Protein AF-A0A2H0S8Z4-F1 (afdb_monomer_lite)

Structure (mmCIF, N/CA/C/O backbone):
data_AF-A0A2H0S8Z4-F1
#
_entry.id   AF-A0A2H0S8Z4-F1
#
loop_
_atom_site.group_PDB
_atom_site.id
_atom_site.type_symbol
_atom_site.label_atom_id
_atom_site.label_alt_id
_atom_site.label_comp_id
_atom_site.label_asym_id
_atom_site.label_entity_id
_atom_site.label_seq_id
_atom_site.pdbx_PDB_ins_code
_atom_site.Cartn_x
_atom_site.Cartn_y
_atom_site.Cartn_z
_atom_site.occupancy
_atom_site.B_iso_or_equiv
_atom_site.auth_seq_id
_atom_site.auth_comp_id
_atom_site.auth_asym_id
_atom_site.auth_atom_id
_atom_site.pdbx_PDB_model_num
ATOM 1 N N . MET A 1 1 ? 14.851 10.455 28.715 1.00 47.91 1 MET A N 1
ATOM 2 C CA . MET A 1 1 ? 13.512 11.086 28.772 1.00 47.91 1 MET A CA 1
ATOM 3 C C . MET A 1 1 ? 13.535 12.312 27.885 1.00 47.91 1 MET A C 1
ATOM 5 O O . MET A 1 1 ? 14.417 13.136 28.075 1.00 47.91 1 MET A O 1
ATOM 9 N N . ILE A 1 2 ? 12.631 12.404 26.908 1.00 61.62 2 ILE A N 1
ATOM 10 C CA . ILE A 1 2 ? 12.642 13.514 25.944 1.00 61.62 2 ILE A CA 1
ATOM 11 C C . ILE A 1 2 ? 12.024 14.777 26.592 1.00 61.62 2 ILE A C 1
ATOM 13 O O . ILE A 1 2 ? 12.579 15.856 26.445 1.00 61.62 2 ILE A O 1
ATOM 17 N N . TYR A 1 3 ? 10.944 14.645 27.383 1.00 72.94 3 TYR A N 1
ATOM 18 C CA . TYR A 1 3 ? 10.266 15.734 28.128 1.00 72.94 3 TYR A CA 1
ATOM 19 C C . TYR A 1 3 ? 9.132 15.182 29.029 1.00 72.94 3 TYR A C 1
ATOM 21 O O . TYR A 1 3 ? 8.618 14.089 28.762 1.00 72.94 3 TYR A O 1
ATOM 29 N N . SER A 1 4 ? 8.729 15.913 30.081 1.00 75.31 4 SER A N 1
ATOM 30 C CA . SER A 1 4 ? 7.627 15.564 31.006 1.00 75.31 4 SER A CA 1
ATOM 31 C C . SER A 1 4 ? 6.258 16.095 30.547 1.00 75.31 4 SER A C 1
ATOM 33 O O . SER A 1 4 ? 6.186 17.029 29.751 1.00 75.31 4 SER A O 1
ATOM 35 N N . ASN A 1 5 ? 5.159 15.532 31.071 1.00 75.06 5 ASN A N 1
ATOM 36 C CA . ASN A 1 5 ? 3.788 15.925 30.701 1.00 75.06 5 ASN A CA 1
ATOM 37 C C . ASN A 1 5 ? 3.558 17.430 30.879 1.00 75.06 5 ASN A C 1
ATOM 39 O O . ASN A 1 5 ? 3.099 18.103 29.959 1.00 75.06 5 ASN A O 1
ATOM 43 N N . LYS A 1 6 ? 3.953 17.951 32.047 1.00 81.38 6 LYS A N 1
ATOM 44 C CA . LYS A 1 6 ? 3.792 19.360 32.417 1.00 81.38 6 LYS A CA 1
ATOM 45 C C . LYS A 1 6 ? 4.586 20.285 31.492 1.00 81.38 6 LYS A C 1
ATOM 47 O O . LYS A 1 6 ? 4.108 21.352 31.135 1.00 81.38 6 LYS A O 1
ATOM 52 N N . GLN A 1 7 ? 5.763 19.851 31.033 1.00 85.50 7 GLN A N 1
ATOM 53 C CA . GLN A 1 7 ? 6.570 20.628 30.091 1.00 85.50 7 GLN A CA 1
ATOM 54 C C . GLN A 1 7 ? 5.891 20.781 28.722 1.00 85.50 7 GLN A C 1
ATOM 56 O O . GLN A 1 7 ? 5.945 21.868 28.148 1.00 85.50 7 GLN A O 1
ATOM 61 N N . ILE A 1 8 ? 5.258 19.723 28.193 1.00 86.50 8 ILE A N 1
ATOM 62 C CA . ILE A 1 8 ? 4.520 19.823 26.921 1.00 86.50 8 ILE A CA 1
ATOM 63 C C . ILE A 1 8 ? 3.279 20.691 27.096 1.00 86.50 8 ILE A C 1
ATOM 65 O O . ILE A 1 8 ? 3.022 21.549 26.257 1.00 86.50 8 ILE A O 1
ATOM 69 N N . GLU A 1 9 ? 2.525 20.478 28.173 1.00 87.75 9 GLU A N 1
ATOM 70 C CA . GLU A 1 9 ? 1.331 21.260 28.491 1.00 87.75 9 GLU A CA 1
ATOM 71 C C . GLU A 1 9 ? 1.649 22.760 28.545 1.00 87.75 9 GLU A C 1
ATOM 73 O O . GLU A 1 9 ? 1.087 23.549 27.785 1.00 87.75 9 GLU A O 1
ATOM 78 N N . GLU A 1 10 ? 2.625 23.151 29.368 1.00 89.19 10 GLU A N 1
ATOM 79 C CA . GLU A 1 10 ? 3.073 24.538 29.487 1.00 89.19 10 GLU A CA 1
ATOM 80 C C . GLU A 1 10 ? 3.553 25.093 28.143 1.00 89.19 10 GLU A C 1
ATOM 82 O O . GLU A 1 10 ? 3.266 26.241 27.806 1.00 89.19 10 GLU A O 1
ATOM 87 N N . TRP A 1 11 ? 4.262 24.291 27.344 1.00 92.25 11 TRP A N 1
ATOM 88 C CA . TRP A 1 11 ? 4.738 24.713 26.030 1.00 92.25 11 TRP A CA 1
ATOM 89 C C . TRP A 1 11 ? 3.610 24.902 25.010 1.00 92.25 11 TRP A C 1
ATOM 91 O O . TRP A 1 11 ? 3.670 25.854 24.232 1.00 92.25 11 TRP A O 1
ATOM 101 N N . LEU A 1 12 ? 2.592 24.038 25.018 1.00 89.88 12 LEU A N 1
ATOM 102 C CA . LEU A 1 12 ? 1.407 24.149 24.163 1.00 89.88 12 LEU A CA 1
ATOM 103 C C . LEU A 1 12 ? 0.607 25.410 24.496 1.00 89.88 12 LEU A C 1
ATOM 105 O O . LEU A 1 12 ? 0.151 26.115 23.592 1.00 89.88 12 LEU A O 1
ATOM 109 N N . LEU A 1 13 ? 0.464 25.708 25.789 1.00 89.19 13 LEU A N 1
ATOM 110 C CA . LEU A 1 13 ? -0.239 26.891 26.281 1.00 89.19 13 LEU A CA 1
ATOM 111 C C . LEU A 1 13 ? 0.562 28.180 26.047 1.00 89.19 13 LEU A C 1
ATOM 113 O O . LEU A 1 13 ? -0.012 29.220 25.715 1.00 89.19 13 LEU A O 1
ATOM 117 N N . LYS A 1 14 ? 1.891 28.120 26.162 1.00 85.50 14 LYS A N 1
ATOM 118 C CA . LYS A 1 14 ? 2.781 29.258 25.924 1.00 85.50 14 LYS A CA 1
ATOM 119 C C . LYS A 1 14 ? 2.819 29.629 24.438 1.00 85.50 14 LYS A C 1
ATOM 121 O O . LYS A 1 14 ? 2.846 28.775 23.556 1.00 85.50 14 LYS A O 1
ATOM 126 N N . ASN A 1 15 ? 2.845 30.932 24.150 1.00 79.12 15 ASN A N 1
ATOM 127 C CA . ASN A 1 15 ? 2.951 31.495 22.794 1.00 79.12 15 ASN A CA 1
ATOM 128 C C . ASN A 1 15 ? 1.878 31.005 21.799 1.00 79.12 15 ASN A C 1
ATOM 130 O O . ASN A 1 15 ? 2.086 31.068 20.589 1.00 79.12 15 ASN A O 1
ATOM 134 N N . SER A 1 16 ? 0.729 30.525 22.288 1.00 86.81 16 SER A N 1
ATOM 135 C CA . SER A 1 16 ? -0.335 29.952 21.452 1.00 86.81 16 SER A CA 1
ATOM 136 C C . SER A 1 16 ? 0.120 28.795 20.547 1.00 86.81 16 SER A C 1
ATOM 138 O O . SER A 1 16 ? -0.404 28.632 19.444 1.00 86.81 16 SER A O 1
ATOM 140 N N . ASN A 1 17 ? 1.087 27.978 20.986 1.00 90.62 17 ASN A N 1
ATOM 141 C CA . ASN A 1 17 ? 1.559 26.828 20.205 1.00 90.62 17 ASN A CA 1
ATOM 142 C C . ASN A 1 17 ? 0.458 25.787 19.952 1.00 90.62 17 ASN A C 1
ATOM 144 O O . ASN A 1 17 ? 0.519 25.083 18.945 1.00 90.62 17 ASN A O 1
ATOM 148 N N . PHE A 1 18 ? -0.587 25.740 20.787 1.00 91.69 18 PHE A N 1
ATOM 149 C CA . PHE A 1 18 ? -1.783 24.927 20.550 1.00 91.69 18 PHE A CA 1
ATOM 150 C C . PHE A 1 18 ? -2.395 25.146 19.153 1.00 91.69 18 PHE A C 1
ATOM 152 O O . PHE A 1 18 ? -2.929 24.195 18.590 1.00 91.69 18 PHE A O 1
ATOM 159 N N . LYS A 1 19 ? -2.231 26.328 18.530 1.00 94.19 19 LYS A N 1
ATOM 160 C CA . LYS A 1 19 ? -2.684 26.620 17.151 1.00 94.19 19 LYS A CA 1
ATOM 161 C C . LYS A 1 19 ? -2.107 25.691 16.091 1.00 94.19 19 LYS A C 1
ATOM 163 O O . LYS A 1 19 ? -2.711 25.508 15.040 1.00 94.19 19 LYS A O 1
ATOM 168 N N . LEU A 1 20 ? -0.950 25.093 16.358 1.00 93.81 20 LEU A N 1
ATOM 169 C CA . LEU A 1 20 ? -0.341 24.116 15.462 1.00 93.81 20 LEU A CA 1
ATOM 170 C C . LEU A 1 20 ? -1.227 22.865 15.358 1.00 93.81 20 LEU A C 1
ATOM 172 O O . LEU A 1 20 ? -1.399 22.329 14.272 1.00 93.81 20 LEU A O 1
ATOM 176 N N . LEU A 1 21 ? -1.876 22.448 16.445 1.00 93.94 21 LEU A N 1
ATOM 177 C CA . LEU A 1 21 ? -2.694 21.231 16.470 1.00 93.94 21 LEU A CA 1
ATOM 178 C C . LEU A 1 21 ? -3.899 21.287 15.511 1.00 93.94 21 LEU A C 1
ATOM 180 O O . LEU A 1 21 ? -4.383 20.246 15.088 1.00 93.94 21 LEU A O 1
ATOM 184 N N . ALA A 1 22 ? -4.343 22.482 15.101 1.00 92.06 22 ALA A N 1
ATOM 185 C CA . ALA A 1 22 ? -5.416 22.653 14.116 1.00 92.06 22 ALA A CA 1
ATOM 186 C C . ALA A 1 22 ? -5.046 22.172 12.699 1.00 92.06 22 ALA A C 1
ATOM 188 O O . ALA A 1 22 ? -5.921 22.029 11.853 1.00 92.06 22 ALA A O 1
ATOM 189 N N . LYS A 1 23 ? -3.752 21.956 12.424 1.00 94.25 23 LYS A N 1
ATOM 190 C CA . LYS A 1 23 ? -3.259 21.416 11.148 1.00 94.25 23 LYS A CA 1
ATOM 191 C C . LYS A 1 23 ? -2.893 19.931 11.231 1.00 94.25 23 LYS A C 1
ATOM 193 O O . LYS A 1 23 ? -2.203 19.445 10.339 1.00 94.25 23 LYS A O 1
ATOM 198 N N . ASN A 1 24 ? -3.241 19.242 12.319 1.00 96.00 24 ASN A N 1
ATOM 199 C CA . ASN A 1 24 ? -3.008 17.803 12.409 1.00 96.00 24 ASN A CA 1
ATOM 200 C C . ASN A 1 24 ? -3.736 17.087 11.272 1.00 96.00 24 ASN A C 1
ATOM 202 O O . ASN A 1 24 ? -4.758 17.553 10.782 1.00 96.00 24 ASN A O 1
ATOM 206 N N . GLU A 1 25 ? -3.157 15.989 10.822 1.00 97.56 25 GLU A N 1
ATOM 207 C CA . GLU A 1 25 ? -3.559 15.282 9.618 1.00 97.56 25 GLU A CA 1
ATOM 208 C C . GLU A 1 25 ? -4.276 13.985 9.990 1.00 97.56 25 GLU A C 1
ATOM 210 O O . GLU A 1 25 ? -3.826 13.231 10.857 1.00 97.56 25 GLU A O 1
ATOM 215 N N . HIS A 1 26 ? -5.387 13.735 9.305 1.00 97.50 26 HIS A N 1
ATOM 216 C CA . HIS A 1 26 ? -6.312 12.638 9.538 1.00 97.50 26 HIS A CA 1
ATOM 217 C C . HIS A 1 26 ? -6.595 11.926 8.215 1.00 97.50 26 HIS A C 1
ATOM 219 O O . HIS A 1 26 ? -6.838 12.572 7.192 1.00 97.50 26 HIS A O 1
ATOM 225 N N . ALA A 1 27 ? -6.595 10.599 8.235 1.00 98.00 27 ALA A N 1
ATOM 226 C CA . ALA A 1 27 ? -7.081 9.769 7.142 1.00 98.00 27 ALA A CA 1
ATOM 227 C C . ALA A 1 27 ? -7.705 8.479 7.690 1.00 98.00 27 ALA A C 1
ATOM 229 O O . ALA A 1 27 ? -7.413 8.057 8.811 1.00 98.00 27 ALA A O 1
ATOM 230 N N . LEU A 1 28 ? -8.578 7.863 6.900 1.00 98.31 28 LEU A N 1
ATOM 231 C CA . LEU A 1 28 ? -9.293 6.647 7.259 1.00 98.31 28 LEU A CA 1
ATOM 232 C C . LEU A 1 28 ? -9.142 5.588 6.178 1.00 98.31 28 LEU A C 1
ATOM 234 O O . LEU A 1 28 ? -9.226 5.886 4.987 1.00 98.31 28 LEU A O 1
ATOM 238 N N . GLU A 1 29 ? -9.000 4.349 6.626 1.00 98.31 29 GLU A N 1
ATOM 239 C CA . GLU A 1 29 ? -9.241 3.153 5.824 1.00 98.31 29 GLU A CA 1
ATOM 240 C C . GLU A 1 29 ? -10.455 2.452 6.434 1.00 98.31 29 GLU A C 1
ATOM 242 O O . GLU A 1 29 ? -10.500 2.254 7.647 1.00 98.31 29 GLU A O 1
ATOM 247 N N . ARG A 1 30 ? -11.471 2.118 5.640 1.00 97.88 30 ARG A N 1
ATOM 248 C CA . ARG A 1 30 ? -12.676 1.436 6.125 1.00 97.88 30 ARG A CA 1
ATOM 249 C C . ARG A 1 30 ? -12.958 0.210 5.282 1.00 97.88 30 ARG A C 1
ATOM 251 O O . ARG A 1 30 ? -13.308 0.326 4.111 1.00 97.88 30 ARG A O 1
ATOM 258 N N . GLU A 1 31 ? -12.875 -0.952 5.908 1.00 97.81 31 GLU A N 1
ATOM 259 C CA . GLU A 1 31 ? -13.156 -2.241 5.286 1.00 97.81 31 GLU A CA 1
ATOM 260 C C . GLU A 1 31 ? -14.631 -2.622 5.469 1.00 97.81 31 GLU A C 1
ATOM 262 O O . GLU A 1 31 ? -15.253 -2.274 6.475 1.00 97.81 31 GLU A O 1
ATOM 267 N N . CYS A 1 32 ? -15.209 -3.362 4.522 1.00 96.25 32 CYS A N 1
ATOM 268 C CA . CYS A 1 32 ? -16.533 -3.966 4.667 1.00 96.25 32 CYS A CA 1
ATOM 269 C C . CYS A 1 32 ? -16.834 -5.029 3.619 1.00 96.25 32 CYS A C 1
ATOM 271 O O . CYS A 1 32 ? -16.306 -4.997 2.513 1.00 96.25 32 CYS A O 1
ATOM 273 N N . PHE A 1 33 ? -17.769 -5.925 3.926 1.00 96.69 33 PHE A N 1
ATOM 274 C CA . PHE A 1 33 ? -18.257 -6.890 2.946 1.00 96.69 33 PHE A CA 1
ATOM 275 C C . PHE A 1 33 ? -19.401 -6.335 2.100 1.00 96.69 33 PHE A C 1
ATOM 277 O O . PHE A 1 33 ? -20.354 -5.762 2.626 1.00 96.69 33 PHE A O 1
ATOM 284 N N . ARG A 1 34 ? -19.343 -6.597 0.795 1.00 97.31 34 ARG A N 1
ATOM 285 C CA . ARG A 1 34 ? -20.516 -6.626 -0.078 1.00 97.31 34 ARG A CA 1
ATOM 286 C C . ARG A 1 34 ? -21.345 -7.857 0.261 1.00 97.31 34 ARG A C 1
ATOM 288 O O . ARG A 1 34 ? -20.797 -8.951 0.431 1.00 97.31 34 ARG A O 1
ATOM 295 N N . ILE A 1 35 ? -22.653 -7.678 0.357 1.00 96.62 35 ILE A N 1
ATOM 296 C CA . ILE A 1 35 ? -23.617 -8.725 0.686 1.00 96.62 35 ILE A CA 1
ATOM 297 C C . ILE A 1 35 ? -24.707 -8.816 -0.374 1.00 96.62 35 ILE A C 1
ATOM 299 O O . ILE A 1 35 ? -25.111 -7.810 -0.957 1.00 96.62 35 ILE A O 1
ATOM 303 N N . ASP A 1 36 ? -25.199 -10.032 -0.589 1.00 94.12 36 ASP A N 1
ATOM 304 C CA . ASP A 1 36 ? -26.379 -10.282 -1.406 1.00 94.12 36 ASP A CA 1
ATOM 305 C C . ASP A 1 36 ? -27.681 -9.978 -0.637 1.00 94.12 36 ASP A C 1
ATOM 307 O O . ASP A 1 36 ? -27.697 -9.735 0.575 1.00 94.12 36 ASP A O 1
ATOM 311 N N . LYS A 1 37 ? -28.815 -10.043 -1.342 1.00 88.31 37 LYS A N 1
ATOM 312 C CA . LYS A 1 37 ? -30.157 -9.829 -0.772 1.00 88.31 37 LYS A CA 1
ATOM 313 C C . LYS A 1 37 ? -30.537 -10.770 0.383 1.00 88.31 37 LYS A C 1
ATOM 315 O O . LYS A 1 37 ? -31.478 -10.470 1.116 1.00 88.31 37 LYS A O 1
ATOM 320 N N . ASN A 1 38 ? -29.842 -11.900 0.532 1.00 88.25 38 ASN A N 1
ATOM 321 C CA . ASN A 1 38 ? -30.071 -12.903 1.572 1.00 88.25 38 ASN A CA 1
ATOM 322 C C . ASN A 1 38 ? -29.082 -12.768 2.748 1.00 88.25 38 ASN A C 1
ATOM 324 O O . ASN A 1 38 ? -29.152 -13.555 3.693 1.00 88.25 38 ASN A O 1
ATOM 328 N N . GLY A 1 39 ? -28.157 -11.802 2.698 1.00 86.31 39 GLY A N 1
ATOM 329 C CA . GLY A 1 39 ? -27.135 -11.572 3.722 1.00 86.31 39 GLY A CA 1
ATOM 330 C C . GLY A 1 39 ? -25.939 -12.518 3.639 1.00 86.31 39 GLY A C 1
ATOM 331 O O . GLY A 1 39 ? -25.126 -12.563 4.561 1.00 86.31 39 GLY A O 1
ATOM 332 N N . GLY A 1 40 ? -25.810 -13.279 2.552 1.00 93.81 40 GLY A N 1
ATOM 333 C CA . GLY A 1 40 ? -24.549 -13.939 2.236 1.00 93.81 40 GLY A CA 1
ATOM 334 C C . GLY A 1 40 ? -23.531 -12.911 1.755 1.00 93.81 40 GLY A C 1
ATOM 335 O O . GLY A 1 40 ? -23.909 -11.909 1.147 1.00 93.81 40 GLY A O 1
ATOM 336 N N . ILE A 1 41 ? -22.240 -13.151 1.989 1.00 94.94 41 ILE A N 1
ATOM 337 C CA . ILE A 1 41 ? -21.208 -12.367 1.295 1.00 94.94 41 ILE A CA 1
ATOM 338 C C . ILE A 1 41 ? -21.388 -12.516 -0.223 1.00 94.94 41 ILE A C 1
ATOM 340 O O . ILE A 1 41 ? -21.723 -13.601 -0.714 1.00 94.94 41 ILE A O 1
ATOM 344 N N . ALA A 1 42 ? -21.170 -11.430 -0.961 1.00 95.19 42 ALA A N 1
ATOM 345 C CA . ALA A 1 42 ? -21.234 -11.448 -2.412 1.00 95.19 42 ALA A CA 1
ATOM 346 C C . ALA A 1 42 ? -20.248 -12.482 -2.994 1.00 95.19 42 ALA A C 1
ATOM 348 O O . ALA A 1 42 ? -19.266 -12.886 -2.372 1.00 95.19 42 ALA A O 1
ATOM 349 N N . LYS A 1 43 ? -20.535 -12.963 -4.203 1.00 92.44 43 LYS A N 1
ATOM 350 C CA . LYS A 1 43 ? -19.615 -13.825 -4.974 1.00 92.44 43 LYS A CA 1
ATOM 351 C C . LYS A 1 43 ? -19.264 -13.235 -6.334 1.00 92.44 43 LYS A C 1
ATOM 353 O O . LYS A 1 43 ? -18.502 -13.828 -7.094 1.00 92.44 43 LYS A O 1
ATOM 358 N N . THR A 1 44 ? -19.855 -12.091 -6.652 1.00 93.94 44 THR A N 1
ATOM 359 C CA . THR A 1 44 ? -19.584 -11.333 -7.865 1.00 93.94 44 THR A CA 1
ATOM 360 C C . THR A 1 44 ? -18.201 -10.688 -7.775 1.00 93.94 44 THR A C 1
ATOM 362 O O . THR A 1 44 ? -17.655 -10.469 -6.685 1.00 93.94 44 THR A O 1
ATOM 365 N N . ARG A 1 45 ? -17.626 -10.377 -8.937 1.00 94.56 45 ARG A N 1
ATOM 366 C CA . ARG A 1 45 ? -16.362 -9.640 -9.014 1.00 94.56 45 ARG A CA 1
ATOM 367 C C . ARG A 1 45 ? -16.534 -8.196 -8.557 1.00 94.56 45 ARG A C 1
ATOM 369 O O . ARG A 1 45 ? -17.647 -7.674 -8.539 1.00 94.56 45 ARG A O 1
ATOM 376 N N . HIS A 1 46 ? -15.420 -7.560 -8.219 1.00 95.81 46 HIS A N 1
ATOM 377 C CA . HIS A 1 46 ? -15.348 -6.125 -8.018 1.00 95.81 46 HIS A CA 1
ATOM 378 C C . HIS A 1 46 ? -15.952 -5.397 -9.238 1.00 95.81 46 HIS A C 1
ATOM 380 O O . HIS A 1 46 ? -15.522 -5.663 -10.366 1.00 95.81 46 HIS A O 1
ATOM 386 N N . PRO A 1 47 ? -16.954 -4.517 -9.054 1.00 95.31 47 PRO A N 1
ATOM 387 C CA . PRO A 1 47 ? -17.588 -3.825 -10.172 1.00 95.31 47 PRO A CA 1
ATOM 388 C C . PRO A 1 47 ? -16.598 -2.940 -10.938 1.00 95.31 47 PRO A C 1
ATOM 390 O O . PRO A 1 47 ? -16.030 -2.013 -10.370 1.00 95.31 47 PRO A O 1
ATOM 393 N N . GLU A 1 48 ? -16.445 -3.160 -12.247 1.00 92.88 48 GLU A N 1
ATOM 394 C CA . GLU A 1 48 ? -15.501 -2.395 -13.085 1.00 92.88 48 GLU A CA 1
ATOM 395 C C . GLU A 1 48 ? -15.790 -0.886 -13.102 1.00 92.88 48 GLU A C 1
ATOM 397 O O . GLU A 1 48 ? -14.882 -0.075 -13.256 1.00 92.88 48 GLU A O 1
ATOM 402 N N . VAL A 1 49 ? -17.045 -0.487 -12.869 1.00 95.31 49 VAL A N 1
ATOM 403 C CA . VAL A 1 49 ? -17.461 0.922 -12.734 1.00 95.31 49 VAL A CA 1
ATOM 404 C C . VAL A 1 49 ? -16.836 1.637 -11.526 1.00 95.31 49 VAL A C 1
ATOM 406 O O . VAL A 1 49 ? -16.832 2.866 -11.478 1.00 95.31 49 VAL A O 1
ATOM 409 N N . LEU A 1 50 ? -16.306 0.890 -10.552 1.00 95.94 50 LEU A N 1
ATOM 410 C CA . LEU A 1 50 ? -15.528 1.418 -9.427 1.00 95.94 50 LEU A CA 1
ATOM 411 C C . LEU A 1 50 ? -14.027 1.492 -9.748 1.00 95.94 50 LEU A C 1
ATOM 413 O O . LEU A 1 50 ? -13.256 2.055 -8.974 1.00 95.94 50 LEU A O 1
ATOM 417 N N . GLY A 1 51 ? -13.609 0.987 -10.908 1.00 95.38 51 GLY A N 1
ATOM 418 C CA . GLY A 1 51 ? -12.230 0.980 -11.365 1.00 95.38 51 GLY A CA 1
ATOM 419 C C . GLY A 1 51 ? -11.503 -0.331 -11.072 1.00 95.38 51 GLY A C 1
ATOM 420 O O . GLY A 1 51 ? -12.095 -1.403 -10.978 1.00 95.38 51 GLY A O 1
ATOM 421 N N . SER A 1 52 ? -10.179 -0.243 -10.973 1.00 95.31 52 SER A N 1
ATOM 422 C CA . SER A 1 52 ? -9.300 -1.362 -10.649 1.00 95.31 52 SER A CA 1
ATOM 423 C C . SER A 1 52 ? -8.923 -1.323 -9.164 1.00 95.31 52 SER A C 1
ATOM 425 O O . SER A 1 52 ? -8.258 -0.368 -8.753 1.00 95.31 52 SER A O 1
ATOM 427 N N . PRO A 1 53 ? -9.211 -2.374 -8.372 1.00 95.62 53 PRO A N 1
ATOM 428 C CA . PRO A 1 53 ? -8.847 -2.409 -6.953 1.00 95.62 53 PRO A CA 1
ATOM 429 C C . PRO A 1 53 ? -7.326 -2.435 -6.724 1.00 95.62 53 PRO A C 1
ATOM 431 O O . PRO A 1 53 ? -6.862 -2.234 -5.609 1.00 95.62 53 PRO A O 1
ATOM 434 N N . LEU A 1 54 ? -6.520 -2.683 -7.764 1.00 91.44 54 LEU A N 1
ATOM 435 C CA . LEU A 1 54 ? -5.058 -2.639 -7.668 1.00 91.44 54 LEU A CA 1
ATOM 436 C C . LEU A 1 54 ? -4.505 -1.207 -7.642 1.00 91.44 54 LEU A C 1
ATOM 438 O O . LEU A 1 54 ? -3.441 -0.974 -7.073 1.00 91.44 54 LEU A O 1
ATOM 442 N N . THR A 1 55 ? -5.177 -0.282 -8.327 1.00 88.69 55 THR A N 1
ATOM 443 C CA . THR A 1 55 ? -4.613 1.014 -8.750 1.00 88.69 55 THR A CA 1
ATOM 444 C C . THR A 1 55 ? -5.524 2.197 -8.442 1.00 88.69 55 THR A C 1
ATOM 446 O O . THR A 1 55 ? -5.096 3.341 -8.591 1.00 88.69 55 THR A O 1
ATOM 449 N N . ASN A 1 56 ? -6.770 1.955 -8.035 1.00 92.56 56 ASN A N 1
ATOM 450 C CA . ASN A 1 56 ? -7.666 3.002 -7.572 1.00 92.56 56 ASN A CA 1
ATOM 451 C C . ASN A 1 56 ? -7.187 3.500 -6.191 1.00 92.56 56 ASN A C 1
ATOM 453 O O . ASN A 1 56 ? -6.959 2.684 -5.298 1.00 92.56 56 ASN A O 1
ATOM 457 N N . PRO A 1 57 ? -7.018 4.821 -5.998 1.00 88.81 57 PRO A N 1
ATOM 458 C CA . PRO A 1 57 ? -6.490 5.376 -4.751 1.00 88.81 57 PRO A CA 1
ATOM 459 C C . PRO A 1 57 ? -7.471 5.329 -3.573 1.00 88.81 57 PRO A C 1
ATOM 461 O O . PRO A 1 57 ? -7.051 5.540 -2.437 1.00 88.81 57 PRO A O 1
ATOM 464 N N . HIS A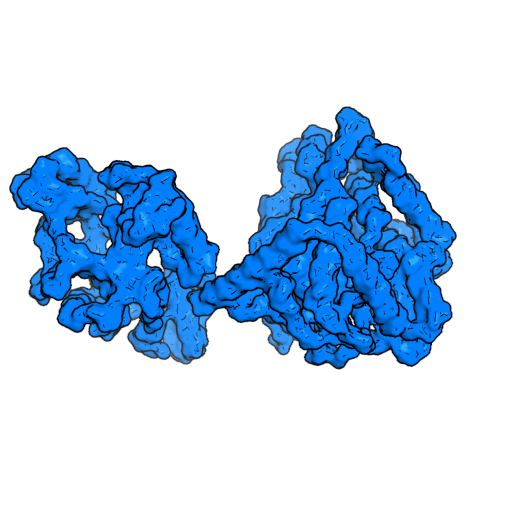 1 58 ? -8.763 5.111 -3.830 1.00 95.88 58 HIS A N 1
ATOM 465 C CA . HIS A 1 58 ? -9.820 5.299 -2.840 1.00 95.88 58 HIS A CA 1
ATOM 466 C C . HIS A 1 58 ? -10.734 4.087 -2.645 1.00 95.88 58 HIS A C 1
ATOM 468 O O . HIS A 1 58 ? -11.304 3.948 -1.566 1.00 95.88 58 HIS A O 1
ATOM 474 N N . ILE A 1 59 ? -10.887 3.221 -3.650 1.00 97.56 59 ILE A N 1
ATOM 475 C CA . ILE A 1 59 ? -11.700 2.000 -3.560 1.00 97.56 59 ILE A CA 1
ATOM 476 C C . ILE A 1 59 ? -10.839 0.804 -3.953 1.00 97.56 59 ILE A C 1
ATOM 478 O O . ILE A 1 59 ? -10.478 0.638 -5.114 1.00 97.56 59 ILE A O 1
ATOM 482 N N . SER A 1 60 ? -10.542 -0.045 -2.980 1.00 96.25 60 SER A N 1
ATOM 483 C CA . SER A 1 60 ? -9.747 -1.260 -3.137 1.00 96.25 60 SER A CA 1
ATOM 484 C C . SER A 1 60 ? -10.531 -2.468 -2.611 1.00 96.25 60 SER A C 1
ATOM 486 O O . SER A 1 60 ? -11.699 -2.374 -2.219 1.00 96.25 60 SER A O 1
ATOM 488 N N . THR A 1 61 ? -9.888 -3.627 -2.624 1.00 96.50 61 THR A N 1
ATOM 489 C CA . THR A 1 61 ? -10.320 -4.822 -1.902 1.00 96.50 61 THR A CA 1
ATOM 490 C C . THR A 1 61 ? -9.209 -5.277 -0.967 1.00 96.50 61 THR A C 1
ATOM 492 O O . THR A 1 61 ? -8.039 -5.262 -1.365 1.00 96.50 61 THR A O 1
ATOM 495 N N . ASP A 1 62 ? -9.567 -5.736 0.231 1.00 94.31 62 ASP A N 1
ATOM 496 C CA . ASP A 1 62 ? -8.610 -6.295 1.190 1.00 94.31 62 ASP A CA 1
ATOM 497 C C . ASP A 1 62 ? -8.356 -7.792 0.900 1.00 94.31 62 ASP A C 1
ATOM 499 O O . ASP A 1 62 ? -7.847 -8.124 -0.174 1.00 94.31 62 ASP A O 1
ATOM 503 N N . PHE A 1 63 ? -8.670 -8.730 1.799 1.00 95.06 63 PHE A N 1
ATOM 504 C CA . PHE A 1 63 ? -8.387 -10.152 1.593 1.00 95.06 63 PHE A CA 1
ATOM 505 C C . PHE A 1 63 ? -9.314 -10.805 0.557 1.00 95.06 63 PHE A C 1
ATOM 507 O O . PHE A 1 63 ? -8.861 -11.562 -0.313 1.00 95.06 63 PHE A O 1
ATOM 514 N N . SER A 1 64 ? -10.615 -10.531 0.659 1.00 96.44 64 SER A N 1
ATOM 515 C CA . SER A 1 64 ? -11.647 -11.141 -0.179 1.00 96.44 64 SER A CA 1
ATOM 516 C C . SER A 1 64 ? -12.079 -10.221 -1.320 1.00 96.44 64 SER A C 1
ATOM 518 O O . SER A 1 64 ? -12.166 -9.012 -1.147 1.00 96.44 64 SER A O 1
ATOM 520 N N . GLU A 1 65 ? -12.463 -10.793 -2.467 1.00 96.38 65 GLU A N 1
ATOM 521 C CA . GLU A 1 65 ? -13.038 -10.041 -3.603 1.00 96.38 65 GLU A CA 1
ATOM 522 C C . GLU A 1 65 ? -14.300 -9.258 -3.209 1.00 96.38 65 GLU A C 1
ATOM 524 O O . GLU A 1 65 ? -14.684 -8.265 -3.827 1.00 96.38 65 GLU A O 1
ATOM 529 N N . SER A 1 66 ? -14.981 -9.730 -2.166 1.00 95.56 66 SER A N 1
ATOM 530 C CA . SER A 1 66 ? -16.192 -9.108 -1.633 1.00 95.56 66 SER A CA 1
ATOM 531 C C . SER A 1 66 ? -15.924 -8.159 -0.475 1.00 95.56 66 SER A C 1
ATOM 533 O O . SER A 1 66 ? -16.857 -7.504 -0.032 1.00 95.56 66 SER A O 1
ATOM 535 N N . GLN A 1 67 ? -14.683 -8.053 -0.001 1.00 97.31 67 GLN A N 1
ATOM 536 C CA . GLN A 1 67 ? -14.296 -7.169 1.090 1.00 97.31 67 GLN A CA 1
ATOM 537 C C . GLN A 1 67 ? -13.733 -5.870 0.515 1.00 97.31 67 GLN A C 1
ATOM 539 O O . GLN A 1 67 ? -12.550 -5.786 0.190 1.00 97.31 67 GLN A O 1
ATOM 544 N N . LEU A 1 68 ? -14.605 -4.880 0.346 1.00 97.69 68 LEU A N 1
ATOM 545 C CA . LEU A 1 68 ? -14.237 -3.534 -0.080 1.00 97.69 68 LEU A CA 1
ATOM 546 C C . LEU A 1 68 ? -13.410 -2.837 0.996 1.00 97.69 68 LEU A C 1
ATOM 548 O O . LEU A 1 68 ? -13.663 -3.008 2.187 1.00 97.69 68 LEU A O 1
ATOM 552 N N . GLU A 1 69 ? -12.486 -1.996 0.556 1.00 98.19 69 GLU A N 1
ATOM 553 C CA . GLU A 1 69 ? -11.676 -1.120 1.395 1.00 98.19 69 GLU A CA 1
ATOM 554 C C . GLU A 1 69 ? -11.757 0.308 0.842 1.00 98.19 69 GLU A C 1
ATOM 556 O O . GLU A 1 69 ? -11.411 0.560 -0.314 1.00 98.19 69 GLU A O 1
ATOM 561 N N . PHE A 1 70 ? -12.247 1.239 1.660 1.00 98.38 70 PHE A N 1
ATOM 562 C CA . PHE A 1 70 ? -12.349 2.657 1.326 1.00 98.38 70 PHE A CA 1
ATOM 563 C C . PHE A 1 70 ? -11.210 3.435 1.961 1.00 98.38 70 PHE A C 1
ATOM 565 O O . PHE A 1 70 ? -11.057 3.387 3.177 1.00 98.38 70 PHE A O 1
ATOM 572 N N . ILE A 1 71 ? -10.462 4.192 1.165 1.00 97.81 71 ILE A N 1
ATOM 573 C CA . ILE A 1 71 ? -9.266 4.914 1.606 1.00 97.81 71 ILE A CA 1
ATOM 574 C C . ILE A 1 71 ? -9.476 6.409 1.366 1.00 97.81 71 ILE A C 1
ATOM 576 O O . ILE A 1 71 ? -9.624 6.863 0.227 1.00 97.81 71 ILE A O 1
ATOM 580 N N . THR A 1 72 ? -9.498 7.204 2.433 1.00 97.75 72 THR A N 1
ATOM 581 C CA . THR A 1 72 ? -9.634 8.661 2.314 1.00 97.75 72 THR A CA 1
ATOM 582 C C . THR A 1 72 ? -8.279 9.311 2.030 1.00 97.75 72 THR A C 1
ATOM 584 O O . THR A 1 72 ? -7.253 8.839 2.524 1.00 97.75 72 THR A O 1
ATOM 587 N N . PRO A 1 73 ? -8.236 10.447 1.310 1.00 95.00 73 PRO A N 1
ATOM 588 C CA . PRO A 1 73 ? -7.047 11.282 1.309 1.00 95.00 73 PRO A CA 1
ATOM 589 C C . PRO A 1 73 ? -6.834 11.897 2.700 1.00 95.00 73 PRO A C 1
ATOM 591 O O . PRO A 1 73 ? -7.683 11.799 3.592 1.00 95.00 73 PRO A O 1
ATOM 594 N N . VAL A 1 74 ? -5.682 12.539 2.870 1.00 95.94 74 VAL A N 1
ATOM 595 C CA . VAL A 1 74 ? -5.324 13.227 4.110 1.00 95.94 74 VAL A CA 1
ATOM 596 C C . VAL A 1 74 ? -6.075 14.554 4.209 1.00 95.94 74 VAL A C 1
ATOM 598 O O . VAL A 1 74 ? -6.036 15.368 3.285 1.00 95.94 74 VAL A O 1
ATOM 601 N N . TYR A 1 75 ? -6.720 14.789 5.348 1.00 96.62 75 TYR A N 1
ATOM 602 C CA . TYR A 1 75 ? -7.404 16.035 5.684 1.00 96.62 75 TYR A CA 1
ATOM 603 C C . TYR A 1 75 ? -6.889 16.611 6.997 1.00 96.62 75 TYR A C 1
ATOM 605 O O . TYR A 1 75 ? -6.462 15.881 7.883 1.00 96.62 75 TYR A O 1
ATOM 613 N N . THR A 1 76 ? -7.020 17.926 7.166 1.00 95.56 76 THR A N 1
ATOM 614 C CA . THR A 1 76 ? -6.729 18.606 8.438 1.00 95.56 76 THR A CA 1
ATOM 615 C C . THR A 1 76 ? -7.954 18.763 9.343 1.00 95.56 76 THR A C 1
ATOM 617 O O . THR A 1 76 ? -7.934 19.543 10.288 1.00 95.56 76 THR A O 1
ATOM 620 N N . SER A 1 77 ? -9.064 18.104 9.004 1.00 94.44 77 SER A N 1
ATOM 621 C CA . SER A 1 77 ? -10.302 18.133 9.789 1.00 94.44 77 SER A CA 1
ATOM 622 C C . SER A 1 77 ? -10.965 16.764 9.788 1.00 94.44 77 SER A C 1
ATOM 624 O O . SER A 1 77 ? -11.061 16.098 8.749 1.00 94.44 77 SER A O 1
ATOM 626 N N . GLU A 1 78 ? -11.465 16.355 10.947 1.00 94.94 78 GLU A N 1
ATOM 627 C CA . GLU A 1 78 ? -12.200 15.105 11.106 1.00 94.94 78 GLU A CA 1
ATOM 628 C C . GLU A 1 78 ? -13.507 15.132 10.302 1.00 94.94 78 GLU A C 1
ATOM 630 O O . GLU A 1 78 ? -13.871 14.138 9.674 1.00 94.94 78 GLU A O 1
ATOM 635 N N . GLU A 1 79 ? -14.183 16.285 10.238 1.00 95.31 79 GLU A N 1
ATOM 636 C CA . GLU A 1 79 ? -15.388 16.466 9.426 1.00 95.31 79 GLU A CA 1
ATOM 637 C C . GLU A 1 79 ? -15.108 16.335 7.930 1.00 95.31 79 GLU A C 1
ATOM 639 O O . GLU A 1 79 ? -15.886 15.696 7.226 1.00 95.31 79 GLU A O 1
ATOM 644 N N . GLY A 1 80 ? -14.005 16.910 7.437 1.00 95.31 80 GLY A N 1
ATOM 645 C CA . GLY A 1 80 ? -13.604 16.777 6.035 1.00 95.31 80 GLY A CA 1
ATOM 646 C C . GLY A 1 80 ? -13.320 15.322 5.663 1.00 95.31 80 GLY A C 1
ATOM 647 O O . GLY A 1 80 ? -13.787 14.848 4.627 1.00 95.31 80 GLY A O 1
ATOM 648 N N . THR A 1 81 ? -12.646 14.599 6.562 1.00 96.50 81 THR A N 1
ATOM 649 C CA . THR A 1 81 ? -12.356 13.166 6.407 1.00 96.50 81 THR A CA 1
ATOM 650 C C . THR A 1 81 ? -13.643 12.343 6.329 1.00 96.50 81 THR A C 1
ATOM 652 O O . THR A 1 81 ? -13.826 11.562 5.395 1.00 96.50 81 THR A O 1
ATOM 655 N N . LEU A 1 82 ? -14.581 12.553 7.263 1.00 96.38 82 LEU A N 1
ATOM 656 C CA . LEU A 1 82 ? -15.869 11.850 7.259 1.00 96.38 82 LEU A CA 1
ATOM 657 C C . LEU A 1 82 ? -16.753 12.242 6.082 1.00 96.38 82 LEU A C 1
ATOM 659 O O . LEU A 1 82 ? -17.449 11.387 5.543 1.00 96.38 82 LEU A O 1
ATOM 663 N N . LYS A 1 83 ? -16.727 13.509 5.661 1.00 96.06 83 LYS A N 1
ATOM 664 C CA . LYS A 1 83 ? -17.464 13.951 4.479 1.00 96.06 83 LYS A CA 1
ATOM 665 C C . LYS A 1 83 ? -16.991 13.192 3.243 1.00 96.06 83 LYS A C 1
ATOM 667 O O . LYS A 1 83 ? -17.826 12.668 2.516 1.00 96.06 83 LYS A O 1
ATOM 672 N N . PHE A 1 84 ? -15.678 13.087 3.030 1.00 96.56 84 PHE A N 1
ATOM 673 C CA . PHE A 1 84 ? -15.145 12.305 1.915 1.00 96.56 84 PHE A CA 1
ATOM 674 C C . PHE A 1 84 ? -15.527 10.825 2.029 1.00 96.56 84 PHE A C 1
ATOM 676 O O . PHE A 1 84 ? -15.939 10.222 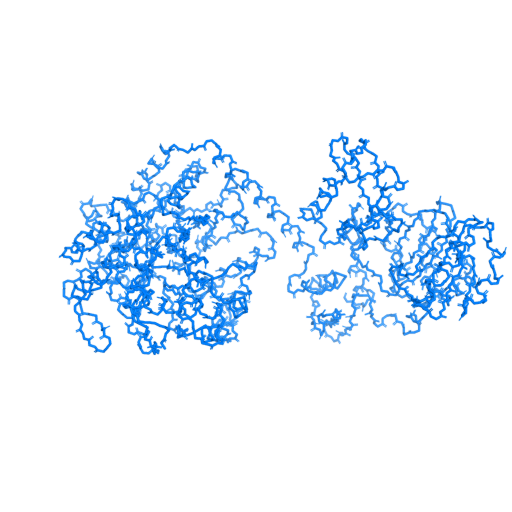1.041 1.00 96.56 84 PHE A O 1
ATOM 683 N N . LEU A 1 85 ? -15.455 10.250 3.238 1.00 97.31 85 LEU A N 1
ATOM 684 C CA . LEU A 1 85 ? -15.871 8.868 3.478 1.00 97.31 85 LEU A CA 1
ATOM 685 C C . LEU A 1 85 ? -17.362 8.650 3.158 1.00 97.31 85 LEU A C 1
ATOM 687 O O . LEU A 1 85 ? -17.724 7.627 2.585 1.00 97.31 85 LEU A O 1
ATOM 691 N N . ASN A 1 86 ? -18.229 9.609 3.475 1.00 96.75 86 ASN A N 1
ATOM 692 C CA . ASN A 1 86 ? -19.641 9.569 3.100 1.00 96.75 86 ASN A CA 1
ATOM 693 C C . ASN A 1 86 ? -19.834 9.679 1.581 1.00 96.75 86 ASN A C 1
ATOM 695 O O . ASN A 1 86 ? -20.599 8.903 1.011 1.00 96.75 86 ASN A O 1
ATOM 699 N N . ASP A 1 87 ? -19.117 10.599 0.927 1.00 96.69 87 ASP A N 1
ATOM 700 C CA . ASP A 1 87 ? -19.191 10.822 -0.521 1.00 96.69 87 ASP A CA 1
ATOM 701 C C . ASP A 1 87 ? -18.786 9.548 -1.298 1.00 96.69 87 ASP A C 1
ATOM 703 O O . ASP A 1 87 ? -19.482 9.137 -2.230 1.00 96.69 87 ASP A O 1
ATOM 707 N N . ILE A 1 88 ? -17.710 8.865 -0.886 1.00 96.50 88 ILE A N 1
ATOM 708 C CA . ILE A 1 88 ? -17.261 7.620 -1.533 1.00 96.50 88 ILE A CA 1
ATOM 709 C C . ILE A 1 88 ? -18.190 6.432 -1.251 1.00 96.50 88 ILE A C 1
ATOM 711 O O . ILE A 1 88 ? -18.418 5.605 -2.138 1.00 96.50 88 ILE A O 1
ATOM 715 N N . HIS A 1 89 ? -18.780 6.355 -0.051 1.00 96.69 89 HIS A N 1
ATOM 716 C CA . HIS A 1 89 ? -19.793 5.343 0.260 1.00 96.69 89 HIS A CA 1
ATOM 717 C C . HIS A 1 89 ? -21.037 5.546 -0.600 1.00 96.69 89 HIS A C 1
ATOM 719 O O . HIS A 1 89 ? -21.483 4.588 -1.227 1.00 96.69 89 HIS A O 1
ATOM 725 N N . HIS A 1 90 ? -21.547 6.782 -0.680 1.00 95.75 90 HIS A N 1
ATOM 726 C CA . HIS A 1 90 ? -22.654 7.152 -1.561 1.00 95.75 90 HIS A CA 1
ATOM 727 C C . HIS A 1 90 ? -22.359 6.734 -3.005 1.00 95.75 90 HIS A C 1
ATOM 729 O O . HIS A 1 90 ? -23.143 6.000 -3.605 1.00 95.75 90 HIS A O 1
ATOM 735 N N . TYR A 1 91 ? -21.205 7.145 -3.547 1.00 96.19 91 TYR A N 1
ATOM 736 C CA . TYR A 1 91 ? -20.803 6.777 -4.904 1.00 96.19 91 TYR A CA 1
ATOM 737 C C . TYR A 1 91 ? -20.823 5.258 -5.089 1.00 96.19 91 TYR A C 1
ATOM 739 O O . TYR A 1 91 ? -21.461 4.757 -6.011 1.00 96.19 91 TYR A O 1
ATOM 747 N N . THR A 1 92 ? -20.222 4.514 -4.162 1.00 96.25 92 THR A N 1
ATOM 748 C CA . THR A 1 92 ? -20.098 3.059 -4.266 1.00 96.25 92 THR A CA 1
ATOM 749 C C . THR A 1 92 ? -21.449 2.356 -4.239 1.00 96.25 92 THR A C 1
ATOM 751 O O . THR A 1 92 ? -21.743 1.588 -5.153 1.00 96.25 92 THR A O 1
ATOM 754 N N . ILE A 1 93 ? -22.314 2.639 -3.256 1.00 94.44 93 ILE A N 1
ATOM 755 C CA . ILE A 1 93 ? -23.601 1.935 -3.121 1.00 94.44 93 ILE A CA 1
ATOM 756 C C . ILE A 1 93 ? -24.525 2.145 -4.325 1.00 94.44 93 ILE A C 1
ATOM 758 O O . ILE A 1 93 ? -25.317 1.264 -4.650 1.00 94.44 93 ILE A O 1
ATOM 762 N N . THR A 1 94 ? -24.411 3.277 -5.031 1.00 92.81 94 THR A N 1
ATOM 763 C CA . THR A 1 94 ? -25.201 3.530 -6.250 1.00 92.81 94 THR A CA 1
ATOM 764 C C . THR A 1 94 ? -24.754 2.678 -7.440 1.00 92.81 94 THR A C 1
ATOM 766 O O . THR A 1 94 ? -25.483 2.573 -8.425 1.00 92.81 94 THR A O 1
ATOM 769 N N . LYS A 1 95 ? -23.578 2.046 -7.350 1.00 94.38 95 LYS A N 1
ATOM 770 C CA . LYS A 1 95 ? -22.971 1.214 -8.395 1.00 94.38 95 LYS A CA 1
ATOM 771 C C . LYS A 1 95 ? -22.967 -0.286 -8.054 1.00 94.38 95 LYS A C 1
ATOM 773 O O . LYS A 1 95 ? -22.572 -1.085 -8.897 1.00 94.38 95 LYS A O 1
ATOM 778 N N . LEU A 1 96 ? -23.427 -0.678 -6.859 1.00 91.75 96 LEU A N 1
ATOM 779 C CA . LEU A 1 96 ? -23.457 -2.075 -6.390 1.00 91.75 96 LEU A CA 1
ATOM 780 C C . LEU A 1 96 ? -24.662 -2.903 -6.888 1.00 91.75 96 LEU A C 1
ATOM 782 O O . LEU A 1 96 ? -24.813 -4.054 -6.491 1.00 91.75 96 LEU A O 1
ATOM 786 N N . GLN A 1 97 ? -25.490 -2.368 -7.793 1.00 86.75 97 GLN A N 1
ATOM 787 C CA . GLN A 1 97 ? -26.676 -3.054 -8.335 1.00 86.75 97 GLN A CA 1
ATOM 788 C C . GLN A 1 97 ? -27.594 -3.600 -7.217 1.00 86.75 97 GLN A C 1
ATOM 790 O O . GLN A 1 97 ? -28.144 -2.805 -6.457 1.00 86.75 97 GLN A O 1
ATOM 795 N N . ASP A 1 98 ? -27.753 -4.927 -7.121 1.00 88.06 98 ASP A N 1
ATOM 796 C CA . ASP A 1 98 ? -28.601 -5.627 -6.141 1.00 88.06 98 ASP A CA 1
ATOM 797 C C . ASP A 1 98 ? -27.875 -5.969 -4.823 1.00 88.06 98 ASP A C 1
ATOM 799 O O . ASP A 1 98 ? -28.448 -6.615 -3.939 1.00 88.06 98 ASP A O 1
ATOM 803 N N . GLU A 1 99 ? -26.607 -5.584 -4.690 1.00 95.19 99 GLU A N 1
ATOM 804 C CA . GLU A 1 99 ? -25.807 -5.808 -3.489 1.00 95.19 99 GLU A CA 1
ATOM 805 C C . GLU A 1 99 ? -25.848 -4.612 -2.543 1.00 95.19 99 GLU A C 1
ATOM 807 O O . GLU A 1 99 ? -26.173 -3.483 -2.914 1.00 95.19 99 GLU A O 1
ATOM 812 N N . ASN A 1 100 ? -25.470 -4.859 -1.293 1.00 94.81 100 ASN A N 1
ATOM 813 C CA . ASN A 1 100 ? -25.359 -3.818 -0.283 1.00 94.81 100 ASN A CA 1
ATOM 814 C C . ASN A 1 100 ? -24.089 -3.995 0.560 1.00 94.81 100 ASN A C 1
ATOM 816 O O . ASN A 1 100 ? -23.338 -4.951 0.383 1.00 94.81 100 ASN A O 1
ATOM 820 N N . ILE A 1 101 ? -23.836 -3.065 1.474 1.00 96.06 101 ILE A N 1
ATOM 821 C CA . ILE A 1 101 ? -22.667 -3.052 2.350 1.00 96.06 101 ILE A CA 1
ATOM 822 C C . ILE A 1 101 ? -23.043 -3.575 3.737 1.00 96.06 101 ILE A C 1
ATOM 824 O O . ILE A 1 101 ? -24.020 -3.133 4.346 1.00 96.06 101 ILE A O 1
ATOM 828 N N . TRP A 1 102 ? -22.234 -4.488 4.266 1.00 97.62 102 TRP A N 1
ATOM 829 C CA . TRP A 1 102 ? -22.384 -5.011 5.618 1.00 97.62 102 TRP A CA 1
ATOM 830 C C . TRP A 1 102 ? -21.984 -3.963 6.678 1.00 97.62 102 TRP A C 1
ATOM 832 O O . TRP A 1 102 ? -20.926 -3.336 6.540 1.00 97.62 102 TRP A O 1
ATOM 842 N N . PRO A 1 103 ? -22.794 -3.757 7.740 1.00 96.81 103 PRO A N 1
ATOM 843 C CA . PRO A 1 103 ? -22.567 -2.688 8.712 1.00 96.81 103 PRO A CA 1
ATOM 844 C C . PRO A 1 103 ? -21.777 -3.118 9.961 1.00 96.81 103 PRO A C 1
ATOM 846 O O . PRO A 1 103 ? -21.650 -2.321 10.883 1.00 96.81 103 PRO A O 1
ATOM 849 N N . PHE A 1 104 ? -21.250 -4.346 10.029 1.00 97.25 104 PHE A N 1
ATOM 850 C CA . PHE A 1 104 ? -20.516 -4.843 11.201 1.00 97.25 104 PHE A CA 1
ATOM 851 C C . PHE A 1 104 ? -19.094 -5.293 10.874 1.00 97.25 104 PHE A C 1
ATOM 853 O O . PHE A 1 104 ? -18.803 -5.702 9.752 1.00 97.25 104 PHE A O 1
ATOM 860 N N . SER A 1 105 ? -18.234 -5.279 11.897 1.00 96.75 105 SER A N 1
ATOM 861 C CA . SER A 1 105 ? -16.870 -5.815 11.827 1.00 96.75 105 SER A CA 1
ATOM 862 C C . SER A 1 105 ? -16.810 -7.336 11.614 1.00 96.75 105 SER A C 1
ATOM 864 O O . SER A 1 105 ? -16.112 -7.770 10.698 1.00 96.75 105 SER A O 1
ATOM 866 N N . PRO A 1 106 ? -17.500 -8.177 12.415 1.00 95.38 106 PRO A N 1
ATOM 867 C CA . PRO A 1 106 ? -17.672 -9.583 12.075 1.00 95.38 106 PRO A CA 1
ATOM 868 C C . PRO A 1 106 ? -18.469 -9.717 10.771 1.00 95.38 106 PRO A C 1
ATOM 870 O O . PRO A 1 106 ? -19.364 -8.904 10.516 1.00 95.38 106 PRO A O 1
ATOM 873 N N . PRO A 1 107 ? -18.159 -10.725 9.948 1.00 94.56 107 PRO A N 1
ATOM 874 C CA . PRO A 1 107 ? -18.775 -10.882 8.640 1.00 94.56 107 PRO A CA 1
ATOM 875 C C . PRO A 1 107 ? -20.266 -11.217 8.744 1.00 94.56 107 PRO A C 1
ATOM 877 O O . PRO A 1 107 ? -20.763 -11.676 9.777 1.00 94.56 107 PRO A O 1
ATOM 880 N N . ALA A 1 108 ? -20.961 -11.033 7.622 1.00 93.62 108 ALA A N 1
ATOM 881 C CA . ALA A 1 108 ? -22.288 -11.591 7.399 1.00 93.62 108 ALA A CA 1
ATOM 882 C C . ALA A 1 108 ? -22.221 -13.130 7.299 1.00 93.62 108 ALA A C 1
ATOM 884 O O . ALA A 1 108 ? -21.233 -13.760 7.684 1.00 93.62 108 ALA A O 1
ATOM 885 N N . LYS A 1 109 ? -23.258 -13.769 6.751 1.00 94.25 109 LYS A N 1
ATOM 886 C CA . LYS A 1 109 ? -23.260 -15.226 6.602 1.00 94.25 109 LYS A CA 1
ATOM 887 C C . LYS A 1 109 ? -22.145 -15.677 5.653 1.00 94.25 109 LYS A C 1
ATOM 889 O O . LYS A 1 109 ? -22.147 -15.335 4.466 1.00 94.25 109 LYS A O 1
ATOM 894 N N . LEU A 1 110 ? -21.214 -16.477 6.168 1.00 94.50 110 LEU A N 1
ATOM 895 C CA . LEU A 1 110 ? -20.097 -17.011 5.399 1.00 94.50 110 LEU A CA 1
ATOM 896 C C . LEU A 1 110 ? -20.481 -18.312 4.674 1.00 94.50 110 LEU A C 1
ATOM 898 O O . LEU A 1 110 ? -21.235 -19.132 5.208 1.00 94.50 110 LEU A O 1
ATOM 902 N N . PRO A 1 111 ? -19.953 -18.544 3.459 1.00 92.69 111 PRO A N 1
ATOM 903 C CA . PRO A 1 111 ? -19.959 -19.862 2.851 1.00 92.69 111 PRO A CA 1
ATOM 904 C C . PRO A 1 111 ? -18.906 -20.751 3.532 1.00 92.69 111 PRO A C 1
ATOM 906 O O . PRO A 1 111 ? -18.189 -20.326 4.438 1.00 92.69 111 PRO A O 1
ATOM 909 N N . LYS A 1 112 ? -18.759 -21.993 3.055 1.00 91.00 112 LYS A N 1
ATOM 910 C CA . LYS A 1 112 ? -17.629 -22.831 3.474 1.00 91.00 112 LYS A CA 1
ATOM 911 C C . LYS A 1 112 ? -16.321 -22.110 3.173 1.00 91.00 112 LYS A C 1
ATOM 913 O O . LYS A 1 112 ? -16.201 -21.442 2.150 1.00 91.00 112 LYS A O 1
ATOM 918 N N . GLU A 1 113 ? -15.318 -22.318 4.019 1.00 89.81 113 GLU A N 1
ATOM 919 C CA . GLU A 1 113 ? -14.051 -21.587 3.955 1.00 89.81 113 GLU A CA 1
ATOM 920 C C . GLU A 1 113 ? -13.412 -21.587 2.558 1.00 89.81 113 GLU A C 1
ATOM 922 O O . GLU A 1 113 ? -12.932 -20.552 2.099 1.00 89.81 113 GLU A O 1
ATOM 927 N N . LYS A 1 114 ? -13.450 -22.728 1.855 1.00 89.44 114 LYS A N 1
ATOM 928 C CA . LYS A 1 114 ? -12.918 -22.901 0.490 1.00 89.44 114 LYS A CA 1
ATOM 929 C C . LYS A 1 114 ? -13.628 -22.050 -0.580 1.00 89.44 114 LYS A C 1
ATOM 931 O O . LYS A 1 114 ? -13.027 -21.741 -1.606 1.00 89.44 114 LYS A O 1
ATOM 936 N N . ASP A 1 115 ? -14.858 -21.628 -0.311 1.00 91.94 115 ASP A N 1
ATOM 937 C CA . ASP A 1 115 ? -15.720 -20.891 -1.235 1.00 91.94 115 ASP A CA 1
ATOM 938 C C . ASP A 1 115 ? -15.703 -19.371 -0.970 1.00 91.94 115 ASP A C 1
ATOM 940 O O . ASP A 1 115 ? -16.382 -18.626 -1.675 1.00 91.94 115 ASP A O 1
ATOM 944 N N . ILE A 1 116 ? -14.939 -18.898 0.027 1.00 94.12 116 ILE A N 1
ATOM 945 C CA . ILE A 1 116 ? -14.673 -17.465 0.229 1.00 94.12 116 ILE A CA 1
ATOM 946 C C . ILE A 1 116 ? -13.779 -16.981 -0.928 1.00 94.12 116 ILE A C 1
ATOM 948 O O . ILE A 1 116 ? -12.671 -17.512 -1.091 1.00 94.12 116 ILE A O 1
ATOM 952 N N . PRO A 1 117 ? -14.228 -16.014 -1.750 1.00 94.69 117 PRO A N 1
ATOM 953 C CA . PRO A 1 117 ? -13.471 -15.570 -2.913 1.00 94.69 117 PRO A CA 1
ATOM 954 C C . PRO A 1 117 ? -12.275 -14.719 -2.477 1.00 94.69 117 PRO A C 1
ATOM 956 O O . PRO A 1 117 ? -12.441 -13.761 -1.724 1.00 94.69 117 PRO A O 1
ATOM 959 N N . LEU A 1 118 ? -11.077 -15.047 -2.963 1.00 95.75 118 LEU A N 1
ATOM 960 C CA . LEU A 1 118 ? -9.881 -14.215 -2.785 1.00 95.75 118 LEU A CA 1
ATOM 961 C C . LEU A 1 118 ? -9.939 -13.008 -3.720 1.00 95.75 118 LEU A C 1
ATOM 963 O O . LEU A 1 118 ? -10.400 -13.151 -4.853 1.00 95.75 118 LEU A O 1
ATOM 967 N N . ALA A 1 119 ? -9.442 -11.862 -3.253 1.00 96.06 119 ALA A N 1
ATOM 968 C CA . ALA A 1 119 ? -9.365 -10.648 -4.057 1.00 96.06 119 ALA A CA 1
ATOM 969 C C . ALA A 1 119 ? -8.560 -10.856 -5.348 1.00 96.06 119 ALA A C 1
ATOM 971 O O . ALA A 1 119 ? -7.526 -11.534 -5.344 1.00 96.06 119 ALA A O 1
ATOM 972 N N . LYS A 1 120 ? -9.045 -10.268 -6.443 1.00 95.06 120 LYS A N 1
ATOM 973 C CA . LYS A 1 120 ? -8.473 -10.359 -7.785 1.00 95.06 120 LYS A CA 1
ATOM 974 C C . LYS A 1 120 ? -7.982 -9.003 -8.265 1.00 95.06 120 LYS A C 1
ATOM 976 O O . LYS A 1 120 ? -8.721 -8.025 -8.280 1.00 95.06 120 LYS A O 1
ATOM 981 N N . TYR A 1 121 ? -6.730 -8.965 -8.717 1.00 92.31 121 TYR A N 1
ATOM 982 C CA . TYR A 1 121 ? -6.052 -7.712 -9.077 1.00 92.31 121 TYR A CA 1
ATOM 983 C C . TYR A 1 121 ? -5.658 -7.621 -10.554 1.00 92.31 121 TYR A C 1
ATOM 985 O O . TYR A 1 121 ? -5.227 -6.560 -11.004 1.00 92.31 121 TYR A O 1
ATOM 993 N N . GLY A 1 122 ? -5.826 -8.701 -11.321 1.00 90.12 122 GLY A N 1
ATOM 994 C CA . GLY A 1 122 ? -5.458 -8.761 -12.736 1.00 90.12 122 GLY A CA 1
ATOM 995 C C . GLY A 1 122 ? -4.234 -9.633 -13.002 1.00 90.12 122 GLY A C 1
ATOM 996 O O . GLY A 1 122 ? -3.874 -10.471 -12.183 1.00 90.12 122 GLY A O 1
ATOM 997 N N . SER A 1 123 ? -3.598 -9.444 -14.156 1.00 86.00 123 SER A N 1
ATOM 998 C CA . SER A 1 123 ? -2.493 -10.283 -14.644 1.00 86.00 123 SER A CA 1
ATOM 999 C C . SER A 1 123 ? -1.099 -9.657 -14.499 1.00 86.00 123 SER A C 1
ATOM 1001 O O . SER A 1 123 ? -0.113 -10.227 -14.964 1.00 86.00 123 SER A O 1
ATOM 1003 N N . SER A 1 124 ? -0.968 -8.502 -13.842 1.00 81.56 124 SER A N 1
ATOM 1004 C CA . SER A 1 124 ? 0.341 -7.869 -13.632 1.00 81.56 124 SER A CA 1
ATOM 1005 C C . SER A 1 124 ? 1.191 -8.638 -12.609 1.00 81.56 124 SER A C 1
ATOM 1007 O O . SER A 1 124 ? 0.648 -9.360 -11.776 1.00 81.56 124 SER A O 1
ATOM 1009 N N . ASN A 1 125 ? 2.517 -8.475 -12.608 1.00 78.81 125 ASN A N 1
ATOM 1010 C CA . ASN A 1 125 ? 3.395 -9.107 -11.610 1.00 78.81 125 ASN A CA 1
ATOM 1011 C C . ASN A 1 125 ? 3.004 -8.665 -10.190 1.00 78.81 125 ASN A C 1
ATOM 1013 O O . ASN A 1 125 ? 2.895 -9.479 -9.277 1.00 78.81 125 ASN A O 1
ATOM 1017 N N . LEU A 1 126 ? 2.689 -7.374 -10.007 1.00 83.44 126 LEU A N 1
ATOM 1018 C CA . LEU A 1 126 ? 2.204 -6.867 -8.721 1.00 83.44 126 LEU A CA 1
ATOM 1019 C C . LEU A 1 126 ? 0.857 -7.495 -8.329 1.00 83.44 126 LEU A C 1
ATOM 1021 O O . LEU A 1 126 ? 0.669 -7.834 -7.160 1.00 83.44 126 LEU A O 1
ATOM 1025 N N . ALA A 1 127 ? -0.058 -7.671 -9.290 1.00 88.62 127 ALA A N 1
ATOM 1026 C CA . ALA A 1 127 ? -1.327 -8.357 -9.058 1.00 88.62 127 ALA A CA 1
ATOM 1027 C C . ALA A 1 127 ? -1.094 -9.797 -8.590 1.00 88.62 127 ALA A C 1
ATOM 1029 O O . ALA A 1 127 ? -1.581 -10.175 -7.526 1.00 88.62 127 ALA A O 1
ATOM 1030 N N . HIS A 1 128 ? -0.272 -10.562 -9.313 1.00 87.88 128 HIS A N 1
ATOM 1031 C CA . HIS A 1 128 ? 0.087 -11.929 -8.943 1.00 87.88 128 HIS A CA 1
ATOM 1032 C C . HIS A 1 128 ? 0.719 -11.991 -7.553 1.00 87.88 128 HIS A C 1
ATOM 1034 O O . HIS A 1 128 ? 0.296 -12.804 -6.737 1.00 87.88 128 HIS A O 1
ATOM 1040 N N . LYS A 1 129 ? 1.652 -11.092 -7.225 1.00 87.00 129 LYS A N 1
ATOM 1041 C CA . LYS A 1 129 ? 2.260 -11.016 -5.890 1.00 87.00 129 LYS A CA 1
ATOM 1042 C C . LYS A 1 129 ? 1.222 -10.754 -4.790 1.00 87.00 129 LYS A C 1
ATOM 1044 O O . LYS A 1 129 ? 1.255 -11.416 -3.750 1.00 87.00 129 LYS A O 1
ATOM 1049 N N . LYS A 1 130 ? 0.271 -9.835 -5.010 1.00 90.50 130 LYS A N 1
ATOM 1050 C CA . LYS A 1 130 ? -0.832 -9.564 -4.066 1.00 90.50 130 LYS A CA 1
ATOM 1051 C C . LYS A 1 130 ? -1.788 -10.752 -3.918 1.00 90.50 130 LYS A C 1
ATOM 1053 O O . LYS A 1 130 ? -2.267 -10.994 -2.807 1.00 90.50 130 LYS A O 1
ATOM 1058 N N . GLU A 1 131 ? -2.057 -11.486 -4.996 1.00 92.94 131 GLU A N 1
ATOM 1059 C CA . GLU A 1 131 ? -2.880 -12.701 -4.968 1.00 92.94 131 GLU A CA 1
ATOM 1060 C C . GLU A 1 131 ? -2.159 -13.853 -4.251 1.00 92.94 131 GLU A C 1
ATOM 1062 O O . GLU A 1 131 ? -2.733 -14.470 -3.354 1.00 92.94 131 GLU A O 1
ATOM 1067 N N . GLN A 1 132 ? -0.879 -14.090 -4.555 1.00 91.50 132 GLN A N 1
ATOM 1068 C CA . GLN A 1 132 ? -0.043 -15.104 -3.901 1.00 91.50 132 GLN A CA 1
ATOM 1069 C C . GLN A 1 132 ? 0.103 -14.853 -2.400 1.00 91.50 132 GLN A C 1
ATOM 1071 O O . GLN A 1 132 ? 0.005 -15.783 -1.599 1.00 91.50 132 GLN A O 1
ATOM 1076 N N . TYR A 1 133 ? 0.245 -13.590 -1.992 1.00 93.12 133 TYR A N 1
ATOM 1077 C CA . TYR A 1 133 ? 0.232 -13.216 -0.579 1.00 93.12 133 TYR A CA 1
ATOM 1078 C C . TYR A 1 133 ? -1.050 -13.677 0.136 1.00 93.12 133 TYR A C 1
ATOM 1080 O O . TYR A 1 133 ? -0.978 -14.264 1.220 1.00 93.12 133 TYR A O 1
ATOM 1088 N N . ARG A 1 134 ? -2.219 -13.470 -0.484 1.00 95.00 134 ARG A N 1
ATOM 1089 C CA . ARG A 1 134 ? -3.535 -13.855 0.061 1.00 95.00 134 ARG A CA 1
ATOM 1090 C C . ARG A 1 134 ? -3.751 -15.364 0.063 1.00 95.00 134 ARG A C 1
ATOM 1092 O O . ARG A 1 134 ? -4.298 -15.892 1.031 1.00 95.00 134 ARG A O 1
ATOM 1099 N N . ILE A 1 135 ? -3.270 -16.067 -0.964 1.00 94.69 135 ILE A N 1
ATOM 1100 C CA . ILE A 1 135 ? -3.206 -17.536 -0.974 1.00 94.69 135 ILE A CA 1
ATOM 1101 C C . ILE A 1 135 ? -2.402 -18.023 0.241 1.00 94.69 135 ILE A C 1
ATOM 1103 O O . ILE A 1 135 ? -2.876 -18.880 0.989 1.00 94.69 135 ILE A O 1
ATOM 1107 N N . GLY A 1 136 ? -1.252 -17.399 0.511 1.00 93.62 136 GLY A N 1
ATOM 1108 C CA . GLY A 1 136 ? -0.443 -17.696 1.691 1.00 93.62 136 GLY A CA 1
ATOM 1109 C C . GLY A 1 136 ? -1.150 -17.408 3.014 1.00 93.62 136 GLY A C 1
ATOM 1110 O O . GLY A 1 136 ? -1.118 -18.245 3.918 1.00 93.62 136 GLY A O 1
ATOM 1111 N N . LEU A 1 137 ? -1.853 -16.275 3.140 1.00 93.12 137 LEU A N 1
ATOM 1112 C CA . LEU A 1 137 ? -2.646 -15.965 4.338 1.00 93.12 137 LEU A CA 1
ATOM 1113 C C . LEU A 1 137 ? -3.725 -17.023 4.591 1.00 93.12 137 LEU A C 1
ATOM 1115 O O . LEU A 1 137 ? -3.856 -17.510 5.717 1.00 93.12 137 LEU A O 1
ATOM 1119 N N . ARG A 1 138 ? -4.444 -17.430 3.538 1.00 93.50 138 ARG A N 1
ATOM 1120 C CA . ARG A 1 138 ? -5.446 -18.497 3.605 1.00 93.50 138 ARG A CA 1
ATOM 1121 C C . ARG A 1 138 ? -4.829 -19.814 4.061 1.00 93.50 138 ARG A C 1
ATOM 1123 O O . ARG A 1 138 ? -5.353 -20.438 4.975 1.00 93.50 138 ARG A O 1
ATOM 1130 N N . ALA A 1 139 ? -3.714 -20.228 3.466 1.00 92.19 139 ALA A N 1
ATOM 1131 C CA . ALA A 1 139 ? -3.060 -21.486 3.817 1.00 92.19 139 ALA A CA 1
ATOM 1132 C C . ALA A 1 139 ? -2.529 -21.491 5.265 1.00 92.19 139 ALA A C 1
ATOM 1134 O O . ALA A 1 139 ? -2.537 -22.527 5.933 1.00 92.19 139 ALA A O 1
ATOM 1135 N N . ARG A 1 140 ? -2.069 -20.338 5.770 1.00 90.69 140 ARG A N 1
ATOM 1136 C CA . ARG A 1 140 ? -1.458 -20.200 7.105 1.00 90.69 140 ARG A CA 1
ATOM 1137 C C . ARG A 1 140 ? -2.478 -20.067 8.237 1.00 90.69 140 ARG A C 1
ATOM 1139 O O . ARG A 1 140 ? -2.261 -20.649 9.306 1.00 90.69 140 ARG A O 1
ATOM 1146 N N . TYR A 1 141 ? -3.540 -19.290 8.020 1.00 88.19 141 TYR A N 1
ATOM 1147 C CA . TYR A 1 141 ? -4.478 -18.856 9.066 1.00 88.19 141 TYR A CA 1
ATOM 1148 C C . TYR A 1 141 ? -5.936 -19.246 8.809 1.00 88.19 141 TYR A C 1
ATOM 1150 O O . TYR A 1 141 ? -6.754 -19.150 9.721 1.00 88.19 141 TYR A O 1
ATOM 1158 N N . GLY A 1 142 ? -6.249 -19.693 7.596 1.00 90.94 142 GLY A N 1
ATOM 1159 C CA . GLY A 1 142 ? -7.608 -19.907 7.122 1.00 90.94 142 GLY A CA 1
ATOM 1160 C C . GLY A 1 142 ? -8.272 -18.625 6.616 1.00 90.94 142 GLY A C 1
ATOM 1161 O O . GLY A 1 142 ? -7.902 -17.513 6.996 1.00 90.94 142 GLY A O 1
ATOM 1162 N N . ALA A 1 143 ? -9.262 -18.771 5.732 1.00 91.75 143 ALA A N 1
ATOM 1163 C CA . ALA A 1 143 ? -9.970 -17.626 5.147 1.00 91.75 143 ALA A CA 1
ATOM 1164 C C . ALA A 1 143 ? -10.964 -16.974 6.119 1.00 91.75 143 ALA A C 1
ATOM 1166 O O . ALA A 1 143 ? -11.182 -15.773 6.023 1.00 91.75 143 ALA A O 1
ATOM 1167 N N . ILE A 1 144 ? -11.538 -17.724 7.071 1.00 91.56 144 ILE A N 1
ATOM 1168 C CA . ILE A 1 144 ? -12.572 -17.210 7.992 1.00 91.56 144 ILE A CA 1
ATOM 1169 C C . ILE A 1 144 ? -12.045 -16.031 8.819 1.00 91.56 144 ILE A C 1
ATOM 1171 O O . ILE A 1 144 ? -12.682 -14.982 8.855 1.00 91.56 144 ILE A O 1
ATOM 1175 N N . MET A 1 145 ? -10.858 -16.154 9.421 1.00 88.94 145 MET A N 1
ATOM 1176 C CA . MET A 1 145 ? -10.265 -15.080 10.232 1.00 88.94 145 MET A CA 1
ATOM 1177 C C . MET A 1 145 ? -10.071 -13.787 9.425 1.00 88.94 145 MET A C 1
ATOM 1179 O O . MET A 1 145 ? -10.244 -12.696 9.954 1.00 88.94 145 MET A O 1
ATOM 1183 N N . GLN A 1 146 ? -9.750 -13.915 8.136 1.00 92.12 146 GLN A N 1
ATOM 1184 C CA . GLN A 1 146 ? -9.487 -12.797 7.229 1.00 92.12 146 GLN A CA 1
ATOM 1185 C C . GLN A 1 146 ? -10.757 -12.046 6.805 1.00 92.12 146 GLN A C 1
ATOM 1187 O O . GLN A 1 146 ? -10.668 -10.975 6.225 1.00 92.12 146 GLN A O 1
ATOM 1192 N N . THR A 1 147 ? -11.945 -12.583 7.104 1.00 93.44 147 THR A N 1
ATOM 1193 C CA . THR A 1 147 ? -13.229 -11.932 6.786 1.00 93.44 147 THR A CA 1
ATOM 1194 C C . THR A 1 147 ? -13.695 -10.923 7.834 1.00 93.44 147 THR A C 1
ATOM 1196 O O . THR A 1 147 ? -14.817 -10.428 7.773 1.00 93.44 147 THR A O 1
ATOM 1199 N N . ILE A 1 148 ? -12.860 -10.612 8.821 1.00 94.12 148 ILE A N 1
ATOM 1200 C CA . ILE A 1 148 ? -13.158 -9.546 9.771 1.00 94.12 148 ILE A CA 1
ATOM 1201 C C . ILE A 1 148 ? -12.754 -8.220 9.152 1.00 94.12 148 ILE A C 1
ATOM 1203 O O . ILE A 1 148 ? -11.627 -8.070 8.698 1.00 94.12 148 ILE A O 1
ATOM 1207 N N . SER A 1 149 ? -13.665 -7.256 9.195 1.00 96.19 149 SER A N 1
ATOM 1208 C CA . SER A 1 149 ? -13.430 -5.899 8.713 1.00 96.19 149 SER A CA 1
ATOM 1209 C C . SER A 1 149 ? -13.282 -4.912 9.870 1.00 96.19 149 SER A C 1
ATOM 1211 O O . SER A 1 149 ? -13.869 -5.090 10.943 1.00 96.19 149 SER A O 1
ATOM 1213 N N . GLY A 1 150 ? -12.505 -3.854 9.676 1.00 96.50 150 GLY A N 1
ATOM 1214 C CA . GLY A 1 150 ? -12.359 -2.769 10.642 1.00 96.50 150 GLY A CA 1
ATOM 1215 C C . GLY A 1 150 ? -12.247 -1.393 10.002 1.00 96.50 150 GLY A C 1
ATOM 1216 O O . GLY A 1 150 ? -12.411 -1.220 8.795 1.00 96.50 150 GLY A O 1
ATOM 1217 N N . VAL A 1 151 ? -11.960 -0.410 10.850 1.00 98.06 151 VAL A N 1
ATOM 1218 C CA . VAL A 1 151 ? -11.527 0.919 10.424 1.00 98.06 151 VAL A CA 1
ATOM 1219 C C . VAL A 1 151 ? -10.091 1.120 10.904 1.00 98.06 151 VAL A C 1
ATOM 1221 O O . VAL A 1 151 ? -9.747 0.766 12.036 1.00 98.06 151 VAL A O 1
ATOM 1224 N N . HIS A 1 152 ? -9.239 1.686 10.058 1.00 98.19 152 HIS A N 1
ATOM 1225 C CA . HIS A 1 152 ? -7.922 2.167 10.453 1.00 98.19 152 HIS A CA 1
ATOM 1226 C C . HIS A 1 152 ? -7.937 3.690 10.479 1.00 98.19 152 HIS A C 1
ATOM 1228 O O . HIS A 1 152 ? -8.367 4.342 9.529 1.00 98.19 152 HIS A O 1
ATOM 1234 N N . TYR A 1 153 ? -7.470 4.255 11.587 1.00 98.50 153 TYR A N 1
ATOM 1235 C CA . TYR A 1 153 ? -7.331 5.691 11.767 1.00 98.50 153 TYR A CA 1
ATOM 1236 C C . TYR A 1 153 ? -5.864 6.084 11.637 1.00 98.50 153 TYR A C 1
ATOM 1238 O O . TYR A 1 153 ? -5.035 5.774 12.495 1.00 98.50 153 TYR A O 1
ATOM 1246 N N . ASN A 1 154 ? -5.553 6.761 10.539 1.00 98.38 154 ASN A N 1
ATOM 1247 C CA . ASN A 1 154 ? -4.227 7.256 10.215 1.00 98.38 154 ASN A CA 1
ATOM 1248 C C . ASN A 1 154 ? -4.087 8.694 10.724 1.00 98.38 154 ASN A C 1
ATOM 1250 O O . ASN A 1 154 ? -4.884 9.563 10.364 1.00 98.38 154 ASN A O 1
ATOM 1254 N N . PHE A 1 155 ? -3.076 8.943 11.557 1.00 98.44 155 PHE A N 1
ATOM 1255 C CA . PHE A 1 155 ? -2.877 10.232 12.217 1.00 98.44 155 PHE A CA 1
ATOM 1256 C C . PHE A 1 155 ? -1.418 10.695 12.181 1.00 98.44 155 PHE A C 1
ATOM 1258 O O . PHE A 1 155 ? -0.499 9.944 12.533 1.00 98.44 155 PHE A O 1
ATOM 1265 N N . SER A 1 156 ? -1.210 11.968 11.842 1.00 98.00 156 SER A N 1
ATOM 1266 C CA . SER A 1 156 ? 0.070 12.665 11.997 1.00 98.00 156 SER A CA 1
ATOM 1267 C C . SER A 1 156 ? -0.109 14.032 12.644 1.00 98.00 156 SER A C 1
ATOM 1269 O O . SER A 1 156 ? -0.999 14.809 12.306 1.00 98.00 156 SER A O 1
ATOM 1271 N N . PHE A 1 157 ? 0.821 14.377 13.534 1.00 96.69 157 PHE A N 1
ATOM 1272 C CA . PHE A 1 157 ? 1.021 15.781 13.875 1.00 96.69 157 PHE A CA 1
ATOM 1273 C C . PHE A 1 157 ? 1.700 16.487 12.702 1.00 96.69 157 PHE A C 1
ATOM 1275 O O . PHE A 1 157 ? 2.587 15.915 12.056 1.00 96.69 157 PHE A O 1
ATOM 1282 N N . ASN A 1 158 ? 1.311 17.737 12.462 1.00 93.31 158 ASN A N 1
ATOM 1283 C CA . ASN A 1 158 ? 1.844 18.518 11.350 1.00 93.31 158 ASN A CA 1
ATOM 1284 C C . ASN A 1 158 ? 3.373 18.748 11.475 1.00 93.31 158 ASN A C 1
ATOM 1286 O O . ASN A 1 158 ? 3.954 18.656 12.559 1.00 93.31 158 ASN A O 1
ATOM 1290 N N . ASN A 1 159 ? 4.050 19.085 10.374 1.00 92.88 159 ASN A N 1
ATOM 1291 C CA . ASN A 1 159 ? 5.507 19.275 10.399 1.00 92.88 159 ASN A CA 1
ATOM 1292 C C . ASN A 1 159 ? 5.959 20.533 11.172 1.00 92.88 159 ASN A C 1
ATOM 1294 O O . ASN A 1 159 ? 6.914 20.433 11.942 1.00 92.88 159 ASN A O 1
ATOM 1298 N N . ASP A 1 160 ? 5.245 21.663 11.077 1.00 94.12 160 ASP A N 1
ATOM 1299 C CA . ASP A 1 160 ? 5.516 22.885 11.865 1.00 94.12 160 ASP A CA 1
ATOM 1300 C C . ASP A 1 160 ? 5.497 22.608 13.386 1.00 94.12 160 ASP A C 1
ATOM 1302 O O . ASP A 1 160 ? 6.251 23.203 14.163 1.00 94.12 160 ASP A O 1
ATOM 1306 N N . PHE A 1 161 ? 4.619 21.702 13.830 1.00 95.06 161 PHE A N 1
ATOM 1307 C CA . PHE A 1 161 ? 4.507 21.242 15.209 1.00 95.06 161 PHE A CA 1
ATOM 1308 C C . PHE A 1 161 ? 5.782 20.522 15.632 1.00 95.06 161 PHE A C 1
ATOM 1310 O O . PHE A 1 161 ? 6.364 20.864 16.664 1.00 95.06 161 PHE A O 1
ATOM 1317 N N . TRP A 1 162 ? 6.256 19.582 14.811 1.00 94.88 162 TRP A N 1
ATOM 1318 C CA . TRP A 1 162 ? 7.490 18.854 15.086 1.00 94.88 162 TRP A CA 1
ATOM 1319 C C . TRP A 1 162 ? 8.715 19.758 15.091 1.00 94.88 162 TRP A C 1
ATOM 1321 O O . TRP A 1 162 ? 9.533 19.643 15.998 1.00 94.88 162 TRP A O 1
ATOM 1331 N N . GLU A 1 163 ? 8.826 20.690 14.147 1.00 94.44 163 GLU A N 1
ATOM 1332 C CA . GLU A 1 163 ? 9.943 21.637 14.095 1.00 94.44 163 GLU A CA 1
ATOM 1333 C C . GLU A 1 163 ? 10.019 22.514 15.349 1.00 94.44 163 GLU A C 1
ATOM 1335 O O . GLU A 1 163 ? 11.099 22.729 15.908 1.00 94.44 163 GLU A O 1
ATOM 1340 N N . LYS A 1 164 ? 8.875 23.017 15.830 1.00 93.69 164 LYS A N 1
ATOM 1341 C CA . LYS A 1 164 ? 8.838 23.844 17.043 1.00 93.69 164 LYS A CA 1
ATOM 1342 C C . LYS A 1 164 ? 9.044 23.030 18.321 1.00 93.69 164 LYS A C 1
ATOM 1344 O O . LYS A 1 164 ? 9.712 23.523 19.231 1.00 93.69 164 LYS A O 1
ATOM 1349 N N . MET A 1 165 ? 8.516 21.807 18.389 1.00 92.62 165 MET A N 1
ATOM 1350 C CA . MET A 1 165 ? 8.800 20.871 19.484 1.00 92.62 165 MET A CA 1
ATOM 1351 C C . MET A 1 165 ? 10.295 20.548 19.544 1.00 92.62 165 MET A C 1
ATOM 1353 O O . MET A 1 165 ? 10.907 20.659 20.604 1.00 92.62 165 MET A O 1
ATOM 1357 N N . TYR A 1 166 ? 10.898 20.224 18.399 1.00 93.94 166 TYR A N 1
ATOM 1358 C CA . TYR A 1 166 ? 12.319 19.914 18.268 1.00 93.94 166 TYR A CA 1
ATOM 1359 C C . TYR A 1 166 ? 13.194 21.060 18.781 1.00 93.94 166 TYR A C 1
ATOM 1361 O O . TYR A 1 166 ? 14.019 20.850 19.664 1.00 93.94 166 TYR A O 1
ATOM 1369 N N . LYS A 1 167 ? 12.941 22.301 18.341 1.00 92.19 167 LYS A N 1
ATOM 1370 C CA . LYS A 1 167 ? 13.688 23.487 18.808 1.00 92.19 167 LYS A CA 1
ATOM 1371 C C . LYS A 1 167 ? 13.654 23.681 20.325 1.00 92.19 167 LYS A C 1
ATOM 1373 O O . LYS A 1 167 ? 14.544 24.323 20.873 1.00 92.19 167 LYS A O 1
ATOM 1378 N N . LYS A 1 168 ? 12.609 23.195 21.000 1.00 90.94 168 LYS A N 1
ATOM 1379 C CA . LYS A 1 168 ? 12.448 23.357 22.446 1.00 90.94 168 LYS A CA 1
ATOM 1380 C C . LYS A 1 168 ? 13.009 22.187 23.249 1.00 90.94 168 LYS A C 1
ATOM 1382 O O . LYS A 1 168 ? 13.481 22.407 24.363 1.00 90.94 168 LYS A O 1
ATOM 1387 N N . PHE A 1 169 ? 12.876 20.975 22.726 1.00 91.00 169 PHE A N 1
ATOM 1388 C CA . PHE A 1 169 ? 12.997 19.755 23.514 1.00 91.00 169 PHE A CA 1
ATOM 1389 C C . PHE A 1 169 ? 14.017 18.744 22.989 1.00 91.00 169 PHE A C 1
ATOM 1391 O O . PHE A 1 169 ? 14.276 17.750 23.668 1.00 91.00 169 PHE A O 1
ATOM 1398 N N . ALA A 1 170 ? 14.556 18.942 21.787 1.00 89.62 170 ALA A N 1
ATOM 1399 C CA . ALA A 1 170 ? 15.569 18.044 21.261 1.00 89.62 170 ALA A CA 1
ATOM 1400 C C . ALA A 1 170 ? 16.855 18.128 22.082 1.00 89.62 170 ALA A C 1
ATOM 1402 O O . ALA A 1 170 ? 17.224 19.186 22.596 1.00 89.62 170 ALA A O 1
ATOM 1403 N N . GLN A 1 171 ? 17.524 16.987 22.204 1.00 87.50 171 GLN A N 1
ATOM 1404 C CA . GLN A 1 171 ? 18.834 16.908 22.838 1.00 87.50 171 GLN A CA 1
ATOM 1405 C C . GLN A 1 171 ? 19.917 17.383 21.863 1.00 87.50 171 GLN A C 1
ATOM 1407 O O . GLN A 1 171 ? 19.739 17.324 20.645 1.00 87.50 171 GLN A O 1
ATOM 1412 N N . GLU A 1 172 ? 21.046 17.848 22.395 1.00 85.12 172 GLU A N 1
ATOM 1413 C CA . GLU A 1 172 ? 22.183 18.265 21.574 1.00 85.12 172 GLU A CA 1
ATOM 1414 C C . GLU A 1 172 ? 22.664 17.104 20.685 1.00 85.12 172 GLU A C 1
ATOM 1416 O O . GLU A 1 172 ? 22.810 15.973 21.147 1.00 85.12 172 GLU A O 1
ATOM 1421 N N . GLY A 1 173 ? 22.843 17.368 19.387 1.00 84.75 173 GLY A N 1
ATOM 1422 C CA . GLY A 1 173 ? 23.234 16.364 18.390 1.00 84.75 173 GLY A CA 1
ATOM 1423 C C . GLY A 1 173 ? 22.108 15.459 17.865 1.00 84.75 173 GLY A C 1
ATOM 1424 O O . GLY A 1 173 ? 22.344 14.698 16.928 1.00 84.75 173 GLY A O 1
ATOM 1425 N N . GLN A 1 174 ? 20.883 15.536 18.401 1.00 91.69 174 GLN A N 1
ATOM 1426 C CA . GLN A 1 174 ? 19.746 14.761 17.892 1.00 91.69 174 GLN A CA 1
ATOM 1427 C C . GLN A 1 174 ? 19.197 15.376 16.599 1.00 91.69 174 GLN A C 1
ATOM 1429 O O . GLN A 1 174 ? 18.969 16.578 16.548 1.00 91.69 174 GLN A O 1
ATOM 1434 N N . SER A 1 175 ? 18.912 14.571 15.571 1.00 94.50 175 SER A N 1
ATOM 1435 C CA . SER A 1 175 ? 18.257 15.068 14.353 1.00 94.50 175 SER A CA 1
ATOM 1436 C C . SER A 1 175 ? 16.741 15.260 14.544 1.00 94.50 175 SER A C 1
ATOM 1438 O O . SER A 1 175 ? 16.108 14.598 15.373 1.00 94.50 175 SER A O 1
ATOM 1440 N N . LEU A 1 176 ? 16.114 16.127 13.735 1.00 94.00 176 LEU A N 1
ATOM 1441 C CA . LEU A 1 176 ? 14.649 16.295 13.726 1.00 94.00 176 LEU A CA 1
ATOM 1442 C C . LEU A 1 176 ? 13.923 14.971 13.435 1.00 94.00 176 LEU A C 1
ATOM 1444 O O . LEU A 1 176 ? 12.880 14.681 14.025 1.00 94.00 176 LEU A O 1
ATOM 1448 N N . GLN A 1 177 ? 14.491 14.159 12.545 1.00 93.88 177 GLN A N 1
ATOM 1449 C CA . GLN A 1 177 ? 13.967 12.846 12.185 1.00 93.88 177 GLN A CA 1
ATOM 1450 C C . GLN A 1 177 ? 13.960 11.885 13.379 1.00 93.88 177 GLN A C 1
ATOM 1452 O O . GLN A 1 177 ? 12.939 11.236 13.636 1.00 93.88 177 GLN A O 1
ATOM 1457 N N . ASP A 1 178 ? 15.064 11.814 14.124 1.00 93.25 178 ASP A N 1
ATOM 1458 C CA . ASP A 1 178 ? 15.184 10.930 15.286 1.00 93.25 178 ASP A CA 1
ATOM 1459 C C . ASP A 1 178 ? 14.269 11.388 16.416 1.00 93.25 178 ASP A C 1
ATOM 1461 O O . ASP A 1 178 ? 13.595 10.572 17.045 1.00 93.25 178 ASP A O 1
ATOM 1465 N N . PHE A 1 179 ? 14.173 12.702 16.630 1.00 94.50 179 PHE A N 1
ATOM 1466 C CA . PHE A 1 179 ? 13.256 13.290 17.602 1.00 94.50 179 PHE A CA 1
ATOM 1467 C C . PHE A 1 179 ? 11.790 12.959 17.284 1.00 94.50 179 PHE A C 1
ATOM 1469 O O . PHE A 1 179 ? 11.048 12.503 18.162 1.00 94.50 179 PHE A O 1
ATOM 1476 N N . LYS A 1 180 ? 11.369 13.148 16.026 1.00 95.25 180 LYS A N 1
ATOM 1477 C CA . LYS A 1 180 ? 10.009 12.832 15.558 1.00 95.25 180 LYS A CA 1
ATOM 1478 C C . LYS A 1 180 ? 9.716 11.339 15.699 1.00 95.25 180 LYS A C 1
ATOM 1480 O O . LYS A 1 180 ? 8.688 10.958 16.253 1.00 95.25 180 LYS A O 1
ATOM 1485 N N . THR A 1 181 ? 10.650 10.491 15.275 1.00 95.69 181 THR A N 1
ATOM 1486 C CA . THR A 1 181 ? 10.533 9.032 15.380 1.00 95.69 181 THR A CA 1
ATOM 1487 C C . THR A 1 181 ? 10.414 8.578 16.832 1.00 95.69 181 THR A C 1
ATOM 1489 O O . THR A 1 181 ? 9.487 7.842 17.172 1.00 95.69 181 THR A O 1
ATOM 1492 N N . ALA A 1 182 ? 11.287 9.057 17.718 1.00 94.12 182 ALA A N 1
ATOM 1493 C CA . ALA A 1 182 ? 11.243 8.715 19.135 1.00 94.12 182 ALA A CA 1
ATOM 1494 C C . ALA A 1 182 ? 9.941 9.194 19.806 1.00 94.12 182 ALA A C 1
ATOM 1496 O O . ALA A 1 182 ? 9.375 8.479 20.635 1.00 94.12 182 ALA A O 1
ATOM 1497 N N . SER A 1 183 ? 9.422 10.358 19.396 1.00 94.88 183 SER A N 1
ATOM 1498 C CA . SER A 1 183 ? 8.138 10.893 19.868 1.00 94.88 183 SER A CA 1
ATOM 1499 C C . SER A 1 183 ? 6.946 10.041 19.410 1.00 94.88 183 SER A C 1
ATOM 1501 O O . SER A 1 183 ? 6.049 9.769 20.208 1.00 94.88 183 SER A O 1
ATOM 1503 N N . TYR A 1 184 ? 6.942 9.534 18.172 1.00 96.88 184 TYR A N 1
ATOM 1504 C CA . TYR A 1 184 ? 5.916 8.582 17.727 1.00 96.88 184 TYR A CA 1
ATOM 1505 C C . TYR A 1 184 ? 5.999 7.238 18.445 1.00 96.88 184 TYR A C 1
ATOM 1507 O O . TYR A 1 184 ? 4.970 6.681 18.815 1.00 96.88 184 TYR A O 1
ATOM 1515 N N . PHE A 1 185 ? 7.201 6.731 18.714 1.00 95.62 185 PHE A N 1
ATOM 1516 C CA . PHE A 1 185 ? 7.364 5.513 19.507 1.00 95.62 185 PHE A CA 1
ATOM 1517 C C . PHE A 1 185 ? 6.889 5.694 20.958 1.00 95.62 185 PHE A C 1
ATOM 1519 O O . PHE A 1 185 ? 6.280 4.780 21.512 1.00 95.62 185 PHE A O 1
ATOM 1526 N N . LYS A 1 186 ? 7.062 6.886 21.546 1.00 94.50 186 LYS A N 1
ATOM 1527 C CA . LYS A 1 186 ? 6.434 7.250 22.828 1.00 94.50 186 LYS A CA 1
ATOM 1528 C C . LYS A 1 186 ? 4.905 7.165 22.747 1.00 94.50 186 LYS A C 1
ATOM 1530 O O . LYS A 1 186 ? 4.292 6.531 23.604 1.00 94.50 186 LYS A O 1
ATOM 1535 N N . ILE A 1 187 ? 4.296 7.747 21.709 1.00 96.06 187 ILE A N 1
ATOM 1536 C CA . ILE A 1 187 ? 2.841 7.666 21.489 1.00 96.06 187 ILE A CA 1
ATOM 1537 C C . ILE A 1 187 ? 2.399 6.206 21.368 1.00 96.06 187 ILE A C 1
ATOM 1539 O O . ILE A 1 187 ? 1.455 5.808 22.040 1.00 96.06 187 ILE A O 1
ATOM 1543 N N . ILE A 1 188 ? 3.110 5.396 20.578 1.00 96.12 188 ILE A N 1
ATOM 1544 C CA . ILE A 1 188 ? 2.817 3.971 20.383 1.00 96.12 188 ILE A CA 1
ATOM 1545 C C . ILE A 1 188 ? 2.870 3.204 21.706 1.00 96.12 188 ILE A C 1
ATOM 1547 O O . ILE A 1 188 ? 1.926 2.484 22.019 1.00 96.12 188 ILE A O 1
ATOM 1551 N N . ARG A 1 189 ? 3.927 3.363 22.512 1.00 94.94 189 ARG A N 1
ATOM 1552 C CA . ARG A 1 189 ? 4.042 2.685 23.816 1.00 94.94 189 ARG A CA 1
ATOM 1553 C C . ARG A 1 189 ? 2.904 3.053 24.757 1.00 94.94 189 ARG A C 1
ATOM 1555 O O . ARG A 1 189 ? 2.276 2.164 25.329 1.00 94.94 189 ARG A O 1
ATOM 1562 N N . ASN A 1 190 ? 2.624 4.349 24.870 1.00 95.19 190 ASN A N 1
ATOM 1563 C CA . ASN A 1 190 ? 1.530 4.844 25.692 1.00 95.19 190 ASN A CA 1
ATOM 1564 C C . ASN A 1 190 ? 0.185 4.336 25.167 1.00 95.19 190 ASN A C 1
ATOM 1566 O O . ASN A 1 190 ? -0.645 3.917 25.957 1.00 95.19 190 ASN A O 1
ATOM 1570 N N . PHE A 1 191 ? -0.028 4.289 23.853 1.00 96.31 191 PHE A N 1
ATOM 1571 C CA . PHE A 1 191 ? -1.244 3.726 23.277 1.00 96.31 191 PHE A CA 1
ATOM 1572 C C . PHE A 1 191 ? -1.377 2.228 23.573 1.00 96.31 191 PHE A C 1
ATOM 1574 O O . PHE A 1 191 ? -2.448 1.778 23.962 1.00 96.31 191 PHE A O 1
ATOM 1581 N N . LEU A 1 192 ? -0.304 1.440 23.462 1.00 94.06 192 LEU A N 1
ATOM 1582 C CA . LEU A 1 192 ? -0.341 0.005 23.766 1.00 94.06 192 LEU A CA 1
ATOM 1583 C C . LEU A 1 192 ? -0.811 -0.267 25.204 1.00 94.06 192 LEU A C 1
ATOM 1585 O O . LEU A 1 192 ? -1.656 -1.144 25.390 1.00 94.06 192 LEU A O 1
ATOM 1589 N N . GLU A 1 193 ? -0.335 0.514 26.182 1.00 93.88 193 GLU A N 1
ATOM 1590 C CA . GLU A 1 193 ? -0.705 0.400 27.605 1.00 93.88 193 GLU A CA 1
ATOM 1591 C C . GLU A 1 193 ? -2.221 0.524 27.842 1.00 93.88 193 GLU A C 1
ATOM 1593 O O . GLU A 1 193 ? -2.791 -0.214 28.652 1.00 93.88 193 GLU A O 1
ATOM 1598 N N . ILE A 1 194 ? -2.875 1.451 27.136 1.00 95.88 194 ILE A N 1
ATOM 1599 C CA . ILE A 1 194 ? -4.255 1.883 27.423 1.00 95.88 194 ILE A CA 1
ATOM 1600 C C . ILE A 1 194 ? -5.223 1.765 26.242 1.00 95.88 194 ILE A C 1
ATOM 1602 O O . ILE A 1 194 ? -6.373 2.175 26.345 1.00 95.88 194 ILE A O 1
ATOM 1606 N N . SER A 1 195 ? -4.811 1.139 25.143 1.00 95.94 195 SER A N 1
ATOM 1607 C CA . SER A 1 195 ? -5.645 0.855 23.959 1.00 95.94 195 SER A CA 1
ATOM 1608 C C . SER A 1 195 ? -6.925 0.081 24.282 1.00 95.94 195 SER A C 1
ATOM 1610 O O . SER A 1 195 ? -7.921 0.205 23.574 1.00 95.94 195 SER A O 1
ATOM 1612 N N . TRP A 1 196 ? -6.943 -0.672 25.386 1.00 97.50 196 TRP A N 1
ATOM 1613 C CA . TRP A 1 196 ? -8.150 -1.324 25.890 1.00 97.50 196 TRP A CA 1
ATOM 1614 C C . TRP A 1 196 ? -9.286 -0.329 26.193 1.00 97.50 196 TRP A C 1
ATOM 1616 O O . TRP A 1 196 ? -10.448 -0.721 26.141 1.00 97.50 196 TRP A O 1
ATOM 1626 N N . LEU A 1 197 ? -8.986 0.946 26.472 1.00 98.44 197 LEU A N 1
ATOM 1627 C CA . LEU A 1 197 ? -9.996 1.979 26.707 1.00 98.44 197 LEU A CA 1
ATOM 1628 C C . LEU A 1 197 ? -10.811 2.267 25.440 1.00 98.44 197 LEU A C 1
ATOM 1630 O O . LEU A 1 197 ? -12.033 2.364 25.513 1.00 98.44 197 LEU A O 1
ATOM 1634 N N . ASP A 1 198 ? -10.156 2.330 24.279 1.00 98.19 198 ASP A N 1
ATOM 1635 C CA . ASP A 1 198 ? -10.830 2.488 22.984 1.00 98.19 198 ASP A CA 1
ATOM 1636 C C . ASP A 1 198 ? -11.747 1.289 22.690 1.00 98.19 198 ASP A C 1
ATOM 1638 O O . ASP A 1 198 ? -12.933 1.447 22.399 1.00 98.19 198 ASP A O 1
ATOM 1642 N N . ILE A 1 199 ? -11.227 0.075 22.911 1.00 97.88 199 ILE A N 1
ATOM 1643 C CA . ILE A 1 199 ? -11.965 -1.192 22.760 1.00 97.88 199 ILE A CA 1
ATOM 1644 C C . ILE A 1 199 ? -13.188 -1.255 23.694 1.00 97.88 199 ILE A C 1
ATOM 1646 O O . ILE A 1 199 ? -14.209 -1.853 23.347 1.00 97.88 199 ILE A O 1
ATOM 1650 N N . TYR A 1 200 ? -13.104 -0.666 24.890 1.00 98.62 200 TYR A N 1
ATOM 1651 C CA . TYR A 1 200 ? -14.225 -0.586 25.828 1.00 98.62 200 TYR A CA 1
ATOM 1652 C C . TYR A 1 200 ? -15.289 0.423 25.377 1.00 98.62 200 TYR A C 1
ATOM 1654 O O . TYR A 1 200 ? -16.473 0.089 25.325 1.00 98.62 200 TYR A O 1
ATOM 1662 N N . LEU A 1 201 ? -14.867 1.651 25.064 1.00 98.44 201 LEU A N 1
ATOM 1663 C CA . LEU A 1 201 ? -15.762 2.782 24.804 1.00 98.44 201 LEU A CA 1
ATOM 1664 C C . LEU A 1 201 ? -16.473 2.693 23.452 1.00 98.44 201 LEU A C 1
ATOM 1666 O O . LEU A 1 201 ? -17.618 3.140 23.343 1.00 98.44 201 LEU A O 1
ATOM 1670 N N . PHE A 1 202 ? -15.801 2.130 22.445 1.00 98.38 202 PHE A N 1
ATOM 1671 C CA . PHE A 1 202 ? -16.263 2.118 21.055 1.00 98.38 202 PHE A CA 1
ATOM 1672 C C . PHE A 1 202 ? -16.383 0.717 20.450 1.00 98.38 202 PHE A C 1
ATOM 1674 O O . PHE A 1 202 ? -16.851 0.590 19.323 1.00 98.38 202 PHE A O 1
ATOM 1681 N N . GLY A 1 203 ? -16.023 -0.345 21.183 1.00 97.75 203 GLY A N 1
ATOM 1682 C CA . GLY A 1 203 ? -16.212 -1.720 20.715 1.00 97.75 203 GLY A CA 1
ATOM 1683 C C . GLY A 1 203 ? -17.664 -1.974 20.301 1.00 97.75 203 GLY A C 1
ATOM 1684 O O . GLY A 1 203 ? -18.593 -1.652 21.050 1.00 97.75 203 GLY A O 1
ATOM 1685 N N . ALA A 1 204 ? -17.850 -2.540 19.107 1.00 97.56 204 ALA A N 1
ATOM 1686 C CA . ALA A 1 204 ? -19.153 -2.643 18.450 1.00 97.56 204 ALA A CA 1
ATOM 1687 C C . ALA A 1 204 ? -19.415 -4.032 17.840 1.00 97.56 204 ALA A C 1
ATOM 1689 O O . ALA A 1 204 ? -20.318 -4.216 17.024 1.00 97.56 204 ALA A O 1
ATOM 1690 N N . SER A 1 205 ? -18.654 -5.042 18.267 1.00 96.56 205 SER A N 1
ATOM 1691 C CA . SER A 1 205 ? -18.756 -6.411 17.755 1.00 96.56 205 SER A CA 1
ATOM 1692 C C . SER A 1 205 ? -19.057 -7.451 18.847 1.00 96.56 205 SER A C 1
ATOM 1694 O O . SER A 1 205 ? -18.273 -8.376 19.037 1.00 96.56 205 SER A O 1
ATOM 1696 N N . PRO A 1 206 ? -20.183 -7.358 19.587 1.00 96.50 206 PRO A N 1
ATOM 1697 C CA . PRO A 1 206 ? -20.506 -8.283 20.684 1.00 96.50 206 PRO A CA 1
ATOM 1698 C C . PRO A 1 206 ? -21.056 -9.650 20.229 1.00 96.50 206 PRO A C 1
ATOM 1700 O O . PRO A 1 206 ? -21.166 -10.570 21.047 1.00 96.50 206 PRO A O 1
ATOM 1703 N N . ALA A 1 207 ? -21.452 -9.774 18.959 1.00 95.69 207 ALA A N 1
ATOM 1704 C CA . ALA A 1 207 ? -22.146 -10.929 18.396 1.00 95.69 207 ALA A CA 1
ATOM 1705 C C . ALA A 1 207 ? -21.634 -11.263 16.987 1.00 95.69 207 ALA A C 1
ATOM 1707 O O . ALA A 1 207 ? -21.050 -10.411 16.318 1.00 95.69 207 ALA A O 1
ATOM 1708 N N . VAL A 1 208 ? -21.860 -12.503 16.557 1.00 95.19 208 VAL A N 1
ATOM 1709 C CA . VAL A 1 208 ? -21.470 -13.021 15.241 1.00 95.19 208 VAL A CA 1
ATOM 1710 C C . VAL A 1 208 ? -22.431 -14.125 14.788 1.00 95.19 208 VAL A C 1
ATOM 1712 O O . VAL A 1 208 ? -23.076 -14.787 15.609 1.00 95.19 208 VAL A O 1
ATOM 1715 N N . ASP A 1 209 ? -22.533 -14.325 13.476 1.00 94.62 209 ASP A N 1
ATOM 1716 C CA . ASP A 1 209 ? -23.283 -15.429 12.880 1.00 94.62 209 ASP A CA 1
ATOM 1717 C C . ASP A 1 209 ? -22.626 -16.790 13.172 1.00 94.62 209 ASP A C 1
ATOM 1719 O O . ASP A 1 209 ? -21.404 -16.913 13.259 1.00 94.62 209 ASP A O 1
ATOM 1723 N N . THR A 1 210 ? -23.432 -17.844 13.294 1.00 92.19 210 THR A N 1
ATOM 1724 C CA . THR A 1 210 ? -22.924 -19.209 13.541 1.00 92.19 210 THR A CA 1
ATOM 1725 C C . THR A 1 210 ? -22.089 -19.800 12.400 1.00 92.19 210 THR A C 1
ATOM 1727 O O . THR A 1 210 ? -21.329 -20.733 12.649 1.00 92.19 210 THR A O 1
ATOM 1730 N N . SER A 1 211 ? -22.187 -19.260 11.179 1.00 91.31 211 SER A N 1
ATOM 1731 C CA . SER A 1 211 ? -21.314 -19.617 10.046 1.00 91.31 211 SER A CA 1
ATOM 1732 C C . SER A 1 211 ? -19.859 -19.182 10.236 1.00 91.31 211 SER A C 1
ATOM 1734 O O . SER A 1 211 ? -18.976 -19.669 9.532 1.00 91.31 211 SER A O 1
ATOM 1736 N N . TYR A 1 212 ? -19.577 -18.306 11.204 1.00 90.81 212 TYR A N 1
ATOM 1737 C CA . TYR A 1 212 ? -18.215 -18.025 11.638 1.00 90.81 212 TYR A CA 1
ATOM 1738 C C . TYR A 1 212 ? -17.703 -19.202 12.489 1.00 90.81 212 TYR A C 1
ATOM 1740 O O . TYR A 1 212 ? -17.762 -19.194 13.721 1.00 90.81 212 TYR A O 1
ATOM 1748 N N . GLU A 1 213 ? -17.251 -20.260 11.809 1.00 78.38 213 GLU A N 1
ATOM 1749 C CA . GLU A 1 213 ? -16.868 -21.553 12.391 1.00 78.38 213 GLU A CA 1
ATOM 1750 C C . GLU A 1 213 ? -15.573 -21.476 13.225 1.00 78.38 213 GLU A C 1
ATOM 1752 O O . GLU A 1 213 ? -14.515 -21.981 12.852 1.00 78.38 213 GLU A O 1
ATOM 1757 N N . HIS A 1 214 ? -15.654 -20.876 14.414 1.00 79.50 214 HIS A N 1
ATOM 1758 C CA . HIS A 1 214 ? -14.562 -20.853 15.381 1.00 79.50 214 HIS A CA 1
ATOM 1759 C C . HIS A 1 214 ? -14.896 -21.721 16.603 1.00 79.50 214 HIS A C 1
ATOM 1761 O O . HIS A 1 214 ? -15.807 -21.413 17.370 1.00 79.50 214 HIS A O 1
ATOM 1767 N N . ARG A 1 215 ? -14.101 -22.776 16.854 1.00 72.06 215 ARG A N 1
ATOM 1768 C CA . ARG A 1 215 ? -14.364 -23.793 17.904 1.00 72.06 215 ARG A CA 1
ATOM 1769 C C . ARG A 1 215 ? -14.699 -23.210 19.283 1.00 72.06 215 ARG A C 1
ATOM 1771 O O . ARG A 1 215 ? -15.552 -23.740 19.984 1.00 72.06 215 ARG A O 1
ATOM 1778 N N . GLY A 1 216 ? -14.036 -22.124 19.680 1.00 75.50 216 GLY A N 1
ATOM 1779 C CA . GLY A 1 216 ? -14.268 -21.483 20.981 1.00 75.50 216 GLY A CA 1
ATOM 1780 C C . GLY A 1 216 ? -15.616 -20.764 21.140 1.00 75.50 216 GLY A C 1
ATOM 1781 O O . GLY A 1 216 ? -16.040 -20.550 22.272 1.00 75.50 216 GLY A O 1
ATOM 1782 N N . LEU A 1 217 ? -16.314 -20.438 20.047 1.00 82.88 217 LEU A N 1
ATOM 1783 C CA . LEU A 1 217 ? -17.621 -19.771 20.098 1.00 82.88 217 LEU A CA 1
ATOM 1784 C C . LEU A 1 217 ? -18.759 -20.719 20.493 1.00 82.88 217 LEU A C 1
ATOM 1786 O O . LEU A 1 217 ? -19.816 -20.258 20.906 1.00 82.88 217 LEU A O 1
ATOM 1790 N N . LEU A 1 218 ? -18.540 -22.039 20.460 1.00 74.75 218 LEU A N 1
ATOM 1791 C CA . LEU A 1 218 ? -19.522 -23.031 20.918 1.00 74.75 218 LEU A CA 1
ATOM 1792 C C . LEU A 1 218 ? -19.915 -22.852 22.394 1.00 74.75 218 LEU A C 1
ATOM 1794 O O . LEU A 1 218 ? -20.995 -23.276 22.795 1.00 74.75 218 LEU A O 1
ATOM 1798 N N . TYR A 1 219 ? -19.056 -22.209 23.188 1.00 80.44 219 TYR A N 1
ATOM 1799 C CA . TYR A 1 219 ? -19.282 -21.928 24.607 1.00 80.44 219 TYR A CA 1
ATOM 1800 C C . TYR A 1 219 ? -19.916 -20.553 24.863 1.00 80.44 219 TYR A C 1
ATOM 1802 O O . TYR A 1 219 ? -20.095 -20.162 26.016 1.00 80.44 219 TYR A O 1
ATOM 1810 N N . PHE A 1 220 ? -20.220 -19.789 23.811 1.00 91.12 220 PHE A N 1
ATOM 1811 C CA . PHE A 1 220 ? -20.899 -18.503 23.939 1.00 91.12 220 PHE A CA 1
ATOM 1812 C C . PHE A 1 220 ? -22.404 -18.669 24.104 1.00 91.12 220 PHE A C 1
ATOM 1814 O O . PHE A 1 220 ? -22.991 -19.712 23.810 1.00 91.12 220 PHE A O 1
ATOM 1821 N N . ASN A 1 221 ? -23.048 -17.598 24.567 1.00 93.00 221 ASN A N 1
ATOM 1822 C CA . ASN A 1 221 ? -24.497 -17.546 24.589 1.00 93.00 221 ASN A CA 1
ATOM 1823 C C . ASN A 1 221 ? -25.035 -17.587 23.154 1.00 93.00 221 ASN A C 1
ATOM 1825 O O . ASN A 1 221 ? -24.425 -17.046 22.228 1.00 93.00 221 ASN A O 1
ATOM 1829 N N . ARG A 1 222 ? -26.195 -18.224 22.978 1.00 93.56 222 ARG A N 1
ATOM 1830 C CA . ARG A 1 222 ? -26.889 -18.290 21.691 1.00 93.56 222 ARG A CA 1
ATOM 1831 C C . ARG A 1 222 ? -28.152 -17.454 21.718 1.00 93.56 222 ARG A C 1
ATOM 1833 O O . ARG A 1 222 ? -28.893 -17.477 22.699 1.00 93.56 222 ARG A O 1
ATOM 1840 N N . HIS A 1 223 ? -28.401 -16.754 20.621 1.00 93.00 223 HIS A N 1
ATOM 1841 C CA . HIS A 1 223 ? -29.685 -16.130 20.336 1.00 93.00 223 HIS A CA 1
ATOM 1842 C C . HIS A 1 223 ? -30.291 -16.820 19.112 1.00 93.00 223 HIS A C 1
ATOM 1844 O O . HIS A 1 223 ? -29.765 -16.725 18.004 1.00 93.00 223 HIS A O 1
ATOM 1850 N N . GLY A 1 224 ? -31.364 -17.583 19.320 1.00 89.62 224 GLY A N 1
ATOM 1851 C CA . GLY A 1 224 ? -31.921 -18.440 18.274 1.00 89.62 224 GLY A CA 1
ATOM 1852 C C . GLY A 1 224 ? -30.937 -19.519 17.798 1.00 89.62 224 GLY A C 1
ATOM 1853 O O . GLY A 1 224 ? -30.093 -19.999 18.559 1.00 89.62 224 GLY A O 1
ATOM 1854 N N . LYS A 1 225 ? -31.071 -19.930 16.531 1.00 87.06 225 LYS A N 1
ATOM 1855 C CA . LYS A 1 225 ? -30.226 -20.969 15.919 1.00 87.06 225 LYS A CA 1
ATOM 1856 C C . LYS A 1 225 ? -28.945 -20.418 15.294 1.00 87.06 225 LYS A C 1
ATOM 1858 O O . LYS A 1 225 ? -27.978 -21.164 15.215 1.00 87.06 225 LYS A O 1
ATOM 1863 N N . ASP A 1 226 ? -28.905 -19.136 14.941 1.00 90.50 226 ASP A N 1
ATOM 1864 C CA . ASP A 1 226 ? -27.899 -18.632 13.995 1.00 90.50 226 ASP A CA 1
ATOM 1865 C C . ASP A 1 226 ? -27.001 -17.522 14.570 1.00 90.50 226 ASP A C 1
ATOM 1867 O O . ASP A 1 226 ? -26.248 -16.888 13.840 1.00 90.50 226 ASP A O 1
ATOM 1871 N N . THR A 1 227 ? -27.043 -17.246 15.880 1.00 94.62 227 THR A N 1
ATOM 1872 C CA . THR A 1 227 ? -26.252 -16.158 16.489 1.00 94.62 227 THR A CA 1
ATOM 1873 C C . THR A 1 227 ? -25.535 -16.587 17.762 1.00 94.62 227 THR A C 1
ATOM 1875 O O . THR A 1 227 ? -26.172 -17.055 18.709 1.00 94.62 227 THR A O 1
ATOM 1878 N N . TYR A 1 228 ? -24.222 -16.353 17.800 1.00 95.94 228 TYR A N 1
ATOM 1879 C CA . TYR A 1 228 ? -23.401 -16.398 19.009 1.00 95.94 228 TYR A CA 1
ATOM 1880 C C . TYR A 1 228 ? -23.158 -14.986 19.535 1.00 95.94 228 TYR A C 1
ATOM 1882 O O . TYR A 1 228 ? -22.932 -14.060 18.757 1.00 95.94 228 TYR A O 1
ATOM 1890 N N . TYR A 1 229 ? -23.161 -14.811 20.855 1.00 95.94 229 TYR A N 1
ATOM 1891 C CA . TYR A 1 229 ? -22.828 -13.529 21.470 1.00 95.94 229 TYR A CA 1
ATOM 1892 C C . TYR A 1 229 ? -22.136 -13.679 22.824 1.00 95.94 229 TYR A C 1
ATOM 1894 O O . TYR A 1 229 ? -22.375 -14.624 23.582 1.00 95.94 229 TYR A O 1
ATOM 1902 N N . GLY A 1 230 ? -21.288 -12.705 23.151 1.00 95.19 230 GLY A N 1
ATOM 1903 C CA . GLY A 1 230 ? -20.679 -12.583 24.470 1.00 95.19 230 GLY A CA 1
ATOM 1904 C C . GLY A 1 230 ? -21.498 -11.655 25.364 1.00 95.19 230 GLY A C 1
ATOM 1905 O O . GLY A 1 230 ? -21.587 -10.458 25.095 1.00 95.19 230 GLY A O 1
ATOM 1906 N N . LYS A 1 231 ? -22.053 -12.170 26.472 1.00 94.50 231 LYS A N 1
ATOM 1907 C CA . LYS A 1 231 ? -22.895 -11.388 27.406 1.00 94.50 231 LYS A CA 1
ATOM 1908 C C . LYS A 1 231 ? -22.274 -10.046 27.820 1.00 94.50 231 LYS A C 1
ATOM 1910 O O . LYS A 1 231 ? -22.989 -9.049 27.903 1.00 94.50 231 LYS A O 1
ATOM 1915 N N . TYR A 1 232 ? -20.961 -10.026 28.049 1.00 96.81 232 TYR A N 1
ATOM 1916 C CA . TYR A 1 232 ? -20.196 -8.847 28.474 1.00 96.81 232 TYR A CA 1
ATOM 1917 C C . TYR A 1 232 ? -19.129 -8.402 27.462 1.00 96.81 232 TYR A C 1
ATOM 1919 O O . TYR A 1 232 ? -18.324 -7.527 27.785 1.00 96.81 232 TYR A O 1
ATOM 1927 N N . ALA A 1 233 ? -19.108 -9.000 26.267 1.00 97.00 233 ALA A N 1
ATOM 1928 C CA . ALA A 1 233 ? -18.120 -8.682 25.242 1.00 97.00 233 ALA A CA 1
ATOM 1929 C C . ALA A 1 233 ? -18.335 -7.270 24.694 1.00 97.00 233 ALA A C 1
ATOM 1931 O O . ALA A 1 233 ? -19.483 -6.818 24.580 1.00 97.00 233 ALA A O 1
ATOM 1932 N N . THR A 1 234 ? -17.232 -6.600 24.364 1.00 97.62 234 THR A N 1
ATOM 1933 C CA . THR A 1 234 ? -17.240 -5.311 23.666 1.00 97.62 234 THR A CA 1
ATOM 1934 C C . THR A 1 234 ? -16.872 -5.482 22.198 1.00 97.62 234 THR A C 1
ATOM 1936 O O . THR A 1 234 ? -17.637 -5.076 21.326 1.00 97.62 234 THR A O 1
ATOM 1939 N N . SER A 1 235 ? -15.749 -6.151 21.922 1.00 97.12 235 SER A N 1
ATOM 1940 C CA . SER A 1 235 ? -15.245 -6.369 20.567 1.00 97.12 235 SER A CA 1
ATOM 1941 C C . SER A 1 235 ? -14.724 -7.792 20.386 1.00 97.12 235 SER A C 1
ATOM 1943 O O . SER A 1 235 ? -13.630 -8.132 20.833 1.00 97.12 235 SER A O 1
ATOM 1945 N N . LEU A 1 236 ? -15.483 -8.648 19.701 1.00 94.69 236 LEU A N 1
ATOM 1946 C CA . LEU A 1 236 ? -14.991 -9.969 19.310 1.00 94.69 236 LEU A CA 1
ATOM 1947 C C . LEU A 1 236 ? -13.868 -9.866 18.274 1.00 94.69 236 LEU A C 1
ATOM 1949 O O . LEU A 1 236 ? -12.958 -10.698 18.306 1.00 94.69 236 LEU A O 1
ATOM 1953 N N . ARG A 1 237 ? -13.879 -8.822 17.433 1.00 94.44 237 ARG A N 1
ATOM 1954 C CA . ARG A 1 237 ? -12.814 -8.516 16.464 1.00 94.44 237 ARG A CA 1
ATOM 1955 C C . ARG A 1 237 ? -11.443 -8.371 17.129 1.00 94.44 237 ARG A C 1
ATOM 1957 O O . ARG A 1 237 ? -10.469 -8.913 16.615 1.00 94.44 237 ARG A O 1
ATOM 1964 N N . MET A 1 238 ? -11.381 -7.703 18.280 1.00 94.25 238 MET A N 1
ATOM 1965 C CA . MET A 1 238 ? -10.138 -7.471 19.028 1.00 94.25 238 MET A CA 1
ATOM 1966 C C . MET A 1 238 ? -9.791 -8.592 20.022 1.00 94.25 238 MET A C 1
ATOM 1968 O O . MET A 1 238 ? -8.868 -8.455 20.823 1.00 94.25 238 MET A O 1
ATOM 1972 N N . SER A 1 239 ? -10.528 -9.705 19.996 1.00 92.31 239 SER A N 1
ATOM 1973 C CA . SER A 1 239 ? -10.274 -10.874 20.841 1.00 92.31 239 SER A CA 1
ATOM 1974 C C . SER A 1 239 ? -9.496 -11.963 20.095 1.00 92.31 239 SER A C 1
ATOM 1976 O O . SER A 1 239 ? -9.318 -11.903 18.880 1.00 92.31 239 SER A O 1
ATOM 1978 N N . LYS A 1 240 ? -9.118 -13.039 20.794 1.00 88.62 240 LYS A N 1
ATOM 1979 C CA . LYS A 1 240 ? -8.546 -14.245 20.168 1.00 88.62 240 LYS A CA 1
ATOM 1980 C C . LYS A 1 240 ? -9.457 -14.941 19.143 1.00 88.62 240 LYS A C 1
ATOM 1982 O O . LYS A 1 240 ? -8.977 -15.792 18.406 1.00 88.62 240 LYS A O 1
ATOM 1987 N N . TYR A 1 241 ? -10.759 -14.639 19.141 1.00 89.00 241 TYR A N 1
ATOM 1988 C CA . TYR A 1 241 ? -11.719 -15.148 18.151 1.00 89.00 241 TYR A CA 1
ATOM 1989 C C . TYR A 1 241 ? -11.766 -14.294 16.887 1.00 89.00 241 TYR A C 1
ATOM 1991 O O . TYR A 1 241 ? -12.346 -14.709 15.881 1.00 89.00 241 TYR A O 1
ATOM 1999 N N . GLY A 1 242 ? -11.194 -13.096 16.977 1.00 86.19 242 GLY A N 1
ATOM 2000 C CA . GLY A 1 242 ? -11.122 -12.141 15.903 1.00 86.19 242 GLY A CA 1
ATOM 2001 C C . GLY A 1 242 ? -9.815 -12.241 15.124 1.00 86.19 242 GLY A C 1
ATOM 2002 O O . GLY A 1 242 ? -9.262 -13.325 14.931 1.00 86.19 242 GLY A O 1
ATOM 2003 N N . TYR A 1 243 ? -9.304 -11.087 14.703 1.00 75.25 243 TYR A N 1
ATOM 2004 C CA . TYR A 1 243 ? -8.035 -10.994 13.996 1.00 75.25 243 TYR A CA 1
ATOM 2005 C C . TYR A 1 243 ? -6.929 -10.739 15.025 1.00 75.25 243 TYR A C 1
ATOM 2007 O O . TYR A 1 243 ? -6.723 -9.609 15.458 1.00 75.25 243 TYR A O 1
ATOM 2015 N N . CYS A 1 244 ? -6.246 -11.791 15.482 1.00 65.62 244 CYS A N 1
ATOM 2016 C CA . CYS A 1 244 ? -5.196 -11.684 16.498 1.00 65.62 244 CYS A CA 1
ATOM 2017 C C . CYS A 1 244 ? -3.877 -12.283 15.996 1.00 65.62 244 CYS A C 1
ATOM 2019 O O . CYS A 1 244 ? -3.849 -13.346 15.371 1.00 65.62 244 CYS A O 1
ATOM 2021 N N . CYS A 1 245 ? -2.763 -11.605 16.286 1.00 57.88 245 CYS A N 1
ATOM 2022 C CA . CYS A 1 245 ? -1.437 -12.131 15.991 1.00 57.88 245 CYS A CA 1
ATOM 2023 C C . CYS A 1 245 ? -1.142 -13.303 16.934 1.00 57.88 245 CYS A C 1
ATOM 2025 O O . CYS A 1 245 ? -1.184 -13.154 18.153 1.00 57.88 245 CYS A O 1
ATOM 2027 N N . GLN A 1 246 ? -0.806 -14.468 16.377 1.00 56.00 246 GLN A N 1
ATOM 2028 C CA . GLN A 1 246 ? -0.190 -15.537 17.166 1.00 56.00 246 GLN A CA 1
ATOM 2029 C C . GLN A 1 246 ? 1.109 -15.006 17.777 1.00 56.00 246 GLN A C 1
ATOM 2031 O O . GLN A 1 246 ? 1.889 -14.411 17.042 1.00 56.00 246 GLN A O 1
ATOM 2036 N N . ASP A 1 247 ? 1.316 -15.253 19.072 1.00 56.75 247 ASP A N 1
ATOM 2037 C CA . ASP A 1 247 ? 2.418 -14.800 19.939 1.00 56.75 247 ASP A CA 1
ATOM 2038 C C . ASP A 1 247 ? 3.769 -14.621 19.199 1.00 56.75 247 ASP A C 1
ATOM 2040 O O . ASP A 1 247 ? 4.573 -15.546 19.055 1.00 56.75 247 ASP A O 1
ATOM 2044 N N . ARG A 1 248 ? 3.982 -13.420 18.644 1.00 73.38 248 ARG A N 1
ATOM 2045 C CA . ARG A 1 248 ? 5.170 -13.013 17.876 1.00 73.38 248 ARG A CA 1
ATOM 2046 C C . ARG A 1 248 ? 5.700 -11.728 18.501 1.00 73.38 248 ARG A C 1
ATOM 2048 O O . ARG A 1 248 ? 5.146 -10.662 18.233 1.00 73.38 248 ARG A O 1
ATOM 2055 N N . PRO A 1 249 ? 6.731 -11.803 19.351 1.00 73.69 249 PRO A N 1
ATOM 2056 C CA . PRO A 1 249 ? 7.192 -10.633 20.078 1.00 73.69 249 PRO A CA 1
ATOM 2057 C C . PRO A 1 249 ? 7.977 -9.706 19.142 1.00 73.69 249 PRO A C 1
ATOM 2059 O O . PRO A 1 249 ? 9.131 -9.984 18.829 1.00 73.69 249 PRO A O 1
ATOM 2062 N N . VAL A 1 250 ? 7.351 -8.607 18.717 1.00 90.50 250 VAL A N 1
ATOM 2063 C CA . VAL A 1 250 ? 8.024 -7.450 18.102 1.00 90.50 250 VAL A CA 1
ATOM 2064 C C . VAL A 1 250 ? 8.101 -6.341 19.144 1.00 90.50 250 VAL A C 1
ATOM 2066 O O . VAL A 1 250 ? 7.078 -5.964 19.726 1.00 90.50 250 VAL A O 1
ATOM 2069 N N . SER A 1 251 ? 9.306 -5.830 19.387 1.00 91.81 251 SER A N 1
ATOM 2070 C CA . SER A 1 251 ? 9.540 -4.732 20.324 1.00 91.81 251 SER A CA 1
ATOM 2071 C C . SER A 1 251 ? 9.022 -3.397 19.782 1.00 91.81 251 SER A C 1
ATOM 2073 O O . SER A 1 251 ? 9.291 -3.023 18.642 1.00 91.81 251 SER A O 1
ATOM 2075 N N . PHE A 1 252 ? 8.323 -2.641 20.632 1.00 92.25 252 PHE A N 1
ATOM 2076 C CA . PHE A 1 252 ? 7.965 -1.235 20.393 1.00 92.25 252 PHE A CA 1
ATOM 2077 C C . PHE A 1 252 ? 8.790 -0.267 21.264 1.00 92.25 252 PHE A C 1
ATOM 2079 O O . PHE A 1 252 ? 8.391 0.877 21.502 1.00 92.25 252 PHE A O 1
ATOM 2086 N N . SER A 1 253 ? 9.949 -0.707 21.764 1.00 91.31 253 SER A N 1
ATOM 2087 C CA . SER A 1 253 ? 10.844 0.140 22.562 1.00 91.31 253 SER A CA 1
ATOM 2088 C C . SER A 1 253 ? 11.452 1.272 21.734 1.00 91.31 253 SER A C 1
ATOM 2090 O O . SER A 1 253 ? 11.463 2.425 22.163 1.00 91.31 253 SER A O 1
ATOM 2092 N N . ASN A 1 254 ? 11.925 0.972 20.527 1.00 91.56 254 ASN A N 1
ATOM 2093 C CA . ASN A 1 254 ? 12.490 1.942 19.593 1.00 91.56 254 ASN A CA 1
ATOM 2094 C C . ASN A 1 254 ? 12.417 1.408 18.154 1.00 91.56 254 ASN A C 1
ATOM 2096 O O . ASN A 1 254 ? 12.107 0.236 17.927 1.00 91.56 254 ASN A O 1
ATOM 2100 N N . ILE A 1 255 ? 12.712 2.280 17.186 1.00 94.25 255 ILE A N 1
ATOM 2101 C CA . ILE A 1 255 ? 12.643 1.945 15.761 1.00 94.25 255 ILE A CA 1
ATOM 2102 C C . ILE A 1 255 ? 13.625 0.841 15.359 1.00 94.25 255 ILE A C 1
ATOM 2104 O O . ILE A 1 255 ? 13.254 -0.045 14.594 1.00 94.25 255 ILE A O 1
ATOM 2108 N N . SER A 1 256 ? 14.841 0.848 15.907 1.00 94.25 256 SER A N 1
ATOM 2109 C CA . SER A 1 256 ? 15.882 -0.121 15.560 1.00 94.25 256 SER A CA 1
ATOM 2110 C C . SER A 1 256 ? 15.491 -1.538 15.978 1.00 94.25 256 SER A C 1
ATOM 2112 O O . SER A 1 256 ? 15.605 -2.468 15.183 1.00 94.25 256 SER A O 1
ATOM 2114 N N . GLU A 1 257 ? 14.973 -1.716 17.196 1.00 94.38 257 GLU A N 1
ATOM 2115 C CA . GLU A 1 257 ? 14.465 -3.010 17.662 1.00 94.38 257 GLU A CA 1
ATOM 2116 C C . GLU A 1 257 ? 13.231 -3.460 16.878 1.00 94.38 257 GLU A C 1
ATOM 2118 O O . GLU A 1 257 ? 13.161 -4.624 16.488 1.00 94.38 257 GLU A O 1
ATOM 2123 N N . TYR A 1 258 ? 12.298 -2.546 16.592 1.00 94.25 258 TYR A N 1
ATOM 2124 C CA . TYR A 1 258 ? 11.106 -2.839 15.793 1.00 94.25 258 TYR A CA 1
ATOM 2125 C C . TYR A 1 258 ? 11.474 -3.376 14.400 1.00 94.25 258 TYR A C 1
ATOM 2127 O O . TYR A 1 258 ? 10.979 -4.422 13.973 1.00 94.25 258 TYR A O 1
ATOM 2135 N N . ILE A 1 259 ? 12.390 -2.692 13.706 1.00 94.69 259 ILE A N 1
ATOM 2136 C CA . ILE A 1 259 ? 12.864 -3.086 12.374 1.00 94.69 259 ILE A CA 1
ATOM 2137 C C . ILE A 1 259 ? 13.655 -4.392 12.442 1.00 94.69 259 ILE A C 1
ATOM 2139 O O . ILE A 1 259 ? 13.427 -5.279 11.619 1.00 94.69 259 ILE A O 1
ATOM 2143 N N . ARG A 1 260 ? 14.552 -4.543 13.425 1.00 95.06 260 ARG A N 1
ATOM 2144 C CA . ARG A 1 260 ? 15.327 -5.775 13.632 1.00 95.06 260 ARG A CA 1
ATOM 2145 C C . ARG A 1 260 ? 14.408 -6.982 13.805 1.00 95.06 260 ARG A C 1
ATOM 2147 O O . ARG A 1 260 ? 14.604 -7.993 13.134 1.00 95.06 260 ARG A O 1
ATOM 2154 N N . ASP A 1 261 ? 13.416 -6.876 14.684 1.00 94.25 261 ASP A N 1
ATOM 2155 C CA . ASP A 1 261 ? 12.511 -7.979 14.995 1.00 94.25 261 ASP A CA 1
ATOM 2156 C C . ASP A 1 261 ? 11.646 -8.335 13.771 1.00 94.25 261 ASP A C 1
ATOM 2158 O O . ASP A 1 261 ? 11.516 -9.512 13.434 1.00 94.25 261 ASP A O 1
ATOM 2162 N N . LEU A 1 262 ? 11.130 -7.346 13.027 1.00 93.81 262 LEU A N 1
ATOM 2163 C CA . LEU A 1 262 ? 10.388 -7.612 11.789 1.00 93.81 262 LEU A CA 1
ATOM 2164 C C . LEU A 1 262 ? 11.262 -8.228 10.693 1.00 93.81 262 LEU A C 1
ATOM 2166 O O . LEU A 1 262 ? 10.835 -9.208 10.084 1.00 93.81 262 LEU A O 1
ATOM 2170 N N . ARG A 1 263 ? 12.488 -7.726 10.482 1.00 93.69 263 ARG A N 1
ATOM 2171 C CA . ARG A 1 263 ? 13.449 -8.313 9.530 1.00 93.69 263 ARG A CA 1
ATOM 2172 C C . ARG A 1 263 ? 13.752 -9.762 9.878 1.00 93.69 263 ARG A C 1
ATOM 2174 O O . ARG A 1 263 ? 13.803 -10.606 8.984 1.00 93.69 263 ARG A O 1
ATOM 2181 N N . HIS A 1 264 ? 13.916 -10.069 11.164 1.00 94.31 264 HIS A N 1
ATOM 2182 C CA . HIS A 1 264 ? 14.108 -11.439 11.624 1.00 94.31 264 HIS A CA 1
ATOM 2183 C C . HIS A 1 264 ? 12.893 -12.317 11.280 1.00 94.31 264 HIS A C 1
ATOM 2185 O O . HIS A 1 264 ? 13.048 -13.386 10.691 1.00 94.31 264 HIS A O 1
ATOM 2191 N N . LEU A 1 265 ? 11.671 -11.852 11.554 1.00 93.19 265 LEU A N 1
ATOM 2192 C CA . LEU A 1 265 ? 10.451 -12.609 11.255 1.00 93.19 265 LEU A CA 1
ATOM 2193 C C . LEU A 1 265 ? 10.211 -12.807 9.746 1.00 93.19 265 LEU A C 1
ATOM 2195 O O . LEU A 1 265 ? 9.680 -13.844 9.347 1.00 93.19 265 LEU A O 1
ATOM 2199 N N . THR A 1 266 ? 10.621 -11.856 8.903 1.00 91.81 266 THR A N 1
ATOM 2200 C CA . THR A 1 266 ? 10.508 -11.951 7.436 1.00 91.81 266 THR A CA 1
ATOM 2201 C C . THR A 1 266 ? 11.679 -12.668 6.769 1.00 91.81 266 THR A C 1
ATOM 2203 O O . THR A 1 266 ? 11.669 -12.794 5.550 1.00 91.81 266 THR A O 1
ATOM 2206 N N . SER A 1 267 ? 12.691 -13.114 7.520 1.00 91.25 267 SER A N 1
ATOM 2207 C CA . SER A 1 267 ? 13.857 -13.856 6.999 1.00 91.25 267 SER A CA 1
ATOM 2208 C C . SER A 1 267 ? 14.053 -15.231 7.640 1.00 91.25 267 SER A C 1
ATOM 2210 O O . SER A 1 267 ? 14.947 -15.967 7.236 1.00 91.25 267 SER A O 1
ATOM 2212 N N . THR A 1 268 ? 13.230 -15.596 8.628 1.00 92.62 268 THR A N 1
ATOM 2213 C CA . THR A 1 268 ? 13.345 -16.869 9.353 1.00 92.62 268 THR A CA 1
ATOM 2214 C C . THR A 1 268 ? 12.347 -17.893 8.807 1.00 92.62 268 THR A C 1
ATOM 2216 O O . THR A 1 268 ? 11.144 -17.713 9.024 1.00 92.62 268 THR A O 1
ATOM 2219 N N . PRO A 1 269 ? 12.794 -18.983 8.152 1.00 92.56 269 PRO A N 1
ATOM 2220 C CA . PRO A 1 269 ? 11.924 -20.070 7.700 1.00 92.56 269 PRO A CA 1
ATOM 2221 C C . PRO A 1 269 ? 11.206 -20.755 8.869 1.00 92.56 269 PRO A C 1
ATOM 2223 O O . PRO A 1 269 ? 11.796 -21.015 9.920 1.00 92.56 269 PRO A O 1
ATOM 2226 N N . LYS A 1 270 ? 9.927 -21.100 8.694 1.00 90.88 270 LYS A N 1
ATOM 2227 C CA . LYS A 1 270 ? 9.139 -21.850 9.681 1.00 90.88 270 LYS A CA 1
ATOM 2228 C C . LYS A 1 270 ? 8.716 -23.184 9.086 1.00 90.88 270 LYS A C 1
ATOM 2230 O O . LYS A 1 270 ? 7.887 -23.231 8.187 1.00 90.88 270 LYS A O 1
ATOM 2235 N N . ARG A 1 271 ? 9.188 -24.291 9.675 1.00 91.62 271 ARG A N 1
ATOM 2236 C CA . ARG A 1 271 ? 8.937 -25.672 9.202 1.00 91.62 271 ARG A CA 1
ATOM 2237 C C . ARG A 1 271 ? 7.466 -25.981 8.880 1.00 91.62 271 ARG A C 1
ATOM 2239 O O . ARG A 1 271 ? 7.194 -26.732 7.950 1.00 91.62 271 ARG A O 1
ATOM 2246 N N . LYS A 1 272 ? 6.514 -25.398 9.625 1.00 90.00 272 LYS A N 1
ATOM 2247 C CA . LYS A 1 272 ? 5.064 -25.548 9.379 1.00 90.00 272 LYS A CA 1
ATOM 2248 C C . LYS A 1 272 ? 4.642 -25.064 7.977 1.00 90.00 272 LYS A C 1
ATOM 2250 O O . LYS A 1 272 ? 3.628 -25.530 7.474 1.00 90.00 272 LYS A O 1
ATOM 2255 N N . TYR A 1 273 ? 5.385 -24.143 7.366 1.00 90.56 273 TYR A N 1
ATOM 2256 C CA . TYR A 1 273 ? 5.014 -23.458 6.126 1.00 90.56 273 TYR A CA 1
ATOM 2257 C C . TYR A 1 273 ? 5.735 -23.984 4.877 1.00 90.56 273 TYR A C 1
ATOM 2259 O O . TYR A 1 273 ? 5.368 -23.590 3.783 1.00 90.56 273 TYR A O 1
ATOM 2267 N N . PHE A 1 274 ? 6.677 -24.928 5.002 1.00 87.69 274 PHE A N 1
ATOM 2268 C CA . PHE A 1 274 ? 7.475 -25.444 3.870 1.00 87.69 274 PHE A CA 1
ATOM 2269 C C . PHE A 1 274 ? 6.640 -26.085 2.751 1.00 87.69 274 PHE A C 1
ATOM 2271 O O . PHE A 1 274 ? 7.091 -26.188 1.617 1.00 87.69 274 PHE A O 1
ATOM 2278 N N . LYS A 1 275 ? 5.444 -26.580 3.087 1.00 89.38 275 LYS A N 1
ATOM 2279 C CA . LYS A 1 275 ? 4.520 -27.233 2.148 1.00 89.38 275 LYS A CA 1
ATOM 2280 C C . LYS A 1 275 ? 3.295 -26.378 1.821 1.00 89.38 275 LYS A C 1
ATOM 2282 O O . LYS A 1 275 ? 2.379 -26.877 1.176 1.00 89.38 275 LYS A O 1
ATOM 2287 N N . LEU A 1 276 ? 3.227 -25.156 2.343 1.00 88.38 276 LEU A N 1
ATOM 2288 C CA . LEU A 1 276 ? 2.104 -24.258 2.107 1.00 88.38 276 LEU A CA 1
ATOM 2289 C C . LEU A 1 276 ? 2.435 -23.334 0.939 1.00 88.38 276 LEU A C 1
ATOM 2291 O O . LEU A 1 276 ? 3.573 -22.898 0.793 1.00 88.38 276 LEU A O 1
ATOM 2295 N N . GLU A 1 277 ? 1.425 -23.023 0.137 1.00 88.56 277 GLU A N 1
ATOM 2296 C CA . GLU A 1 277 ? 1.526 -21.982 -0.883 1.00 88.56 277 GLU A CA 1
ATOM 2297 C C . GLU A 1 277 ? 1.650 -20.592 -0.232 1.00 88.56 277 GLU A C 1
ATOM 2299 O O . GLU A 1 277 ? 1.257 -20.394 0.922 1.00 88.56 277 GLU A O 1
ATOM 2304 N N . GLY A 1 278 ? 2.212 -19.631 -0.966 1.00 89.06 278 GLY A N 1
ATOM 2305 C CA . GLY A 1 278 ? 2.449 -18.260 -0.514 1.00 89.06 278 GLY A CA 1
ATOM 2306 C C . GLY A 1 278 ? 3.715 -17.663 -1.130 1.00 89.06 278 GLY A C 1
ATOM 2307 O O . GLY A 1 278 ? 4.357 -18.277 -1.977 1.00 89.06 278 GLY A O 1
ATOM 2308 N N . LEU A 1 279 ? 4.098 -16.466 -0.681 1.00 87.19 279 LEU A N 1
ATOM 2309 C CA . LEU A 1 279 ? 5.296 -15.777 -1.185 1.00 87.19 279 LEU A CA 1
ATOM 2310 C C . LEU A 1 279 ? 6.616 -16.430 -0.745 1.00 87.19 279 LEU A C 1
ATOM 2312 O O . LEU A 1 279 ? 7.616 -16.340 -1.450 1.00 87.19 279 LEU A O 1
ATOM 2316 N N . ASN A 1 280 ? 6.643 -17.020 0.450 1.00 90.38 280 ASN A N 1
ATOM 2317 C CA . ASN A 1 280 ? 7.793 -17.716 1.029 1.00 90.38 280 ASN A CA 1
ATOM 2318 C C . ASN A 1 280 ? 7.333 -18.606 2.196 1.00 90.38 280 ASN A C 1
ATOM 2320 O O . ASN A 1 280 ? 6.153 -18.626 2.561 1.00 90.38 280 ASN A O 1
ATOM 2324 N N . ASP A 1 281 ? 8.277 -19.306 2.818 1.00 90.75 281 ASP A N 1
ATOM 2325 C CA . ASP A 1 281 ? 8.062 -20.185 3.966 1.00 90.75 281 ASP A CA 1
ATOM 2326 C C . ASP A 1 281 ? 8.518 -19.568 5.307 1.00 90.75 281 ASP A C 1
ATOM 2328 O O . ASP A 1 281 ? 8.601 -20.259 6.329 1.00 90.75 281 ASP A O 1
ATOM 2332 N N . HIS A 1 282 ? 8.773 -18.256 5.334 1.00 92.69 282 HIS A N 1
ATOM 2333 C CA . HIS A 1 282 ? 9.202 -17.531 6.529 1.00 92.69 282 HIS A CA 1
ATOM 2334 C C . HIS A 1 282 ? 8.056 -17.297 7.522 1.00 92.69 282 HIS A C 1
ATOM 2336 O O . HIS A 1 282 ? 6.874 -17.394 7.168 1.00 92.69 282 HIS A O 1
ATOM 2342 N N . ILE A 1 283 ? 8.385 -16.964 8.780 1.00 91.06 283 ILE A N 1
ATOM 2343 C CA . ILE A 1 283 ? 7.390 -16.697 9.837 1.00 91.06 283 ILE A CA 1
ATOM 2344 C C . ILE A 1 283 ? 6.357 -15.661 9.362 1.00 91.06 283 ILE A C 1
ATOM 2346 O O . ILE A 1 283 ? 5.158 -15.879 9.556 1.00 91.06 283 ILE A O 1
ATOM 2350 N N . LEU A 1 284 ? 6.807 -14.588 8.709 1.00 91.56 284 LEU A N 1
ATOM 2351 C CA . LEU A 1 284 ? 5.983 -13.617 7.982 1.00 91.56 284 LEU A CA 1
ATOM 2352 C C . LEU A 1 284 ? 6.364 -13.624 6.497 1.00 91.56 284 LEU A C 1
ATOM 2354 O O . LEU A 1 284 ? 7.550 -13.593 6.185 1.00 91.56 284 LEU A O 1
ATOM 2358 N N . GLN A 1 285 ? 5.381 -13.606 5.591 1.00 91.62 285 GLN A N 1
ATOM 2359 C CA . GLN A 1 285 ? 5.638 -13.443 4.154 1.00 91.62 285 GLN A CA 1
ATOM 2360 C C . GLN A 1 285 ? 6.246 -12.074 3.861 1.00 91.62 285 GLN A C 1
ATOM 2362 O O . GLN A 1 285 ? 7.238 -11.967 3.145 1.00 91.62 285 GLN A O 1
ATOM 2367 N N . ILE A 1 286 ? 5.635 -11.042 4.438 1.00 91.00 286 ILE A N 1
ATOM 2368 C CA . ILE A 1 286 ? 5.994 -9.630 4.314 1.00 91.00 286 ILE A CA 1
ATOM 2369 C C . ILE A 1 286 ? 5.698 -8.918 5.643 1.00 91.00 286 ILE A C 1
ATOM 2371 O O . ILE A 1 286 ? 4.899 -9.430 6.436 1.00 91.00 286 ILE A O 1
ATOM 2375 N N . PRO A 1 287 ? 6.281 -7.732 5.901 1.00 90.50 287 PRO A N 1
ATOM 2376 C CA . PRO A 1 287 ? 6.037 -6.987 7.139 1.00 90.50 287 PRO A CA 1
ATOM 2377 C C . PRO A 1 287 ? 4.548 -6.718 7.422 1.00 90.50 287 PRO A C 1
ATOM 2379 O O . PRO A 1 287 ? 4.131 -6.753 8.578 1.00 90.50 287 PRO A O 1
ATOM 2382 N N . ASN A 1 288 ? 3.729 -6.529 6.378 1.00 88.62 288 ASN A N 1
ATOM 2383 C CA . ASN A 1 288 ? 2.292 -6.242 6.491 1.00 88.62 288 ASN A CA 1
ATOM 2384 C C . ASN A 1 288 ? 1.490 -7.372 7.169 1.00 88.62 288 ASN A C 1
ATOM 2386 O O . ASN A 1 288 ? 0.433 -7.108 7.748 1.00 88.62 288 ASN A O 1
ATOM 2390 N N . GLU A 1 289 ? 2.008 -8.608 7.157 1.00 91.12 289 GLU A N 1
ATOM 2391 C CA . GLU A 1 289 ? 1.397 -9.766 7.824 1.00 91.12 289 GLU A CA 1
ATOM 2392 C C . GLU A 1 289 ? 1.460 -9.651 9.361 1.00 91.12 289 GLU A C 1
ATOM 2394 O O . GLU A 1 289 ? 0.681 -10.296 10.063 1.00 91.12 289 GLU A O 1
ATOM 2399 N N . TYR A 1 290 ? 2.355 -8.819 9.917 1.00 91.12 290 TYR A N 1
ATOM 2400 C CA . TYR A 1 290 ? 2.440 -8.615 11.364 1.00 91.12 290 TYR A CA 1
ATOM 2401 C C . TYR A 1 290 ? 1.276 -7.763 11.869 1.00 91.12 290 TYR A C 1
ATOM 2403 O O . TYR A 1 290 ? 1.275 -6.536 11.748 1.00 91.12 290 TYR A O 1
ATOM 2411 N N . TYR A 1 291 ? 0.275 -8.404 12.461 1.00 88.69 291 TYR A N 1
ATOM 2412 C CA . TYR A 1 291 ? -0.863 -7.703 13.041 1.00 88.69 291 TYR A CA 1
ATOM 2413 C C . TYR A 1 291 ? -0.504 -7.018 14.365 1.00 88.69 291 TYR A C 1
ATOM 2415 O O . TYR A 1 291 ? -0.022 -7.659 15.297 1.00 88.69 291 TYR A O 1
ATOM 2423 N N . ALA A 1 292 ? -0.787 -5.719 14.449 1.00 91.12 292 ALA A N 1
ATOM 2424 C CA . ALA A 1 292 ? -0.627 -4.907 15.648 1.00 91.12 292 ALA A CA 1
ATOM 2425 C C . ALA A 1 292 ? -1.788 -3.918 15.760 1.00 91.12 292 ALA A C 1
ATOM 2427 O O . ALA A 1 292 ? -2.334 -3.484 14.747 1.00 91.12 292 ALA A O 1
ATOM 2428 N N . VAL A 1 293 ? -2.132 -3.536 16.990 1.00 93.00 293 VAL A N 1
ATOM 2429 C CA . VAL A 1 293 ? -3.218 -2.579 17.265 1.00 93.00 293 VAL A CA 1
ATOM 2430 C C . VAL A 1 293 ? -2.871 -1.141 16.863 1.00 93.00 293 VAL A C 1
ATOM 2432 O O . VAL A 1 293 ? -3.763 -0.318 16.682 1.00 93.00 293 VAL A O 1
ATOM 2435 N N . ILE A 1 294 ? -1.578 -0.845 16.713 1.00 95.38 294 ILE A N 1
ATOM 2436 C CA . ILE A 1 294 ? -1.051 0.418 16.199 1.00 95.38 294 ILE A CA 1
ATOM 2437 C C . ILE A 1 294 ? 0.253 0.153 15.434 1.00 95.38 294 ILE A C 1
ATOM 2439 O O . ILE A 1 294 ? 1.043 -0.705 15.844 1.00 95.38 294 ILE A O 1
ATOM 2443 N N . ARG A 1 295 ? 0.488 0.860 14.323 1.00 95.38 295 ARG A N 1
ATOM 2444 C CA . ARG A 1 295 ? 1.690 0.689 13.490 1.00 95.38 295 ARG A CA 1
ATOM 2445 C C . ARG A 1 295 ? 2.373 2.025 13.165 1.00 95.38 295 ARG A C 1
ATOM 2447 O O . ARG A 1 295 ? 1.681 2.986 12.833 1.00 95.38 295 ARG A O 1
ATOM 2454 N N . PRO A 1 296 ? 3.717 2.097 13.214 1.00 96.50 296 PRO A N 1
ATOM 2455 C CA . PRO A 1 296 ? 4.461 3.206 12.626 1.00 96.50 296 PRO A CA 1
ATOM 2456 C C . PRO A 1 296 ? 4.452 3.092 11.097 1.00 96.50 296 PRO A C 1
ATOM 2458 O O . PRO A 1 296 ? 4.690 2.013 10.549 1.00 96.50 296 PRO A O 1
ATOM 2461 N N . LYS A 1 297 ? 4.191 4.199 10.399 1.00 95.12 297 LYS A N 1
ATOM 2462 C CA . LYS A 1 297 ? 4.022 4.200 8.943 1.00 95.12 297 LYS A CA 1
ATOM 2463 C C . LYS A 1 297 ? 4.730 5.370 8.267 1.00 95.12 297 LYS A C 1
ATOM 2465 O O . LYS A 1 297 ? 5.034 6.408 8.868 1.00 95.12 297 LYS A O 1
ATOM 2470 N N . ARG A 1 298 ? 4.992 5.166 6.977 1.00 92.38 298 ARG A N 1
ATOM 2471 C CA . ARG A 1 298 ? 5.538 6.152 6.046 1.00 92.38 298 ARG A CA 1
ATOM 2472 C C . ARG A 1 298 ? 5.135 5.817 4.617 1.00 92.38 298 ARG A C 1
ATOM 2474 O O . ARG A 1 298 ? 5.025 4.638 4.282 1.00 92.38 298 ARG A O 1
ATOM 2481 N N . ASN A 1 299 ? 4.951 6.845 3.793 1.00 84.81 299 ASN A N 1
ATOM 2482 C CA . ASN A 1 299 ? 4.684 6.676 2.367 1.00 84.81 299 ASN A CA 1
ATOM 2483 C C . ASN A 1 299 ? 5.884 6.026 1.663 1.00 84.81 299 ASN A C 1
ATOM 2485 O O . ASN A 1 299 ? 7.033 6.388 1.926 1.00 84.81 299 ASN A O 1
ATOM 2489 N N . HIS A 1 300 ? 5.601 5.067 0.789 1.00 74.62 300 HIS A N 1
ATOM 2490 C CA . HIS A 1 300 ? 6.580 4.271 0.057 1.00 74.62 300 HIS A CA 1
ATOM 2491 C C . HIS A 1 300 ? 5.971 3.784 -1.261 1.00 74.62 300 HIS A C 1
ATOM 2493 O O . HIS A 1 300 ? 4.754 3.628 -1.346 1.00 74.62 300 HIS A O 1
ATOM 2499 N N . ASP A 1 301 ? 6.818 3.513 -2.254 1.00 57.84 301 ASP A N 1
ATOM 2500 C CA . ASP A 1 301 ? 6.368 3.065 -3.576 1.00 57.84 301 ASP A CA 1
ATOM 2501 C C . ASP A 1 301 ? 6.129 1.543 -3.624 1.00 57.84 301 ASP A C 1
ATOM 2503 O O . ASP A 1 301 ? 5.269 1.071 -4.368 1.00 57.84 301 ASP A O 1
ATOM 2507 N N . ALA A 1 302 ? 6.848 0.762 -2.805 1.00 62.28 302 ALA A N 1
ATOM 2508 C CA . ALA A 1 302 ? 6.714 -0.695 -2.733 1.00 62.28 302 ALA A CA 1
ATOM 2509 C C . ALA A 1 302 ? 6.727 -1.226 -1.288 1.00 62.28 302 ALA A C 1
ATOM 2511 O O . ALA A 1 302 ? 7.576 -0.846 -0.483 1.00 62.28 302 ALA A O 1
ATOM 2512 N N . GLU A 1 303 ? 5.821 -2.156 -0.955 1.00 64.88 303 GLU A N 1
ATOM 2513 C CA . GLU A 1 303 ? 5.681 -2.710 0.410 1.00 64.88 303 GLU A CA 1
ATOM 2514 C C . GLU A 1 303 ? 6.971 -3.366 0.938 1.00 64.88 303 GLU A C 1
ATOM 2516 O O . GLU A 1 303 ? 7.239 -3.354 2.139 1.00 64.88 303 GLU A O 1
ATOM 2521 N N . SER A 1 304 ? 7.805 -3.914 0.046 1.00 63.28 304 SER A N 1
ATOM 2522 C CA . SER A 1 304 ? 9.107 -4.496 0.398 1.00 63.28 304 SER A CA 1
ATOM 2523 C C . SER A 1 304 ? 10.116 -3.474 0.925 1.00 63.28 304 SER A C 1
ATOM 2525 O O . SER A 1 304 ? 11.064 -3.857 1.604 1.00 63.28 304 SER A O 1
ATOM 2527 N N . GLU A 1 305 ? 9.920 -2.187 0.644 1.00 74.94 305 GLU A N 1
ATOM 2528 C CA . GLU A 1 305 ? 10.826 -1.112 1.052 1.00 74.94 305 GLU A CA 1
ATOM 2529 C C . GLU A 1 305 ? 10.430 -0.472 2.383 1.00 74.94 305 GLU A C 1
ATOM 2531 O O . GLU A 1 305 ? 11.199 0.323 2.920 1.00 74.94 305 GLU A O 1
ATOM 2536 N N . LEU A 1 306 ? 9.269 -0.828 2.953 1.00 83.06 306 LEU A N 1
ATOM 2537 C CA . LEU A 1 306 ? 8.734 -0.191 4.160 1.00 83.06 306 LEU A CA 1
ATOM 2538 C C . LEU A 1 306 ? 9.761 -0.146 5.299 1.00 83.06 306 LEU A C 1
ATOM 2540 O O . LEU A 1 306 ? 9.960 0.903 5.906 1.00 83.06 306 LEU A O 1
ATOM 2544 N N . LEU A 1 307 ? 10.434 -1.267 5.580 1.00 89.25 307 LEU A N 1
ATOM 2545 C CA . LEU A 1 307 ? 11.420 -1.335 6.663 1.00 89.25 307 LEU A CA 1
ATOM 2546 C C . LEU A 1 307 ? 12.662 -0.485 6.372 1.00 89.25 307 LEU A C 1
ATOM 2548 O O . LEU A 1 307 ? 13.171 0.159 7.283 1.00 89.25 307 LEU A O 1
ATOM 2552 N N . ASN A 1 308 ? 13.117 -0.444 5.118 1.00 87.25 308 ASN A N 1
ATOM 2553 C CA . ASN A 1 308 ? 14.282 0.348 4.720 1.00 87.25 308 ASN A CA 1
ATOM 2554 C C . ASN A 1 308 ? 13.963 1.847 4.781 1.00 87.25 308 ASN A C 1
ATOM 2556 O O . ASN A 1 308 ? 14.720 2.618 5.355 1.00 87.25 308 ASN A O 1
ATOM 2560 N N . ILE A 1 309 ? 12.792 2.259 4.292 1.00 87.88 309 ILE A N 1
ATOM 2561 C CA . ILE A 1 309 ? 12.350 3.659 4.330 1.00 87.88 309 ILE A CA 1
ATOM 2562 C C . ILE A 1 309 ? 12.105 4.135 5.767 1.00 87.88 309 ILE A C 1
ATOM 2564 O O . ILE A 1 309 ? 12.385 5.293 6.085 1.00 87.88 309 ILE A O 1
ATOM 2568 N N . LEU A 1 310 ? 11.588 3.267 6.643 1.00 92.06 310 LEU A N 1
ATOM 2569 C CA . LEU A 1 310 ? 11.466 3.579 8.067 1.00 92.06 310 LEU A CA 1
ATOM 2570 C C . LEU A 1 310 ? 12.841 3.753 8.723 1.00 92.06 310 LEU A C 1
ATOM 2572 O O . LEU A 1 310 ? 13.000 4.681 9.509 1.00 92.06 310 LEU A O 1
ATOM 2576 N N . GLU A 1 311 ? 13.825 2.917 8.388 1.00 91.81 311 GLU A N 1
ATOM 2577 C CA . GLU A 1 311 ? 15.198 3.044 8.898 1.00 91.81 311 GLU A CA 1
ATOM 2578 C C . GLU A 1 311 ? 15.870 4.333 8.409 1.00 91.81 311 GLU A C 1
ATOM 2580 O O . GLU A 1 311 ? 16.406 5.096 9.207 1.00 91.81 311 GLU A O 1
ATOM 2585 N N . GLU A 1 312 ? 15.791 4.609 7.107 1.00 89.50 312 GLU A N 1
ATOM 2586 C CA . GLU A 1 312 ? 16.475 5.738 6.477 1.00 89.50 312 GLU A CA 1
ATOM 2587 C C . GLU A 1 312 ? 15.836 7.082 6.808 1.00 89.50 312 GLU A C 1
ATOM 2589 O O . GLU A 1 312 ? 16.541 8.068 7.014 1.00 89.50 312 GLU A O 1
ATOM 2594 N N . LYS A 1 313 ? 14.500 7.148 6.819 1.00 91.00 313 LYS A N 1
ATOM 2595 C CA . LYS A 1 313 ? 13.776 8.421 6.898 1.00 91.00 313 LYS A CA 1
ATOM 2596 C C . LYS A 1 313 ? 12.973 8.589 8.190 1.00 91.00 313 LYS A C 1
ATOM 2598 O O . LYS A 1 313 ? 12.523 9.701 8.475 1.00 91.00 313 LYS A O 1
ATOM 2603 N N . GLY A 1 314 ? 12.769 7.536 8.980 1.00 94.31 314 GLY A N 1
ATOM 2604 C CA . GLY A 1 314 ? 11.992 7.583 10.221 1.00 94.31 314 GLY A CA 1
ATOM 2605 C C . GLY A 1 314 ? 10.473 7.589 10.012 1.00 94.31 314 GLY A C 1
ATOM 2606 O O . GLY A 1 314 ? 9.970 7.504 8.888 1.00 94.31 314 GLY A O 1
ATOM 2607 N N . VAL A 1 315 ? 9.720 7.712 11.106 1.00 96.56 315 VAL A N 1
ATOM 2608 C CA . VAL A 1 315 ? 8.245 7.613 11.112 1.00 96.56 315 VAL A CA 1
ATOM 2609 C C . VAL A 1 315 ? 7.588 8.912 10.636 1.00 96.56 315 VAL A C 1
ATOM 2611 O O . VAL A 1 315 ? 7.937 10.006 11.085 1.00 96.56 315 VAL A O 1
ATOM 2614 N N . GLN A 1 316 ? 6.598 8.800 9.745 1.00 95.69 316 GLN A N 1
ATOM 2615 C CA . GLN A 1 316 ? 5.833 9.947 9.247 1.00 95.69 316 GLN A CA 1
ATOM 2616 C C . GLN A 1 316 ? 4.507 10.120 9.996 1.00 95.69 316 GLN A C 1
ATOM 2618 O O . GLN A 1 316 ? 4.215 11.232 10.446 1.00 95.69 316 GLN A O 1
ATOM 2623 N N . TYR A 1 317 ? 3.753 9.029 10.142 1.00 97.56 317 TYR A N 1
ATOM 2624 C CA . TYR A 1 317 ? 2.441 8.968 10.788 1.00 97.56 317 TYR A CA 1
ATOM 2625 C C . TYR A 1 317 ? 2.254 7.619 11.499 1.00 97.56 317 TYR A C 1
ATOM 2627 O O . TYR A 1 317 ? 3.085 6.712 11.373 1.00 97.56 317 TYR A O 1
ATOM 2635 N N . ILE A 1 318 ? 1.172 7.495 12.262 1.00 98.00 318 ILE A N 1
ATOM 2636 C CA . ILE A 1 318 ? 0.772 6.263 12.947 1.00 98.00 318 ILE A CA 1
ATOM 2637 C C . ILE A 1 318 ? -0.602 5.804 12.463 1.00 98.00 318 ILE A C 1
ATOM 2639 O O . ILE A 1 318 ? -1.477 6.620 12.190 1.00 98.00 318 ILE A O 1
ATOM 2643 N N . GLU A 1 319 ? -0.776 4.493 12.371 1.00 98.31 319 GLU A N 1
ATOM 2644 C CA . GLU A 1 319 ? -2.012 3.831 11.951 1.00 98.31 319 GLU A CA 1
ATOM 2645 C C . GLU A 1 319 ? -2.606 3.093 13.155 1.00 98.31 319 GLU A C 1
ATOM 2647 O O . GLU A 1 319 ? -2.030 2.107 13.624 1.00 98.31 319 GLU A O 1
ATOM 2652 N N . VAL A 1 320 ? -3.736 3.571 13.676 1.00 98.12 320 VAL A N 1
ATOM 2653 C CA . VAL A 1 320 ? -4.497 2.946 14.768 1.00 98.12 320 VAL A CA 1
ATOM 2654 C C . VAL A 1 320 ? -5.503 1.962 14.183 1.00 98.12 320 VAL A C 1
ATOM 2656 O O . VAL A 1 320 ? -6.310 2.328 13.337 1.00 98.12 320 VAL A O 1
ATOM 2659 N N . ARG A 1 321 ? -5.481 0.711 14.651 1.00 96.50 321 ARG A N 1
ATOM 2660 C CA . ARG A 1 321 ? -6.253 -0.408 14.079 1.00 96.50 321 ARG A CA 1
ATOM 2661 C C . ARG A 1 321 ? -7.254 -1.017 15.065 1.00 96.50 321 ARG A C 1
ATOM 2663 O O . ARG A 1 321 ? -7.799 -2.087 14.812 1.00 96.50 321 ARG A O 1
ATOM 2670 N N . THR A 1 322 ? -7.502 -0.368 16.201 1.00 95.81 322 THR A N 1
ATOM 2671 C CA . THR A 1 322 ? -8.434 -0.837 17.245 1.00 95.81 322 THR A CA 1
ATOM 2672 C C . THR A 1 322 ? -9.906 -0.599 16.916 1.00 95.81 322 THR A C 1
ATOM 2674 O O . THR A 1 322 ? -10.763 -1.189 17.566 1.00 95.81 322 THR A O 1
ATOM 2677 N N . VAL A 1 323 ? -10.207 0.206 15.895 1.00 97.62 323 VAL A N 1
ATOM 2678 C CA . VAL A 1 323 ? -11.561 0.692 15.609 1.00 97.62 323 VAL A CA 1
ATOM 2679 C C . VAL A 1 323 ? -12.412 -0.386 14.932 1.00 97.62 323 VAL A C 1
ATOM 2681 O O . VAL A 1 323 ? -12.126 -0.828 13.816 1.00 97.62 323 VAL A O 1
ATOM 2684 N N . ASP A 1 324 ? -13.466 -0.815 15.625 1.00 97.81 324 ASP A N 1
ATOM 2685 C CA . ASP A 1 324 ? -14.543 -1.611 15.036 1.00 97.81 324 ASP A CA 1
ATOM 2686 C C . ASP A 1 324 ? -15.423 -0.730 14.139 1.00 97.81 324 ASP A C 1
ATOM 2688 O O . ASP A 1 324 ? -15.534 0.476 14.346 1.00 97.81 324 ASP A O 1
ATOM 2692 N N . ILE A 1 325 ? -16.095 -1.343 13.167 1.00 98.12 325 ILE A N 1
ATOM 2693 C CA . ILE A 1 325 ? -17.134 -0.670 12.384 1.00 98.12 325 ILE A CA 1
ATOM 2694 C C . ILE A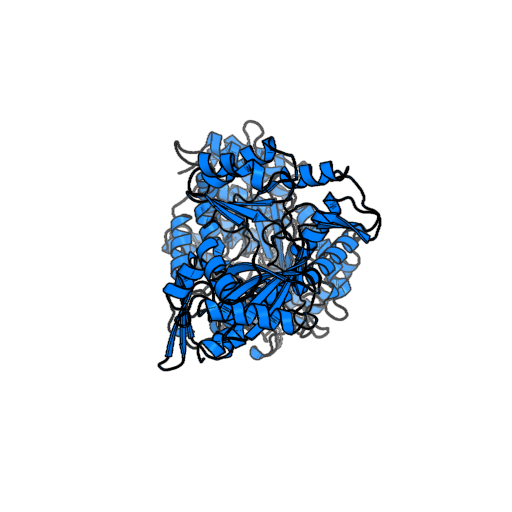 1 325 ? -18.303 -0.356 13.319 1.00 98.12 325 ILE A C 1
ATOM 2696 O O . ILE A 1 325 ? -18.877 -1.282 13.893 1.00 98.12 325 ILE A O 1
ATOM 2700 N N . ASP A 1 326 ? -18.648 0.925 13.448 1.00 97.25 326 ASP A N 1
ATOM 2701 C CA . ASP A 1 326 ? -19.790 1.425 14.217 1.00 97.25 326 ASP A CA 1
ATOM 2702 C C . ASP A 1 326 ? -21.098 1.231 13.426 1.00 97.25 326 ASP A C 1
ATOM 2704 O O . ASP A 1 326 ? -21.341 1.958 12.460 1.00 97.25 326 ASP A O 1
ATOM 2708 N N . PRO A 1 327 ? -21.981 0.299 13.825 1.00 96.25 327 PRO A N 1
ATOM 2709 C CA . PRO A 1 327 ? -23.221 0.018 13.114 1.00 96.25 327 PRO A CA 1
ATOM 2710 C C . PRO A 1 327 ? -24.260 1.129 13.257 1.00 96.25 327 PRO A C 1
ATOM 2712 O O . PRO A 1 327 ? -25.227 1.125 12.514 1.00 96.25 327 PRO A O 1
ATOM 2715 N N . ASN A 1 328 ? -24.098 2.077 14.185 1.00 94.25 328 ASN A N 1
ATOM 2716 C CA . ASN A 1 328 ? -24.995 3.237 14.275 1.00 94.25 328 ASN A CA 1
ATOM 2717 C C . ASN A 1 328 ? -24.585 4.365 13.312 1.00 94.25 328 ASN A C 1
ATOM 2719 O O . ASN A 1 328 ? -25.254 5.395 13.226 1.00 94.25 328 ASN A O 1
ATOM 2723 N N . SER A 1 329 ? -23.462 4.196 12.616 1.00 95.38 329 SER A N 1
ATOM 2724 C CA . SER A 1 329 ? -22.910 5.140 11.658 1.00 95.38 329 SER A CA 1
ATOM 2725 C C . SER A 1 329 ? -22.987 4.516 10.258 1.00 95.38 329 SER A C 1
ATOM 2727 O O . SER A 1 329 ? -22.359 3.485 10.015 1.00 95.38 329 SER A O 1
ATOM 2729 N N . PRO A 1 330 ? -23.708 5.122 9.295 1.00 94.56 330 PRO A N 1
ATOM 2730 C CA . PRO A 1 330 ? -23.849 4.552 7.951 1.00 94.56 330 PRO A CA 1
ATOM 2731 C C . PRO A 1 330 ? -22.522 4.308 7.217 1.00 94.56 330 PRO A C 1
ATOM 2733 O O . PRO A 1 330 ? -22.396 3.357 6.448 1.00 94.56 330 PRO A O 1
ATOM 2736 N N . ASN A 1 331 ? -21.517 5.138 7.491 1.00 93.75 331 ASN A N 1
ATOM 2737 C CA . ASN A 1 331 ? -20.144 5.032 6.995 1.00 93.75 331 ASN A CA 1
ATOM 2738 C C . ASN A 1 331 ? -19.200 4.240 7.923 1.00 93.75 331 ASN A C 1
ATOM 2740 O O . ASN A 1 331 ? -18.013 4.112 7.624 1.00 93.75 331 ASN A O 1
ATOM 2744 N N . GLY A 1 332 ? -19.707 3.702 9.035 1.00 96.31 332 GLY A N 1
ATOM 2745 C CA . GLY A 1 332 ? -18.989 2.797 9.929 1.00 96.31 332 GLY A CA 1
ATOM 2746 C C . GLY A 1 332 ? -18.083 3.453 10.970 1.00 96.31 332 GLY A C 1
ATOM 2747 O O . GLY A 1 332 ? -17.373 2.731 11.663 1.00 96.31 332 GLY A O 1
ATOM 2748 N N . VAL A 1 333 ? -18.065 4.783 11.091 1.00 97.44 333 VAL A N 1
ATOM 2749 C CA . VAL A 1 333 ? -17.282 5.500 12.111 1.00 97.44 333 VAL A CA 1
ATOM 2750 C C . VAL A 1 333 ? -17.867 6.884 12.391 1.00 97.44 333 VAL A C 1
ATOM 2752 O O . VAL A 1 333 ? -18.150 7.672 11.484 1.00 97.44 333 VAL A O 1
ATOM 2755 N N . SER A 1 334 ? -18.019 7.203 13.677 1.00 96.94 334 SER A N 1
ATOM 2756 C CA . SER A 1 334 ? -18.602 8.464 14.128 1.00 96.94 334 SER A CA 1
ATOM 2757 C C . SER A 1 334 ? -17.561 9.570 14.331 1.00 96.94 334 SER A C 1
ATOM 2759 O O . SER A 1 334 ? -16.405 9.335 14.687 1.00 96.94 334 SER A O 1
ATOM 2761 N N . LEU A 1 335 ? -18.001 10.823 14.186 1.00 96.69 335 LEU A N 1
ATOM 2762 C CA . LEU A 1 335 ? -17.178 12.004 14.480 1.00 96.69 335 LEU A CA 1
ATOM 2763 C C . LEU A 1 335 ? -16.758 12.075 15.956 1.00 96.69 335 LEU A C 1
ATOM 2765 O O . LEU A 1 335 ? -15.691 12.593 16.275 1.00 96.69 335 LEU A O 1
ATOM 2769 N N . GLU A 1 336 ? -17.585 11.534 16.853 1.00 97.25 336 GLU A N 1
ATOM 2770 C CA . GLU A 1 336 ? -17.257 11.384 18.273 1.00 97.25 336 GLU A CA 1
ATOM 2771 C C . GLU A 1 336 ? -16.023 10.495 18.462 1.00 97.25 336 GLU A C 1
ATOM 2773 O O . GLU A 1 336 ? -15.121 10.854 19.219 1.00 97.25 336 GLU A O 1
ATOM 2778 N N . HIS A 1 337 ? -15.942 9.377 17.735 1.00 98.00 337 HIS A N 1
ATOM 2779 C CA . HIS A 1 337 ? -14.802 8.469 17.822 1.00 98.00 337 HIS A CA 1
ATOM 2780 C C . HIS A 1 337 ? -13.517 9.118 17.300 1.00 98.00 337 HIS A C 1
ATOM 2782 O O . HIS A 1 337 ? -12.497 9.085 17.985 1.00 98.00 337 HIS A O 1
ATOM 2788 N N . LEU A 1 338 ? -13.566 9.798 16.148 1.00 98.00 338 LEU A N 1
ATOM 2789 C CA . LEU A 1 338 ? -12.383 10.478 15.598 1.00 98.00 338 LEU A CA 1
ATOM 2790 C C . LEU A 1 338 ? -11.843 11.560 16.537 1.00 98.00 338 LEU A C 1
ATOM 2792 O O . LEU A 1 338 ? -10.641 11.617 16.793 1.00 98.00 338 LEU A O 1
ATOM 2796 N N . ARG A 1 339 ? -12.732 12.380 17.110 1.00 97.69 339 ARG A N 1
ATOM 2797 C CA . ARG A 1 339 ? -12.348 13.416 18.080 1.00 97.69 339 ARG A CA 1
ATOM 2798 C C . ARG A 1 339 ? -11.788 12.811 19.364 1.00 97.69 339 ARG A C 1
ATOM 2800 O O . ARG A 1 339 ? -10.839 13.353 19.925 1.00 97.69 339 ARG A O 1
ATOM 2807 N N . PHE A 1 340 ? -12.337 11.683 19.823 1.00 98.50 340 PHE A N 1
ATOM 2808 C CA . PHE A 1 340 ? -11.767 10.947 20.949 1.00 98.50 340 PHE A CA 1
ATOM 2809 C C . PHE A 1 340 ? -10.351 10.463 20.625 1.00 98.50 340 PHE A C 1
ATOM 2811 O O . PHE A 1 340 ? -9.444 10.727 21.408 1.00 98.50 340 PHE A O 1
ATOM 2818 N N . LEU A 1 341 ? -10.139 9.828 19.467 1.00 98.25 341 LEU A N 1
ATOM 2819 C CA . LEU A 1 341 ? -8.821 9.352 19.044 1.00 98.25 341 LEU A CA 1
ATOM 2820 C C . LEU A 1 341 ? -7.820 10.500 18.880 1.00 98.25 341 LEU A C 1
ATOM 2822 O O . LEU A 1 341 ? -6.670 10.349 19.277 1.00 98.25 341 LEU A O 1
ATOM 2826 N N . HIS A 1 342 ? -8.237 11.663 18.377 1.00 97.62 342 HIS A N 1
ATOM 2827 C CA . HIS A 1 342 ? -7.381 12.850 18.310 1.00 97.62 342 HIS A CA 1
ATOM 2828 C C . HIS A 1 342 ? -6.931 13.307 19.710 1.00 97.62 342 HIS A C 1
ATOM 2830 O O . HIS A 1 342 ? -5.727 13.429 19.960 1.00 97.62 342 HIS A O 1
ATOM 2836 N N . THR A 1 343 ? -7.864 13.463 20.656 1.00 98.00 343 THR A N 1
ATOM 2837 C CA . THR A 1 343 ? -7.533 13.739 22.067 1.00 98.00 343 THR A CA 1
ATOM 2838 C C . THR A 1 343 ? -6.622 12.659 22.644 1.00 98.00 343 THR A C 1
ATOM 2840 O O . THR A 1 343 ? -5.674 12.960 23.368 1.00 98.00 343 THR A O 1
ATOM 2843 N N . PHE A 1 344 ? -6.871 11.397 22.292 1.00 98.19 344 PHE A N 1
ATOM 2844 C CA . PHE A 1 344 ? -6.101 10.256 22.760 1.00 98.19 344 PHE A CA 1
ATOM 2845 C C . PHE A 1 344 ? -4.652 10.301 22.249 1.00 98.19 344 PHE A C 1
ATOM 2847 O O . PHE A 1 344 ? -3.726 10.123 23.037 1.00 98.19 344 PHE A O 1
ATOM 2854 N N . MET A 1 345 ? -4.416 10.632 20.975 1.00 97.88 345 MET A N 1
ATOM 2855 C CA . MET A 1 345 ? -3.059 10.766 20.427 1.00 97.88 345 MET A CA 1
ATOM 2856 C C . MET A 1 345 ? -2.274 11.893 21.106 1.00 97.88 345 MET A C 1
ATOM 2858 O O . MET A 1 345 ? -1.100 11.710 21.445 1.00 97.88 345 MET A O 1
ATOM 2862 N N . LEU A 1 346 ? -2.918 13.038 21.364 1.00 97.00 346 LEU A N 1
ATOM 2863 C CA . LEU A 1 346 ? -2.295 14.134 22.109 1.00 97.00 346 LEU A CA 1
ATOM 2864 C C . LEU A 1 346 ? -1.990 13.726 23.555 1.00 97.00 346 LEU A C 1
ATOM 2866 O O . LEU A 1 346 ? -0.880 13.955 24.035 1.00 97.00 346 LEU A O 1
ATOM 2870 N N . TYR A 1 347 ? -2.927 13.061 24.230 1.00 97.06 347 TYR A N 1
ATOM 2871 C CA . TYR A 1 347 ? -2.700 12.537 25.573 1.00 97.06 347 TYR A CA 1
ATOM 2872 C C . TYR A 1 347 ? -1.545 11.526 25.603 1.00 97.06 347 TYR A C 1
ATOM 2874 O O . TYR A 1 347 ? -0.675 11.633 26.463 1.00 97.06 347 TYR A O 1
ATOM 2882 N N . CYS A 1 348 ? -1.452 10.603 24.643 1.00 96.00 348 CYS A N 1
ATOM 2883 C CA . CYS A 1 348 ? -0.332 9.664 24.539 1.00 96.00 348 CYS A CA 1
ATOM 2884 C C . CYS A 1 348 ? 1.013 10.369 24.293 1.00 96.00 348 CYS A C 1
ATOM 2886 O O . CYS A 1 348 ? 2.039 9.897 24.783 1.00 96.00 348 CYS A O 1
ATOM 2888 N N . LEU A 1 349 ? 1.037 11.504 23.586 1.00 95.00 349 LEU A N 1
ATOM 2889 C CA . LEU A 1 349 ? 2.242 12.327 23.453 1.00 95.00 349 LEU A CA 1
ATOM 2890 C C . LEU A 1 349 ? 2.609 13.018 24.776 1.00 95.00 349 LEU A C 1
ATOM 2892 O O . LEU A 1 349 ? 3.791 13.103 25.121 1.00 95.00 349 LEU A O 1
ATOM 2896 N N . MET A 1 350 ? 1.611 13.501 25.518 1.00 93.06 350 MET A N 1
ATOM 2897 C CA . MET A 1 350 ? 1.787 14.192 26.797 1.00 93.06 350 MET A CA 1
ATOM 2898 C C . MET A 1 350 ? 2.189 13.249 27.923 1.00 93.06 350 MET A C 1
ATOM 2900 O O . MET A 1 350 ? 3.105 13.582 28.667 1.00 93.06 350 MET A O 1
ATOM 2904 N N . LYS A 1 351 ? 1.565 12.072 28.017 1.00 91.62 351 LYS A N 1
ATOM 2905 C CA . LYS A 1 351 ? 1.786 11.059 29.053 1.00 91.62 351 LYS A CA 1
ATOM 2906 C C . LYS A 1 351 ? 3.266 10.698 29.187 1.00 91.62 351 LYS A C 1
ATOM 2908 O O . LYS A 1 351 ? 4.010 10.681 28.207 1.00 91.62 351 LYS A O 1
ATOM 2913 N N . SER A 1 352 ? 3.709 10.408 30.406 1.00 87.12 352 SER A N 1
ATOM 2914 C CA . SER A 1 352 ? 5.116 10.148 30.689 1.00 87.12 352 SER A CA 1
ATOM 2915 C C . SER A 1 352 ? 5.565 8.877 29.987 1.00 87.12 352 SER A C 1
ATOM 2917 O O . SER A 1 352 ? 4.851 7.881 29.955 1.00 87.12 352 SER A O 1
ATOM 2919 N N . ASP A 1 353 ? 6.747 8.942 29.384 1.00 82.94 353 ASP A N 1
ATOM 2920 C CA . ASP A 1 353 ? 7.303 7.812 28.657 1.00 82.94 353 ASP A CA 1
ATOM 2921 C C . ASP A 1 353 ? 7.932 6.812 29.625 1.00 82.94 353 ASP A C 1
ATOM 2923 O O . ASP A 1 353 ? 8.623 7.201 30.573 1.00 82.94 353 ASP A O 1
ATOM 2927 N N . ARG A 1 354 ? 7.716 5.525 29.372 1.00 79.62 354 ARG A N 1
ATOM 2928 C CA . ARG A 1 354 ? 8.302 4.434 30.145 1.00 79.62 354 ARG A CA 1
ATOM 2929 C C . ARG A 1 354 ? 8.813 3.362 29.206 1.00 79.62 354 ARG A C 1
ATOM 2931 O O . ARG A 1 354 ? 8.215 3.070 28.173 1.00 79.62 354 ARG A O 1
ATOM 2938 N N . GLU A 1 355 ? 9.909 2.739 29.610 1.00 79.75 355 GLU A N 1
ATOM 2939 C CA . GLU A 1 355 ? 10.446 1.589 28.901 1.00 79.75 355 GLU A CA 1
ATOM 2940 C C . GLU A 1 355 ? 9.443 0.424 28.931 1.00 79.75 355 GLU A C 1
ATOM 2942 O O . GLU A 1 355 ? 8.879 0.082 29.982 1.00 79.75 355 GLU A O 1
ATOM 2947 N N . ILE A 1 356 ? 9.209 -0.181 27.766 1.00 84.88 356 ILE A N 1
ATOM 2948 C CA . ILE A 1 356 ? 8.287 -1.302 27.604 1.00 84.88 356 ILE A CA 1
ATOM 2949 C C . ILE A 1 356 ? 9.083 -2.609 27.556 1.00 84.88 356 ILE A C 1
ATOM 2951 O O . ILE A 1 356 ? 9.774 -2.916 26.592 1.00 84.88 356 ILE A O 1
ATOM 2955 N N . SER A 1 357 ? 9.004 -3.406 28.621 1.00 87.12 357 SER A N 1
ATOM 2956 C CA . SER A 1 357 ? 9.572 -4.756 28.608 1.00 87.12 357 SER A CA 1
ATOM 2957 C C . SER A 1 357 ? 8.631 -5.727 27.890 1.00 87.12 357 SER A C 1
ATOM 2959 O O . SER A 1 357 ? 7.416 -5.513 27.849 1.00 87.12 357 SER A O 1
ATOM 2961 N N . LYS A 1 358 ? 9.160 -6.859 27.403 1.00 85.81 358 LYS A N 1
ATOM 2962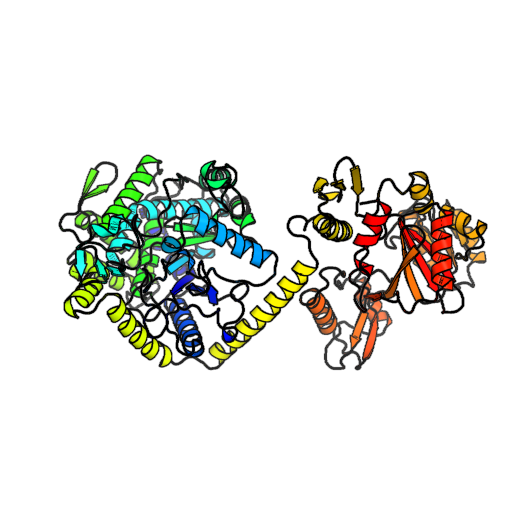 C CA . LYS A 1 358 ? 8.343 -7.934 26.800 1.00 85.81 358 LYS A CA 1
ATOM 2963 C C . LYS A 1 358 ? 7.190 -8.374 27.714 1.00 85.81 358 LYS A C 1
ATOM 2965 O O . LYS A 1 358 ? 6.078 -8.593 27.247 1.00 85.81 358 LYS A O 1
ATOM 2970 N N . LYS A 1 359 ? 7.440 -8.440 29.029 1.00 87.50 359 LYS A N 1
ATOM 2971 C CA . LYS A 1 359 ? 6.422 -8.764 30.038 1.00 87.50 359 LYS A CA 1
ATOM 2972 C C . LYS A 1 359 ? 5.315 -7.706 30.103 1.00 87.50 359 LYS A C 1
ATOM 2974 O O . LYS A 1 359 ? 4.146 -8.070 30.106 1.00 87.50 359 LYS A O 1
ATOM 2979 N N . ARG A 1 360 ? 5.663 -6.413 30.100 1.00 88.94 360 ARG A N 1
ATOM 2980 C CA . ARG A 1 360 ? 4.669 -5.323 30.082 1.00 88.94 360 ARG A CA 1
ATOM 2981 C C . ARG A 1 360 ? 3.811 -5.361 28.821 1.00 88.94 360 ARG A C 1
ATOM 2983 O O . ARG A 1 360 ? 2.595 -5.276 28.914 1.00 88.94 360 ARG A O 1
ATOM 2990 N N . GLN A 1 361 ? 4.430 -5.546 27.656 1.00 89.38 361 GLN A N 1
ATOM 2991 C CA . GLN A 1 361 ? 3.701 -5.643 26.389 1.00 89.38 361 GLN A CA 1
ATOM 2992 C C . GLN A 1 361 ? 2.734 -6.839 26.368 1.00 89.38 361 GLN A C 1
ATOM 2994 O O . GLN A 1 361 ? 1.615 -6.727 25.860 1.00 89.38 361 GLN A O 1
ATOM 2999 N N . HIS A 1 362 ? 3.133 -7.963 26.972 1.00 89.31 362 HIS A N 1
ATOM 3000 C CA . HIS A 1 362 ? 2.246 -9.102 27.188 1.00 89.31 362 HIS A CA 1
ATOM 3001 C C . HIS A 1 362 ? 1.078 -8.746 28.124 1.00 89.31 362 HIS A C 1
ATOM 3003 O O . HIS A 1 362 ? -0.073 -8.974 27.763 1.00 89.31 362 HIS A O 1
ATOM 3009 N N . ASP A 1 363 ? 1.337 -8.111 29.274 1.00 90.38 363 ASP A N 1
ATOM 3010 C CA . ASP A 1 363 ? 0.284 -7.668 30.203 1.00 90.38 363 ASP A CA 1
ATOM 3011 C C . ASP A 1 363 ? -0.725 -6.714 29.530 1.00 90.38 363 ASP A C 1
ATOM 3013 O O . ASP A 1 363 ? -1.933 -6.825 29.758 1.00 90.38 363 ASP A O 1
ATOM 3017 N N . TYR A 1 364 ? -0.254 -5.813 28.661 1.00 91.50 364 TYR A N 1
ATOM 3018 C CA . TYR A 1 364 ? -1.112 -4.913 27.884 1.00 91.50 364 TYR A CA 1
ATOM 3019 C C . TYR A 1 364 ? -2.009 -5.678 26.912 1.00 91.50 364 TYR A C 1
ATOM 3021 O O . TYR A 1 364 ? -3.219 -5.449 26.884 1.00 91.50 364 TYR A O 1
ATOM 3029 N N . SER A 1 365 ? -1.444 -6.646 26.189 1.00 91.12 365 SER A N 1
ATOM 3030 C CA . SER A 1 365 ? -2.197 -7.516 25.276 1.00 91.12 365 SER A CA 1
ATOM 3031 C C . SER A 1 365 ? -3.250 -8.340 26.032 1.00 91.12 365 SER A C 1
ATOM 3033 O O . SER A 1 365 ? -4.396 -8.448 25.598 1.00 91.12 365 SER A O 1
ATOM 3035 N N . MET A 1 366 ? -2.913 -8.836 27.227 1.00 92.62 366 MET A N 1
ATOM 3036 C CA . MET A 1 366 ? -3.850 -9.559 28.092 1.00 92.62 366 MET A CA 1
ATOM 3037 C C . MET A 1 366 ? -4.985 -8.672 28.618 1.00 92.62 366 MET A C 1
ATOM 3039 O O . MET A 1 366 ? -6.114 -9.144 28.772 1.00 92.62 366 MET A O 1
ATOM 3043 N N . ASN A 1 367 ? -4.719 -7.399 28.925 1.00 95.75 367 ASN A N 1
ATOM 3044 C CA . ASN A 1 367 ? -5.774 -6.453 29.291 1.00 95.75 367 ASN A CA 1
ATOM 3045 C C . ASN A 1 367 ? -6.701 -6.178 28.103 1.00 95.75 367 ASN A C 1
ATOM 3047 O O . ASN A 1 367 ? -7.915 -6.224 28.280 1.00 95.75 367 ASN A O 1
ATOM 3051 N N . GLN A 1 368 ? -6.150 -5.957 26.905 1.00 94.81 368 GLN A N 1
ATOM 3052 C CA . GLN A 1 368 ? -6.939 -5.779 25.681 1.00 94.81 368 GLN A CA 1
ATOM 3053 C C . GLN A 1 368 ? -7.868 -6.978 25.447 1.00 94.81 368 GLN A C 1
ATOM 3055 O O . GLN A 1 368 ? -9.071 -6.784 25.292 1.00 94.81 368 GLN A O 1
ATOM 3060 N N . GLU A 1 369 ? -7.356 -8.213 25.533 1.00 94.19 369 GLU A N 1
ATOM 3061 C CA . GLU A 1 369 ? -8.171 -9.425 25.361 1.00 94.19 369 GLU A CA 1
ATOM 3062 C C . GLU A 1 369 ? -9.284 -9.535 26.418 1.00 94.19 369 GLU A C 1
ATOM 3064 O O . GLU A 1 369 ? -10.434 -9.857 26.103 1.00 94.19 369 GLU A O 1
ATOM 3069 N N . LYS A 1 370 ? -8.976 -9.235 27.687 1.00 96.12 370 LYS A N 1
ATOM 3070 C CA . LYS A 1 370 ? -9.979 -9.242 28.762 1.00 96.12 370 LYS A CA 1
ATOM 3071 C C . LYS A 1 370 ? -11.083 -8.228 28.520 1.00 96.12 370 LYS A C 1
ATOM 3073 O O . LYS A 1 370 ? -12.244 -8.550 28.753 1.00 96.12 370 LYS A O 1
ATOM 3078 N N . VAL A 1 371 ? -10.735 -7.021 28.083 1.00 97.69 371 VAL A N 1
ATOM 3079 C CA . VAL A 1 371 ? -11.719 -5.973 27.803 1.00 97.69 371 VAL A CA 1
ATOM 3080 C C . VAL A 1 371 ? -12.545 -6.318 26.569 1.00 97.69 371 VAL A C 1
ATOM 3082 O O . VAL A 1 371 ? -13.766 -6.233 26.630 1.00 97.69 371 VAL A O 1
ATOM 3085 N N . ALA A 1 372 ? -11.919 -6.824 25.510 1.00 96.75 372 ALA A N 1
ATOM 3086 C CA . ALA A 1 372 ? -12.602 -7.297 24.310 1.00 96.75 372 ALA A CA 1
ATOM 3087 C C . ALA A 1 372 ? -13.710 -8.325 24.631 1.00 96.75 372 ALA A C 1
ATOM 3089 O O . ALA A 1 372 ? -14.836 -8.211 24.142 1.00 96.75 372 ALA A O 1
ATOM 3090 N N . LEU A 1 373 ? -13.427 -9.298 25.508 1.00 95.88 373 LEU A N 1
ATOM 3091 C CA . LEU A 1 373 ? -14.361 -10.380 25.860 1.00 95.88 373 LEU A CA 1
ATOM 3092 C C . LEU A 1 373 ? -15.295 -10.070 27.039 1.00 95.88 373 LEU A C 1
ATOM 3094 O O . LEU A 1 373 ? -16.394 -10.626 27.114 1.00 95.88 373 LEU A O 1
ATOM 3098 N N . TYR A 1 374 ? -14.869 -9.223 27.976 1.00 97.38 374 TYR A N 1
ATOM 3099 C CA . TYR A 1 374 ? -15.547 -9.030 29.262 1.00 97.38 374 TYR A CA 1
ATOM 3100 C C . TYR A 1 374 ? -15.621 -7.572 29.719 1.00 97.38 374 TYR A C 1
ATOM 3102 O O . TYR A 1 374 ? -15.929 -7.337 30.885 1.00 97.38 374 TYR A O 1
ATOM 3110 N N . GLY A 1 375 ? -15.352 -6.595 28.853 1.00 97.12 375 GLY A N 1
ATOM 3111 C CA . GLY A 1 375 ? -15.239 -5.178 29.209 1.00 97.12 375 GLY A CA 1
ATOM 3112 C C . GLY A 1 375 ? -16.445 -4.627 29.966 1.00 97.12 375 GLY A C 1
ATOM 3113 O O . GLY A 1 375 ? -16.276 -3.827 30.878 1.00 97.12 375 GLY A O 1
ATOM 3114 N N . ARG A 1 376 ? -17.655 -5.122 29.673 1.00 97.44 376 ARG A N 1
ATOM 3115 C CA . ARG A 1 376 ? -18.898 -4.705 30.350 1.00 97.44 376 ARG A CA 1
ATOM 3116 C C . ARG A 1 376 ? -19.198 -5.470 31.642 1.00 97.44 376 ARG A C 1
ATOM 3118 O O . ARG A 1 376 ? -20.252 -5.273 32.243 1.00 97.44 376 ARG A O 1
ATOM 3125 N N . LYS A 1 377 ? -18.329 -6.393 32.060 1.00 97.19 377 LYS A N 1
ATOM 3126 C CA . LYS A 1 377 ? -18.515 -7.163 33.293 1.00 97.19 377 LYS A CA 1
ATOM 3127 C C . LYS A 1 377 ? -18.295 -6.235 34.497 1.00 97.19 377 LYS A C 1
ATOM 3129 O O . LYS A 1 377 ? -17.223 -5.633 34.594 1.00 97.19 377 LYS A O 1
ATOM 3134 N N . PRO A 1 378 ? -19.244 -6.155 35.449 1.00 94.44 378 PRO A N 1
ATOM 3135 C CA . PRO A 1 378 ? -19.054 -5.371 36.665 1.00 94.44 378 PRO A CA 1
ATOM 3136 C C . PRO A 1 378 ? -17.770 -5.771 37.403 1.00 94.44 378 PRO A C 1
ATOM 3138 O O . PRO A 1 378 ? -17.469 -6.960 37.532 1.00 94.44 378 PRO A O 1
ATOM 3141 N N . ASN A 1 379 ? -17.024 -4.777 37.891 1.00 94.56 379 ASN A N 1
ATOM 3142 C CA . ASN A 1 379 ? -15.777 -4.953 38.646 1.00 94.56 379 ASN A CA 1
ATOM 3143 C C . ASN A 1 379 ? -14.686 -5.766 37.917 1.00 94.56 379 ASN A C 1
ATOM 3145 O O . ASN A 1 379 ? -13.887 -6.447 38.565 1.00 94.56 379 ASN A O 1
ATOM 3149 N N . LEU A 1 380 ? -14.629 -5.709 36.578 1.00 97.06 380 LEU A N 1
ATOM 3150 C CA . LEU A 1 380 ? -13.546 -6.331 35.812 1.00 97.06 380 LEU A CA 1
ATOM 3151 C C . LEU A 1 380 ? -12.178 -5.807 36.281 1.00 97.06 380 LEU A C 1
ATOM 3153 O O . LEU A 1 380 ? -11.957 -4.599 36.338 1.00 97.06 380 LEU A O 1
ATOM 3157 N N . GLN A 1 381 ? -11.263 -6.728 36.589 1.00 97.25 381 GLN A N 1
ATOM 3158 C CA . GLN A 1 381 ? -9.917 -6.427 37.079 1.00 97.25 381 GLN A CA 1
ATOM 3159 C C . GLN A 1 381 ? -8.887 -6.480 35.943 1.00 97.25 381 GLN A C 1
ATOM 3161 O O . GLN A 1 381 ? -8.743 -7.506 35.266 1.00 97.25 381 GLN A O 1
ATOM 3166 N N . LEU A 1 382 ? -8.121 -5.404 35.790 1.00 96.56 382 LEU A N 1
ATOM 3167 C CA . LEU A 1 382 ? -7.012 -5.265 34.846 1.00 96.56 382 LEU A CA 1
ATOM 3168 C C . LEU A 1 382 ? -5.671 -5.239 35.590 1.00 96.56 382 LEU A C 1
ATOM 3170 O O . LEU A 1 382 ? -5.621 -4.998 36.796 1.00 96.56 382 LEU A O 1
ATOM 3174 N N . THR A 1 383 ? -4.579 -5.532 34.884 1.00 93.50 383 THR A N 1
ATOM 3175 C CA . THR A 1 383 ? -3.218 -5.451 35.435 1.00 93.50 383 THR A CA 1
ATOM 3176 C C . THR A 1 383 ? -2.582 -4.112 35.048 1.00 93.50 383 THR A C 1
ATOM 3178 O O . THR A 1 383 ? -2.329 -3.889 33.869 1.00 93.50 383 THR A O 1
ATOM 3181 N N . LYS A 1 384 ? -2.279 -3.243 36.016 1.00 89.56 384 LYS A N 1
ATOM 3182 C CA . LYS A 1 384 ? -1.560 -1.972 35.826 1.00 89.56 384 LYS A CA 1
ATOM 3183 C C . LYS A 1 384 ? -0.234 -2.037 36.584 1.00 89.56 384 LYS A C 1
ATOM 3185 O O . LYS A 1 384 ? -0.244 -2.072 37.808 1.00 89.56 384 LYS A O 1
ATOM 3190 N N . ASP A 1 385 ? 0.892 -2.109 35.870 1.00 77.31 385 ASP A N 1
ATOM 3191 C CA . ASP A 1 385 ? 2.245 -2.190 36.456 1.00 77.31 385 ASP A CA 1
ATOM 3192 C C . ASP A 1 385 ? 2.356 -3.202 37.615 1.00 77.31 385 ASP A C 1
ATOM 3194 O O . ASP A 1 385 ? 2.803 -2.867 38.707 1.00 77.31 385 ASP A O 1
ATOM 3198 N N . THR A 1 386 ? 1.932 -4.452 37.386 1.00 77.81 386 THR A N 1
ATOM 3199 C CA . THR A 1 386 ? 1.852 -5.566 38.366 1.00 77.81 386 THR A CA 1
ATOM 3200 C C . THR A 1 386 ? 0.737 -5.487 39.416 1.00 77.81 386 THR A C 1
ATOM 3202 O O . THR A 1 386 ? 0.398 -6.514 40.003 1.00 77.81 386 THR A O 1
ATOM 3205 N N . GLN A 1 387 ? 0.096 -4.333 39.601 1.00 87.94 387 GLN A N 1
ATOM 3206 C CA . GLN A 1 387 ? -1.049 -4.181 40.500 1.00 87.94 387 GLN A CA 1
ATOM 3207 C C . GLN A 1 387 ? -2.367 -4.508 39.790 1.00 87.94 387 GLN A C 1
ATOM 3209 O O . GLN A 1 387 ? -2.474 -4.436 38.562 1.00 87.94 387 GLN A O 1
ATOM 3214 N N . LYS A 1 388 ? -3.391 -4.880 40.562 1.00 93.31 388 LYS A N 1
ATOM 3215 C CA . LYS A 1 388 ? -4.759 -5.036 40.056 1.00 93.31 388 LYS A CA 1
ATOM 3216 C C . LYS A 1 388 ? -5.539 -3.749 40.278 1.00 93.31 388 LYS A C 1
ATOM 3218 O O . LYS A 1 388 ? -5.493 -3.185 41.364 1.00 93.31 388 LYS A O 1
ATOM 3223 N N . THR A 1 389 ? -6.250 -3.305 39.251 1.00 96.31 389 THR A N 1
ATOM 3224 C CA . THR A 1 389 ? -7.175 -2.173 39.330 1.00 96.31 389 THR A CA 1
ATOM 3225 C C . THR A 1 389 ? -8.461 -2.501 38.585 1.00 96.31 389 THR A C 1
ATOM 3227 O O . THR A 1 389 ? -8.455 -3.302 37.644 1.00 96.31 389 THR A O 1
ATOM 3230 N N . THR A 1 390 ? -9.572 -1.892 38.991 1.00 97.25 390 THR A N 1
ATOM 3231 C CA . THR A 1 390 ? -10.835 -2.061 38.271 1.00 97.25 390 THR A CA 1
ATOM 3232 C C . THR A 1 390 ? -10.803 -1.274 36.965 1.00 97.25 390 THR A C 1
ATOM 3234 O O . THR A 1 390 ? -10.239 -0.180 36.900 1.00 97.25 390 THR A O 1
ATOM 3237 N N . LEU A 1 391 ? -11.453 -1.808 35.926 1.00 97.50 391 LEU A N 1
ATOM 3238 C CA . LEU A 1 391 ? -11.613 -1.113 34.646 1.00 97.50 391 LEU A CA 1
ATOM 3239 C C . LEU A 1 391 ? -12.200 0.283 34.853 1.00 97.50 391 LEU A C 1
ATOM 3241 O O . LEU A 1 391 ? -11.658 1.243 34.321 1.00 97.50 391 LEU A O 1
ATOM 3245 N N . LYS A 1 392 ? -13.261 0.394 35.665 1.00 97.50 392 LYS A N 1
ATOM 3246 C CA . LYS A 1 392 ? -13.933 1.668 35.946 1.00 97.50 392 LYS A CA 1
ATOM 3247 C C . LYS A 1 392 ? -12.971 2.685 36.565 1.00 97.50 392 LYS A C 1
ATOM 3249 O O . LYS A 1 392 ? -12.808 3.761 36.010 1.00 97.50 392 LYS A O 1
ATOM 3254 N N . SER A 1 393 ? -12.278 2.324 37.650 1.00 97.31 393 SER A N 1
ATOM 3255 C CA . SER A 1 393 ? -11.340 3.234 38.324 1.00 97.31 393 SER A CA 1
ATOM 3256 C C . SER A 1 393 ? -10.214 3.691 37.397 1.00 97.31 393 SER A C 1
ATOM 3258 O O . SER A 1 393 ? -9.886 4.876 37.363 1.00 97.31 393 SER A O 1
ATOM 3260 N N . TRP A 1 394 ? -9.642 2.773 36.613 1.00 97.62 394 TRP A N 1
ATOM 3261 C CA . TRP A 1 394 ? -8.555 3.127 35.706 1.00 97.62 394 TRP A CA 1
ATOM 3262 C C . TRP A 1 394 ? -9.043 3.952 34.508 1.00 97.62 394 TRP A C 1
ATOM 3264 O O . TRP A 1 394 ? -8.370 4.904 34.124 1.00 97.62 394 TRP A O 1
ATOM 3274 N N . ALA A 1 395 ? -10.216 3.642 33.951 1.00 98.00 395 ALA A N 1
ATOM 3275 C CA . ALA A 1 395 ? -10.817 4.420 32.872 1.00 98.00 395 ALA A CA 1
ATOM 3276 C C . ALA A 1 395 ? -11.127 5.852 33.324 1.00 98.00 395 ALA A C 1
ATOM 3278 O O . ALA A 1 395 ? -10.731 6.786 32.635 1.00 98.00 395 ALA A O 1
ATOM 3279 N N . THR A 1 396 ? -11.740 6.036 34.501 1.00 97.94 396 THR A N 1
ATOM 3280 C CA . THR A 1 396 ? -11.991 7.366 35.081 1.00 97.94 396 THR A CA 1
ATOM 3281 C C . THR A 1 396 ? -10.692 8.151 35.242 1.00 97.94 396 THR A C 1
ATOM 3283 O O . THR A 1 396 ? -10.612 9.273 34.757 1.00 97.94 396 THR A O 1
ATOM 3286 N N . GLN A 1 397 ? -9.639 7.536 35.802 1.00 97.00 397 GLN A N 1
ATOM 3287 C CA . GLN A 1 397 ? -8.328 8.183 35.918 1.00 97.00 397 GLN A CA 1
ATOM 3288 C C . GLN A 1 397 ? -7.783 8.636 34.553 1.00 97.00 397 GLN A C 1
ATOM 3290 O O . GLN A 1 397 ? -7.282 9.750 34.428 1.00 97.00 397 GLN A O 1
ATOM 3295 N N . ILE A 1 398 ? -7.836 7.774 33.531 1.00 97.12 398 ILE A N 1
ATOM 3296 C CA . ILE A 1 398 ? -7.319 8.120 32.199 1.00 97.12 398 ILE A CA 1
ATOM 3297 C C . ILE A 1 398 ? -8.126 9.275 31.602 1.00 97.12 398 ILE A C 1
ATOM 3299 O O . ILE A 1 398 ? -7.532 10.208 31.070 1.00 97.12 398 ILE A O 1
ATOM 3303 N N . LEU A 1 399 ? -9.457 9.240 31.707 1.00 98.00 399 LEU A N 1
ATOM 3304 C CA . LEU A 1 399 ? -10.314 10.312 31.204 1.00 98.00 399 LEU A CA 1
ATOM 3305 C C . LEU A 1 399 ? -10.049 11.640 31.940 1.00 98.00 399 LEU A C 1
ATOM 3307 O O . LEU A 1 399 ? -9.991 12.679 31.283 1.00 98.00 399 LEU A O 1
ATOM 3311 N N . ASP A 1 400 ? -9.790 11.608 33.254 1.00 97.38 400 ASP A N 1
ATOM 3312 C CA . ASP A 1 400 ? -9.427 12.801 34.039 1.00 97.38 400 ASP A CA 1
ATOM 3313 C C . ASP A 1 400 ? -8.126 13.422 33.529 1.00 97.38 400 ASP A C 1
ATOM 3315 O O . ASP A 1 400 ? -8.042 14.633 33.323 1.00 97.38 400 ASP A O 1
ATOM 3319 N N . GLU A 1 401 ? -7.122 12.590 33.251 1.00 95.38 401 GLU A N 1
ATOM 3320 C CA . GLU A 1 401 ? -5.856 13.043 32.676 1.00 95.38 401 GLU A CA 1
ATOM 3321 C C . GLU A 1 401 ? -6.022 13.540 31.221 1.00 95.38 401 GLU A C 1
ATOM 3323 O O . GLU A 1 401 ? -5.367 14.502 30.812 1.00 95.38 401 GLU A O 1
ATOM 3328 N N . MET A 1 402 ? -6.919 12.933 30.434 1.00 97.06 402 MET A N 1
ATOM 3329 C CA . MET A 1 402 ? -7.223 13.344 29.055 1.00 97.06 402 MET A CA 1
ATOM 3330 C C . MET A 1 402 ? -7.946 14.692 28.969 1.00 97.06 402 MET A C 1
ATOM 3332 O O . MET A 1 402 ? -7.899 15.332 27.915 1.00 97.06 402 MET A O 1
ATOM 3336 N N . LYS A 1 403 ? -8.586 15.151 30.051 1.00 96.31 403 LYS A N 1
ATOM 3337 C CA . LYS A 1 403 ? -9.297 16.436 30.085 1.00 96.31 403 LYS A CA 1
ATOM 3338 C C . LYS A 1 403 ? -8.393 17.602 29.688 1.00 96.31 403 LYS A C 1
ATOM 3340 O O . LYS A 1 403 ? -8.792 18.428 28.876 1.00 96.31 403 LYS A O 1
ATOM 3345 N N . VAL A 1 404 ? -7.148 17.605 30.165 1.00 94.62 404 VAL A N 1
ATOM 3346 C CA . VAL A 1 404 ? -6.153 18.634 29.823 1.00 94.62 404 VAL A CA 1
ATOM 3347 C C . VAL A 1 404 ? -5.879 18.658 28.313 1.00 94.62 404 VAL A C 1
ATOM 3349 O O . VAL A 1 404 ? -5.843 19.722 27.697 1.00 94.62 404 VAL A O 1
ATOM 3352 N N . ALA A 1 405 ? -5.733 17.488 27.684 1.00 95.75 405 ALA A N 1
ATOM 3353 C CA . ALA A 1 405 ? -5.525 17.394 26.239 1.00 95.75 405 ALA A CA 1
ATOM 3354 C C . ALA A 1 405 ? -6.752 17.893 25.453 1.00 95.75 405 ALA A C 1
ATOM 3356 O O . ALA A 1 405 ? -6.595 18.615 24.466 1.00 95.75 405 ALA A O 1
ATOM 3357 N N . ALA A 1 406 ? -7.965 17.560 25.909 1.00 96.75 406 ALA A N 1
ATOM 3358 C CA . ALA A 1 406 ? -9.209 18.024 25.297 1.00 96.75 406 ALA A CA 1
ATOM 3359 C C . ALA A 1 406 ? -9.355 19.553 25.379 1.00 96.75 406 ALA A C 1
ATOM 3361 O O . ALA A 1 406 ? -9.641 20.193 24.370 1.00 96.75 406 ALA A O 1
ATOM 3362 N N . GLU A 1 407 ? -9.076 20.146 26.541 1.00 96.19 407 GLU A N 1
ATOM 3363 C CA . GLU A 1 407 ? -9.117 21.598 26.750 1.00 96.19 407 GLU A CA 1
ATOM 3364 C C . GLU A 1 407 ? -8.100 22.340 25.869 1.00 96.19 407 GLU A C 1
ATOM 3366 O O . GLU A 1 407 ? -8.390 23.418 25.348 1.00 96.19 407 GLU A O 1
ATOM 3371 N N . ILE A 1 408 ? -6.912 21.763 25.650 1.00 95.81 408 ILE A N 1
ATOM 3372 C CA . ILE A 1 408 ? -5.911 22.333 24.738 1.00 95.81 408 ILE A CA 1
ATOM 3373 C C . ILE A 1 408 ? -6.399 22.300 23.285 1.00 95.81 408 ILE A C 1
ATOM 3375 O O . ILE A 1 408 ? -6.244 23.295 22.575 1.00 95.81 408 ILE A O 1
ATOM 3379 N N . LEU A 1 409 ? -6.987 21.188 22.834 1.00 95.69 409 LEU A N 1
ATOM 3380 C CA . LEU A 1 409 ? -7.543 21.078 21.480 1.00 95.69 409 LEU A CA 1
ATOM 3381 C C . LEU A 1 409 ? -8.735 22.022 21.276 1.00 95.69 409 LEU A C 1
ATOM 3383 O O . LEU A 1 409 ? -8.874 22.637 20.213 1.00 95.69 409 LEU A O 1
ATOM 3387 N N . ASP A 1 410 ? -9.558 22.195 22.309 1.00 96.62 410 ASP A N 1
ATOM 3388 C CA . ASP A 1 410 ? -10.689 23.116 22.291 1.00 96.62 410 ASP A CA 1
ATOM 3389 C C . ASP A 1 410 ? -10.254 24.580 22.172 1.00 96.62 410 ASP A C 1
ATOM 3391 O O . ASP A 1 410 ? -11.003 25.363 21.612 1.00 96.62 410 ASP A O 1
ATOM 3395 N N . LYS A 1 411 ? -9.023 24.972 22.535 1.00 94.88 411 LYS A N 1
ATOM 3396 C CA . LYS A 1 411 ? -8.538 26.350 22.292 1.00 94.88 411 LYS A CA 1
ATOM 3397 C C . LYS A 1 411 ? -8.469 26.744 20.811 1.00 94.88 411 LYS A C 1
ATOM 3399 O O . LYS A 1 411 ? -8.376 27.933 20.510 1.00 94.88 411 LYS A O 1
ATOM 3404 N N . ASN A 1 412 ? -8.500 25.777 19.893 1.00 92.12 412 ASN A N 1
ATOM 3405 C CA . ASN A 1 412 ? -8.576 26.030 18.451 1.00 92.12 412 ASN A CA 1
ATOM 3406 C C . ASN A 1 412 ? -10.005 26.138 17.915 1.00 92.12 412 ASN A C 1
ATOM 3408 O O . ASN A 1 412 ? -10.187 26.412 16.732 1.00 92.12 412 ASN A O 1
ATOM 3412 N N . ASN A 1 413 ? -11.008 25.899 18.755 1.00 90.00 413 ASN A N 1
ATOM 3413 C CA . ASN A 1 413 ? -12.405 25.791 18.364 1.00 90.00 413 ASN A CA 1
ATOM 3414 C C . ASN A 1 413 ? -13.274 26.605 19.335 1.00 90.00 413 ASN A C 1
ATOM 3416 O O . ASN A 1 413 ? -12.856 26.955 20.431 1.00 90.00 413 ASN A O 1
ATOM 3420 N N . THR A 1 414 ? -14.499 26.947 18.948 1.00 85.69 414 THR A N 1
ATOM 3421 C CA . THR A 1 414 ? -15.400 27.750 19.801 1.00 85.69 414 THR A CA 1
ATOM 3422 C C . THR A 1 414 ? -16.509 26.926 20.451 1.00 85.69 414 THR A C 1
ATOM 3424 O O . THR A 1 414 ? -17.237 27.426 21.302 1.00 85.69 414 THR A O 1
ATOM 3427 N N . ASP A 1 415 ? -16.655 25.657 20.069 1.00 91.81 415 ASP A N 1
ATOM 3428 C CA . ASP A 1 415 ? -17.785 24.804 20.439 1.00 91.81 415 ASP A CA 1
ATOM 3429 C C . ASP A 1 415 ? -17.474 23.776 21.538 1.00 91.81 415 ASP A C 1
ATOM 3431 O O . ASP A 1 415 ? -18.365 23.002 21.906 1.00 91.81 415 ASP A O 1
ATOM 3435 N N . ASN A 1 416 ? -16.251 23.779 22.083 1.00 94.62 416 ASN A N 1
ATOM 3436 C CA . ASN A 1 416 ? -15.755 22.833 23.092 1.00 94.62 416 ASN A CA 1
ATOM 3437 C C . ASN A 1 416 ? -15.995 21.359 22.711 1.00 94.62 416 ASN A C 1
ATOM 3439 O O . ASN A 1 416 ? -16.397 20.529 23.537 1.00 94.62 416 ASN A O 1
ATOM 3443 N N . ARG A 1 417 ? -15.861 21.043 21.417 1.00 95.62 417 ARG A N 1
ATOM 3444 C CA . ARG A 1 417 ? -16.181 19.729 20.848 1.00 95.62 417 ARG A CA 1
ATOM 3445 C C . ARG A 1 417 ? -15.394 18.579 21.472 1.00 95.62 417 ARG A C 1
ATOM 3447 O O . ARG A 1 417 ? -15.962 17.492 21.599 1.00 95.62 417 ARG A O 1
ATOM 3454 N N . TYR A 1 418 ? -14.135 18.775 21.860 1.00 97.50 418 TYR A N 1
ATOM 3455 C CA . TYR A 1 418 ? -13.299 17.702 22.402 1.00 97.50 418 TYR A CA 1
ATOM 3456 C C . TYR A 1 418 ? -13.673 17.404 23.851 1.00 97.50 418 TYR A C 1
ATOM 3458 O O . TYR A 1 418 ? -13.892 16.243 24.197 1.00 97.50 418 TYR A O 1
ATOM 3466 N N . THR A 1 419 ? -13.871 18.438 24.671 1.00 97.38 419 THR A N 1
ATOM 3467 C CA . THR A 1 419 ? -14.345 18.284 26.053 1.00 97.38 419 THR A CA 1
ATOM 3468 C C . THR A 1 419 ? -15.732 17.642 26.089 1.00 97.38 419 THR A C 1
ATOM 3470 O O . THR A 1 419 ? -15.936 16.674 26.818 1.00 97.38 419 THR A O 1
ATOM 3473 N N . LYS A 1 420 ? -16.669 18.081 25.232 1.00 97.50 420 LYS A N 1
ATOM 3474 C CA . LYS A 1 420 ? -18.004 17.457 25.107 1.00 97.50 420 LYS A CA 1
ATOM 3475 C C . LYS A 1 420 ? -17.929 15.981 24.704 1.00 97.50 420 LYS A C 1
ATOM 3477 O O . LYS A 1 420 ? -18.685 15.161 25.221 1.00 97.50 420 LYS A O 1
ATOM 3482 N N . THR A 1 421 ? -17.024 15.639 23.785 1.00 97.50 421 THR A N 1
ATOM 3483 C CA . THR A 1 421 ? -16.781 14.248 23.362 1.00 97.50 421 THR A CA 1
ATOM 3484 C C . THR A 1 421 ? -16.292 13.406 24.540 1.00 97.50 421 THR A C 1
ATOM 3486 O O . THR A 1 421 ? -16.783 12.294 24.737 1.00 97.50 421 THR A O 1
ATOM 3489 N N . LEU A 1 422 ? -15.374 13.944 25.349 1.00 97.31 422 LEU A N 1
ATOM 3490 C CA . LEU A 1 422 ? -14.827 13.266 26.521 1.00 97.31 422 LEU A CA 1
ATOM 3491 C C . LEU A 1 422 ? -15.888 13.059 27.612 1.00 97.31 422 LEU A C 1
ATOM 3493 O O . LEU A 1 422 ? -15.989 11.958 28.147 1.00 97.31 422 LEU A O 1
ATOM 3497 N N . THR A 1 423 ? -16.741 14.058 27.879 1.00 97.19 423 THR A N 1
ATOM 3498 C CA . THR A 1 423 ? -17.865 13.945 28.831 1.00 97.19 423 THR A CA 1
ATOM 3499 C C . THR A 1 423 ? -18.773 12.761 28.505 1.00 97.19 423 THR A C 1
ATOM 3501 O O . THR A 1 423 ? -19.102 11.979 29.393 1.00 97.19 423 THR A O 1
ATOM 3504 N N . LYS A 1 424 ? -19.107 12.546 27.228 1.00 97.44 424 LYS A N 1
ATOM 3505 C CA . LYS A 1 424 ? -19.896 11.375 26.821 1.00 97.44 424 LYS A CA 1
ATOM 3506 C C . LYS A 1 424 ? -19.191 10.045 27.097 1.00 97.44 424 LYS A C 1
ATOM 3508 O O . LYS A 1 424 ? -19.856 9.047 27.358 1.00 97.44 424 LYS A O 1
ATOM 3513 N N . GLN A 1 425 ? -17.857 10.010 27.056 1.00 98.00 425 GLN A N 1
ATOM 3514 C CA . GLN A 1 425 ? -17.110 8.793 27.380 1.00 98.00 425 GLN A CA 1
ATOM 3515 C C . GLN A 1 425 ? -17.145 8.493 28.881 1.00 98.00 425 GLN A C 1
ATOM 3517 O O . GLN A 1 425 ? -17.273 7.327 29.249 1.00 98.00 425 GLN A O 1
ATOM 3522 N N . TYR A 1 426 ? -17.138 9.517 29.745 1.00 97.38 426 TYR A N 1
ATOM 3523 C CA . TYR A 1 426 ? -17.384 9.319 31.180 1.00 97.38 426 TYR A CA 1
ATOM 3524 C C . TYR A 1 426 ? -18.736 8.662 31.433 1.00 97.38 426 TYR A C 1
ATOM 3526 O O . TYR A 1 426 ? -18.821 7.730 32.227 1.00 97.38 426 TYR A O 1
ATOM 3534 N N . GLU A 1 427 ? -19.783 9.079 30.720 1.00 97.62 427 GLU A N 1
ATOM 3535 C CA . GLU A 1 427 ? -21.105 8.472 30.879 1.00 97.62 427 GLU A CA 1
ATOM 3536 C C . GLU A 1 427 ? -21.113 6.969 30.559 1.00 97.62 427 GLU A C 1
ATOM 3538 O O . GLU A 1 427 ? -21.819 6.217 31.225 1.00 97.62 427 GLU A O 1
ATOM 3543 N N . LYS A 1 428 ? -20.316 6.519 29.579 1.00 97.75 428 LYS A N 1
ATOM 3544 C CA . LYS A 1 428 ? -20.158 5.093 29.230 1.00 97.75 428 LYS A CA 1
ATOM 3545 C C . LYS A 1 428 ? -19.338 4.311 30.265 1.00 97.75 428 LYS A C 1
ATOM 3547 O O . LYS A 1 428 ? -19.492 3.096 30.394 1.00 97.75 428 LYS A O 1
ATOM 3552 N N . VAL A 1 429 ? -18.433 4.977 30.984 1.00 97.44 429 VAL A N 1
ATOM 3553 C CA . VAL A 1 429 ? -17.682 4.383 32.105 1.00 97.44 429 VAL A CA 1
ATOM 3554 C C . VAL A 1 429 ? -18.568 4.260 33.346 1.00 97.44 429 VAL A C 1
ATOM 3556 O O . VAL A 1 429 ? -18.494 3.257 34.058 1.00 97.44 429 VAL A O 1
ATOM 3559 N N . GLU A 1 430 ? -19.432 5.247 33.584 1.00 96.75 430 GLU A N 1
ATOM 3560 C CA . GLU A 1 430 ? -20.401 5.218 34.678 1.00 96.75 430 GLU A CA 1
ATOM 3561 C C . GLU A 1 430 ? -21.507 4.185 34.449 1.00 96.75 430 GLU A C 1
ATOM 3563 O O . GLU A 1 430 ? -21.788 3.393 35.352 1.00 96.75 430 GLU A O 1
ATOM 3568 N N . ASP A 1 431 ? -22.071 4.147 33.238 1.00 97.44 431 ASP A N 1
ATOM 3569 C CA . ASP A 1 431 ? -23.073 3.171 32.812 1.00 97.44 431 ASP A CA 1
ATOM 3570 C C . ASP A 1 431 ? -22.605 2.393 31.565 1.00 97.44 431 ASP A C 1
ATOM 3572 O O . ASP A 1 431 ? -22.744 2.873 30.432 1.00 97.44 431 ASP A O 1
ATOM 3576 N N . PRO A 1 432 ? -22.120 1.145 31.739 1.00 97.19 432 PRO A N 1
ATOM 3577 C CA . PRO A 1 432 ? -21.701 0.292 30.630 1.00 97.19 432 PRO A CA 1
ATOM 3578 C C . PRO A 1 432 ? -22.797 0.014 29.590 1.00 97.19 432 PRO A C 1
ATOM 3580 O O . PRO A 1 432 ? -22.469 -0.382 28.470 1.00 97.19 432 PRO A O 1
ATOM 3583 N N . ASN A 1 433 ? -24.086 0.216 29.908 1.00 97.00 433 ASN A N 1
ATOM 3584 C CA . ASN A 1 433 ? -25.179 0.026 28.947 1.00 97.00 433 ASN A CA 1
ATOM 3585 C C . ASN A 1 433 ? -25.215 1.096 27.849 1.00 97.00 433 ASN A C 1
ATOM 3587 O O . ASN A 1 433 ? -25.826 0.870 26.805 1.00 97.00 433 ASN A O 1
ATOM 3591 N N . LYS A 1 434 ? -24.535 2.232 28.051 1.00 97.12 434 LYS A N 1
ATOM 3592 C CA . LYS A 1 434 ? -24.373 3.288 27.040 1.00 97.12 434 LYS A CA 1
ATOM 3593 C C . LYS A 1 434 ? -23.263 2.998 26.025 1.00 97.12 434 LYS A C 1
ATOM 3595 O O . LYS A 1 434 ? -23.116 3.741 25.058 1.00 97.12 434 LYS A O 1
ATOM 3600 N N . THR A 1 435 ? -22.457 1.954 26.234 1.00 97.81 435 THR A N 1
ATOM 3601 C CA . THR A 1 435 ? -21.435 1.554 25.252 1.00 97.81 435 THR A CA 1
ATOM 3602 C C . THR A 1 435 ? -22.093 1.003 23.977 1.00 97.81 435 THR A C 1
ATOM 3604 O O . THR A 1 435 ? -23.124 0.328 24.082 1.00 97.81 435 THR A O 1
ATOM 3607 N N . PRO A 1 436 ? -21.501 1.203 22.780 1.00 97.50 436 PRO A N 1
ATOM 3608 C CA . PRO A 1 436 ? -22.060 0.682 21.531 1.00 97.50 436 PRO A CA 1
ATOM 3609 C C . PRO A 1 436 ? -22.293 -0.829 21.587 1.00 97.50 436 PRO A C 1
ATOM 3611 O O . PRO A 1 436 ? -23.379 -1.300 21.263 1.00 97.50 436 PRO A O 1
ATOM 3614 N N . SER A 1 437 ? -21.330 -1.599 22.105 1.00 97.81 437 SER A N 1
ATOM 3615 C CA . SER A 1 437 ? -21.485 -3.048 22.283 1.00 97.81 437 SER A CA 1
ATOM 3616 C C . SER A 1 437 ? -22.698 -3.458 23.123 1.00 97.81 437 SER A C 1
ATOM 3618 O O . SER A 1 437 ? -23.334 -4.465 22.811 1.00 97.81 437 SER A O 1
ATOM 3620 N N . ALA A 1 438 ? -23.048 -2.708 24.174 1.00 97.62 438 ALA A N 1
ATOM 3621 C CA . ALA A 1 438 ? -24.246 -2.986 24.961 1.00 97.62 438 ALA A CA 1
ATOM 3622 C C . ALA A 1 438 ? -25.518 -2.641 24.185 1.00 97.62 438 ALA A C 1
ATOM 3624 O O . ALA A 1 438 ? -26.439 -3.454 24.137 1.00 97.62 438 ALA A O 1
ATOM 3625 N N . GLN A 1 439 ? -25.552 -1.461 23.560 1.00 97.00 439 GLN A N 1
ATOM 3626 C CA . GLN A 1 439 ? -26.698 -0.982 22.787 1.00 97.00 439 GLN A CA 1
ATOM 3627 C C . GLN A 1 439 ? -27.016 -1.927 21.625 1.00 97.00 439 GLN A C 1
ATOM 3629 O O . GLN A 1 439 ? -28.144 -2.392 21.510 1.00 97.00 439 GLN A O 1
ATOM 3634 N N . ILE A 1 440 ? -26.009 -2.299 20.831 1.00 95.94 440 ILE A N 1
ATOM 3635 C CA . ILE A 1 440 ? -26.142 -3.225 19.699 1.00 95.94 440 ILE A CA 1
ATOM 3636 C C . ILE A 1 440 ? -26.631 -4.593 20.173 1.00 95.94 440 ILE A C 1
ATOM 3638 O O . ILE A 1 440 ? -27.576 -5.144 19.609 1.00 95.94 440 ILE A O 1
ATOM 3642 N N . LEU A 1 441 ? -26.013 -5.146 21.224 1.00 96.50 441 LEU A N 1
ATOM 3643 C CA . LEU A 1 441 ? -26.412 -6.452 21.742 1.00 96.50 441 LEU A CA 1
ATOM 3644 C C . LEU A 1 441 ? -27.860 -6.430 22.243 1.00 96.50 441 LEU A C 1
ATOM 3646 O O . LEU A 1 441 ? -28.629 -7.335 21.927 1.00 96.50 441 LEU A O 1
ATOM 3650 N N . ASN A 1 442 ? -28.244 -5.393 22.988 1.00 96.12 442 ASN A N 1
ATOM 3651 C CA . ASN A 1 442 ? -29.608 -5.236 23.479 1.00 96.12 442 ASN A CA 1
ATOM 3652 C C . ASN A 1 442 ? -30.604 -5.105 22.319 1.00 96.12 442 ASN A C 1
ATOM 3654 O O . ASN A 1 442 ? -31.622 -5.792 22.339 1.00 96.12 442 ASN A O 1
ATOM 3658 N N . SER A 1 443 ? -30.290 -4.317 21.286 1.00 95.50 443 SER A N 1
ATOM 3659 C CA . SER A 1 443 ? -31.127 -4.173 20.087 1.00 95.50 443 SER A CA 1
ATOM 3660 C C . SER A 1 443 ? -31.334 -5.504 19.359 1.00 95.50 443 SER A C 1
ATOM 3662 O O . SER A 1 443 ? -32.468 -5.844 19.015 1.00 95.50 443 SER A O 1
ATOM 3664 N N . ILE A 1 444 ? -30.276 -6.309 19.193 1.00 94.25 444 ILE A N 1
ATOM 3665 C CA . ILE A 1 444 ? -30.384 -7.654 18.606 1.00 94.25 444 ILE A CA 1
ATOM 3666 C C . ILE A 1 444 ? -31.318 -8.520 19.462 1.00 94.25 444 ILE A C 1
ATOM 3668 O O . ILE A 1 444 ? -32.320 -9.026 18.958 1.00 94.25 444 ILE A O 1
ATOM 3672 N N . LEU A 1 445 ? -31.048 -8.634 20.767 1.00 94.19 445 LEU A N 1
ATOM 3673 C CA . LEU A 1 445 ? -31.808 -9.506 21.669 1.00 94.19 445 LEU A CA 1
ATOM 3674 C C . LEU A 1 445 ? -33.287 -9.096 21.799 1.00 94.19 445 LEU A C 1
ATOM 3676 O O . LEU A 1 445 ? -34.157 -9.967 21.841 1.00 94.19 445 LEU A O 1
ATOM 3680 N N . GLN A 1 446 ? -33.580 -7.793 21.846 1.00 94.19 446 GLN A N 1
ATOM 3681 C CA . GLN A 1 446 ? -34.942 -7.258 21.963 1.00 94.19 446 GLN A CA 1
ATOM 3682 C C . GLN A 1 446 ? -35.741 -7.406 20.667 1.00 94.19 446 GLN A C 1
ATOM 3684 O O . GLN A 1 446 ? -36.932 -7.712 20.719 1.00 94.19 446 GLN A O 1
ATOM 3689 N N . SER A 1 447 ? -35.095 -7.247 19.507 1.00 91.94 447 SER A N 1
ATOM 3690 C CA . SER A 1 447 ? -35.754 -7.403 18.205 1.00 91.94 447 SER A CA 1
ATOM 3691 C C . SER A 1 447 ? -36.217 -8.838 17.920 1.00 91.94 447 SER A C 1
ATOM 3693 O O . SER A 1 447 ? -37.031 -9.045 17.020 1.00 91.94 447 SER A O 1
ATOM 3695 N N . LYS A 1 448 ? -35.697 -9.830 18.666 1.00 88.25 448 LYS A N 1
ATOM 3696 C CA . LYS A 1 448 ? -35.863 -11.278 18.425 1.00 88.25 448 LYS A CA 1
ATOM 3697 C C . LYS A 1 448 ? -35.408 -11.725 17.025 1.00 88.25 448 LYS A C 1
ATOM 3699 O O . LYS A 1 448 ? -35.777 -12.812 16.576 1.00 88.25 448 LYS A O 1
ATOM 3704 N N . LYS A 1 449 ? -34.630 -10.893 16.326 1.00 93.06 449 LYS A N 1
ATOM 3705 C CA . LYS A 1 449 ? -34.029 -11.192 15.024 1.00 93.06 449 LYS A CA 1
ATOM 3706 C C . LYS A 1 449 ? -32.657 -11.827 15.230 1.00 93.06 449 LYS A C 1
ATOM 3708 O O . LYS A 1 449 ? -31.956 -11.525 16.193 1.00 93.06 449 LYS A O 1
ATOM 3713 N N . SER A 1 450 ? -32.245 -12.687 14.300 1.00 94.12 450 SER A N 1
ATOM 3714 C CA . SER A 1 450 ? -30.851 -13.134 14.256 1.00 94.12 450 SER A CA 1
ATOM 3715 C C . SER A 1 450 ? -29.923 -11.954 13.957 1.00 94.12 450 SER A C 1
ATOM 3717 O O . SER A 1 450 ? -30.340 -10.953 13.372 1.00 94.12 450 SER A O 1
ATOM 3719 N N . TYR A 1 451 ? -28.647 -12.094 14.314 1.00 94.62 451 TYR A N 1
ATOM 3720 C CA . TYR A 1 451 ? -27.583 -11.157 13.948 1.00 94.62 451 TYR A CA 1
ATOM 3721 C C . TYR A 1 451 ? -27.600 -10.824 12.449 1.00 94.62 451 TYR A C 1
ATOM 3723 O O . TYR A 1 451 ? -27.553 -9.655 12.070 1.00 94.62 451 TYR A O 1
ATOM 3731 N N . LEU A 1 452 ? -27.768 -11.850 11.608 1.00 94.94 452 LEU A N 1
ATOM 3732 C CA . LEU A 1 452 ? -27.863 -11.698 10.162 1.00 94.94 452 LEU A CA 1
ATOM 3733 C C . LEU A 1 452 ? -29.042 -10.808 9.745 1.00 94.94 452 LEU A C 1
ATOM 3735 O O . LEU A 1 452 ? -28.867 -9.857 8.988 1.00 94.94 452 LEU A O 1
ATOM 3739 N N . GLN A 1 453 ? -30.242 -11.103 10.251 1.00 95.19 453 GLN A N 1
ATOM 3740 C CA . GLN A 1 453 ? -31.448 -10.364 9.886 1.00 95.19 453 GLN A CA 1
ATOM 3741 C C . GLN A 1 453 ? -31.392 -8.917 10.387 1.00 95.19 453 GLN A C 1
ATOM 3743 O O . GLN A 1 453 ? -31.762 -8.002 9.656 1.00 95.19 453 GLN A O 1
ATOM 3748 N N . PHE A 1 454 ? -30.896 -8.707 11.608 1.00 95.69 454 PHE A N 1
ATOM 3749 C CA . PHE A 1 454 ? -30.699 -7.370 12.160 1.00 95.69 454 PHE A CA 1
ATOM 3750 C C . PHE A 1 454 ? -29.720 -6.553 11.304 1.00 95.69 454 PHE A C 1
ATOM 3752 O O . PHE A 1 454 ? -30.015 -5.414 10.952 1.00 95.69 454 PHE A O 1
ATOM 3759 N N . GLY A 1 455 ? -28.592 -7.142 10.895 1.00 96.00 455 GLY A N 1
ATOM 3760 C CA . GLY A 1 455 ? -27.631 -6.460 10.027 1.00 96.00 455 GLY A CA 1
ATOM 3761 C C . GLY A 1 455 ? -28.119 -6.210 8.609 1.00 96.00 455 GLY A C 1
ATOM 3762 O O . GLY A 1 455 ? -27.776 -5.183 8.034 1.00 96.00 455 GLY A O 1
ATOM 3763 N N . LEU A 1 456 ? -28.966 -7.082 8.059 1.00 95.81 456 LEU A N 1
ATOM 3764 C CA . LEU A 1 456 ? -29.629 -6.838 6.778 1.00 95.81 456 LEU A CA 1
ATOM 3765 C C . LEU A 1 456 ? -30.566 -5.632 6.832 1.00 95.81 456 LEU A C 1
ATOM 3767 O O . LEU A 1 456 ? -30.598 -4.836 5.894 1.00 95.81 456 LEU A O 1
ATOM 3771 N N . ASP A 1 457 ? -31.327 -5.492 7.913 1.00 95.69 457 ASP A N 1
ATOM 3772 C CA . ASP A 1 457 ? -32.234 -4.360 8.085 1.00 95.69 457 ASP A CA 1
ATOM 3773 C C . ASP A 1 457 ? -31.444 -3.053 8.232 1.00 95.69 457 ASP A C 1
ATOM 3775 O O . ASP A 1 457 ? -31.744 -2.070 7.554 1.00 95.69 457 ASP A O 1
ATOM 3779 N N . LEU A 1 458 ? -30.370 -3.082 9.022 1.00 96.19 458 LEU A N 1
ATOM 3780 C CA . LEU A 1 458 ? -29.481 -1.941 9.225 1.00 96.19 458 LEU A CA 1
ATOM 3781 C C . LEU A 1 458 ? -28.727 -1.559 7.939 1.00 96.19 458 LEU A C 1
ATOM 3783 O O . LEU A 1 458 ? -28.625 -0.388 7.593 1.00 96.19 458 LEU A O 1
ATOM 3787 N N . SER A 1 459 ? -28.283 -2.546 7.156 1.00 96.12 459 SER A N 1
ATOM 3788 C CA . SER A 1 459 ? -27.681 -2.336 5.833 1.00 96.12 459 SER A CA 1
ATOM 3789 C C . SER A 1 459 ? -28.643 -1.622 4.872 1.00 96.12 459 SER A C 1
ATOM 3791 O O . SER A 1 459 ? -28.242 -0.717 4.138 1.00 96.12 459 SER A O 1
ATOM 3793 N N . LYS A 1 460 ? -29.937 -1.973 4.887 1.00 95.50 460 LYS A N 1
ATOM 3794 C CA . LYS A 1 460 ? -30.968 -1.290 4.081 1.00 95.50 460 LYS A CA 1
ATOM 3795 C C . LYS A 1 460 ? -31.217 0.141 4.555 1.00 95.50 460 LYS A C 1
ATOM 3797 O O . LYS A 1 460 ? -31.387 1.033 3.725 1.00 95.50 460 LYS A O 1
ATOM 3802 N N . GLU A 1 461 ? -31.226 0.366 5.866 1.00 96.00 461 GLU A N 1
ATOM 3803 C CA . GLU A 1 461 ? -31.343 1.706 6.448 1.00 96.00 461 GLU A CA 1
ATOM 3804 C C . GLU A 1 461 ? -30.153 2.589 6.051 1.00 96.00 461 GLU A C 1
ATOM 3806 O O . GLU A 1 461 ? -30.343 3.696 5.544 1.00 96.00 461 GLU A O 1
ATOM 3811 N N . HIS A 1 462 ? -28.933 2.065 6.185 1.00 96.12 462 HIS A N 1
ATOM 3812 C CA . HIS A 1 462 ? -27.705 2.749 5.789 1.00 96.12 462 HIS A CA 1
ATOM 3813 C C . HIS A 1 462 ? -27.687 3.062 4.297 1.00 96.12 462 HIS A C 1
ATOM 3815 O O . HIS A 1 462 ? -27.354 4.182 3.921 1.00 96.12 462 HIS A O 1
ATOM 3821 N N . TYR A 1 463 ? -28.096 2.113 3.451 1.00 94.88 463 TYR A N 1
ATOM 3822 C CA . TYR A 1 463 ? -28.229 2.339 2.013 1.00 94.88 463 TYR A CA 1
ATOM 3823 C C . TYR A 1 463 ? -29.154 3.518 1.720 1.00 94.88 463 TYR A C 1
ATOM 3825 O O . TYR A 1 463 ? -28.785 4.408 0.958 1.00 94.88 463 TYR A O 1
ATOM 3833 N N . LYS A 1 464 ? -30.337 3.557 2.348 1.00 95.12 464 LYS A N 1
ATOM 3834 C CA . LYS A 1 464 ? -31.288 4.657 2.161 1.00 95.12 464 LYS A CA 1
ATOM 3835 C C . LYS A 1 464 ? -30.675 5.989 2.596 1.00 95.12 464 LYS A C 1
ATOM 3837 O O . LYS A 1 464 ? -30.680 6.937 1.820 1.00 95.12 464 LYS A O 1
ATOM 3842 N N . HIS A 1 465 ? -30.086 6.033 3.791 1.00 95.00 465 HIS A N 1
ATOM 3843 C CA . HIS A 1 465 ? -29.453 7.241 4.316 1.00 95.00 465 HIS A CA 1
ATOM 3844 C C . HIS A 1 465 ? -28.335 7.756 3.404 1.00 95.00 465 HIS A C 1
ATOM 3846 O O . HIS A 1 465 ? -28.321 8.928 3.039 1.00 95.00 465 HIS A O 1
ATOM 3852 N N . LEU A 1 466 ? -27.409 6.876 3.015 1.00 93.75 466 LEU A N 1
ATOM 3853 C CA . LEU A 1 466 ? -26.272 7.223 2.169 1.00 93.75 466 LEU A CA 1
ATOM 3854 C C . LEU A 1 466 ? -26.725 7.647 0.773 1.00 93.75 466 LEU A C 1
ATOM 3856 O O . LEU A 1 466 ? -26.174 8.599 0.234 1.00 93.75 466 LEU A O 1
ATOM 3860 N N . LYS A 1 467 ? -27.738 6.993 0.194 1.00 92.56 467 LYS A N 1
ATOM 3861 C CA . LYS A 1 467 ? -28.279 7.336 -1.129 1.00 92.56 467 LYS A CA 1
ATOM 3862 C C . LYS A 1 467 ? -28.937 8.714 -1.150 1.00 92.56 467 LYS A C 1
ATOM 3864 O O . LYS A 1 467 ? -28.830 9.412 -2.153 1.00 92.56 467 LYS A O 1
ATOM 3869 N N . ASP A 1 468 ? -29.564 9.113 -0.047 1.00 92.69 468 ASP A N 1
ATOM 3870 C CA . ASP A 1 468 ? -30.225 10.414 0.086 1.00 92.69 468 ASP A CA 1
ATOM 3871 C C . ASP A 1 468 ? -29.229 11.569 0.353 1.00 92.69 468 ASP A C 1
ATOM 3873 O O . ASP A 1 468 ? -29.618 12.742 0.353 1.00 92.69 468 ASP A O 1
ATOM 3877 N N . LEU A 1 469 ? -27.934 11.274 0.553 1.00 91.50 469 LEU A N 1
ATOM 3878 C CA . LEU A 1 469 ? -26.903 12.302 0.699 1.00 91.50 469 LEU A CA 1
ATOM 3879 C C . LEU A 1 469 ? -26.747 13.129 -0.582 1.00 91.50 469 LEU A C 1
ATOM 3881 O O . LEU A 1 469 ? -26.627 12.611 -1.691 1.00 91.50 469 LEU A O 1
ATOM 3885 N N . LYS A 1 470 ? -26.670 14.451 -0.410 1.00 87.81 470 LYS A N 1
ATOM 3886 C CA . LYS A 1 470 ? -26.381 15.388 -1.500 1.00 87.81 470 LYS A CA 1
ATOM 3887 C C . LYS A 1 470 ? -24.881 15.424 -1.775 1.00 87.81 470 LYS A C 1
ATOM 3889 O O . LYS A 1 470 ? -24.151 16.182 -1.135 1.00 87.81 470 LYS A O 1
ATOM 3894 N N . ILE A 1 471 ? -24.439 14.638 -2.747 1.00 91.31 471 ILE A N 1
ATOM 3895 C CA . ILE A 1 471 ? -23.086 14.721 -3.302 1.00 91.31 471 ILE A CA 1
ATOM 3896 C C . ILE A 1 471 ? -23.035 15.754 -4.439 1.00 91.31 471 ILE A C 1
ATOM 3898 O O . ILE A 1 471 ? -23.994 15.906 -5.198 1.00 91.31 471 ILE A O 1
ATOM 3902 N N . SER A 1 472 ? -21.929 16.495 -4.566 1.00 90.50 472 SER A N 1
ATOM 3903 C CA . SER A 1 472 ? -21.763 17.414 -5.696 1.00 90.50 472 SER A CA 1
ATOM 3904 C C . SER A 1 472 ? -21.493 16.641 -6.988 1.00 90.50 472 SER A C 1
ATOM 3906 O O . SER A 1 472 ? -20.784 15.632 -6.995 1.00 90.50 472 SER A O 1
ATOM 3908 N N . THR A 1 473 ? -22.008 17.148 -8.109 1.00 90.88 473 THR A N 1
ATOM 3909 C CA . THR A 1 473 ? -21.765 16.562 -9.437 1.00 90.88 473 THR A CA 1
ATOM 3910 C C . THR A 1 473 ? -20.279 16.478 -9.773 1.00 90.88 473 THR A C 1
ATOM 3912 O O . THR A 1 473 ? -19.855 15.543 -10.444 1.00 90.88 473 THR A O 1
ATOM 3915 N N . ASP A 1 474 ? -19.478 17.422 -9.280 1.00 91.06 474 ASP A N 1
ATOM 3916 C CA . ASP A 1 474 ? -18.033 17.444 -9.511 1.00 91.06 474 ASP A CA 1
ATOM 3917 C C . ASP A 1 474 ? -17.309 16.329 -8.751 1.00 91.06 474 ASP A C 1
ATOM 3919 O O . ASP A 1 474 ? -16.375 15.741 -9.290 1.00 91.06 474 ASP A O 1
ATOM 3923 N N . GLN A 1 475 ? -17.763 15.981 -7.539 1.00 91.88 475 GLN A N 1
ATOM 3924 C CA . GLN A 1 475 ? -17.193 14.853 -6.795 1.00 91.88 475 GLN A CA 1
ATOM 3925 C C . GLN A 1 475 ? -17.545 13.511 -7.439 1.00 91.88 475 GLN A C 1
ATOM 3927 O O . GLN A 1 475 ? -16.676 12.655 -7.570 1.00 91.88 475 GLN A O 1
ATOM 3932 N N . VAL A 1 476 ? -18.780 13.340 -7.922 1.00 93.88 476 VAL A N 1
ATOM 3933 C CA . VAL A 1 476 ? -19.156 12.128 -8.675 1.00 93.88 476 VAL A CA 1
ATOM 3934 C C . VAL A 1 476 ? -18.295 11.984 -9.931 1.00 93.88 476 VAL A C 1
ATOM 3936 O O . VAL A 1 476 ? -17.696 10.933 -10.142 1.00 93.88 476 VAL A O 1
ATOM 3939 N N . LYS A 1 477 ? -18.161 13.058 -10.725 1.00 92.88 477 LYS A N 1
ATOM 3940 C CA . LYS A 1 477 ? -17.293 13.068 -11.914 1.00 92.88 477 LYS A CA 1
ATOM 3941 C C . LYS A 1 477 ? -15.843 12.747 -11.569 1.00 92.88 477 LYS A C 1
ATOM 3943 O O . LYS A 1 477 ? -15.180 12.044 -12.324 1.00 92.88 477 LYS A O 1
ATOM 3948 N N . ARG A 1 478 ? -15.344 13.248 -10.436 1.00 92.38 478 ARG A N 1
ATOM 3949 C CA . ARG A 1 478 ? -13.994 12.944 -9.960 1.00 92.38 478 ARG A CA 1
ATOM 3950 C C . ARG A 1 478 ? -13.809 11.444 -9.718 1.00 92.38 478 ARG A C 1
ATOM 3952 O O . ARG A 1 478 ? -12.859 10.885 -10.258 1.00 92.38 478 ARG A O 1
ATOM 3959 N N . PHE A 1 479 ? -14.723 10.795 -8.995 1.00 94.19 479 PHE A N 1
ATOM 3960 C CA . PHE A 1 479 ? -14.652 9.347 -8.769 1.00 94.19 479 PHE A CA 1
ATOM 3961 C C . PHE A 1 479 ? -14.747 8.542 -10.072 1.00 94.19 479 PHE A C 1
ATOM 3963 O O . PHE A 1 479 ? -14.042 7.548 -10.228 1.00 94.19 479 PHE A O 1
ATOM 3970 N N . GLU A 1 480 ? -15.555 8.985 -11.039 1.00 93.25 480 GLU A N 1
ATOM 3971 C CA . GLU A 1 480 ? -15.645 8.343 -12.359 1.00 93.25 480 GLU A CA 1
ATOM 3972 C C . GLU A 1 480 ? -14.333 8.465 -13.154 1.00 93.25 480 GLU A C 1
ATOM 3974 O O . GLU A 1 480 ? -13.872 7.485 -13.746 1.00 93.25 480 GLU A O 1
ATOM 3979 N N . ILE A 1 481 ? -13.685 9.637 -13.128 1.00 83.00 481 ILE A N 1
ATOM 3980 C CA . ILE A 1 481 ? -12.369 9.854 -13.751 1.00 83.00 481 ILE A CA 1
ATOM 3981 C C . ILE A 1 481 ? -11.298 8.997 -13.068 1.00 83.00 481 ILE A C 1
ATOM 3983 O O . ILE A 1 481 ? -10.487 8.372 -13.753 1.00 83.00 481 ILE A O 1
ATOM 3987 N N . GLU A 1 482 ? -11.285 8.939 -11.735 1.00 86.75 482 GLU A N 1
ATOM 3988 C CA . GLU A 1 482 ? -10.340 8.122 -10.963 1.00 86.75 482 GLU A CA 1
ATOM 3989 C C . GLU A 1 482 ? -10.537 6.623 -11.247 1.00 86.75 482 GLU A C 1
ATOM 3991 O O . GLU A 1 482 ? -9.559 5.914 -11.496 1.00 86.75 482 GLU A O 1
ATOM 3996 N N . ALA A 1 483 ? -11.786 6.152 -11.331 1.00 91.06 483 ALA A N 1
ATOM 3997 C CA . ALA A 1 483 ? -12.114 4.781 -11.717 1.00 91.06 483 ALA A CA 1
ATOM 3998 C C . ALA A 1 483 ? -11.597 4.447 -13.128 1.00 91.06 483 ALA A C 1
ATOM 4000 O O . ALA A 1 483 ? -10.848 3.482 -13.296 1.00 91.06 483 ALA A O 1
ATOM 4001 N N . GLN A 1 484 ? -11.898 5.276 -14.134 1.00 86.75 484 GLN A N 1
ATOM 4002 C CA . GLN A 1 484 ? -11.409 5.074 -15.506 1.00 86.75 484 GLN A CA 1
ATOM 4003 C C . GLN A 1 484 ? -9.880 5.131 -15.600 1.00 86.75 484 GLN A C 1
ATOM 4005 O O . GLN A 1 484 ? -9.260 4.329 -16.300 1.00 86.75 484 GLN A O 1
ATOM 4010 N N . THR A 1 485 ? -9.256 6.065 -14.880 1.00 79.31 485 THR A N 1
ATOM 4011 C CA . THR A 1 485 ? -7.796 6.197 -14.834 1.00 79.31 485 THR A CA 1
ATOM 4012 C C . THR A 1 485 ? -7.166 4.952 -14.221 1.00 79.31 485 THR A C 1
ATOM 4014 O O . THR A 1 485 ? -6.203 4.422 -14.770 1.00 79.31 485 THR A O 1
ATOM 4017 N N . SER A 1 486 ? -7.736 4.426 -13.134 1.00 84.88 486 SER A N 1
ATOM 4018 C CA . SER A 1 486 ? -7.221 3.224 -12.477 1.00 84.88 486 SER A CA 1
ATOM 4019 C C . SER A 1 486 ? -7.236 1.994 -13.396 1.00 84.88 486 SER A C 1
ATOM 4021 O O . SER A 1 486 ? -6.257 1.244 -13.406 1.00 84.88 486 SER A O 1
ATOM 4023 N N . LEU A 1 487 ? -8.278 1.816 -14.220 1.00 85.38 487 LEU A N 1
ATOM 4024 C CA . LEU A 1 487 ? -8.359 0.734 -15.211 1.00 85.38 487 LEU A CA 1
ATOM 4025 C C . LEU A 1 487 ? -7.259 0.861 -16.267 1.00 85.38 487 LEU A C 1
ATOM 4027 O O . LEU A 1 487 ? -6.521 -0.096 -16.485 1.00 85.38 487 LEU A O 1
ATOM 4031 N N . LYS A 1 488 ? -7.065 2.059 -16.833 1.00 78.25 488 LYS A N 1
ATOM 4032 C CA . LYS A 1 488 ? -5.976 2.321 -17.791 1.00 78.25 488 LYS A CA 1
ATOM 4033 C C . LYS A 1 488 ? -4.601 2.039 -17.181 1.00 78.25 488 LYS A C 1
ATOM 4035 O O . LYS A 1 488 ? -3.741 1.443 -17.826 1.00 78.25 488 LYS A O 1
ATOM 4040 N N . VAL A 1 489 ? -4.382 2.426 -15.919 1.00 75.81 489 VAL A N 1
ATOM 4041 C CA . VAL A 1 489 ? -3.130 2.124 -15.203 1.00 75.81 489 VAL A CA 1
ATOM 4042 C C . VAL A 1 489 ? -2.960 0.613 -15.013 1.00 75.81 489 VAL A C 1
ATOM 4044 O O . VAL A 1 489 ? -1.859 0.109 -15.226 1.00 75.81 489 VAL A O 1
ATOM 4047 N N . LYS A 1 490 ? -4.024 -0.126 -14.672 1.00 84.44 490 LYS A N 1
ATOM 4048 C CA . LYS A 1 490 ? -3.993 -1.591 -14.532 1.00 84.44 490 LYS A CA 1
ATOM 4049 C C . LYS A 1 490 ? -3.656 -2.282 -15.852 1.00 84.44 490 LYS A C 1
ATOM 4051 O O . LYS A 1 490 ? -2.688 -3.035 -15.883 1.00 84.44 490 LYS A O 1
ATOM 4056 N N . GLU A 1 491 ? -4.394 -1.997 -16.926 1.00 79.06 491 GLU A N 1
ATOM 4057 C CA . GLU A 1 491 ? -4.151 -2.561 -18.267 1.00 79.06 491 GLU A CA 1
ATOM 4058 C C . GLU A 1 491 ? -2.700 -2.343 -18.691 1.00 79.06 491 GLU A C 1
ATOM 4060 O O . GLU A 1 491 ? -2.033 -3.212 -19.255 1.00 79.06 491 GLU A O 1
ATOM 4065 N N . ARG A 1 492 ? -2.166 -1.174 -18.344 1.00 65.06 492 ARG A N 1
ATOM 4066 C CA . ARG A 1 492 ? -0.779 -0.848 -18.598 1.00 65.06 492 ARG A CA 1
ATOM 4067 C C . ARG A 1 492 ? 0.209 -1.612 -17.705 1.00 65.06 492 ARG A C 1
ATOM 4069 O O . ARG A 1 492 ? 1.283 -1.993 -18.164 1.00 65.06 492 ARG A O 1
ATOM 4076 N N . MET A 1 493 ? -0.097 -1.833 -16.432 1.00 69.88 493 MET A N 1
ATOM 4077 C CA . MET A 1 493 ? 0.741 -2.667 -15.563 1.00 69.88 493 MET A CA 1
ATOM 4078 C C . MET A 1 493 ? 0.780 -4.122 -16.040 1.00 69.88 493 MET A C 1
ATOM 4080 O O . MET A 1 493 ? 1.845 -4.743 -16.016 1.00 69.88 493 MET A O 1
ATOM 4084 N N . GLU A 1 494 ? -0.352 -4.657 -16.495 1.00 78.31 494 GLU A N 1
ATOM 4085 C CA . GLU A 1 494 ? -0.472 -5.998 -17.086 1.00 78.31 494 GLU A CA 1
ATOM 4086 C C . GLU A 1 494 ? 0.391 -6.104 -18.342 1.00 78.31 494 GLU A C 1
ATOM 4088 O O . GLU A 1 494 ? 1.279 -6.947 -18.435 1.00 78.31 494 GLU A O 1
ATOM 4093 N N . ALA A 1 495 ? 0.242 -5.129 -19.229 1.00 67.69 495 ALA A N 1
ATOM 4094 C CA . ALA A 1 495 ? 1.061 -4.949 -20.409 1.00 67.69 495 ALA A CA 1
ATOM 4095 C C . ALA A 1 495 ? 2.578 -4.877 -20.144 1.00 67.69 495 ALA A C 1
ATOM 4097 O O . ALA A 1 495 ? 3.362 -5.456 -20.889 1.00 67.69 495 ALA A O 1
ATOM 4098 N N . ILE A 1 496 ? 3.014 -4.166 -19.097 1.00 61.72 496 ILE A N 1
ATOM 4099 C CA . ILE A 1 496 ? 4.432 -4.113 -18.699 1.00 61.72 496 ILE A CA 1
ATOM 4100 C C . ILE A 1 496 ? 4.891 -5.478 -18.179 1.00 61.72 496 ILE A C 1
ATOM 4102 O O . ILE A 1 496 ? 5.982 -5.927 -18.516 1.00 61.72 496 ILE A O 1
ATOM 4106 N N . SER A 1 497 ? 4.061 -6.150 -17.384 1.00 65.50 497 SER A N 1
ATOM 4107 C CA . SER A 1 497 ? 4.375 -7.462 -16.801 1.00 65.50 497 SER A CA 1
ATOM 4108 C C . SER A 1 497 ? 4.506 -8.550 -17.869 1.00 65.50 497 SER A C 1
ATOM 4110 O O . SER A 1 497 ? 5.367 -9.424 -17.787 1.00 65.50 497 SER A O 1
ATOM 4112 N N . GLU A 1 498 ? 3.727 -8.449 -18.947 1.00 63.44 498 GLU A N 1
ATOM 4113 C CA . GLU A 1 498 ? 3.898 -9.270 -20.148 1.00 63.44 498 GLU A CA 1
ATOM 4114 C C . GLU A 1 498 ? 5.255 -9.059 -20.838 1.00 63.44 498 GLU A C 1
ATOM 4116 O O . GLU A 1 498 ? 5.697 -9.929 -21.590 1.00 63.44 498 GLU A O 1
ATOM 4121 N N . GLN A 1 499 ? 5.964 -7.967 -20.556 1.00 59.19 499 GLN A N 1
ATOM 4122 C CA . GLN A 1 499 ? 7.260 -7.639 -21.157 1.00 59.19 499 GLN A CA 1
ATOM 4123 C C . GLN A 1 499 ? 8.442 -7.834 -20.196 1.00 59.19 499 GLN A C 1
ATOM 4125 O O . GLN A 1 499 ? 9.551 -8.096 -20.654 1.00 59.19 499 GLN A O 1
ATOM 4130 N N . THR A 1 500 ? 8.227 -7.737 -18.882 1.00 62.81 500 THR A N 1
ATOM 4131 C CA . THR A 1 500 ? 9.255 -7.956 -17.853 1.00 62.81 500 THR A CA 1
ATOM 4132 C C . THR A 1 500 ? 9.264 -9.401 -17.355 1.00 62.81 500 THR A C 1
ATOM 4134 O O . THR A 1 500 ? 8.311 -10.161 -17.558 1.00 62.81 500 THR A O 1
ATOM 4137 N N . THR A 1 501 ? 10.348 -9.785 -16.684 1.00 68.88 501 THR A N 1
ATOM 4138 C CA . THR A 1 501 ? 10.465 -11.087 -16.016 1.00 68.88 501 THR A CA 1
ATOM 4139 C C . THR A 1 501 ? 10.521 -10.856 -14.513 1.00 68.88 501 THR A C 1
ATOM 4141 O O . THR A 1 501 ? 11.443 -10.201 -14.033 1.00 68.88 501 THR A O 1
ATOM 4144 N N . GLU A 1 502 ? 9.512 -11.349 -13.791 1.00 66.88 502 GLU A N 1
ATOM 4145 C CA . GLU A 1 502 ? 9.380 -11.149 -12.342 1.00 66.88 502 GLU A CA 1
ATOM 4146 C C . GLU A 1 502 ? 10.612 -11.674 -11.589 1.00 66.88 502 GLU A C 1
ATOM 4148 O O . GLU A 1 502 ? 11.059 -12.796 -11.838 1.00 66.88 502 GLU A O 1
ATOM 4153 N N . GLY A 1 503 ? 11.168 -10.855 -10.691 1.00 70.88 503 GLY A N 1
ATOM 4154 C CA . GLY A 1 503 ? 12.360 -11.178 -9.898 1.00 70.88 503 GLY A CA 1
ATOM 4155 C C . GLY A 1 503 ? 13.702 -10.884 -10.583 1.00 70.88 503 GLY A C 1
ATOM 4156 O O . GLY A 1 503 ? 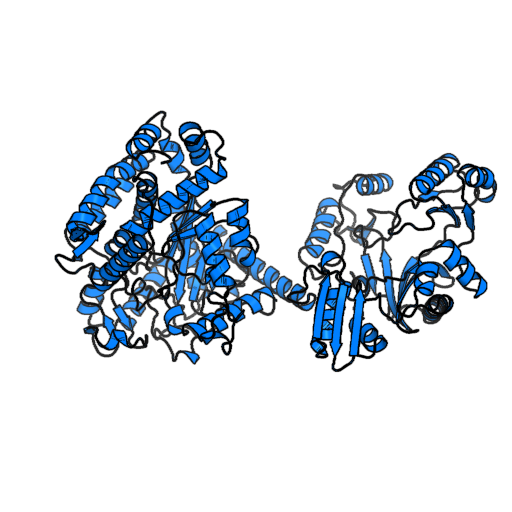14.750 -11.200 -10.021 1.00 70.88 503 GLY A O 1
ATOM 4157 N N . TYR A 1 504 ? 13.688 -10.295 -11.782 1.00 79.38 504 TYR A N 1
ATOM 4158 C CA . TYR A 1 504 ? 14.881 -9.973 -12.575 1.00 79.38 504 TYR A CA 1
ATOM 4159 C C . TYR A 1 504 ? 14.880 -8.525 -13.100 1.00 79.38 504 TYR A C 1
ATOM 4161 O O . TYR A 1 504 ? 15.597 -8.200 -14.047 1.00 79.38 504 TYR A O 1
ATOM 4169 N N . GLU A 1 505 ? 14.080 -7.641 -12.501 1.00 74.75 505 GLU A N 1
ATOM 4170 C CA . GLU A 1 505 ? 13.770 -6.295 -13.004 1.00 74.75 505 GLU A CA 1
ATOM 4171 C C . GLU A 1 505 ? 14.990 -5.365 -13.088 1.00 74.75 505 GLU A C 1
ATOM 4173 O O . GLU A 1 505 ? 15.021 -4.459 -13.922 1.00 74.75 505 GLU A O 1
ATOM 4178 N N . ASN A 1 506 ? 15.996 -5.602 -12.247 1.00 78.00 506 ASN A N 1
ATOM 4179 C CA . ASN A 1 506 ? 17.221 -4.804 -12.165 1.00 78.00 506 ASN A CA 1
ATOM 4180 C C . ASN A 1 506 ? 18.290 -5.204 -13.198 1.00 78.00 506 ASN A C 1
ATOM 4182 O O . ASN A 1 506 ? 19.315 -4.532 -13.311 1.00 78.00 506 ASN A O 1
ATOM 4186 N N . LEU A 1 507 ? 18.088 -6.301 -13.935 1.00 84.12 507 LEU A N 1
ATOM 4187 C CA . LEU A 1 507 ? 19.007 -6.724 -14.991 1.00 84.12 507 LEU A CA 1
ATOM 4188 C C . LEU A 1 507 ? 18.805 -5.907 -16.268 1.00 84.12 507 LEU A C 1
ATOM 4190 O O . LEU A 1 507 ? 17.730 -5.364 -16.523 1.00 84.12 507 LEU A O 1
ATOM 4194 N N . GLU A 1 508 ? 19.822 -5.883 -17.129 1.00 86.50 508 GLU A N 1
ATOM 4195 C CA . GLU A 1 508 ? 19.715 -5.308 -18.467 1.00 86.50 508 GLU A CA 1
ATOM 4196 C C . GLU A 1 508 ? 18.554 -5.954 -19.235 1.00 86.50 508 GLU A C 1
ATOM 4198 O O . GLU A 1 508 ? 18.354 -7.171 -19.211 1.00 86.50 508 GLU A O 1
ATOM 4203 N N . ARG A 1 509 ? 17.818 -5.131 -19.980 1.00 79.94 509 ARG A N 1
ATOM 4204 C CA . ARG A 1 509 ? 16.651 -5.515 -20.776 1.00 79.94 509 ARG A CA 1
ATOM 4205 C C . ARG A 1 509 ? 16.859 -6.759 -21.639 1.00 79.94 509 ARG A C 1
ATOM 4207 O O . ARG A 1 509 ? 16.034 -7.667 -21.596 1.00 79.94 509 ARG A O 1
ATOM 4214 N N . SER A 1 510 ? 17.946 -6.814 -22.411 1.00 89.12 510 SER A N 1
ATOM 4215 C CA . SER A 1 510 ? 18.257 -7.970 -23.264 1.00 89.12 510 SER A CA 1
ATOM 4216 C C . SER A 1 510 ? 18.335 -9.255 -22.431 1.00 89.12 510 SER A C 1
ATOM 4218 O O . SER A 1 510 ? 17.845 -10.306 -22.841 1.00 89.12 510 SER A O 1
ATOM 4220 N N . THR A 1 511 ? 18.886 -9.152 -21.217 1.00 92.19 511 THR A N 1
ATOM 4221 C CA . THR A 1 511 ? 19.031 -10.266 -20.274 1.00 92.19 511 THR A CA 1
ATOM 4222 C C . THR A 1 511 ? 17.676 -10.696 -19.719 1.00 92.19 511 THR A C 1
ATOM 4224 O O . THR A 1 511 ? 17.398 -11.889 -19.677 1.00 92.19 511 THR A O 1
ATOM 4227 N N . GLN A 1 512 ? 16.786 -9.760 -19.372 1.00 89.12 512 GLN A N 1
ATOM 4228 C CA . GLN A 1 512 ? 15.425 -10.097 -18.929 1.00 89.12 512 GLN A CA 1
ATOM 4229 C C . GLN A 1 512 ? 14.637 -10.857 -20.004 1.00 89.12 512 GLN A C 1
ATOM 4231 O O . GLN A 1 512 ? 13.972 -11.846 -19.685 1.00 89.12 512 GLN A O 1
ATOM 4236 N N . ILE A 1 513 ? 14.750 -10.425 -21.267 1.00 88.25 513 ILE A N 1
ATOM 4237 C CA . ILE A 1 513 ? 14.116 -11.073 -22.425 1.00 88.25 513 ILE A CA 1
ATOM 4238 C C . ILE A 1 513 ? 14.614 -12.517 -22.567 1.00 88.25 513 ILE A C 1
ATOM 4240 O O . ILE A 1 513 ? 13.806 -13.437 -22.705 1.00 88.25 513 ILE A O 1
ATOM 4244 N N . LEU A 1 514 ? 15.929 -12.727 -22.455 1.00 92.88 514 LEU A N 1
ATOM 4245 C CA . LEU A 1 514 ? 16.533 -14.057 -22.500 1.00 92.88 514 LEU A CA 1
ATOM 4246 C C . LEU A 1 514 ? 16.060 -14.951 -21.342 1.00 92.88 514 LEU A C 1
ATOM 4248 O O . LEU A 1 514 ? 15.678 -16.098 -21.566 1.00 92.88 514 LEU A O 1
ATOM 4252 N N . ILE A 1 515 ? 16.044 -14.426 -20.111 1.00 91.88 515 ILE A N 1
ATOM 4253 C CA . ILE A 1 515 ? 15.608 -15.161 -18.911 1.00 91.88 515 ILE A CA 1
ATOM 4254 C C . ILE A 1 515 ? 14.149 -15.590 -19.040 1.00 91.88 515 ILE A C 1
ATOM 4256 O O . ILE A 1 515 ? 13.824 -16.725 -18.697 1.00 91.88 515 ILE A O 1
ATOM 4260 N N . LYS A 1 516 ? 13.274 -14.722 -19.564 1.00 87.38 516 LYS A N 1
ATOM 4261 C CA . LYS A 1 516 ? 11.852 -15.043 -19.736 1.00 87.38 516 LYS A CA 1
ATOM 4262 C C . LYS A 1 516 ? 11.658 -16.320 -20.542 1.00 87.38 516 LYS A C 1
ATOM 4264 O O . LYS A 1 516 ? 10.899 -17.202 -20.148 1.00 87.38 516 LYS A O 1
ATOM 4269 N N . GLU A 1 517 ? 12.350 -16.410 -21.671 1.00 90.69 517 GLU A N 1
ATOM 4270 C CA . GLU A 1 517 ? 12.284 -17.574 -22.547 1.00 90.69 517 GLU A CA 1
ATOM 4271 C C . GLU A 1 517 ? 13.008 -18.779 -21.937 1.00 90.69 517 GLU A C 1
ATOM 4273 O O . GLU A 1 517 ? 12.524 -19.906 -22.023 1.00 90.69 517 GLU A O 1
ATOM 4278 N N . ALA A 1 518 ? 14.117 -18.549 -21.230 1.00 91.88 518 ALA A N 1
ATOM 4279 C CA . ALA A 1 518 ? 14.846 -19.610 -20.552 1.00 91.88 518 ALA A CA 1
ATOM 4280 C C . ALA A 1 518 ? 13.980 -20.319 -19.496 1.00 91.88 518 ALA A C 1
ATOM 4282 O O . ALA A 1 518 ? 13.912 -21.551 -19.469 1.00 91.88 518 ALA A O 1
ATOM 4283 N N . LEU A 1 519 ? 13.251 -19.550 -18.683 1.00 87.50 519 LEU A N 1
ATOM 4284 C CA . LEU A 1 519 ? 12.330 -20.081 -17.679 1.00 87.50 519 LEU A CA 1
ATOM 4285 C C . LEU A 1 519 ? 11.188 -20.883 -18.321 1.00 87.50 519 LEU A C 1
ATOM 4287 O O . LEU A 1 519 ? 10.884 -21.977 -17.846 1.00 87.50 519 LEU A O 1
ATOM 4291 N N . LYS A 1 520 ? 10.617 -20.412 -19.441 1.00 84.94 520 LYS A N 1
ATOM 4292 C CA . LYS A 1 520 ? 9.601 -21.170 -20.203 1.00 84.94 520 LYS A CA 1
ATOM 4293 C C . LYS A 1 520 ? 10.117 -22.527 -20.688 1.00 84.94 520 LYS A C 1
ATOM 4295 O O . LYS A 1 520 ? 9.358 -23.489 -20.730 1.00 84.94 520 LYS A O 1
ATOM 4300 N N . ARG A 1 521 ? 11.409 -22.623 -21.020 1.00 89.19 521 ARG A N 1
ATOM 4301 C CA . ARG A 1 521 ? 12.075 -23.864 -21.462 1.00 89.19 521 ARG A CA 1
ATOM 4302 C C . ARG A 1 521 ? 12.546 -24.767 -20.314 1.00 89.19 521 ARG A C 1
ATOM 4304 O O . ARG A 1 521 ? 13.253 -25.750 -20.567 1.00 89.19 521 ARG A O 1
ATOM 4311 N N . GLY A 1 522 ? 12.210 -24.433 -19.064 1.00 86.00 522 GLY A N 1
ATOM 4312 C CA . GLY A 1 522 ? 12.658 -25.162 -17.875 1.00 86.00 522 GLY A CA 1
ATOM 4313 C C . GLY A 1 522 ? 14.162 -25.035 -17.605 1.00 86.00 522 GLY A C 1
ATOM 4314 O O . GLY A 1 522 ? 14.747 -25.898 -16.948 1.00 86.00 522 GLY A O 1
ATOM 4315 N N . ILE A 1 523 ? 14.814 -23.995 -18.133 1.00 92.38 523 ILE A N 1
ATOM 4316 C CA . ILE A 1 523 ? 16.224 -23.701 -17.864 1.00 92.38 523 ILE A CA 1
ATOM 4317 C C . ILE A 1 523 ? 16.304 -22.985 -16.521 1.00 92.38 523 ILE A C 1
ATOM 4319 O O . ILE A 1 523 ? 15.656 -21.962 -16.299 1.00 92.38 523 ILE A O 1
ATOM 4323 N N . LYS A 1 524 ? 17.134 -23.501 -15.616 1.00 90.19 524 LYS A N 1
ATOM 4324 C CA . LYS A 1 524 ? 17.405 -22.832 -14.348 1.00 90.19 524 LYS A CA 1
ATOM 4325 C C . LYS A 1 524 ? 18.287 -21.609 -14.597 1.00 90.19 524 LYS A C 1
ATOM 4327 O O . LYS A 1 524 ? 19.340 -21.736 -15.220 1.00 90.19 524 LYS A O 1
ATOM 4332 N N . VAL A 1 525 ? 17.882 -20.465 -14.052 1.00 93.62 525 VAL A N 1
ATOM 4333 C CA . VAL A 1 525 ? 18.616 -19.198 -14.134 1.00 93.62 525 VAL A CA 1
ATOM 4334 C C . VAL A 1 525 ? 19.136 -18.809 -12.757 1.00 93.62 525 VAL A C 1
ATOM 4336 O O . VAL A 1 525 ? 18.402 -18.847 -11.772 1.00 93.62 525 VAL A O 1
ATOM 4339 N N . GLU A 1 526 ? 20.399 -18.406 -12.695 1.00 91.94 526 GLU A N 1
ATOM 4340 C CA . GLU A 1 526 ? 21.032 -17.869 -11.495 1.00 91.94 526 GLU A CA 1
ATOM 4341 C C . GLU A 1 526 ? 21.758 -16.566 -11.823 1.00 91.94 526 GLU A C 1
ATOM 4343 O O . GLU A 1 526 ? 22.539 -16.505 -12.773 1.00 91.94 526 GLU A O 1
ATOM 4348 N N . VAL A 1 527 ? 21.493 -15.519 -11.044 1.00 92.38 527 VAL A N 1
ATOM 4349 C CA . VAL A 1 527 ? 22.144 -14.215 -11.207 1.00 92.38 527 VAL A CA 1
ATOM 4350 C C . VAL A 1 527 ? 23.446 -14.226 -10.419 1.00 92.38 527 VAL A C 1
ATOM 4352 O O . VAL A 1 527 ? 23.428 -14.352 -9.199 1.00 92.38 527 VAL A O 1
ATOM 4355 N N . LEU A 1 528 ? 24.575 -14.100 -11.118 1.00 91.75 528 LEU A N 1
ATOM 4356 C CA . LEU A 1 528 ? 25.903 -14.054 -10.498 1.00 91.75 528 LEU A CA 1
ATOM 4357 C C . LEU A 1 528 ? 26.309 -12.618 -10.161 1.00 91.75 528 LEU A C 1
ATOM 4359 O O . LEU A 1 528 ? 26.951 -12.369 -9.145 1.00 91.75 528 LEU A O 1
ATOM 4363 N N . ASN A 1 529 ? 25.943 -11.669 -11.025 1.00 91.69 529 ASN A N 1
ATOM 4364 C CA . ASN A 1 529 ? 26.160 -10.247 -10.798 1.00 91.69 529 ASN A CA 1
ATOM 4365 C C . ASN A 1 529 ? 25.065 -9.437 -11.493 1.00 91.69 529 ASN A C 1
ATOM 4367 O O . ASN A 1 529 ? 25.004 -9.371 -12.721 1.00 91.69 529 ASN A O 1
ATOM 4371 N N . GLU A 1 530 ? 24.222 -8.803 -10.688 1.00 86.44 530 GLU A N 1
ATOM 4372 C CA . GLU A 1 530 ? 23.075 -8.028 -11.149 1.00 86.44 530 GLU A CA 1
ATOM 4373 C C . GLU A 1 530 ? 23.497 -6.782 -11.943 1.00 86.44 530 GLU A C 1
ATOM 4375 O O . GLU A 1 530 ? 23.077 -6.603 -13.085 1.00 86.44 530 GLU A O 1
ATOM 4380 N N . LYS A 1 531 ? 24.428 -5.981 -11.403 1.00 85.12 531 LYS A N 1
ATOM 4381 C CA . LYS A 1 531 ? 24.922 -4.749 -12.050 1.00 85.12 531 LYS A CA 1
ATOM 4382 C C . LYS A 1 531 ? 25.581 -5.016 -13.401 1.00 85.12 531 LYS A C 1
ATOM 4384 O O . LYS A 1 531 ? 25.438 -4.225 -14.325 1.00 85.12 531 LYS A O 1
ATOM 4389 N N . ALA A 1 532 ? 26.309 -6.124 -13.518 1.00 87.81 532 ALA A N 1
ATOM 4390 C CA . ALA A 1 532 ? 26.975 -6.513 -14.757 1.00 87.81 532 ALA A CA 1
ATOM 4391 C C . ALA A 1 532 ? 26.071 -7.313 -15.713 1.00 87.81 532 ALA A C 1
ATOM 4393 O O . ALA A 1 532 ? 26.526 -7.676 -16.798 1.00 87.81 532 ALA A O 1
ATOM 4394 N N . SER A 1 533 ? 24.830 -7.618 -15.308 1.00 91.81 533 SER A N 1
ATOM 4395 C CA . SER A 1 533 ? 23.914 -8.518 -16.022 1.00 91.81 533 SER A CA 1
ATOM 4396 C C . SER A 1 533 ? 24.560 -9.849 -16.399 1.00 91.81 533 SER A C 1
ATOM 4398 O O . SER A 1 533 ? 24.499 -10.299 -17.544 1.00 91.81 533 SER A O 1
ATOM 4400 N N . PHE A 1 534 ? 25.228 -10.450 -15.414 1.00 95.62 534 PHE A N 1
ATOM 4401 C CA . PHE A 1 534 ? 25.949 -11.707 -15.551 1.00 95.62 534 PHE A CA 1
ATOM 4402 C C . PHE A 1 534 ? 25.122 -12.835 -14.937 1.00 95.62 534 PHE A C 1
ATOM 4404 O O . PHE A 1 534 ? 24.869 -12.848 -13.727 1.00 95.62 534 PHE A O 1
ATOM 4411 N N . ILE A 1 535 ? 24.719 -13.792 -15.769 1.00 96.88 535 ILE A N 1
ATOM 4412 C CA . ILE A 1 535 ? 23.857 -14.906 -15.379 1.00 96.88 535 ILE A CA 1
ATOM 4413 C C . ILE A 1 535 ? 24.471 -16.259 -15.739 1.00 96.88 535 ILE A C 1
ATOM 4415 O O . ILE A 1 535 ? 25.311 -16.382 -16.632 1.00 96.88 535 ILE A O 1
ATOM 4419 N N . ARG A 1 536 ? 24.008 -17.289 -15.036 1.00 97.06 536 ARG A N 1
ATOM 4420 C CA . ARG A 1 536 ? 24.280 -18.696 -15.315 1.00 97.06 536 ARG A CA 1
ATOM 4421 C C . ARG A 1 536 ? 22.983 -19.394 -15.713 1.00 97.06 536 ARG A C 1
ATOM 4423 O O . ARG A 1 536 ? 22.027 -19.411 -14.937 1.00 97.06 536 ARG A O 1
ATOM 4430 N N . LEU A 1 537 ? 22.972 -19.988 -16.904 1.00 96.94 537 LEU A N 1
ATOM 4431 C CA . LEU A 1 537 ? 21.889 -20.821 -17.425 1.00 96.94 537 LEU A CA 1
ATOM 4432 C C . LEU A 1 537 ? 22.247 -22.299 -17.245 1.00 96.94 537 LEU A C 1
ATOM 4434 O O . LEU A 1 537 ? 23.366 -22.709 -17.556 1.00 96.94 537 LEU A O 1
ATOM 4438 N N . ARG A 1 538 ? 21.315 -23.119 -16.744 1.00 94.88 538 ARG A N 1
ATOM 4439 C CA . ARG A 1 538 ? 21.551 -24.553 -16.515 1.00 94.88 538 ARG A CA 1
ATOM 4440 C C . ARG A 1 538 ? 20.352 -25.421 -16.882 1.00 94.88 538 ARG A C 1
ATOM 4442 O O . ARG A 1 538 ? 19.262 -25.232 -16.345 1.00 94.88 538 ARG A O 1
ATOM 4449 N N . LYS A 1 539 ? 20.580 -26.445 -17.711 1.00 93.50 539 LYS A N 1
ATOM 4450 C CA . LYS A 1 539 ? 19.592 -27.483 -18.063 1.00 93.50 539 LYS A CA 1
ATOM 4451 C C . LYS A 1 539 ? 20.286 -28.845 -18.119 1.00 93.50 539 LYS A C 1
ATOM 4453 O O . LYS A 1 539 ? 21.161 -29.077 -18.951 1.00 93.50 539 LYS A O 1
ATOM 4458 N N . GLY A 1 540 ? 19.945 -29.742 -17.192 1.00 91.44 540 GLY A N 1
ATOM 4459 C CA . GLY A 1 540 ? 20.667 -31.009 -17.023 1.00 91.44 540 GLY A CA 1
ATOM 4460 C C . GLY A 1 540 ? 22.152 -30.786 -16.700 1.00 91.44 540 GLY A C 1
ATOM 4461 O O . GLY A 1 540 ? 22.476 -30.072 -15.752 1.00 91.44 540 GLY A O 1
ATOM 4462 N N . ARG A 1 541 ? 23.049 -31.391 -17.494 1.00 92.31 541 ARG A N 1
ATOM 4463 C CA . ARG A 1 541 ? 24.515 -31.234 -17.368 1.00 92.31 541 ARG A CA 1
ATOM 4464 C C . ARG A 1 541 ? 25.071 -29.995 -18.077 1.00 92.31 541 ARG A C 1
ATOM 4466 O O . ARG A 1 541 ? 26.232 -29.661 -17.870 1.00 92.31 541 ARG A O 1
ATOM 4473 N N . LYS A 1 542 ? 24.270 -29.324 -18.908 1.00 94.81 542 LYS A N 1
ATOM 4474 C CA . LYS A 1 542 ? 24.703 -28.152 -19.667 1.00 94.81 542 LYS A CA 1
ATOM 4475 C C . LYS A 1 542 ? 24.662 -26.906 -18.792 1.00 94.81 542 LYS A C 1
ATOM 4477 O O . LYS A 1 542 ? 23.642 -26.636 -18.151 1.00 94.81 542 LYS A O 1
ATOM 4482 N N . VAL A 1 543 ? 25.764 -26.164 -18.783 1.00 96.25 543 VAL A N 1
ATOM 4483 C CA . VAL A 1 543 ? 25.928 -24.902 -18.058 1.00 96.25 543 VAL A CA 1
ATOM 4484 C C . VAL A 1 543 ? 26.471 -23.875 -19.031 1.00 96.25 543 VAL A C 1
ATOM 4486 O O . VAL A 1 543 ? 27.469 -24.151 -19.682 1.00 96.25 543 VAL A O 1
ATOM 4489 N N . GLU A 1 544 ? 25.837 -22.709 -19.075 1.00 97.56 544 GLU A N 1
ATOM 4490 C CA . GLU A 1 544 ? 26.257 -21.607 -19.929 1.00 97.56 544 GLU A CA 1
ATOM 4491 C C . GLU A 1 544 ? 26.343 -20.310 -19.127 1.00 97.56 544 GLU A C 1
ATOM 4493 O O . GLU A 1 544 ? 25.455 -19.995 -18.327 1.00 97.56 544 GLU A O 1
ATOM 4498 N N . TYR A 1 545 ? 27.427 -19.568 -19.336 1.00 97.00 545 TYR A N 1
ATOM 4499 C CA . TYR A 1 545 ? 27.660 -18.269 -18.719 1.00 97.00 545 TYR A CA 1
ATOM 4500 C C . TYR A 1 545 ? 27.350 -17.186 -19.740 1.00 97.00 545 TYR A C 1
ATOM 4502 O O . TYR A 1 545 ? 27.955 -17.144 -20.808 1.00 97.00 545 TYR A O 1
ATOM 4510 N N . VAL A 1 546 ? 26.397 -16.321 -19.406 1.00 96.38 546 VAL A N 1
ATOM 4511 C CA . VAL A 1 546 ? 25.912 -15.287 -20.317 1.00 96.38 546 VAL A CA 1
ATOM 4512 C C . VAL A 1 546 ? 26.032 -13.934 -19.639 1.00 96.38 546 VAL A C 1
ATOM 4514 O O . VAL A 1 546 ? 25.558 -13.741 -18.517 1.00 96.38 546 VAL A O 1
ATOM 4517 N N . LYS A 1 547 ? 26.649 -12.982 -20.334 1.00 95.00 547 LYS A N 1
ATOM 4518 C CA . LYS A 1 547 ? 26.721 -11.583 -19.915 1.00 95.00 547 LYS A CA 1
ATOM 4519 C C . LYS A 1 547 ? 25.954 -10.735 -20.923 1.00 95.00 547 LYS A C 1
ATOM 4521 O O . LYS A 1 547 ? 26.192 -10.842 -22.120 1.00 95.00 547 LYS A O 1
ATOM 4526 N N . GLN A 1 548 ? 25.040 -9.891 -20.445 1.00 93.56 548 GLN A N 1
ATOM 4527 C CA . GLN A 1 548 ? 24.298 -8.946 -21.298 1.00 93.56 548 GLN A CA 1
ATOM 4528 C C . GLN A 1 548 ? 23.551 -9.626 -22.466 1.00 93.56 548 GLN A C 1
ATOM 4530 O O . GLN A 1 548 ? 23.489 -9.110 -23.574 1.00 93.56 548 GLN A O 1
ATOM 4535 N N . ALA A 1 549 ? 22.987 -10.809 -22.205 1.00 93.44 549 ALA A N 1
ATOM 4536 C CA . ALA A 1 549 ? 22.266 -11.688 -23.137 1.00 93.44 549 ALA A CA 1
ATOM 4537 C C . ALA A 1 549 ? 23.049 -12.294 -24.312 1.00 93.44 549 ALA A C 1
ATOM 4539 O O . ALA A 1 549 ? 22.835 -13.468 -24.601 1.00 93.44 549 ALA A O 1
ATOM 4540 N N . THR A 1 550 ? 23.919 -11.543 -24.988 1.00 93.50 550 THR A N 1
ATOM 4541 C CA . THR A 1 550 ? 24.558 -11.991 -26.239 1.00 93.50 550 THR A CA 1
ATOM 4542 C C . THR A 1 550 ? 26.059 -12.237 -26.124 1.00 93.50 550 THR A C 1
ATOM 4544 O O . THR A 1 550 ? 26.629 -12.822 -27.036 1.00 93.50 550 THR A O 1
ATOM 4547 N N . LYS A 1 551 ? 26.716 -11.886 -25.007 1.00 94.56 551 LYS A N 1
ATOM 4548 C CA . LYS A 1 551 ? 28.111 -12.301 -24.763 1.00 94.56 551 LYS A CA 1
ATOM 4549 C C . LYS A 1 551 ? 28.113 -13.701 -24.162 1.00 94.56 551 LYS A C 1
ATOM 4551 O O . LYS A 1 551 ? 27.719 -13.884 -23.005 1.00 94.56 551 LYS A O 1
ATOM 4556 N N . THR A 1 552 ? 28.526 -14.675 -24.962 1.00 94.56 552 THR A N 1
ATOM 4557 C CA . THR A 1 552 ? 28.413 -16.110 -24.661 1.00 94.56 552 THR A CA 1
ATOM 4558 C C . THR A 1 552 ? 29.681 -16.859 -25.074 1.00 94.56 552 THR A C 1
ATOM 4560 O O . THR A 1 552 ? 30.610 -16.247 -25.593 1.00 94.56 552 THR A O 1
ATOM 4563 N N . SER A 1 553 ? 29.724 -18.185 -24.893 1.00 93.81 553 SER A N 1
ATOM 4564 C CA . SER A 1 553 ? 30.836 -19.012 -25.390 1.00 93.81 553 SER A CA 1
ATOM 4565 C C . SER A 1 553 ? 30.903 -19.149 -26.918 1.00 93.81 553 SER A C 1
ATOM 4567 O O . SER A 1 553 ? 31.853 -19.740 -27.426 1.00 93.81 553 SER A O 1
ATOM 4569 N N . LYS A 1 554 ? 29.899 -18.651 -27.654 1.00 94.50 554 LYS A N 1
ATOM 4570 C CA . LYS A 1 554 ? 29.808 -18.797 -29.115 1.00 94.50 554 LYS A CA 1
ATOM 4571 C C . LYS A 1 554 ? 30.609 -17.770 -29.899 1.00 94.50 554 LYS A C 1
ATOM 4573 O O . LYS A 1 554 ? 30.908 -18.020 -31.060 1.00 94.50 554 LYS A O 1
ATOM 4578 N N . ASP A 1 555 ? 30.966 -16.655 -29.275 1.00 91.69 555 ASP A N 1
ATOM 4579 C CA . ASP A 1 555 ? 31.886 -15.688 -29.859 1.00 91.69 555 ASP A CA 1
ATOM 4580 C C . ASP A 1 555 ? 33.269 -15.874 -29.251 1.00 91.69 555 ASP A C 1
ATOM 4582 O O . ASP A 1 555 ? 33.433 -15.994 -28.033 1.00 91.69 555 ASP A O 1
ATOM 4586 N N . SER A 1 556 ? 34.280 -15.897 -30.113 1.00 93.12 556 SER A N 1
ATOM 4587 C CA . SER A 1 556 ? 35.662 -15.973 -29.669 1.00 93.12 556 SER A CA 1
ATOM 4588 C C . SER A 1 556 ? 36.128 -14.626 -29.101 1.00 93.12 556 SER A C 1
ATOM 4590 O O . SER A 1 556 ? 35.585 -13.563 -29.413 1.00 93.12 556 SER A O 1
ATOM 4592 N N . TYR A 1 557 ? 37.191 -14.651 -28.295 1.00 93.31 557 TYR A N 1
ATOM 4593 C CA . TYR A 1 557 ? 37.805 -13.415 -27.806 1.00 93.31 557 TYR A CA 1
ATOM 4594 C C . TYR A 1 557 ? 38.331 -12.539 -28.953 1.00 93.31 557 TYR A C 1
ATOM 4596 O O . TYR A 1 557 ? 38.251 -11.316 -28.872 1.00 93.31 557 TYR A O 1
ATOM 4604 N N . ILE A 1 558 ? 38.821 -13.148 -30.042 1.00 94.38 558 ILE A N 1
ATOM 4605 C CA . ILE A 1 558 ? 39.309 -12.382 -31.189 1.00 94.38 558 ILE A CA 1
ATOM 4606 C C . ILE A 1 558 ? 38.156 -11.688 -31.923 1.00 94.38 558 ILE A C 1
ATOM 4608 O O . ILE A 1 558 ? 38.290 -10.511 -32.236 1.00 94.38 558 ILE A O 1
ATOM 4612 N N . SER A 1 559 ? 36.996 -12.337 -32.083 1.00 92.75 559 SER A N 1
ATOM 4613 C CA . SER A 1 559 ? 35.807 -11.726 -32.702 1.00 92.75 559 SER A CA 1
ATOM 4614 C C . SER A 1 559 ? 35.399 -10.432 -31.982 1.00 92.75 559 SER A C 1
ATOM 4616 O O . SER A 1 559 ? 35.064 -9.439 -32.625 1.00 92.75 559 SER A O 1
ATOM 4618 N N . TYR A 1 560 ? 35.488 -10.410 -30.646 1.00 90.69 560 TYR A N 1
ATOM 4619 C CA . TYR A 1 560 ? 35.242 -9.209 -29.841 1.00 90.69 560 TYR A CA 1
ATOM 4620 C C . TYR A 1 560 ? 36.222 -8.078 -30.179 1.00 90.69 560 TYR A C 1
ATOM 4622 O O . TYR A 1 560 ? 35.785 -6.969 -30.476 1.00 90.69 560 TYR A O 1
ATOM 4630 N N . LEU A 1 561 ? 37.530 -8.360 -30.172 1.00 91.88 561 LEU A N 1
ATOM 4631 C CA . LEU A 1 561 ? 38.565 -7.353 -30.437 1.00 91.88 561 LEU A CA 1
ATOM 4632 C C . LEU A 1 561 ? 38.472 -6.791 -31.861 1.00 91.88 561 LEU A C 1
ATOM 4634 O O . LEU A 1 561 ? 38.654 -5.594 -32.061 1.00 91.88 561 LEU A O 1
ATOM 4638 N N . LEU A 1 562 ? 38.140 -7.641 -32.839 1.00 94.12 562 LEU A N 1
ATOM 4639 C CA . LEU A 1 562 ? 37.938 -7.217 -34.226 1.00 94.12 562 LEU A CA 1
ATOM 4640 C C . LEU A 1 562 ? 36.748 -6.260 -34.377 1.00 94.12 562 LEU A C 1
ATOM 4642 O O . LEU A 1 562 ? 36.793 -5.378 -35.228 1.00 94.12 562 LEU A O 1
ATOM 4646 N N . MET A 1 563 ? 35.688 -6.437 -33.580 1.00 91.81 563 MET A N 1
ATOM 4647 C CA . MET A 1 563 ? 34.500 -5.573 -33.599 1.00 91.81 563 MET A CA 1
ATOM 4648 C C . MET A 1 563 ? 34.651 -4.307 -32.743 1.00 91.81 563 MET A C 1
ATOM 4650 O O . MET A 1 563 ? 34.001 -3.309 -33.030 1.00 91.81 563 MET A O 1
ATOM 4654 N N . GLU A 1 564 ? 35.464 -4.336 -31.683 1.00 89.06 564 GLU A N 1
ATOM 4655 C CA . GLU A 1 564 ? 35.699 -3.176 -30.807 1.00 89.06 564 GLU A CA 1
ATOM 4656 C C . GLU A 1 564 ? 36.497 -2.065 -31.512 1.00 89.06 564 GLU A C 1
ATOM 4658 O O . GLU A 1 564 ? 36.255 -0.880 -31.271 1.00 89.06 564 GLU A O 1
ATOM 4663 N N . ASP A 1 565 ? 37.404 -2.438 -32.418 1.00 91.25 565 ASP A N 1
ATOM 4664 C CA . ASP A 1 565 ? 38.177 -1.499 -33.229 1.00 91.25 565 ASP A CA 1
ATOM 4665 C C . ASP A 1 565 ? 37.486 -1.225 -34.581 1.00 91.25 565 ASP A C 1
ATOM 4667 O O . ASP A 1 565 ? 37.374 -2.090 -35.463 1.00 91.25 565 ASP A O 1
ATOM 4671 N N . LYS A 1 566 ? 37.016 0.016 -34.766 1.00 90.75 566 LYS A N 1
ATOM 4672 C CA . LYS A 1 566 ? 36.289 0.427 -35.978 1.00 90.75 566 LYS A CA 1
ATOM 4673 C C . LYS A 1 566 ? 37.168 0.430 -37.223 1.00 90.75 566 LYS A C 1
ATOM 4675 O O . LYS A 1 566 ? 36.657 0.217 -38.322 1.00 90.75 566 LYS A O 1
ATOM 4680 N N . GLN A 1 567 ? 38.466 0.684 -37.088 1.00 92.31 567 GLN A N 1
ATOM 4681 C CA . GLN A 1 567 ? 39.374 0.667 -38.226 1.00 92.31 567 GLN A CA 1
ATOM 4682 C C . GLN A 1 567 ? 39.701 -0.767 -38.651 1.00 92.31 567 GLN A C 1
ATOM 4684 O O . GLN A 1 567 ? 39.669 -1.067 -39.845 1.00 92.31 567 GLN A O 1
ATOM 4689 N N . ILE A 1 568 ? 39.975 -1.663 -37.700 1.00 92.94 568 ILE A N 1
ATOM 4690 C CA . ILE A 1 568 ? 40.267 -3.072 -38.005 1.00 92.94 568 ILE A CA 1
ATOM 4691 C C . ILE A 1 568 ? 39.054 -3.742 -38.653 1.00 92.94 568 ILE A C 1
ATOM 4693 O O . ILE A 1 568 ? 39.190 -4.363 -39.710 1.00 92.94 568 ILE A O 1
ATOM 4697 N N . SER A 1 569 ? 37.861 -3.570 -38.074 1.00 93.50 569 SER A N 1
ATOM 4698 C CA . SER A 1 569 ? 36.626 -4.095 -38.668 1.00 93.50 569 SER A CA 1
ATOM 4699 C C . SER A 1 569 ? 36.428 -3.593 -40.099 1.00 93.50 569 SER A C 1
ATOM 4701 O O . SER A 1 569 ? 36.145 -4.390 -40.991 1.00 93.50 569 SER A O 1
ATOM 4703 N N . LYS A 1 570 ? 36.659 -2.304 -40.369 1.00 93.25 570 LYS A N 1
ATOM 4704 C CA . LYS A 1 570 ? 36.592 -1.750 -41.729 1.00 93.25 570 LYS A CA 1
ATOM 4705 C C . LYS A 1 570 ? 37.576 -2.381 -42.706 1.00 93.25 570 LYS A C 1
ATOM 4707 O O . LYS A 1 570 ? 37.179 -2.665 -43.835 1.00 93.25 570 LYS A O 1
ATOM 4712 N N . ILE A 1 571 ? 38.831 -2.586 -42.301 1.00 93.88 571 ILE A N 1
ATOM 4713 C CA . ILE A 1 571 ? 39.848 -3.229 -43.149 1.00 93.88 571 ILE A CA 1
ATOM 4714 C C . ILE A 1 571 ? 39.358 -4.619 -43.565 1.00 93.88 571 ILE A C 1
ATOM 4716 O O . ILE A 1 571 ? 39.285 -4.911 -44.758 1.00 93.88 571 ILE A O 1
ATOM 4720 N N . ILE A 1 572 ? 38.908 -5.422 -42.598 1.00 95.44 572 ILE A N 1
ATOM 4721 C CA . ILE A 1 572 ? 38.406 -6.782 -42.833 1.00 95.44 572 ILE A CA 1
ATOM 4722 C C . ILE A 1 572 ? 37.171 -6.777 -43.743 1.00 95.44 572 ILE A C 1
ATOM 4724 O O . ILE A 1 572 ? 37.066 -7.587 -44.668 1.00 95.44 572 ILE A O 1
ATOM 4728 N N . LEU A 1 573 ? 36.227 -5.861 -43.513 1.00 95.75 573 LEU A N 1
ATOM 4729 C CA . LEU A 1 573 ? 35.036 -5.725 -44.353 1.00 95.75 573 LEU A CA 1
ATOM 4730 C C . LEU A 1 573 ? 35.419 -5.377 -45.801 1.00 95.75 573 LEU A C 1
ATOM 4732 O O . LEU A 1 573 ? 34.930 -6.014 -46.740 1.00 95.75 573 LEU A O 1
ATOM 4736 N N . ASN A 1 574 ? 36.335 -4.426 -45.988 1.00 94.31 574 ASN A N 1
ATOM 4737 C CA . ASN A 1 574 ? 36.795 -4.003 -47.307 1.00 94.31 574 ASN A CA 1
ATOM 4738 C C . ASN A 1 574 ? 37.537 -5.127 -48.058 1.00 94.31 574 ASN A C 1
ATOM 4740 O O . ASN A 1 574 ? 37.254 -5.370 -49.232 1.00 94.31 574 ASN A O 1
ATOM 4744 N N . GLU A 1 575 ? 38.410 -5.885 -47.382 1.00 94.94 575 GLU A N 1
ATOM 4745 C CA . GLU A 1 575 ? 39.083 -7.076 -47.939 1.00 94.94 575 GLU A CA 1
ATOM 4746 C C . GLU A 1 575 ? 38.081 -8.137 -48.420 1.00 94.94 575 GLU A C 1
ATOM 4748 O O . GLU A 1 575 ? 38.276 -8.793 -49.447 1.00 94.94 575 GLU A O 1
ATOM 4753 N N . ASN A 1 576 ? 36.947 -8.251 -47.727 1.00 94.62 576 ASN A N 1
ATOM 4754 C CA . ASN A 1 576 ? 35.844 -9.132 -48.099 1.00 94.62 576 ASN A CA 1
ATOM 4755 C C . ASN A 1 576 ? 34.910 -8.535 -49.168 1.00 94.62 576 ASN A C 1
ATOM 4757 O O . ASN A 1 576 ? 33.857 -9.118 -49.463 1.00 94.62 576 ASN A O 1
ATOM 4761 N N . LYS A 1 577 ? 35.286 -7.413 -49.798 1.00 95.06 577 LYS A N 1
ATOM 4762 C CA . LYS A 1 577 ? 34.496 -6.689 -50.809 1.00 95.06 577 LYS A CA 1
ATOM 4763 C C . LYS A 1 577 ? 33.129 -6.261 -50.270 1.00 95.06 577 LYS A C 1
ATOM 4765 O O . LYS A 1 577 ? 32.105 -6.468 -50.924 1.00 95.06 577 LYS A O 1
ATOM 4770 N N . ILE A 1 578 ? 33.095 -5.762 -49.039 1.00 95.62 578 ILE A N 1
ATOM 4771 C CA . ILE A 1 578 ? 31.907 -5.184 -48.412 1.00 95.62 578 ILE A CA 1
ATOM 4772 C C . ILE A 1 578 ? 32.091 -3.667 -48.385 1.00 95.62 578 ILE A C 1
ATOM 4774 O O . ILE A 1 578 ? 33.132 -3.179 -47.959 1.00 95.62 578 ILE A O 1
ATOM 4778 N N . SER A 1 579 ? 31.080 -2.932 -48.851 1.00 94.88 579 SER A N 1
ATOM 4779 C CA . SER A 1 579 ? 31.114 -1.470 -48.906 1.00 94.88 579 SER A CA 1
ATOM 4780 C C . SER A 1 579 ? 31.217 -0.862 -47.504 1.00 94.88 579 SER A C 1
ATOM 4782 O O . SER A 1 579 ? 30.381 -1.142 -46.637 1.00 94.88 579 SER A O 1
ATOM 4784 N N . VAL A 1 580 ? 32.232 -0.025 -47.294 1.00 94.56 580 VAL A N 1
ATOM 4785 C CA . VAL A 1 580 ? 32.487 0.741 -46.067 1.00 94.56 580 VAL A CA 1
ATOM 4786 C C . VAL A 1 580 ? 32.838 2.187 -46.437 1.00 94.56 580 VAL A C 1
ATOM 4788 O O . VAL A 1 580 ? 33.377 2.402 -47.522 1.00 94.56 580 VAL A O 1
ATOM 4791 N N . PRO A 1 581 ? 32.581 3.181 -45.565 1.00 93.12 581 PRO A N 1
ATOM 4792 C CA . PRO A 1 581 ? 32.940 4.569 -45.849 1.00 93.12 581 PRO A CA 1
ATOM 4793 C C . PRO A 1 581 ? 34.448 4.733 -46.046 1.00 93.12 581 PRO A C 1
ATOM 4795 O O . PRO A 1 581 ? 35.229 4.330 -45.168 1.00 93.12 581 PRO A O 1
ATOM 4798 N N . ALA A 1 582 ? 34.841 5.354 -47.158 1.00 90.00 582 ALA A N 1
ATOM 4799 C CA . ALA A 1 582 ? 36.229 5.689 -47.442 1.00 90.00 582 ALA A CA 1
ATOM 4800 C C . ALA A 1 582 ? 36.755 6.725 -46.437 1.00 90.00 582 ALA A C 1
ATOM 4802 O O . ALA A 1 582 ? 36.073 7.696 -46.107 1.00 90.00 582 ALA A O 1
ATOM 4803 N N . GLY A 1 583 ? 37.976 6.529 -45.942 1.00 90.12 583 GLY A N 1
ATOM 4804 C CA . GLY A 1 583 ? 38.557 7.386 -44.913 1.00 90.12 583 GLY A CA 1
ATOM 4805 C C . GLY A 1 583 ? 39.938 6.932 -44.453 1.00 90.12 583 GLY A C 1
ATOM 4806 O O . GLY A 1 583 ? 40.474 5.947 -44.962 1.00 90.12 583 GLY A O 1
ATOM 4807 N N . GLY A 1 584 ? 40.493 7.656 -43.483 1.00 90.25 584 GLY A N 1
ATOM 4808 C CA . GLY A 1 584 ? 41.803 7.393 -42.885 1.00 90.25 584 GLY A CA 1
ATOM 4809 C C . GLY A 1 584 ? 41.761 7.359 -41.356 1.00 90.25 584 GLY A C 1
ATOM 4810 O O . GLY A 1 584 ? 40.889 7.973 -40.738 1.00 90.25 584 GLY A O 1
ATOM 4811 N N . LEU A 1 585 ? 42.719 6.637 -40.764 1.00 94.50 585 LEU A N 1
ATOM 4812 C CA . LEU A 1 585 ? 42.990 6.624 -39.325 1.00 94.50 585 LEU A CA 1
ATOM 4813 C C . LEU A 1 585 ? 44.162 7.561 -39.022 1.00 94.50 585 LEU A C 1
ATOM 4815 O O . LEU A 1 585 ? 45.216 7.464 -39.650 1.00 94.50 585 LEU A O 1
ATOM 4819 N N . TYR A 1 586 ? 43.989 8.410 -38.018 1.00 95.94 586 TYR A N 1
ATOM 4820 C CA . TYR A 1 586 ? 44.967 9.395 -37.579 1.00 95.94 586 TYR A CA 1
ATOM 4821 C C . TYR A 1 586 ? 45.301 9.173 -36.107 1.00 95.94 586 TYR A C 1
ATOM 4823 O O . TYR A 1 586 ? 44.407 9.025 -35.276 1.00 95.94 586 TYR A O 1
ATOM 4831 N N . ASN A 1 587 ? 46.595 9.182 -35.785 1.00 95.25 587 ASN A N 1
ATOM 4832 C CA . ASN A 1 587 ? 47.099 8.985 -34.419 1.00 95.25 587 ASN A CA 1
ATOM 4833 C C . ASN A 1 587 ? 47.595 10.289 -33.774 1.00 95.25 587 ASN A C 1
ATOM 4835 O O . ASN A 1 587 ? 47.982 10.292 -32.609 1.00 95.25 587 ASN A O 1
ATOM 4839 N N . THR A 1 588 ? 47.613 11.393 -34.525 1.00 94.81 588 THR A N 1
ATOM 4840 C CA . THR A 1 588 ? 48.000 12.717 -34.028 1.00 94.81 588 THR A CA 1
ATOM 4841 C C . THR A 1 588 ? 47.089 13.793 -34.607 1.00 94.81 588 THR A C 1
ATOM 4843 O O . THR A 1 588 ? 46.576 13.649 -35.720 1.00 94.81 588 THR A O 1
ATOM 4846 N N . ILE A 1 589 ? 46.902 14.887 -33.865 1.00 94.56 589 ILE A N 1
ATOM 4847 C CA . ILE A 1 589 ? 46.110 16.035 -34.328 1.00 94.56 589 ILE A CA 1
ATOM 4848 C C . ILE A 1 589 ? 46.775 16.655 -35.560 1.00 94.56 589 ILE A C 1
ATOM 4850 O O . ILE A 1 589 ? 46.091 17.013 -36.510 1.00 94.56 589 ILE A O 1
ATOM 4854 N N . GLU A 1 590 ? 48.103 16.743 -35.572 1.00 95.00 590 GLU A N 1
ATOM 4855 C CA . GLU A 1 590 ? 48.884 17.368 -36.638 1.00 95.00 590 GLU A CA 1
ATOM 4856 C C . GLU A 1 590 ? 48.658 16.662 -37.979 1.00 95.00 590 GLU A C 1
ATOM 4858 O O . GLU A 1 590 ? 48.266 17.312 -38.946 1.00 95.00 590 GLU A O 1
ATOM 4863 N N . SER A 1 591 ? 48.780 15.328 -38.012 1.00 94.75 591 SER A N 1
ATOM 4864 C CA . SER A 1 591 ? 48.560 14.541 -39.237 1.00 94.75 591 SER A CA 1
ATOM 4865 C C . SER A 1 591 ? 47.121 14.643 -39.751 1.00 94.75 591 SER A C 1
ATOM 4867 O O . SER A 1 591 ? 46.890 14.706 -40.956 1.00 94.75 591 SER A O 1
ATOM 4869 N N . ALA A 1 592 ? 46.142 14.714 -38.844 1.00 93.88 592 ALA A N 1
ATOM 4870 C CA . ALA A 1 592 ? 44.745 14.926 -39.206 1.00 93.88 592 ALA A CA 1
ATOM 4871 C C . ALA A 1 592 ? 44.497 16.329 -39.788 1.00 93.88 592 ALA A C 1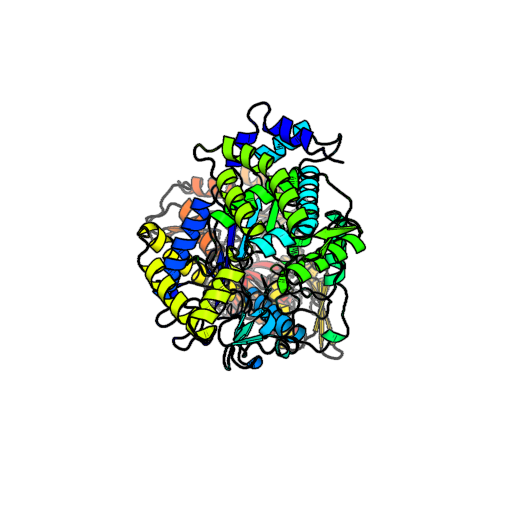
ATOM 4873 O O . ALA A 1 592 ? 43.688 16.483 -40.701 1.00 93.88 592 ALA A O 1
ATOM 4874 N N . LEU A 1 593 ? 45.167 17.363 -39.271 1.00 93.94 593 LEU A N 1
ATOM 4875 C CA . LEU A 1 593 ? 45.015 18.740 -39.752 1.00 93.94 593 LEU A CA 1
ATOM 4876 C C . LEU A 1 593 ? 45.725 18.989 -41.089 1.00 93.94 593 LEU A C 1
ATOM 4878 O O . LEU A 1 593 ? 45.197 19.750 -41.901 1.00 93.94 593 LEU A O 1
ATOM 4882 N N . GLU A 1 594 ? 46.871 18.347 -41.330 1.00 93.69 594 GLU A N 1
ATOM 4883 C CA . GLU A 1 594 ? 47.590 18.394 -42.614 1.00 93.69 594 GLU A CA 1
ATOM 4884 C C . GLU A 1 594 ? 46.737 17.850 -43.768 1.00 93.69 594 GLU A C 1
ATOM 4886 O O . GLU A 1 594 ? 46.751 18.393 -44.870 1.00 93.69 594 GLU A O 1
ATOM 4891 N N . ASP A 1 595 ? 45.914 16.840 -43.491 1.00 92.88 595 ASP A N 1
ATOM 4892 C CA . ASP A 1 595 ? 45.074 16.180 -44.489 1.00 92.88 595 ASP A CA 1
ATOM 4893 C C . ASP A 1 595 ? 43.759 16.910 -44.810 1.00 92.88 595 ASP A C 1
ATOM 4895 O O . ASP A 1 595 ? 42.971 16.412 -45.616 1.00 92.88 595 ASP A O 1
ATOM 4899 N N . TYR A 1 596 ? 43.513 18.101 -44.248 1.00 91.56 596 TYR A N 1
ATOM 4900 C CA . TYR A 1 596 ? 42.283 18.866 -44.498 1.00 91.56 596 TYR A CA 1
ATOM 4901 C C . TYR A 1 596 ? 41.990 19.061 -45.997 1.00 91.56 596 TYR A C 1
ATOM 4903 O O . TYR A 1 596 ? 40.849 18.886 -46.424 1.00 91.56 596 TYR A O 1
ATOM 4911 N N . GLU A 1 597 ? 43.011 19.357 -46.808 1.00 90.56 597 GLU A N 1
ATOM 4912 C CA . GLU A 1 597 ? 42.865 19.585 -48.256 1.00 90.56 597 GLU A CA 1
ATOM 4913 C C . GLU A 1 597 ? 42.317 18.351 -48.998 1.00 90.56 597 GLU A C 1
ATOM 4915 O O . GLU A 1 597 ? 41.632 18.480 -50.008 1.00 90.56 597 GLU A O 1
ATOM 4920 N N . LYS A 1 598 ? 42.519 17.134 -48.471 1.00 89.62 598 LYS A N 1
ATOM 4921 C CA . LYS A 1 598 ? 41.961 15.900 -49.060 1.00 89.62 598 LYS A CA 1
ATOM 4922 C C . LYS A 1 598 ? 40.444 15.786 -48.872 1.00 89.62 598 LYS A C 1
ATOM 4924 O O . LYS A 1 598 ? 39.785 15.020 -49.584 1.00 89.62 598 LYS A O 1
ATOM 4929 N N . PHE A 1 599 ? 39.895 16.510 -47.898 1.00 89.69 599 PHE A N 1
ATOM 4930 C CA . PHE A 1 599 ? 38.502 16.419 -47.469 1.00 89.69 599 PHE A CA 1
ATOM 4931 C C . PHE A 1 599 ? 37.712 17.715 -47.670 1.00 89.69 599 PHE A C 1
ATOM 4933 O O . PHE A 1 599 ? 36.497 17.696 -47.495 1.00 89.69 599 PHE A O 1
ATOM 4940 N N . GLU A 1 600 ? 38.357 18.823 -48.043 1.00 89.06 600 GLU A N 1
ATOM 4941 C CA . GLU A 1 600 ? 37.751 20.159 -47.997 1.00 89.06 600 GLU A CA 1
ATOM 4942 C C . GLU A 1 600 ? 36.502 20.322 -48.874 1.00 89.06 600 GLU A C 1
ATOM 4944 O O . GLU A 1 600 ? 35.586 21.053 -48.504 1.00 89.06 600 GLU A O 1
ATOM 4949 N N . ASP A 1 601 ? 36.412 19.608 -49.995 1.00 91.50 601 ASP A N 1
ATOM 4950 C CA . ASP A 1 601 ? 35.246 19.641 -50.885 1.00 91.50 601 ASP A CA 1
ATOM 4951 C C . ASP A 1 601 ? 34.191 18.571 -50.551 1.00 91.50 601 ASP A C 1
ATOM 4953 O O . ASP A 1 601 ? 33.170 18.457 -51.233 1.00 91.50 601 ASP A O 1
ATOM 4957 N N . LYS A 1 602 ? 34.409 17.774 -49.500 1.00 90.62 602 LYS A N 1
ATOM 4958 C CA . LYS A 1 602 ? 33.545 16.655 -49.119 1.00 90.62 602 LYS A CA 1
ATOM 4959 C C . LYS A 1 602 ? 32.844 16.922 -47.797 1.00 90.62 602 LYS A C 1
ATOM 4961 O O . LYS A 1 602 ? 33.357 17.572 -46.892 1.00 90.62 602 LYS A O 1
ATOM 4966 N N . LYS A 1 603 ? 31.645 16.361 -47.670 1.00 92.25 603 LYS A N 1
ATOM 4967 C CA . LYS A 1 603 ? 30.983 16.220 -46.376 1.00 92.25 603 LYS A CA 1
ATOM 4968 C C . LYS A 1 603 ? 31.586 15.005 -45.679 1.00 92.25 603 LYS A C 1
ATOM 4970 O O . LYS A 1 603 ? 31.626 13.927 -46.272 1.00 92.25 603 LYS A O 1
ATOM 4975 N N . ILE A 1 604 ? 32.056 15.178 -44.450 1.00 94.12 604 ILE A N 1
ATOM 4976 C CA . ILE A 1 604 ? 32.810 14.140 -43.737 1.00 94.12 604 ILE A CA 1
ATOM 4977 C C . ILE A 1 604 ? 32.294 13.921 -42.316 1.00 94.12 604 ILE A C 1
ATOM 4979 O O . ILE A 1 604 ? 31.635 14.783 -41.724 1.00 94.12 604 ILE A O 1
ATOM 4983 N N . ILE A 1 605 ? 32.626 12.756 -41.773 1.00 93.31 605 ILE A N 1
ATOM 4984 C CA . ILE A 1 605 ? 32.454 12.381 -40.376 1.00 93.31 605 ILE A CA 1
ATOM 4985 C C . ILE A 1 605 ? 33.834 12.248 -39.733 1.00 93.31 605 ILE A C 1
ATOM 4987 O O . ILE A 1 605 ? 34.715 11.573 -40.258 1.00 93.31 605 ILE A O 1
ATOM 4991 N N . ILE A 1 606 ? 33.997 12.874 -38.570 1.00 94.06 606 ILE A N 1
ATOM 4992 C CA . ILE A 1 606 ? 35.172 12.740 -37.709 1.00 94.06 606 ILE A CA 1
ATOM 4993 C C . ILE A 1 606 ? 34.721 12.039 -36.436 1.00 94.06 606 ILE A C 1
ATOM 4995 O O . ILE A 1 606 ? 33.804 12.518 -35.763 1.00 94.06 606 ILE A O 1
ATOM 4999 N N . LYS A 1 607 ? 35.320 10.890 -36.117 1.00 92.31 607 LYS A N 1
ATOM 5000 C CA . LYS A 1 607 ? 34.912 10.068 -34.971 1.00 92.31 607 LYS A CA 1
ATOM 5001 C C . LYS A 1 607 ? 36.093 9.388 -34.277 1.00 92.31 607 LYS A C 1
ATOM 5003 O O . LYS A 1 607 ? 37.051 9.025 -34.952 1.00 92.31 607 LYS A O 1
ATOM 5008 N N . PRO A 1 608 ? 36.026 9.143 -32.960 1.00 92.50 608 PRO A N 1
ATOM 5009 C CA . PRO A 1 608 ? 37.049 8.369 -32.270 1.00 92.50 608 PRO A CA 1
ATOM 5010 C C . PRO A 1 608 ? 36.951 6.873 -32.627 1.00 92.50 608 PRO A C 1
ATOM 5012 O O . PRO A 1 608 ? 35.856 6.357 -32.901 1.00 92.50 608 PRO A O 1
ATOM 5015 N N . ASN A 1 609 ? 38.085 6.167 -32.624 1.00 90.50 609 ASN A N 1
ATOM 5016 C CA . ASN A 1 609 ? 38.152 4.778 -33.088 1.00 90.50 609 ASN A CA 1
ATOM 5017 C C . ASN A 1 609 ? 37.386 3.802 -32.172 1.00 90.50 609 ASN A C 1
ATOM 5019 O O . ASN A 1 609 ? 36.605 2.989 -32.657 1.00 90.50 609 ASN A O 1
ATOM 5023 N N . THR A 1 610 ? 37.502 3.930 -30.849 1.00 85.06 610 THR A N 1
ATOM 5024 C CA . THR A 1 610 ? 37.029 2.926 -29.869 1.00 85.06 610 THR A CA 1
ATOM 5025 C C . THR A 1 610 ? 35.826 3.367 -29.024 1.00 85.06 610 THR A C 1
ATOM 5027 O O . THR A 1 610 ? 35.280 2.592 -28.238 1.00 85.06 610 THR A O 1
ATOM 5030 N N . THR A 1 611 ? 35.347 4.606 -29.174 1.00 81.25 611 THR A N 1
ATOM 5031 C CA . THR A 1 611 ? 34.210 5.106 -28.378 1.00 81.25 611 THR A CA 1
ATOM 5032 C C . THR A 1 611 ? 32.862 4.560 -28.856 1.00 81.25 611 THR A C 1
ATOM 5034 O O . THR A 1 611 ? 32.667 4.269 -30.032 1.00 81.25 611 THR A O 1
ATOM 5037 N N . ASN A 1 612 ? 31.883 4.479 -27.952 1.00 71.00 612 ASN A N 1
ATOM 5038 C CA . ASN A 1 612 ? 30.522 4.015 -28.250 1.00 71.00 612 ASN A CA 1
ATOM 5039 C C . ASN A 1 612 ? 29.489 5.156 -28.148 1.00 71.00 612 ASN A C 1
ATOM 5041 O O . ASN A 1 612 ? 29.779 6.242 -27.642 1.00 71.00 612 ASN A O 1
ATOM 5045 N N . PHE A 1 613 ? 28.254 4.901 -28.598 1.00 67.06 613 PHE A N 1
ATOM 5046 C CA . PHE A 1 613 ? 27.091 5.802 -28.457 1.00 67.06 613 PHE A CA 1
ATOM 5047 C C . PHE A 1 613 ? 27.231 7.184 -29.121 1.00 67.06 613 PHE A C 1
ATOM 5049 O O . PHE A 1 613 ? 26.531 8.129 -28.750 1.00 67.06 613 PHE A O 1
ATOM 5056 N N . GLY A 1 614 ? 28.114 7.317 -30.112 1.00 70.75 614 GLY A N 1
ATOM 5057 C CA . GLY A 1 614 ? 28.342 8.580 -30.818 1.00 70.75 614 GLY A CA 1
ATOM 5058 C C . GLY A 1 614 ? 29.105 9.631 -30.003 1.00 70.75 614 GLY A C 1
ATOM 5059 O O . GLY A 1 614 ? 29.084 10.811 -30.352 1.00 70.75 614 GLY A O 1
ATOM 5060 N N . ILE A 1 615 ? 29.768 9.238 -28.910 1.00 75.44 615 ILE A N 1
ATOM 5061 C CA . ILE A 1 615 ? 30.616 10.141 -28.124 1.00 75.44 615 ILE A CA 1
ATOM 5062 C C . ILE A 1 615 ? 31.829 10.543 -28.971 1.00 75.44 615 ILE A C 1
ATOM 5064 O O . ILE A 1 615 ? 32.589 9.681 -29.408 1.00 75.44 615 ILE A O 1
ATOM 5068 N N . GLY A 1 616 ? 32.012 11.850 -29.176 1.00 81.56 616 GLY A N 1
ATOM 5069 C CA . GLY A 1 616 ? 33.125 12.394 -29.961 1.00 81.56 616 GLY A CA 1
ATOM 5070 C C . GLY A 1 616 ? 32.877 12.470 -31.471 1.00 81.56 616 GLY A C 1
ATOM 5071 O O . GLY A 1 616 ? 33.788 12.843 -32.199 1.00 81.56 616 GLY A O 1
ATOM 5072 N N . VAL A 1 617 ? 31.679 12.115 -31.954 1.00 86.69 617 VAL A N 1
ATOM 5073 C CA . VAL A 1 617 ? 31.363 12.103 -33.393 1.00 86.69 617 VAL A CA 1
ATOM 5074 C C . VAL A 1 617 ? 30.891 13.477 -33.861 1.00 86.69 617 VAL A C 1
ATOM 5076 O O . VAL A 1 617 ? 29.944 14.033 -33.303 1.00 86.69 617 VAL A O 1
ATOM 5079 N N . SER A 1 618 ? 31.510 13.982 -34.924 1.00 88.88 618 SER A N 1
ATOM 5080 C CA . SER A 1 618 ? 31.218 15.283 -35.525 1.00 88.88 618 SER A CA 1
ATOM 5081 C C . SER A 1 618 ? 31.014 15.157 -37.033 1.00 88.88 618 SER A C 1
ATOM 5083 O O . SER A 1 618 ? 31.770 14.467 -37.713 1.00 88.88 618 SER A O 1
ATOM 5085 N N . MET A 1 619 ? 30.011 15.857 -37.562 1.00 88.94 619 MET A N 1
ATOM 5086 C CA . MET A 1 619 ? 29.809 16.024 -39.002 1.00 88.94 619 MET A CA 1
ATOM 5087 C C . MET A 1 619 ? 30.364 17.378 -39.432 1.00 88.94 619 MET A C 1
ATOM 5089 O O . MET A 1 619 ? 30.031 18.393 -38.822 1.00 88.94 619 MET A O 1
ATOM 5093 N N . VAL A 1 620 ? 31.166 17.394 -40.492 1.00 90.19 620 VAL A N 1
ATOM 5094 C CA . VAL A 1 620 ? 31.783 18.612 -41.027 1.00 90.19 620 VAL A CA 1
ATOM 5095 C C . VAL A 1 620 ? 31.310 18.824 -42.463 1.00 90.19 620 VAL A C 1
ATOM 5097 O O . VAL A 1 620 ? 31.284 17.892 -43.271 1.00 90.19 620 VAL A O 1
ATOM 5100 N N . LEU A 1 621 ? 30.873 20.051 -42.755 1.00 89.75 621 LEU A N 1
ATOM 5101 C CA . LEU A 1 621 ? 30.422 20.458 -44.085 1.00 89.75 621 LEU A CA 1
ATOM 5102 C C . LEU A 1 621 ? 31.616 20.864 -44.968 1.00 89.75 621 LEU A C 1
ATOM 5104 O O . LEU A 1 621 ? 32.642 21.289 -44.431 1.00 89.75 621 LEU A O 1
ATOM 5108 N N . PRO A 1 622 ? 31.479 20.787 -46.306 1.00 91.94 622 PRO A N 1
ATOM 5109 C CA . PRO A 1 622 ? 32.517 21.249 -47.220 1.00 91.94 622 PRO A CA 1
ATOM 5110 C C . PRO A 1 622 ? 32.943 22.692 -46.929 1.00 91.94 622 PRO A C 1
ATOM 5112 O O . PRO A 1 622 ? 32.108 23.553 -46.643 1.00 91.94 622 PRO A O 1
ATOM 5115 N N . LYS A 1 623 ? 34.243 22.954 -47.057 1.00 90.62 623 LYS A N 1
ATOM 5116 C CA . LYS A 1 623 ? 34.898 24.263 -46.921 1.00 90.62 623 LYS A CA 1
ATOM 5117 C C . LYS A 1 623 ? 34.775 24.909 -45.535 1.00 90.62 623 LYS A C 1
ATOM 5119 O O . LYS A 1 623 ? 35.000 26.110 -45.399 1.00 90.62 623 LYS A O 1
ATOM 5124 N N . ASP A 1 624 ? 34.481 24.127 -44.493 1.00 91.50 624 ASP A N 1
ATOM 5125 C CA . ASP A 1 624 ? 34.437 24.591 -43.101 1.00 91.50 624 ASP A CA 1
ATOM 5126 C C . ASP A 1 624 ? 35.669 24.140 -42.295 1.00 91.50 624 ASP A C 1
ATOM 5128 O O . ASP A 1 624 ? 35.620 23.252 -41.436 1.00 91.50 624 ASP A O 1
ATOM 5132 N N . LYS A 1 625 ? 36.809 24.792 -42.559 1.00 92.38 625 LYS A N 1
ATOM 5133 C CA . LYS A 1 625 ? 38.095 24.498 -41.900 1.00 92.38 625 LYS A CA 1
ATOM 5134 C C . LYS A 1 625 ? 38.053 24.668 -40.381 1.00 92.38 625 LYS A C 1
ATOM 5136 O O . LYS A 1 625 ? 38.770 23.976 -39.652 1.00 92.38 625 LYS A O 1
ATOM 5141 N N . LYS A 1 626 ? 37.227 25.595 -39.889 1.00 92.12 626 LYS A N 1
ATOM 5142 C CA . LYS A 1 626 ? 37.100 25.846 -38.453 1.00 92.12 626 LYS A CA 1
ATOM 5143 C C . LYS A 1 626 ? 36.405 24.670 -37.775 1.00 92.12 626 LYS A C 1
ATOM 5145 O O . LYS A 1 626 ? 36.986 24.089 -36.861 1.00 92.12 626 LYS A O 1
ATOM 5150 N N . SER A 1 627 ? 35.229 24.275 -38.269 1.00 90.75 627 SER A N 1
ATOM 5151 C CA . SER A 1 627 ? 34.506 23.121 -37.727 1.00 90.75 627 SER A CA 1
ATOM 5152 C C . SER A 1 627 ? 35.312 21.830 -37.858 1.00 90.75 627 SER A C 1
ATOM 5154 O O . SER A 1 627 ? 35.291 21.022 -36.936 1.00 90.75 627 SER A O 1
ATOM 5156 N N . TYR A 1 628 ? 36.079 21.658 -38.943 1.00 94.25 628 TYR A N 1
ATOM 5157 C CA . TYR A 1 628 ? 37.025 20.546 -39.085 1.00 94.25 628 TYR A CA 1
ATOM 5158 C C . TYR A 1 628 ? 38.038 20.501 -37.938 1.00 94.25 628 TYR A C 1
ATOM 5160 O O . TYR A 1 628 ? 38.174 19.487 -37.258 1.00 94.25 628 TYR A O 1
ATOM 5168 N N . THR A 1 629 ? 38.724 21.620 -37.695 1.00 94.44 629 THR A N 1
ATOM 5169 C CA . THR A 1 629 ? 39.774 21.710 -36.672 1.00 94.44 629 THR A CA 1
ATOM 5170 C C . THR A 1 629 ? 39.222 21.429 -35.277 1.00 94.44 629 THR A C 1
ATOM 5172 O O . THR A 1 629 ? 39.828 20.685 -34.503 1.00 94.44 629 THR A O 1
ATOM 5175 N N . ASP A 1 630 ? 38.061 22.004 -34.961 1.00 93.56 630 ASP A N 1
ATOM 5176 C CA . ASP A 1 630 ? 37.400 21.818 -33.670 1.00 93.56 630 ASP A CA 1
ATOM 5177 C C . ASP A 1 630 ? 36.929 20.363 -33.497 1.00 93.56 630 ASP A C 1
ATOM 5179 O O . ASP A 1 630 ? 37.117 19.772 -32.433 1.00 93.56 630 ASP A O 1
ATOM 5183 N N . ALA A 1 631 ? 36.394 19.750 -34.557 1.00 92.75 631 ALA A N 1
ATOM 5184 C CA . ALA A 1 631 ? 35.960 18.357 -34.564 1.00 92.75 631 ALA A CA 1
ATOM 5185 C C . ALA A 1 631 ? 37.120 17.362 -34.387 1.00 92.75 631 ALA A C 1
ATOM 5187 O O . ALA A 1 631 ? 36.978 16.413 -33.616 1.00 92.75 631 ALA A O 1
ATOM 5188 N N . VAL A 1 632 ? 38.268 17.587 -35.042 1.00 95.19 632 VAL A N 1
ATOM 5189 C CA . VAL A 1 632 ? 39.484 16.769 -34.864 1.00 95.19 632 VAL A CA 1
ATOM 5190 C C . VAL A 1 632 ? 39.940 16.810 -33.409 1.00 95.19 632 VAL A C 1
ATOM 5192 O O . VAL A 1 632 ? 40.098 15.763 -32.782 1.00 95.19 632 VAL A O 1
ATOM 5195 N N . LYS A 1 633 ? 40.098 18.011 -32.840 1.00 94.31 633 LYS A N 1
ATOM 5196 C CA . LYS A 1 633 ? 40.520 18.174 -31.440 1.00 94.31 633 LYS A CA 1
ATOM 5197 C C . LYS A 1 633 ? 39.547 17.496 -30.482 1.00 94.31 633 LYS A C 1
ATOM 5199 O O . LYS A 1 633 ? 39.973 16.751 -29.605 1.00 94.31 633 LYS A O 1
ATOM 5204 N N . PHE A 1 634 ? 38.246 17.701 -30.687 1.00 91.81 634 PHE A N 1
ATOM 5205 C CA . PHE A 1 634 ? 37.212 17.090 -29.860 1.00 91.81 634 PHE A CA 1
ATOM 5206 C C . PHE A 1 634 ? 37.230 15.558 -29.917 1.00 91.81 634 PHE A C 1
ATOM 5208 O O . PHE A 1 634 ? 37.010 14.914 -28.893 1.00 91.81 634 PHE A O 1
ATOM 5215 N N . ALA A 1 635 ? 37.510 14.960 -31.078 1.00 93.38 635 ALA A N 1
ATOM 5216 C CA . ALA A 1 635 ? 37.628 13.511 -31.201 1.00 93.38 635 ALA A CA 1
ATOM 5217 C C . ALA A 1 635 ? 38.877 12.973 -30.474 1.00 93.38 635 ALA A C 1
ATOM 5219 O O . ALA A 1 635 ? 38.766 11.990 -29.739 1.00 93.38 635 ALA A O 1
ATOM 5220 N N . PHE A 1 636 ? 40.022 13.661 -30.581 1.00 95.25 636 PHE A N 1
ATOM 5221 C CA . PHE A 1 636 ? 41.262 13.297 -29.874 1.00 95.25 636 PHE A CA 1
ATOM 5222 C C . PHE A 1 636 ? 41.189 13.484 -28.350 1.00 95.25 636 PHE A C 1
ATOM 5224 O O . PHE A 1 636 ? 41.901 12.819 -27.604 1.00 95.25 636 PHE A O 1
ATOM 5231 N N . GLU A 1 637 ? 40.290 14.332 -27.843 1.00 93.88 637 GLU A N 1
ATOM 5232 C CA . GLU A 1 637 ? 39.997 14.367 -26.403 1.00 93.88 637 GLU A CA 1
ATOM 5233 C C . GLU A 1 637 ? 39.354 13.070 -25.885 1.00 93.88 637 GLU A C 1
ATOM 5235 O O . GLU A 1 637 ? 39.279 12.870 -24.670 1.00 93.88 637 GLU A O 1
ATOM 5240 N N . LYS A 1 638 ? 38.783 12.240 -26.769 1.00 90.88 638 LYS A N 1
ATOM 5241 C CA . LYS A 1 638 ? 38.025 11.035 -26.395 1.00 90.88 638 LYS A CA 1
ATOM 5242 C C . LYS A 1 638 ? 38.757 9.738 -26.712 1.00 90.88 638 LYS A C 1
ATOM 5244 O O . LYS A 1 638 ? 38.401 8.718 -26.129 1.00 90.88 638 LYS A O 1
ATOM 5249 N N . ASP A 1 639 ? 39.742 9.772 -27.601 1.00 91.19 639 ASP A N 1
ATOM 5250 C CA . ASP A 1 639 ? 40.519 8.609 -28.025 1.00 91.19 639 ASP A CA 1
ATOM 5251 C C . ASP A 1 639 ? 41.895 9.060 -28.526 1.00 91.19 639 ASP A C 1
ATOM 5253 O O . ASP A 1 639 ? 42.044 10.147 -29.079 1.00 91.19 639 ASP A O 1
ATOM 5257 N N . SER A 1 640 ? 42.901 8.207 -28.363 1.00 92.62 640 SER A N 1
ATOM 5258 C CA . SER A 1 640 ? 44.236 8.403 -28.934 1.00 92.62 640 SER A CA 1
ATOM 5259 C C . SER A 1 640 ? 44.276 8.275 -30.459 1.00 92.62 640 SER A C 1
ATOM 5261 O O . SER A 1 640 ? 45.283 8.615 -31.071 1.00 92.62 640 SER A O 1
ATOM 5263 N N . SER A 1 641 ? 43.211 7.758 -31.072 1.00 93.88 641 SER A N 1
ATOM 5264 C CA . SER A 1 641 ? 43.107 7.541 -32.510 1.00 93.88 641 SER A CA 1
ATOM 5265 C C . SER A 1 641 ? 41.744 7.983 -33.050 1.00 93.88 641 SER A C 1
ATOM 5267 O O . SER A 1 641 ? 40.690 7.718 -32.461 1.00 93.88 641 SER A O 1
ATOM 5269 N N . VAL A 1 642 ? 41.761 8.682 -34.185 1.00 95.50 642 VAL A N 1
ATOM 5270 C CA . VAL A 1 642 ? 40.586 9.321 -34.790 1.00 95.50 642 VAL A CA 1
ATOM 5271 C C . VAL A 1 642 ? 40.450 8.895 -36.244 1.00 95.50 642 VAL A C 1
ATOM 5273 O O . VAL A 1 642 ? 41.419 8.873 -36.996 1.00 95.50 642 VAL A O 1
ATOM 5276 N N . ILE A 1 643 ? 39.226 8.578 -36.646 1.00 94.56 643 ILE A N 1
ATOM 5277 C CA . ILE A 1 643 ? 38.857 8.257 -38.020 1.00 94.56 643 ILE A CA 1
ATOM 5278 C C . ILE A 1 643 ? 38.230 9.494 -38.659 1.00 94.56 643 ILE A C 1
ATOM 5280 O O . ILE A 1 643 ? 37.312 10.093 -38.092 1.00 94.56 643 ILE A O 1
ATOM 5284 N N . ILE A 1 644 ? 38.696 9.833 -39.860 1.00 95.44 644 ILE A N 1
ATOM 5285 C CA . ILE A 1 644 ? 38.076 10.831 -40.737 1.00 95.44 644 ILE A CA 1
ATOM 5286 C C . ILE A 1 644 ? 37.600 10.106 -41.989 1.00 95.44 644 ILE A C 1
ATOM 5288 O O . ILE A 1 644 ? 38.397 9.501 -42.706 1.00 95.44 644 ILE A O 1
ATOM 5292 N N . GLU A 1 645 ? 36.294 10.125 -42.229 1.00 93.81 645 GLU A N 1
ATOM 5293 C CA . GLU A 1 645 ? 35.644 9.351 -43.286 1.00 93.81 645 GLU A CA 1
ATOM 5294 C C . GLU A 1 645 ? 34.602 10.174 -44.042 1.00 93.81 645 GLU A C 1
ATOM 5296 O O . GLU A 1 645 ? 34.094 11.179 -43.548 1.00 93.81 645 GLU A O 1
ATOM 5301 N N . GLU A 1 646 ? 34.264 9.743 -45.251 1.00 91.69 646 GLU A N 1
ATOM 5302 C CA . GLU A 1 646 ? 33.185 10.349 -46.023 1.00 91.69 646 GLU A CA 1
ATOM 5303 C C . GLU A 1 646 ? 31.824 10.199 -45.327 1.00 91.69 646 GLU A C 1
ATOM 5305 O O . GLU A 1 646 ? 31.525 9.200 -44.667 1.00 91.69 646 GLU A O 1
ATOM 5310 N N . PHE A 1 647 ? 30.967 11.201 -45.499 1.00 90.75 647 PHE A N 1
ATOM 5311 C CA . PHE A 1 647 ? 29.579 11.114 -45.078 1.00 90.75 647 PHE A CA 1
ATOM 5312 C C . PHE A 1 647 ? 28.771 10.294 -46.088 1.00 90.75 647 PHE A C 1
ATOM 5314 O O . PHE A 1 647 ? 28.650 10.683 -47.249 1.00 90.75 647 PHE A O 1
ATOM 5321 N N . ILE A 1 648 ? 28.158 9.203 -45.630 1.00 91.12 648 ILE A N 1
ATOM 5322 C CA . ILE A 1 648 ? 27.237 8.408 -46.447 1.00 91.12 648 ILE A CA 1
ATOM 5323 C C . ILE A 1 648 ? 25.816 8.954 -46.302 1.00 91.12 648 ILE A C 1
ATOM 5325 O O . ILE A 1 648 ? 25.276 9.025 -45.196 1.00 91.12 648 ILE A O 1
ATOM 5329 N N . GLU A 1 649 ? 25.192 9.312 -47.425 1.00 88.44 649 GLU A N 1
ATOM 5330 C CA . GLU A 1 649 ? 23.784 9.707 -47.451 1.00 88.44 649 GLU A CA 1
ATOM 5331 C C . GLU A 1 649 ? 22.867 8.480 -47.517 1.00 88.44 649 GLU A C 1
ATOM 5333 O O . GLU A 1 649 ? 23.071 7.570 -48.320 1.00 88.44 649 GLU A O 1
ATOM 5338 N N . GLY A 1 650 ? 21.817 8.468 -46.700 1.00 90.56 650 GLY A N 1
ATOM 5339 C CA . GLY A 1 650 ? 20.800 7.423 -46.729 1.00 90.56 650 GLY A CA 1
ATOM 5340 C C . GLY A 1 650 ? 20.100 7.250 -45.390 1.00 90.56 650 GLY A C 1
ATOM 5341 O O . GLY A 1 650 ? 20.269 8.046 -44.465 1.00 90.56 650 GLY A O 1
ATOM 5342 N N . THR A 1 651 ? 19.311 6.186 -45.297 1.00 91.00 651 THR A N 1
ATOM 5343 C CA . THR A 1 651 ? 18.610 5.792 -44.076 1.00 91.00 651 THR A CA 1
ATOM 5344 C C . THR A 1 651 ? 19.439 4.767 -43.311 1.00 91.00 651 THR A C 1
ATOM 5346 O O . THR A 1 651 ? 19.947 3.811 -43.898 1.00 91.00 651 THR A O 1
ATOM 5349 N N . GLU A 1 652 ? 19.571 4.964 -42.000 1.00 92.81 652 GLU A N 1
ATOM 5350 C CA . GLU A 1 652 ? 20.341 4.088 -41.119 1.00 92.81 652 GLU A CA 1
ATOM 5351 C C . GLU A 1 652 ? 19.475 2.962 -40.542 1.00 92.81 652 GLU A C 1
ATOM 5353 O O . GLU A 1 652 ? 18.439 3.188 -39.906 1.00 92.81 652 GLU A O 1
ATOM 5358 N N . TYR A 1 653 ? 19.949 1.734 -40.723 1.00 94.56 653 TYR A N 1
ATOM 5359 C CA . TYR A 1 653 ? 19.342 0.511 -40.229 1.00 94.56 653 TYR A CA 1
ATOM 5360 C C . TYR A 1 653 ? 20.312 -0.237 -39.319 1.00 94.56 653 TYR A C 1
ATOM 5362 O O . TYR A 1 653 ? 21.496 -0.372 -39.620 1.00 94.56 653 TYR A O 1
ATOM 5370 N N . ARG A 1 654 ? 19.782 -0.788 -38.227 1.00 95.06 654 ARG A N 1
ATOM 5371 C CA . ARG A 1 654 ? 20.448 -1.818 -37.426 1.00 95.06 654 ARG A CA 1
ATOM 5372 C C . ARG A 1 654 ? 19.920 -3.174 -37.883 1.00 95.06 654 ARG A C 1
ATOM 5374 O O . ARG A 1 654 ? 18.729 -3.449 -37.727 1.00 95.06 654 ARG A O 1
ATOM 5381 N N . VAL A 1 655 ? 20.797 -4.024 -38.407 1.00 96.88 655 VAL A N 1
ATOM 5382 C CA . VAL A 1 655 ? 20.508 -5.425 -38.738 1.00 96.88 655 VAL A CA 1
ATOM 5383 C C . VAL A 1 655 ? 21.082 -6.313 -37.640 1.00 96.88 655 VAL A C 1
ATOM 5385 O O . VAL A 1 655 ? 22.279 -6.280 -37.367 1.00 96.88 655 VAL A O 1
ATOM 5388 N N . LEU A 1 656 ? 20.238 -7.122 -37.009 1.00 97.25 656 LEU A N 1
ATOM 5389 C CA . LEU A 1 656 ? 20.654 -8.100 -36.016 1.00 97.25 656 LEU A CA 1
ATOM 5390 C C . LEU A 1 656 ? 20.911 -9.448 -36.683 1.00 97.25 656 LEU A C 1
ATOM 5392 O O . LEU A 1 656 ? 19.983 -10.076 -37.204 1.00 97.25 656 LEU A O 1
ATOM 5396 N N . VAL A 1 657 ? 22.162 -9.896 -36.627 1.00 97.38 657 VAL A N 1
ATOM 5397 C CA . VAL A 1 657 ? 22.597 -11.203 -37.112 1.00 97.38 657 VAL A CA 1
ATOM 5398 C C . VAL A 1 657 ? 22.839 -12.124 -35.920 1.00 97.38 657 VAL A C 1
ATOM 5400 O O . VAL A 1 657 ? 23.586 -11.786 -35.003 1.00 97.38 657 VAL A O 1
ATOM 5403 N N . ILE A 1 658 ? 22.183 -13.283 -35.931 1.00 96.44 658 ILE A N 1
ATOM 5404 C CA . ILE A 1 658 ? 22.350 -14.342 -34.933 1.00 96.44 658 ILE A CA 1
ATOM 5405 C C . ILE A 1 658 ? 22.576 -15.651 -35.676 1.00 96.44 658 ILE A C 1
ATOM 5407 O O . ILE A 1 658 ? 21.753 -16.021 -36.515 1.00 96.44 658 ILE A O 1
ATOM 5411 N N . ASP A 1 659 ? 23.678 -16.333 -35.368 1.00 94.44 659 ASP A N 1
ATOM 5412 C CA . ASP A 1 659 ? 24.013 -17.660 -35.900 1.00 94.44 659 ASP A CA 1
ATOM 5413 C C . ASP A 1 659 ? 23.897 -17.718 -37.438 1.00 94.44 659 ASP A C 1
ATOM 5415 O O . ASP A 1 659 ? 23.191 -18.537 -38.031 1.00 94.44 659 ASP A O 1
ATOM 5419 N N . GLY A 1 660 ? 24.523 -16.737 -38.101 1.00 94.25 660 GLY A N 1
ATOM 5420 C CA . GLY A 1 660 ? 24.554 -16.629 -39.562 1.00 94.25 660 GLY A CA 1
ATOM 5421 C C . GLY A 1 660 ? 23.242 -16.191 -40.226 1.00 94.25 660 GLY A C 1
ATOM 5422 O O . GLY A 1 660 ? 23.133 -16.274 -41.449 1.00 94.25 660 GLY A O 1
ATOM 5423 N N . LYS A 1 661 ? 22.241 -15.718 -39.470 1.00 96.31 661 LYS A N 1
ATOM 5424 C CA . LYS A 1 661 ? 20.950 -15.257 -40.012 1.00 96.31 661 LYS A CA 1
ATOM 5425 C C . LYS A 1 661 ? 20.632 -13.830 -39.582 1.00 96.31 661 LYS A C 1
ATOM 5427 O O . LYS A 1 661 ? 20.678 -13.516 -38.399 1.00 96.31 661 LYS A O 1
ATOM 5432 N N . ALA A 1 662 ? 20.236 -12.979 -40.527 1.00 96.69 662 ALA A N 1
ATOM 5433 C CA . ALA A 1 662 ? 19.692 -11.650 -40.237 1.00 96.69 662 ALA A CA 1
ATOM 5434 C C . ALA A 1 662 ? 18.231 -11.768 -39.762 1.00 96.69 662 ALA A C 1
ATOM 5436 O O . ALA A 1 662 ? 17.309 -11.860 -40.577 1.00 96.69 662 ALA A O 1
ATOM 5437 N N . LEU A 1 663 ? 18.029 -11.809 -38.443 1.00 95.81 663 LEU A N 1
ATOM 5438 C CA . LEU A 1 663 ? 16.739 -12.129 -37.820 1.00 95.81 663 LEU A CA 1
ATOM 5439 C C . LEU A 1 663 ? 15.868 -10.911 -37.523 1.00 95.81 663 LEU A C 1
ATOM 5441 O O . LEU A 1 663 ? 14.655 -11.061 -37.411 1.00 95.81 663 LEU A O 1
ATOM 5445 N N . ALA A 1 664 ? 16.455 -9.723 -37.391 1.00 95.81 664 ALA A N 1
ATOM 5446 C CA . ALA A 1 664 ? 15.690 -8.503 -37.172 1.00 95.81 664 ALA A CA 1
ATOM 5447 C C . ALA A 1 664 ? 16.354 -7.297 -37.833 1.00 95.81 664 ALA A C 1
ATOM 5449 O O . ALA A 1 664 ? 17.579 -7.204 -37.881 1.00 95.81 664 ALA A O 1
ATOM 5450 N N . VAL A 1 665 ? 15.547 -6.357 -38.317 1.00 96.19 665 VAL A N 1
ATOM 5451 C CA . VAL A 1 665 ? 16.015 -5.100 -38.909 1.00 96.19 665 VAL A CA 1
ATOM 5452 C C . VAL A 1 665 ? 15.179 -3.958 -38.373 1.00 96.19 665 VAL A C 1
ATOM 5454 O O . VAL A 1 665 ? 13.956 -4.010 -38.462 1.00 96.19 665 VAL A O 1
ATOM 5457 N N . VAL A 1 666 ? 15.828 -2.920 -37.852 1.00 93.69 666 VAL A N 1
ATOM 5458 C CA . VAL A 1 666 ? 15.135 -1.704 -37.421 1.00 93.69 666 VAL A CA 1
ATOM 5459 C C . VAL A 1 666 ? 15.752 -0.462 -38.048 1.00 93.69 666 VAL A C 1
ATOM 5461 O O . VAL A 1 666 ? 16.971 -0.299 -38.042 1.00 93.69 666 VAL A O 1
ATOM 5464 N N . GLU A 1 667 ? 14.905 0.415 -38.581 1.00 94.06 667 GLU A N 1
ATOM 5465 C CA . GLU A 1 667 ? 15.276 1.787 -38.932 1.00 94.06 667 GLU A CA 1
ATOM 5466 C C . GLU A 1 667 ? 15.441 2.587 -37.640 1.00 94.06 667 GLU A C 1
ATOM 5468 O O . GLU A 1 667 ? 14.589 2.519 -36.748 1.00 94.06 667 GLU A O 1
ATOM 5473 N N . ARG A 1 668 ? 16.519 3.365 -37.546 1.00 90.06 668 ARG A N 1
ATOM 5474 C CA . ARG A 1 668 ? 16.757 4.264 -36.418 1.00 90.06 668 ARG A CA 1
ATOM 5475 C C . ARG A 1 668 ? 16.514 5.710 -36.833 1.00 90.06 668 ARG A C 1
ATOM 5477 O O . ARG A 1 668 ? 17.257 6.258 -37.643 1.00 90.06 668 ARG A O 1
ATOM 5484 N N . ARG A 1 669 ? 15.495 6.351 -36.252 1.00 89.50 669 ARG A N 1
ATOM 5485 C CA . ARG A 1 669 ? 15.194 7.771 -36.505 1.00 89.50 669 ARG A CA 1
ATOM 5486 C C . ARG A 1 669 ? 15.664 8.654 -35.355 1.00 89.50 669 ARG A C 1
ATOM 5488 O O . ARG A 1 669 ? 15.536 8.250 -34.199 1.00 89.50 669 ARG A O 1
ATOM 5495 N N . PRO A 1 670 ? 16.137 9.884 -35.627 1.00 89.75 670 PRO A N 1
ATOM 5496 C CA . PRO A 1 670 ? 16.465 10.833 -34.571 1.00 89.75 670 PRO A CA 1
ATOM 5497 C C . PRO A 1 670 ? 15.253 11.176 -33.704 1.00 89.75 670 PRO A C 1
ATOM 5499 O O . PRO A 1 670 ? 14.106 11.072 -34.151 1.00 89.75 670 PRO A O 1
ATOM 5502 N N . ALA A 1 671 ? 15.512 11.640 -32.479 1.00 89.94 671 ALA A N 1
ATOM 5503 C CA . ALA A 1 671 ? 14.465 12.087 -31.565 1.00 89.94 671 ALA A CA 1
ATOM 5504 C C . ALA A 1 671 ? 13.544 13.105 -32.245 1.00 89.94 671 ALA A C 1
ATOM 5506 O O . ALA A 1 671 ? 14.022 14.067 -32.849 1.00 89.94 671 ALA A O 1
ATOM 5507 N N . ASN A 1 672 ? 12.232 12.885 -32.179 1.00 92.69 672 ASN A N 1
ATOM 5508 C CA . ASN A 1 672 ? 11.259 13.672 -32.934 1.00 92.69 672 ASN A CA 1
ATOM 5509 C C . ASN A 1 672 ? 9.870 13.695 -32.283 1.00 92.69 672 ASN A C 1
ATOM 5511 O O . ASN A 1 672 ? 9.554 12.860 -31.434 1.00 92.69 672 ASN A O 1
ATOM 5515 N N . VAL A 1 673 ? 9.035 14.629 -32.739 1.00 92.94 673 VAL A N 1
ATOM 5516 C CA . VAL A 1 673 ? 7.589 14.676 -32.483 1.00 92.94 673 VAL A CA 1
ATOM 5517 C C . VAL A 1 673 ? 6.831 14.970 -33.777 1.00 92.94 673 VAL A C 1
ATOM 5519 O O . VAL A 1 673 ? 7.359 15.631 -34.671 1.00 92.94 673 VAL A O 1
ATOM 5522 N N . THR A 1 674 ? 5.584 14.506 -33.877 1.00 92.62 674 THR A N 1
ATOM 5523 C CA . THR A 1 674 ? 4.704 14.791 -35.023 1.00 92.62 674 THR A CA 1
ATOM 5524 C C . THR A 1 674 ? 3.611 15.764 -34.603 1.00 92.62 674 THR A C 1
ATOM 5526 O O . THR A 1 674 ? 2.926 15.529 -33.613 1.00 92.62 674 THR A O 1
ATOM 5529 N N . GLY A 1 675 ? 3.448 16.859 -35.348 1.00 92.69 675 GLY A N 1
ATOM 5530 C CA . GLY A 1 675 ? 2.416 17.857 -35.085 1.00 92.69 675 GLY A CA 1
ATOM 5531 C C . GLY A 1 675 ? 1.005 17.312 -35.266 1.00 92.69 675 GLY A C 1
ATOM 5532 O O . GLY A 1 675 ? 0.712 16.647 -36.258 1.00 92.69 675 GLY A O 1
ATOM 5533 N N . ASP A 1 676 ? 0.108 17.666 -34.357 1.00 90.88 676 ASP A N 1
ATOM 5534 C CA . ASP A 1 676 ? -1.336 17.431 -34.458 1.00 90.88 676 ASP A CA 1
ATOM 5535 C C . ASP A 1 676 ? -2.104 18.690 -34.924 1.00 90.88 676 ASP A C 1
ATOM 5537 O O . ASP A 1 676 ? -3.299 18.631 -35.221 1.00 90.88 676 ASP A O 1
ATOM 5541 N N . GLY A 1 677 ? -1.400 19.824 -35.044 1.00 90.56 677 GLY A N 1
ATOM 5542 C CA . GLY A 1 677 ? -1.949 21.134 -35.387 1.00 90.56 677 GLY A CA 1
ATOM 5543 C C . GLY A 1 677 ? -2.581 21.892 -34.216 1.00 90.56 677 GLY A C 1
ATOM 5544 O O . GLY A 1 677 ? -3.168 22.944 -34.461 1.00 90.56 677 GLY A O 1
ATOM 5545 N N . LYS A 1 678 ? -2.496 21.377 -32.981 1.00 91.81 678 LYS A N 1
ATOM 5546 C CA . LYS A 1 678 ? -3.129 21.961 -31.787 1.00 91.81 678 LYS A CA 1
ATOM 5547 C C . LYS A 1 678 ? -2.166 22.093 -30.608 1.00 91.81 678 LYS A C 1
ATOM 5549 O O . LYS A 1 678 ? -2.153 23.142 -29.973 1.00 91.81 678 LYS A O 1
ATOM 5554 N N . SER A 1 679 ? -1.368 21.066 -30.336 1.00 92.56 679 SER A N 1
ATOM 5555 C CA . SER A 1 679 ? -0.444 21.008 -29.205 1.00 92.56 679 SER A CA 1
ATOM 5556 C C . SER A 1 679 ? 0.918 21.625 -29.520 1.00 92.56 679 SER A C 1
ATOM 5558 O O . SER A 1 679 ? 1.443 21.549 -30.635 1.00 92.56 679 SER A O 1
ATOM 5560 N N . THR A 1 680 ? 1.519 22.238 -28.505 1.00 95.19 680 THR A N 1
ATOM 5561 C CA . THR A 1 680 ? 2.890 22.759 -28.556 1.00 95.19 680 THR A CA 1
ATOM 5562 C C . THR A 1 680 ? 3.912 21.625 -28.620 1.00 95.19 680 THR A C 1
ATOM 5564 O O . THR A 1 680 ? 3.641 20.503 -28.203 1.00 95.19 680 THR A O 1
ATOM 5567 N N . ILE A 1 681 ? 5.134 21.901 -29.083 1.00 92.38 681 ILE A N 1
ATOM 5568 C CA . ILE A 1 681 ? 6.227 20.911 -29.059 1.00 92.38 681 ILE A CA 1
ATOM 5569 C C . ILE A 1 681 ? 6.472 20.386 -27.636 1.00 92.38 681 ILE A C 1
ATOM 5571 O O . ILE A 1 681 ? 6.733 19.200 -27.479 1.00 92.38 681 ILE A O 1
ATOM 5575 N N . SER A 1 682 ? 6.358 21.226 -26.602 1.00 92.69 682 SER A N 1
ATOM 5576 C CA . SER A 1 682 ? 6.487 20.787 -25.207 1.00 92.69 682 SER A CA 1
ATOM 5577 C C . SER A 1 682 ? 5.405 19.782 -24.818 1.00 92.69 682 SER A C 1
ATOM 5579 O O . SER A 1 682 ? 5.728 18.747 -24.247 1.00 92.69 682 SER A O 1
ATOM 5581 N N . GLU A 1 683 ? 4.146 20.054 -25.162 1.00 89.62 683 GLU A N 1
ATOM 5582 C CA . GLU A 1 683 ? 3.018 19.149 -24.903 1.00 89.62 683 GLU A CA 1
ATOM 5583 C C . GLU A 1 683 ? 3.095 17.886 -25.758 1.00 89.62 683 GLU A C 1
ATOM 5585 O O . GLU A 1 683 ? 2.730 16.821 -25.290 1.00 89.62 683 GLU A O 1
ATOM 5590 N N . LEU A 1 684 ? 3.608 17.964 -26.988 1.00 90.06 684 LEU A N 1
ATOM 5591 C CA . LEU A 1 684 ? 3.832 16.796 -27.842 1.00 90.06 684 LEU A CA 1
ATOM 5592 C C . LEU A 1 684 ? 4.990 15.938 -27.324 1.00 90.06 684 LEU A C 1
ATOM 5594 O O . LEU A 1 684 ? 4.901 14.717 -27.369 1.00 90.06 684 LEU A O 1
ATOM 5598 N N . ILE A 1 685 ? 6.064 16.546 -26.808 1.00 89.56 685 ILE A N 1
ATOM 5599 C CA . ILE A 1 685 ? 7.145 15.827 -26.119 1.00 89.56 685 ILE A CA 1
ATOM 5600 C C . ILE A 1 685 ? 6.602 15.206 -24.841 1.00 89.56 685 ILE A C 1
ATOM 5602 O O . ILE A 1 685 ? 6.910 14.055 -24.562 1.00 89.56 685 ILE A O 1
ATOM 5606 N N . GLU A 1 686 ? 5.804 15.938 -24.066 1.00 86.00 686 GLU A N 1
ATOM 5607 C CA . GLU A 1 686 ? 5.180 15.410 -22.862 1.00 86.00 686 GLU A CA 1
ATOM 5608 C C . GLU A 1 686 ? 4.190 14.310 -23.199 1.00 86.00 686 GLU A C 1
ATOM 5610 O O . GLU A 1 686 ? 4.234 13.301 -22.526 1.00 86.00 686 GLU A O 1
ATOM 5615 N N . SER A 1 687 ? 3.384 14.427 -24.250 1.00 82.06 687 SER A N 1
ATOM 5616 C CA . SER A 1 687 ? 2.469 13.386 -24.715 1.00 82.06 687 SER A CA 1
ATOM 5617 C C . SER A 1 687 ? 3.243 12.183 -25.217 1.00 82.06 687 SER A C 1
ATOM 5619 O O . SER A 1 687 ? 2.925 11.088 -24.800 1.00 82.06 687 SER A O 1
ATOM 5621 N N . LYS A 1 688 ? 4.306 12.349 -26.014 1.00 81.44 688 LYS A N 1
ATOM 5622 C CA . LYS A 1 688 ? 5.152 11.234 -26.472 1.00 81.44 688 LYS A CA 1
ATOM 5623 C C . LYS A 1 688 ? 5.867 10.575 -25.288 1.00 81.44 688 LYS A C 1
ATOM 5625 O O . LYS A 1 688 ? 5.859 9.361 -25.161 1.00 81.44 688 LYS A O 1
ATOM 5630 N N . ASN A 1 689 ? 6.382 11.368 -24.346 1.00 80.62 689 ASN A N 1
ATOM 5631 C CA . ASN A 1 689 ? 6.963 10.900 -23.085 1.00 80.62 689 ASN A CA 1
ATOM 5632 C C . ASN A 1 689 ? 5.941 10.323 -22.114 1.00 80.62 689 ASN A C 1
ATOM 5634 O O . ASN A 1 689 ? 6.302 9.494 -21.284 1.00 80.62 689 ASN A O 1
ATOM 5638 N N . THR A 1 690 ? 4.692 10.754 -22.194 1.00 66.12 690 THR A N 1
ATOM 5639 C CA . THR A 1 690 ? 3.577 10.259 -21.405 1.00 66.12 690 THR A CA 1
ATOM 5640 C C . THR A 1 690 ? 3.071 8.991 -22.033 1.00 66.12 690 THR A C 1
ATOM 5642 O O . THR A 1 690 ? 2.883 8.067 -21.288 1.00 66.12 690 THR A O 1
ATOM 5645 N N . ASP A 1 691 ? 3.026 8.849 -23.348 1.00 57.03 691 ASP A N 1
ATOM 5646 C CA . ASP A 1 691 ? 2.862 7.589 -24.057 1.00 57.03 691 ASP A CA 1
ATOM 5647 C C . ASP A 1 691 ? 4.068 6.666 -23.797 1.00 57.03 691 ASP A C 1
ATOM 5649 O O . ASP A 1 691 ? 3.886 5.470 -23.659 1.00 57.03 691 ASP A O 1
ATOM 5653 N N . PHE A 1 692 ? 5.286 7.157 -23.538 1.00 55.03 692 PHE A N 1
ATOM 5654 C CA . PHE A 1 692 ? 6.379 6.318 -23.001 1.00 55.03 692 PHE A CA 1
ATOM 5655 C C . PHE A 1 692 ? 6.143 5.936 -21.526 1.00 55.03 692 PHE A C 1
ATOM 5657 O O . PHE A 1 692 ? 6.372 4.806 -21.085 1.00 55.03 692 PHE A O 1
ATOM 5664 N N . LYS A 1 693 ? 5.626 6.881 -20.732 1.00 46.56 693 LYS A N 1
ATOM 5665 C CA . LYS A 1 693 ? 5.212 6.707 -19.337 1.00 46.56 693 LYS A CA 1
ATOM 5666 C C . LYS A 1 693 ? 3.763 6.224 -19.191 1.00 46.56 693 LYS A C 1
ATOM 5668 O O . LYS A 1 693 ? 3.332 6.222 -18.046 1.00 46.56 693 LYS A O 1
ATOM 5673 N N . GLN A 1 694 ? 3.048 5.752 -20.225 1.00 40.81 694 GLN A N 1
ATOM 5674 C CA . GLN A 1 694 ? 1.630 5.307 -20.196 1.00 40.81 694 GLN A CA 1
ATOM 5675 C C . GLN A 1 694 ? 1.289 4.230 -21.254 1.00 40.81 694 GLN A C 1
ATOM 5677 O O . GLN A 1 694 ? 0.391 3.431 -21.024 1.00 40.81 694 GLN A O 1
ATOM 5682 N N . CYS A 1 695 ? 2.069 4.076 -22.323 1.00 36.00 695 CYS A N 1
ATOM 5683 C CA . CYS A 1 695 ? 2.043 2.958 -23.269 1.00 36.00 695 CYS A CA 1
ATOM 5684 C C . CYS A 1 695 ? 3.296 2.065 -23.141 1.00 36.00 695 CYS A C 1
ATOM 5686 O O . CYS A 1 695 ? 4.390 2.475 -22.762 1.00 36.00 695 CYS A O 1
ATOM 5688 N N . LYS A 1 696 ? 3.039 0.789 -23.416 1.00 40.66 696 LYS A N 1
ATOM 5689 C CA . LYS A 1 696 ? 3.839 -0.425 -23.660 1.00 40.66 696 LYS A CA 1
ATOM 5690 C C . LYS A 1 696 ? 5.294 -0.371 -24.190 1.00 40.66 696 LYS A C 1
ATOM 5692 O O . LYS A 1 696 ? 5.699 -1.365 -24.771 1.00 40.66 696 LYS A O 1
ATOM 5697 N N . ASN A 1 697 ? 6.119 0.648 -23.952 1.00 39.97 697 ASN A N 1
ATOM 5698 C CA . ASN A 1 697 ? 7.577 0.521 -24.111 1.00 39.97 697 ASN A CA 1
ATOM 5699 C C . ASN A 1 697 ? 8.316 1.236 -22.968 1.00 39.97 697 ASN A C 1
ATOM 5701 O O . ASN A 1 697 ? 8.749 2.376 -23.103 1.00 39.97 697 ASN A O 1
ATOM 5705 N N . LYS A 1 698 ? 8.566 0.536 -21.849 1.00 42.72 698 LYS A N 1
ATOM 5706 C CA . LYS A 1 698 ? 9.478 0.968 -20.752 1.00 42.72 698 LYS A CA 1
ATOM 5707 C C . LYS A 1 698 ? 10.967 1.003 -21.175 1.00 42.72 698 LYS A C 1
ATOM 5709 O O . LYS A 1 698 ? 11.884 0.776 -20.396 1.00 42.72 698 LYS A O 1
ATOM 5714 N N . TRP A 1 699 ? 11.190 1.208 -22.455 1.00 53.16 699 TRP A N 1
ATOM 5715 C CA . TRP A 1 699 ? 12.108 0.446 -23.282 1.00 53.16 699 TRP A CA 1
ATOM 5716 C C . TRP A 1 699 ? 12.702 1.313 -24.401 1.00 53.16 699 TRP A C 1
ATOM 5718 O O . TRP A 1 699 ? 13.741 0.964 -24.960 1.00 53.16 699 TRP A O 1
ATOM 5728 N N . GLU A 1 700 ? 12.045 2.436 -24.692 1.00 54.03 700 GLU A N 1
ATOM 5729 C CA . GLU A 1 700 ? 12.562 3.580 -25.436 1.00 54.03 700 GLU A CA 1
ATOM 5730 C C . GLU A 1 700 ? 13.037 4.641 -24.444 1.00 54.03 700 GLU A C 1
ATOM 5732 O O . GLU A 1 700 ? 12.554 4.727 -23.310 1.00 54.03 700 GLU A O 1
ATOM 5737 N N . TYR A 1 701 ? 14.020 5.439 -24.844 1.00 67.94 701 TYR A N 1
ATOM 5738 C CA . TYR A 1 701 ? 14.569 6.455 -23.961 1.00 67.94 701 TYR A CA 1
ATOM 5739 C C . TYR A 1 701 ? 13.701 7.711 -24.060 1.00 67.94 701 TYR A C 1
ATOM 5741 O O . TYR A 1 701 ? 13.409 8.157 -25.163 1.00 67.94 701 TYR A O 1
ATOM 5749 N N . PRO A 1 702 ? 13.262 8.310 -22.940 1.00 79.00 702 PRO A N 1
ATOM 5750 C CA . PRO A 1 702 ? 12.442 9.508 -23.014 1.00 79.00 702 PRO A CA 1
ATOM 5751 C C . PRO A 1 702 ? 13.239 10.649 -23.640 1.00 79.00 702 PRO A C 1
ATOM 5753 O O . PRO A 1 702 ? 14.431 10.825 -23.362 1.00 79.00 702 PRO A O 1
ATOM 5756 N N . ILE A 1 703 ? 12.552 11.474 -24.423 1.00 84.25 703 ILE A N 1
ATOM 5757 C CA . ILE A 1 703 ? 13.125 12.694 -24.975 1.00 84.25 703 ILE A CA 1
ATOM 5758 C C . ILE A 1 703 ? 13.364 13.655 -23.809 1.00 84.25 703 ILE A C 1
ATOM 5760 O O . ILE A 1 703 ? 12.423 14.139 -23.174 1.00 84.25 703 ILE A O 1
ATOM 5764 N N . LYS A 1 704 ? 14.636 13.930 -23.516 1.00 85.69 704 LYS A N 1
ATOM 5765 C CA . LYS A 1 704 ? 15.046 14.891 -22.487 1.00 85.69 704 LYS A CA 1
ATOM 5766 C C . LYS A 1 704 ? 15.393 16.209 -23.152 1.00 85.69 704 LYS A C 1
ATOM 5768 O O . LYS A 1 704 ? 16.305 16.269 -23.963 1.00 85.69 704 LYS A O 1
ATOM 5773 N N . VAL A 1 705 ? 14.700 17.277 -22.777 1.00 86.81 705 VAL A N 1
ATOM 5774 C CA . VAL A 1 705 ? 14.964 18.604 -23.337 1.00 86.81 705 VAL A CA 1
ATOM 5775 C C . VAL A 1 705 ? 16.192 19.214 -22.660 1.00 86.81 705 VAL A C 1
ATOM 5777 O O . VAL A 1 705 ? 16.112 19.710 -21.537 1.00 86.81 705 VAL A O 1
ATOM 5780 N N . THR A 1 706 ? 17.330 19.197 -23.352 1.00 88.19 706 THR A N 1
ATOM 5781 C CA . THR A 1 706 ? 18.584 19.833 -22.928 1.00 88.19 706 THR A CA 1
ATOM 5782 C C . THR A 1 706 ? 18.912 21.045 -23.810 1.00 88.19 706 THR A C 1
ATOM 5784 O O . THR A 1 706 ? 18.101 21.486 -24.629 1.00 88.19 706 THR A O 1
ATOM 5787 N N . ALA A 1 707 ? 20.105 21.624 -23.641 1.00 84.44 707 ALA A N 1
ATOM 5788 C CA . ALA A 1 707 ? 20.588 22.698 -24.511 1.00 84.44 707 ALA A CA 1
ATOM 5789 C C . ALA A 1 707 ? 20.689 22.260 -25.985 1.00 84.44 707 ALA A C 1
ATOM 5791 O O . ALA A 1 707 ? 20.478 23.081 -26.876 1.00 84.44 707 ALA A O 1
ATOM 5792 N N . ILE A 1 708 ? 20.946 20.972 -26.240 1.00 84.25 708 ILE A N 1
ATOM 5793 C CA . ILE A 1 708 ? 21.119 20.429 -27.592 1.00 84.25 708 ILE A CA 1
ATOM 5794 C C . ILE A 1 708 ? 19.782 20.409 -28.347 1.00 84.25 708 ILE A C 1
ATOM 5796 O O . ILE A 1 708 ? 19.699 20.940 -29.451 1.00 84.25 708 ILE A O 1
ATOM 5800 N N . GLU A 1 709 ? 18.711 19.891 -27.737 1.00 89.31 709 GLU A N 1
ATOM 5801 C CA . GLU A 1 709 ? 17.372 19.879 -28.343 1.00 89.31 709 GLU A CA 1
ATOM 5802 C C . GLU A 1 709 ? 16.876 21.302 -28.617 1.00 89.31 709 GLU A C 1
ATOM 5804 O O . GLU A 1 709 ? 16.312 21.582 -29.675 1.00 89.31 709 GLU A O 1
ATOM 5809 N N . LYS A 1 710 ? 17.138 22.238 -27.694 1.00 88.88 710 LYS A N 1
ATOM 5810 C CA . LYS A 1 710 ? 16.799 23.657 -27.879 1.00 88.88 710 LYS A CA 1
ATOM 5811 C C . LYS A 1 710 ? 17.559 24.285 -29.051 1.00 88.88 710 LYS A C 1
ATOM 5813 O O . LYS A 1 710 ? 16.959 25.030 -29.824 1.00 88.88 710 LYS A O 1
ATOM 5818 N N . ALA A 1 711 ? 18.848 23.982 -29.206 1.00 85.00 711 ALA A N 1
ATOM 5819 C CA . ALA A 1 711 ? 19.649 24.457 -30.333 1.00 85.00 711 ALA A CA 1
ATOM 5820 C C . ALA A 1 711 ? 19.141 23.892 -31.672 1.00 85.00 711 ALA A C 1
ATOM 5822 O O . ALA A 1 711 ? 19.009 24.642 -32.640 1.00 85.00 711 ALA A O 1
ATOM 5823 N N . LYS A 1 712 ? 18.769 22.605 -31.707 1.00 89.62 712 LYS A N 1
ATOM 5824 C CA . LYS A 1 712 ? 18.206 21.956 -32.900 1.00 89.62 712 LYS A CA 1
ATOM 5825 C C . LYS A 1 712 ? 16.832 22.507 -33.289 1.00 89.62 712 LYS A C 1
ATOM 5827 O O . LYS A 1 712 ? 16.523 22.624 -34.473 1.00 89.62 712 LYS A O 1
ATOM 5832 N N . LEU A 1 713 ? 16.000 22.873 -32.316 1.00 91.88 713 LEU A N 1
ATOM 5833 C CA . LEU A 1 713 ? 14.744 23.574 -32.590 1.00 91.88 713 LEU A CA 1
ATOM 5834 C C . LEU A 1 713 ? 15.002 24.970 -33.166 1.00 91.88 713 LEU A C 1
ATOM 5836 O O . LEU A 1 713 ? 14.394 25.341 -34.170 1.00 91.88 713 LEU A O 1
ATOM 5840 N N . LYS A 1 714 ? 15.958 25.711 -32.591 1.00 90.31 714 LYS A N 1
ATOM 5841 C CA . LYS A 1 714 ? 16.322 27.052 -33.062 1.00 90.31 714 LYS A CA 1
ATOM 5842 C C . LYS A 1 714 ? 16.831 27.040 -34.505 1.00 90.31 714 LYS A C 1
ATOM 5844 O O . LYS A 1 714 ? 16.436 27.910 -35.273 1.00 90.31 714 LYS A O 1
ATOM 5849 N N . SER A 1 715 ? 17.640 26.051 -34.900 1.00 88.00 715 SER A N 1
ATOM 5850 C CA . SER A 1 715 ? 18.107 25.924 -36.292 1.00 88.00 715 SER A CA 1
ATOM 5851 C C . SER A 1 715 ? 16.984 25.617 -37.292 1.00 88.00 715 SER A C 1
ATOM 5853 O O . SER A 1 715 ? 17.137 25.873 -38.481 1.00 88.00 715 SER A O 1
ATOM 5855 N N . GLN A 1 716 ? 15.833 25.134 -36.815 1.00 90.81 716 GLN A N 1
ATOM 5856 C CA . GLN A 1 716 ? 14.613 24.931 -37.603 1.00 90.81 716 GLN A CA 1
ATOM 5857 C C . GLN A 1 716 ? 13.621 26.102 -37.494 1.00 90.81 716 GLN A C 1
ATOM 5859 O O . GLN A 1 716 ? 12.487 25.980 -37.957 1.00 90.81 716 GLN A O 1
ATOM 5864 N N . ASN A 1 717 ? 14.024 27.226 -36.888 1.00 93.56 717 ASN A N 1
ATOM 5865 C CA . ASN A 1 717 ? 13.163 28.373 -36.583 1.00 93.56 717 ASN A CA 1
ATOM 5866 C C . ASN A 1 717 ? 11.943 28.006 -35.710 1.00 93.56 717 ASN A C 1
ATOM 5868 O O . ASN A 1 717 ? 10.849 28.534 -35.902 1.00 93.56 717 ASN A O 1
ATOM 5872 N N . LEU A 1 718 ? 12.122 27.081 -34.758 1.00 94.44 718 LEU A N 1
ATOM 5873 C CA . LEU A 1 718 ? 11.089 26.603 -33.832 1.00 94.44 718 LEU A CA 1
ATOM 5874 C C . LEU A 1 718 ? 11.510 26.792 -32.365 1.00 94.44 718 LEU A C 1
ATOM 5876 O O . LEU A 1 718 ? 12.689 26.892 -32.027 1.00 94.44 718 LEU A O 1
ATOM 5880 N N . THR A 1 719 ? 10.521 26.794 -31.474 1.00 94.31 719 THR A N 1
ATOM 5881 C CA . THR A 1 719 ? 10.677 26.833 -30.010 1.00 94.31 719 THR A CA 1
ATOM 5882 C C . THR A 1 719 ? 9.809 25.759 -29.354 1.00 94.31 719 THR A C 1
ATOM 5884 O O . THR A 1 719 ? 8.897 25.227 -29.979 1.00 94.31 719 THR A O 1
ATOM 5887 N N . LEU A 1 720 ? 10.023 25.467 -28.066 1.00 92.94 720 LEU A N 1
ATOM 5888 C CA . LEU A 1 720 ? 9.188 24.505 -27.322 1.00 92.94 720 LEU A CA 1
ATOM 5889 C C . LEU A 1 720 ? 7.698 24.894 -27.273 1.00 92.94 720 LEU A C 1
ATOM 5891 O O . LEU A 1 720 ? 6.847 24.025 -27.131 1.00 92.94 720 LEU A O 1
ATOM 5895 N N . THR A 1 721 ? 7.387 26.183 -27.413 1.00 95.31 721 THR A N 1
ATOM 5896 C CA . THR A 1 721 ? 6.018 26.720 -27.434 1.00 95.31 721 THR A CA 1
ATOM 5897 C C . THR A 1 721 ? 5.413 26.787 -28.836 1.00 95.31 721 THR A C 1
ATOM 5899 O O . THR A 1 721 ? 4.253 27.156 -28.986 1.00 95.31 721 THR A O 1
ATOM 5902 N N . SER A 1 722 ? 6.174 26.449 -29.880 1.00 94.94 722 SER A N 1
ATOM 5903 C CA . SER A 1 722 ? 5.660 26.413 -31.251 1.00 94.94 722 SER A CA 1
ATOM 5904 C C . SER A 1 722 ? 4.667 25.260 -31.422 1.00 94.94 722 SER A C 1
ATOM 5906 O O . SER A 1 722 ? 4.901 24.174 -30.895 1.00 94.94 722 SER A O 1
ATOM 5908 N N . VAL A 1 723 ? 3.596 25.476 -32.193 1.00 95.88 723 VAL A N 1
ATOM 5909 C CA . VAL A 1 723 ? 2.596 24.452 -32.556 1.00 95.88 723 VAL A CA 1
ATOM 5910 C C . VAL A 1 723 ? 2.877 23.969 -33.985 1.00 95.88 723 VAL A C 1
ATOM 5912 O O . VAL A 1 723 ? 2.657 24.724 -34.940 1.00 95.88 723 VAL A O 1
ATOM 5915 N N . PRO A 1 724 ? 3.406 22.748 -34.189 1.00 93.62 724 PRO A N 1
ATOM 5916 C CA . PRO A 1 724 ? 3.680 22.240 -35.528 1.00 93.62 724 PRO A CA 1
ATOM 5917 C C . PRO A 1 724 ? 2.377 21.914 -36.272 1.00 93.62 724 PRO A C 1
ATOM 5919 O O . PRO A 1 724 ? 1.415 21.415 -35.689 1.00 93.62 724 PRO A O 1
ATOM 5922 N N . LYS A 1 725 ? 2.351 22.158 -37.591 1.00 93.94 725 LYS A N 1
ATOM 5923 C CA . LYS A 1 725 ? 1.214 21.781 -38.451 1.00 93.94 725 LYS A CA 1
ATOM 5924 C C . LYS A 1 725 ? 0.939 20.276 -38.357 1.00 93.94 725 LYS A C 1
ATOM 5926 O O . LYS A 1 725 ? 1.868 19.489 -38.178 1.00 93.94 725 LYS A O 1
ATOM 5931 N N . LYS A 1 726 ? -0.324 19.884 -38.551 1.00 93.19 726 LYS A N 1
ATOM 5932 C CA . LYS A 1 726 ? -0.734 18.475 -38.562 1.00 93.19 726 LYS A CA 1
ATOM 5933 C C . LYS A 1 726 ? 0.148 17.653 -39.516 1.00 93.19 726 LYS A C 1
ATOM 5935 O O . LYS A 1 726 ? 0.364 18.067 -40.653 1.00 93.19 726 LYS A O 1
ATOM 5940 N N . ASN A 1 727 ? 0.644 16.511 -39.041 1.00 91.38 727 ASN A N 1
ATOM 5941 C CA . ASN A 1 727 ? 1.555 15.580 -39.720 1.00 91.38 727 ASN A CA 1
ATOM 5942 C C . ASN A 1 727 ? 2.969 16.117 -40.020 1.00 91.38 727 ASN A C 1
ATOM 5944 O O . ASN A 1 727 ? 3.750 15.433 -40.679 1.00 91.38 727 ASN A O 1
ATOM 5948 N N . LYS A 1 728 ? 3.343 17.312 -39.541 1.00 94.12 728 LYS A N 1
ATOM 5949 C CA . LYS A 1 728 ? 4.720 17.807 -39.672 1.00 94.12 728 LYS A CA 1
ATOM 5950 C C . LYS A 1 728 ? 5.605 17.165 -38.602 1.00 94.12 728 LYS A C 1
ATOM 5952 O O . LYS A 1 728 ? 5.378 17.389 -37.414 1.00 94.12 728 LYS A O 1
ATOM 5957 N N . VAL A 1 729 ? 6.629 16.426 -39.021 1.00 92.31 729 VAL A N 1
ATOM 5958 C CA . VAL A 1 729 ? 7.656 15.879 -38.121 1.00 92.31 729 VAL A CA 1
ATOM 5959 C C . VAL A 1 729 ? 8.659 16.976 -37.760 1.00 92.31 729 VAL A C 1
ATOM 5961 O O . VAL A 1 729 ? 9.137 17.703 -38.631 1.00 92.31 729 VAL A O 1
ATOM 5964 N N . VAL A 1 730 ? 8.965 17.105 -36.472 1.00 93.62 730 VAL A N 1
ATOM 5965 C CA . VAL A 1 730 ? 9.980 18.017 -35.937 1.00 93.62 730 VAL A CA 1
ATOM 5966 C C . VAL A 1 730 ? 11.060 17.193 -35.256 1.00 93.62 730 VAL A C 1
ATOM 5968 O O . VAL A 1 730 ? 10.775 16.475 -34.298 1.00 93.62 730 VAL A O 1
ATOM 5971 N N . TYR A 1 731 ? 12.298 17.321 -35.727 1.00 92.69 731 TYR A N 1
ATOM 5972 C CA . TYR A 1 731 ? 13.446 16.629 -35.146 1.00 92.69 731 TYR A CA 1
ATOM 5973 C C . TYR A 1 731 ? 14.069 17.450 -34.016 1.00 92.69 731 TYR A C 1
ATOM 5975 O O . TYR A 1 731 ? 14.190 18.671 -34.101 1.00 92.69 731 TYR A O 1
ATOM 5983 N N . LEU A 1 732 ? 14.488 16.766 -32.961 1.00 90.31 732 LEU A N 1
ATOM 5984 C CA . LEU A 1 732 ? 15.082 17.319 -31.744 1.00 90.31 732 LEU A CA 1
ATOM 5985 C C . LEU A 1 732 ? 16.573 16.977 -31.629 1.00 90.31 732 LEU A C 1
ATOM 5987 O O . LEU A 1 732 ? 17.291 17.598 -30.851 1.00 90.31 732 LEU A O 1
ATOM 5991 N N . ARG A 1 733 ? 17.053 16.016 -32.421 1.00 85.88 733 ARG A N 1
ATOM 5992 C CA . ARG A 1 733 ? 18.455 15.594 -32.505 1.00 85.88 733 ARG A CA 1
ATOM 5993 C C . ARG A 1 733 ? 18.861 15.367 -33.957 1.00 85.88 733 ARG A C 1
ATOM 5995 O O . ARG A 1 733 ? 18.004 15.129 -34.803 1.00 85.88 733 ARG A O 1
ATOM 6002 N N . ASP A 1 734 ? 20.166 15.422 -34.207 1.00 78.25 734 ASP A N 1
ATOM 6003 C CA . ASP A 1 734 ? 20.774 15.009 -35.479 1.00 78.25 734 ASP A CA 1
ATOM 6004 C C . ASP A 1 734 ? 21.206 13.537 -35.466 1.00 78.25 734 ASP A C 1
ATOM 6006 O O . ASP A 1 734 ? 21.209 12.889 -36.506 1.00 78.25 734 ASP A O 1
ATOM 6010 N N . ASN A 1 735 ? 21.533 12.987 -34.290 1.00 79.19 735 ASN A N 1
ATOM 6011 C CA . ASN A 1 735 ? 21.880 11.576 -34.160 1.00 79.19 735 ASN A CA 1
ATOM 6012 C C . ASN A 1 735 ? 20.635 10.680 -34.132 1.00 79.19 735 ASN A C 1
ATOM 6014 O O . ASN A 1 735 ? 19.596 11.025 -33.572 1.00 79.19 735 ASN A O 1
ATOM 6018 N N . THR A 1 736 ? 20.768 9.491 -34.698 1.00 80.75 736 THR A N 1
ATOM 6019 C CA . THR A 1 736 ? 19.742 8.441 -34.818 1.00 80.75 736 THR A CA 1
ATOM 6020 C C . THR A 1 736 ? 19.721 7.511 -33.599 1.00 80.75 736 THR A C 1
ATOM 6022 O O . THR A 1 736 ? 19.281 6.364 -33.658 1.00 80.75 736 THR A O 1
ATOM 6025 N N . ASN A 1 737 ? 20.233 7.963 -32.455 1.00 78.88 737 ASN A N 1
ATOM 6026 C CA . ASN A 1 737 ? 20.353 7.105 -31.287 1.00 78.88 737 ASN A CA 1
ATOM 6027 C C . ASN A 1 737 ? 18.995 6.928 -30.602 1.00 78.88 737 ASN A C 1
ATOM 6029 O O . ASN A 1 737 ? 18.401 7.876 -30.092 1.00 78.88 737 ASN A O 1
ATOM 6033 N N . VAL A 1 738 ? 18.548 5.678 -30.475 1.00 78.19 738 VAL A N 1
ATOM 6034 C CA . VAL A 1 738 ? 17.374 5.342 -29.650 1.00 78.19 738 VAL A CA 1
ATOM 6035 C C . VAL A 1 738 ? 17.609 5.769 -28.193 1.00 78.19 738 VAL A C 1
ATOM 6037 O O . VAL A 1 738 ? 16.674 6.177 -27.515 1.00 78.19 738 VAL A O 1
ATOM 6040 N N . SER A 1 739 ? 18.871 5.780 -27.732 1.00 74.00 739 SER A N 1
ATOM 6041 C CA . SER A 1 739 ? 19.274 6.207 -26.382 1.00 74.00 739 SER A CA 1
ATOM 6042 C C . SER A 1 739 ? 19.009 7.676 -26.043 1.00 74.00 739 SER A C 1
ATOM 6044 O O . SER A 1 739 ? 18.956 8.035 -24.865 1.00 74.00 739 SER A O 1
ATOM 6046 N N . THR A 1 740 ? 18.810 8.528 -27.050 1.00 79.12 740 THR A N 1
ATOM 6047 C CA . THR A 1 740 ? 18.493 9.956 -26.889 1.00 79.12 740 THR A CA 1
ATOM 6048 C C . THR A 1 740 ? 17.018 10.268 -27.165 1.00 79.12 740 THR A C 1
ATOM 6050 O O . THR A 1 740 ? 16.642 11.436 -27.241 1.00 79.12 740 THR A O 1
ATOM 6053 N N . GLY A 1 741 ? 16.178 9.233 -27.278 1.00 79.69 741 GLY A N 1
ATOM 6054 C CA . GLY A 1 741 ? 14.747 9.337 -27.574 1.00 79.69 741 GLY A CA 1
ATOM 6055 C C . GLY A 1 741 ? 14.396 9.329 -29.052 1.00 79.69 741 GLY A C 1
ATOM 6056 O O . GLY A 1 741 ? 13.359 9.866 -29.442 1.00 79.69 741 GLY A O 1
ATOM 6057 N N . GLY A 1 742 ? 15.276 8.737 -29.863 1.00 85.38 742 GLY A N 1
ATOM 6058 C CA . GLY A 1 742 ? 14.977 8.325 -31.228 1.00 85.38 742 GLY A CA 1
ATOM 6059 C C . GLY A 1 742 ? 14.014 7.139 -31.300 1.00 85.38 742 GLY A C 1
ATOM 6060 O O . GLY A 1 742 ? 13.878 6.373 -30.347 1.00 85.38 742 GLY A O 1
ATOM 6061 N N . ASP A 1 743 ? 13.378 6.984 -32.457 1.00 85.62 743 ASP A N 1
ATOM 6062 C CA . ASP A 1 743 ? 12.420 5.910 -32.728 1.00 85.62 743 ASP A CA 1
ATOM 6063 C C . ASP A 1 743 ? 13.132 4.701 -33.364 1.00 85.62 743 ASP A C 1
ATOM 6065 O O . ASP A 1 743 ? 14.078 4.871 -34.140 1.00 85.62 743 ASP A O 1
ATOM 6069 N N . ALA A 1 744 ? 12.653 3.489 -33.070 1.00 87.75 744 ALA A N 1
ATOM 6070 C CA . ALA A 1 744 ? 13.098 2.246 -33.701 1.00 87.75 744 ALA A CA 1
ATOM 6071 C C . ALA A 1 744 ? 11.926 1.620 -34.466 1.00 87.75 744 ALA A C 1
ATOM 6073 O O . ALA A 1 744 ? 10.951 1.204 -33.849 1.00 87.75 744 ALA A O 1
ATOM 6074 N N . ILE A 1 745 ? 12.005 1.547 -35.792 1.00 89.75 745 ILE A N 1
ATOM 6075 C CA . ILE A 1 745 ? 10.897 1.071 -36.635 1.00 89.75 745 ILE A CA 1
ATOM 6076 C C . ILE A 1 745 ? 11.269 -0.281 -37.226 1.00 89.75 745 ILE A C 1
ATOM 6078 O O . ILE A 1 745 ? 12.279 -0.393 -37.915 1.00 89.75 745 ILE A O 1
ATOM 6082 N N . ASP A 1 746 ? 10.469 -1.310 -36.966 1.00 89.94 746 ASP A N 1
ATOM 6083 C CA . ASP A 1 746 ? 10.728 -2.660 -37.459 1.00 89.94 746 ASP A CA 1
ATOM 6084 C C . ASP A 1 746 ? 10.481 -2.774 -38.969 1.00 89.94 746 ASP A C 1
ATOM 6086 O O . ASP A 1 746 ? 9.362 -2.642 -39.464 1.00 89.94 746 ASP A O 1
ATOM 6090 N N . HIS A 1 747 ? 11.560 -3.069 -39.689 1.00 94.25 747 HIS A N 1
ATOM 6091 C CA . HIS A 1 747 ? 11.593 -3.319 -41.125 1.00 94.25 747 HIS A CA 1
ATOM 6092 C C . HIS A 1 747 ? 11.938 -4.774 -41.451 1.00 94.25 747 HIS A C 1
ATOM 6094 O O . HIS A 1 747 ? 12.166 -5.108 -42.609 1.00 94.25 747 HIS A O 1
ATOM 6100 N N . THR A 1 748 ? 11.949 -5.679 -40.470 1.00 92.56 748 THR A N 1
ATOM 6101 C CA . THR A 1 748 ? 12.415 -7.063 -40.646 1.00 92.56 748 THR A CA 1
ATOM 6102 C C . THR A 1 748 ? 11.760 -7.763 -41.837 1.00 92.56 748 THR A C 1
ATOM 6104 O O . THR A 1 748 ? 12.455 -8.418 -42.611 1.00 92.56 748 THR A O 1
ATOM 6107 N N . LYS A 1 749 ? 10.446 -7.611 -42.035 1.00 91.44 749 LYS A N 1
ATOM 6108 C CA . LYS A 1 749 ? 9.722 -8.245 -43.153 1.00 91.44 749 LYS A CA 1
ATOM 6109 C C . LYS A 1 749 ? 9.917 -7.535 -44.496 1.00 91.44 749 LYS A C 1
ATOM 6111 O O . LYS A 1 749 ? 9.860 -8.188 -45.530 1.00 91.44 749 LYS A O 1
ATOM 6116 N N . THR A 1 750 ? 10.128 -6.222 -44.483 1.00 91.81 750 THR A N 1
ATOM 6117 C CA . THR A 1 750 ? 10.172 -5.380 -45.691 1.00 91.81 750 THR A CA 1
ATOM 6118 C C . THR A 1 750 ? 11.593 -5.092 -46.178 1.00 91.81 750 THR A C 1
ATOM 6120 O O . THR A 1 750 ? 11.763 -4.628 -47.303 1.00 91.81 750 THR A O 1
ATOM 6123 N N . PHE A 1 751 ? 12.618 -5.378 -45.369 1.00 93.62 751 PHE A N 1
ATOM 6124 C CA . PHE A 1 751 ? 14.010 -5.088 -45.700 1.00 93.62 751 PHE A CA 1
ATOM 6125 C C . PHE A 1 751 ? 14.541 -6.009 -46.819 1.00 93.62 751 PHE A C 1
ATOM 6127 O O . PHE A 1 751 ? 14.403 -7.233 -46.695 1.00 93.62 751 PHE A O 1
ATOM 6134 N N . PRO A 1 752 ? 15.173 -5.465 -47.882 1.00 94.06 752 PRO A N 1
ATOM 6135 C CA . PRO A 1 752 ? 15.628 -6.244 -49.034 1.00 94.06 752 PRO A CA 1
ATOM 6136 C C . PRO A 1 752 ? 16.589 -7.389 -48.679 1.00 94.06 752 PRO A C 1
ATOM 6138 O O . PRO A 1 752 ? 17.545 -7.203 -47.925 1.00 94.06 752 PRO A O 1
ATOM 6141 N N . SER A 1 753 ? 16.385 -8.568 -49.277 1.00 92.50 753 SER A N 1
ATOM 6142 C CA . SER A 1 753 ? 17.181 -9.772 -48.981 1.00 92.50 753 SER A CA 1
ATOM 6143 C C . SER A 1 753 ? 18.677 -9.600 -49.253 1.00 92.50 753 SER A C 1
ATOM 6145 O O . SER A 1 753 ? 19.484 -9.992 -48.419 1.00 92.50 753 SER A O 1
ATOM 6147 N N . HIS A 1 754 ? 19.057 -8.940 -50.352 1.00 93.06 754 HIS A N 1
ATOM 6148 C CA . HIS A 1 754 ? 20.471 -8.714 -50.681 1.00 93.06 754 HIS A CA 1
ATOM 6149 C C . HIS A 1 754 ? 21.204 -7.866 -49.618 1.00 93.06 754 HIS A C 1
ATOM 6151 O O . HIS A 1 754 ? 22.382 -8.087 -49.350 1.00 93.06 754 HIS A O 1
ATOM 6157 N N . LEU A 1 755 ? 20.504 -6.940 -48.946 1.00 95.19 755 LEU A N 1
ATOM 6158 C CA . LEU A 1 755 ? 21.065 -6.158 -47.837 1.00 95.19 755 LEU A CA 1
ATOM 6159 C C . LEU A 1 755 ? 21.188 -6.991 -46.555 1.00 95.19 755 LEU A C 1
ATOM 6161 O O . LEU A 1 755 ? 22.159 -6.855 -45.810 1.00 95.19 755 LEU A O 1
ATOM 6165 N N . LYS A 1 756 ? 20.243 -7.907 -46.303 1.00 95.38 756 LYS A N 1
ATOM 6166 C CA . LYS A 1 756 ? 20.371 -8.890 -45.213 1.00 95.38 756 LYS A CA 1
ATOM 6167 C C . LYS A 1 756 ? 21.569 -9.811 -45.430 1.00 95.38 756 LYS A C 1
ATOM 6169 O O . LYS A 1 756 ? 22.311 -10.073 -44.489 1.00 95.38 756 LYS A O 1
ATOM 6174 N N . GLU A 1 757 ? 21.772 -10.274 -46.659 1.00 95.50 757 GLU A N 1
ATOM 6175 C CA . GLU A 1 757 ? 22.924 -11.096 -47.043 1.00 95.50 757 GLU A CA 1
ATOM 6176 C C . GLU A 1 757 ? 24.242 -10.342 -46.849 1.00 95.50 757 GLU A C 1
ATOM 6178 O O . GLU A 1 757 ? 25.192 -10.910 -46.312 1.00 95.50 757 GLU A O 1
ATOM 6183 N N . ALA A 1 758 ? 24.290 -9.050 -47.192 1.00 95.62 758 ALA A N 1
ATOM 6184 C CA . ALA A 1 758 ? 25.449 -8.202 -46.922 1.00 95.62 758 ALA A CA 1
ATOM 6185 C C . ALA A 1 758 ? 25.774 -8.112 -45.420 1.00 95.62 758 ALA A C 1
ATOM 6187 O O . ALA A 1 758 ? 26.936 -8.252 -45.036 1.00 95.62 758 ALA A O 1
ATOM 6188 N N . ALA A 1 759 ? 24.762 -7.951 -44.562 1.00 96.88 759 ALA A N 1
ATOM 6189 C CA . ALA A 1 759 ? 24.951 -7.945 -43.111 1.00 96.88 759 ALA A CA 1
ATOM 6190 C C . ALA A 1 759 ? 25.420 -9.309 -42.569 1.00 96.88 759 ALA A C 1
ATOM 6192 O O . ALA A 1 759 ? 26.316 -9.367 -41.730 1.00 96.88 759 ALA A O 1
ATOM 6193 N N . VAL A 1 760 ? 24.875 -10.418 -43.079 1.00 97.62 760 VAL A N 1
ATOM 6194 C CA . VAL A 1 760 ? 25.336 -11.772 -42.720 1.00 97.62 760 VAL A CA 1
ATOM 6195 C C . VAL A 1 760 ? 26.790 -11.987 -43.145 1.00 97.62 760 VAL A C 1
ATOM 6197 O O . VAL A 1 760 ? 27.586 -12.520 -42.374 1.00 97.62 760 VAL A O 1
ATOM 6200 N N . LYS A 1 761 ? 27.162 -11.539 -44.348 1.00 97.38 761 LYS A N 1
ATOM 6201 C CA . LYS A 1 761 ? 28.539 -11.612 -44.848 1.00 97.38 761 LYS A CA 1
ATOM 6202 C C . LYS A 1 761 ? 29.502 -10.811 -43.963 1.00 97.38 761 LYS A C 1
ATOM 6204 O O . LYS A 1 761 ? 30.595 -11.295 -43.686 1.00 97.38 761 LYS A O 1
ATOM 6209 N N . ALA A 1 762 ? 29.077 -9.643 -43.482 1.00 96.88 762 ALA A N 1
ATOM 6210 C CA . ALA A 1 762 ? 29.847 -8.807 -42.562 1.00 96.88 762 ALA A CA 1
ATOM 6211 C C . ALA A 1 762 ? 30.059 -9.460 -41.189 1.00 96.88 762 ALA A C 1
ATOM 6213 O O . ALA A 1 762 ? 31.179 -9.493 -40.687 1.00 96.88 762 ALA A O 1
ATOM 6214 N N . ALA A 1 763 ? 29.012 -10.048 -40.603 1.00 96.56 763 ALA A N 1
ATOM 6215 C CA . ALA A 1 763 ? 29.150 -10.804 -39.356 1.00 96.56 763 ALA A CA 1
ATOM 6216 C C . ALA A 1 763 ? 30.093 -12.009 -39.531 1.00 96.56 763 ALA A C 1
ATOM 6218 O O . ALA A 1 763 ? 30.951 -12.269 -38.689 1.00 96.56 763 ALA A O 1
ATOM 6219 N N . LYS A 1 764 ? 29.994 -12.706 -40.671 1.00 96.31 764 LYS A N 1
ATOM 6220 C CA . LYS A 1 764 ? 30.854 -13.849 -40.997 1.00 96.31 764 LYS A CA 1
ATOM 6221 C C . LYS A 1 764 ? 32.324 -13.462 -41.179 1.00 96.31 764 LYS A C 1
ATOM 6223 O O . LYS A 1 764 ? 33.188 -14.250 -40.812 1.00 96.31 764 LYS A O 1
ATOM 6228 N N . SER A 1 765 ? 32.632 -12.278 -41.719 1.00 96.31 765 SER A N 1
ATOM 6229 C CA . SER A 1 765 ? 34.028 -11.859 -41.931 1.00 96.31 765 SER A CA 1
ATOM 6230 C C . SER A 1 765 ? 34.818 -11.645 -40.638 1.00 96.31 765 SER A C 1
ATOM 6232 O O . SER A 1 765 ? 36.042 -11.687 -40.676 1.00 96.31 765 SER A O 1
ATOM 6234 N N . VAL A 1 766 ? 34.136 -11.459 -39.504 1.00 94.56 766 VAL A N 1
ATOM 6235 C CA . VAL A 1 766 ? 34.755 -11.351 -38.170 1.00 94.56 766 VAL A CA 1
ATOM 6236 C C . VAL A 1 766 ? 34.431 -12.540 -37.260 1.00 94.56 766 VAL A C 1
ATOM 6238 O O . VAL A 1 766 ? 34.636 -12.456 -36.052 1.00 94.56 766 VAL A O 1
ATOM 6241 N N . ASP A 1 767 ? 33.904 -13.629 -37.830 1.00 94.38 767 ASP A N 1
ATOM 6242 C CA . ASP A 1 767 ? 33.496 -14.840 -37.105 1.00 94.38 767 ASP A CA 1
ATOM 6243 C C . ASP A 1 767 ? 32.614 -14.533 -35.877 1.00 94.38 767 ASP A C 1
ATOM 6245 O O . ASP A 1 767 ? 32.885 -14.969 -34.757 1.00 94.38 767 ASP A O 1
ATOM 6249 N N . ALA A 1 768 ? 31.591 -13.693 -36.075 1.00 94.94 768 ALA A N 1
ATOM 6250 C CA . ALA A 1 768 ? 30.648 -13.309 -35.029 1.00 94.94 768 ALA A CA 1
ATOM 6251 C C . ALA A 1 768 ? 29.347 -14.118 -35.132 1.00 94.94 768 ALA A C 1
ATOM 6253 O O . ALA A 1 768 ? 28.628 -14.053 -36.135 1.00 94.94 768 ALA A O 1
ATOM 6254 N N . THR A 1 769 ? 29.010 -14.830 -34.058 1.00 95.19 769 THR A N 1
ATOM 6255 C CA . THR A 1 769 ? 27.720 -15.503 -33.877 1.00 95.19 769 THR A CA 1
ATOM 6256 C C . THR A 1 769 ? 26.632 -14.492 -33.539 1.00 95.19 769 THR A C 1
ATOM 6258 O O . THR A 1 769 ? 25.548 -14.557 -34.119 1.00 95.19 769 THR A O 1
ATOM 6261 N N . PHE A 1 770 ? 26.901 -13.561 -32.618 1.00 95.56 770 PHE A N 1
ATOM 6262 C CA . PHE A 1 770 ? 25.965 -12.506 -32.226 1.00 95.56 770 PHE A CA 1
ATOM 6263 C C . PHE A 1 770 ? 26.502 -11.141 -32.662 1.00 95.56 770 PHE A C 1
ATOM 6265 O O . PHE A 1 770 ? 27.475 -10.638 -32.106 1.00 95.56 770 PHE A O 1
ATOM 6272 N N . CYS A 1 771 ? 25.860 -10.515 -33.650 1.00 95.00 771 CYS A N 1
ATOM 6273 C CA . CYS A 1 771 ? 26.358 -9.269 -34.229 1.00 95.00 771 CYS A CA 1
ATOM 6274 C C . CYS A 1 771 ? 25.232 -8.281 -34.551 1.00 95.00 771 CYS A C 1
ATOM 6276 O O . CYS A 1 771 ? 24.211 -8.637 -35.139 1.00 95.00 771 CYS A O 1
ATOM 6278 N N . GLY A 1 772 ? 25.431 -7.013 -34.190 1.00 95.69 772 GLY A N 1
ATOM 6279 C CA . GLY A 1 772 ? 24.613 -5.897 -34.660 1.00 95.69 772 GLY A CA 1
ATOM 6280 C C . GLY A 1 772 ? 25.336 -5.125 -35.755 1.00 95.69 772 GLY A C 1
ATOM 6281 O O . GLY A 1 772 ? 26.305 -4.432 -35.463 1.00 95.69 772 GLY A O 1
ATOM 6282 N N . VAL A 1 773 ? 24.841 -5.188 -36.985 1.00 96.56 773 VAL A N 1
ATOM 6283 C CA . VAL A 1 773 ? 25.422 -4.504 -38.146 1.00 96.56 773 VAL A CA 1
ATOM 6284 C C . VAL A 1 773 ? 24.691 -3.186 -38.382 1.00 96.56 773 VAL A C 1
ATOM 6286 O O . VAL A 1 773 ? 23.478 -3.184 -38.593 1.00 96.56 773 VAL A O 1
ATOM 6289 N N . ASP A 1 774 ? 25.420 -2.075 -38.355 1.00 94.50 774 ASP A N 1
ATOM 6290 C CA . ASP A 1 774 ? 24.896 -0.752 -38.684 1.00 94.50 774 ASP A CA 1
ATOM 6291 C C . ASP A 1 774 ? 25.165 -0.424 -40.149 1.00 94.50 774 ASP A C 1
ATOM 6293 O O . ASP A 1 774 ? 26.309 -0.403 -40.604 1.00 94.50 774 ASP A O 1
ATOM 6297 N N . MET A 1 775 ? 24.091 -0.183 -40.896 1.00 95.25 775 MET A N 1
ATOM 6298 C CA . MET A 1 775 ? 24.107 -0.013 -42.344 1.00 95.25 775 MET A CA 1
ATOM 6299 C C . MET A 1 775 ? 23.362 1.258 -42.735 1.00 95.25 775 MET A C 1
ATOM 6301 O O . MET A 1 775 ? 22.242 1.479 -42.283 1.00 95.25 775 MET A O 1
ATOM 6305 N N . ILE A 1 776 ? 23.945 2.055 -43.627 1.00 94.81 776 ILE A N 1
ATOM 6306 C CA . ILE A 1 776 ? 23.244 3.150 -44.305 1.00 94.81 776 ILE A CA 1
ATOM 6307 C C . ILE A 1 776 ? 22.941 2.715 -45.736 1.00 94.81 776 ILE A C 1
ATOM 6309 O O . ILE A 1 776 ? 23.804 2.144 -46.402 1.00 94.81 776 ILE A O 1
ATOM 6313 N N . THR A 1 777 ? 21.717 2.960 -46.208 1.00 92.75 777 THR A N 1
ATOM 6314 C CA . THR A 1 777 ? 21.308 2.646 -47.584 1.00 92.75 777 THR A CA 1
ATOM 6315 C C . THR A 1 777 ? 20.358 3.693 -48.162 1.00 92.75 777 THR A C 1
ATOM 6317 O O . THR A 1 777 ? 19.539 4.277 -47.452 1.00 92.75 777 THR A O 1
ATOM 6320 N N . ASN A 1 778 ? 20.449 3.904 -49.475 1.00 88.94 778 ASN A N 1
ATOM 6321 C CA . ASN A 1 778 ? 19.488 4.673 -50.274 1.00 88.94 778 ASN A CA 1
ATOM 6322 C C . ASN A 1 778 ? 18.459 3.762 -50.992 1.00 88.94 778 ASN A C 1
ATOM 6324 O O . ASN A 1 778 ? 17.705 4.223 -51.847 1.00 88.94 778 ASN A O 1
ATOM 6328 N N . GLY A 1 779 ? 18.453 2.461 -50.672 1.00 77.56 779 GLY A N 1
ATOM 6329 C CA . GLY A 1 779 ? 17.609 1.429 -51.277 1.00 77.56 779 GLY A CA 1
ATOM 6330 C C . GLY A 1 779 ? 18.250 0.665 -52.443 1.00 77.56 779 GLY A C 1
ATOM 6331 O O . GLY A 1 779 ? 17.763 -0.416 -52.773 1.00 77.56 779 GLY A O 1
ATOM 6332 N N . LYS A 1 780 ? 19.327 1.186 -53.048 1.00 75.69 780 LYS A N 1
ATOM 6333 C CA . LYS A 1 780 ? 20.106 0.507 -54.103 1.00 75.69 780 LYS A CA 1
ATOM 6334 C C . LYS A 1 780 ? 21.515 0.160 -53.636 1.00 75.69 780 LYS A C 1
ATOM 6336 O O . LYS A 1 780 ? 21.935 -0.984 -53.764 1.00 75.69 780 LYS A O 1
ATOM 6341 N N . ASP A 1 781 ? 22.200 1.144 -53.067 1.00 87.88 781 ASP A N 1
ATOM 6342 C CA . ASP A 1 781 ? 23.555 1.020 -52.546 1.00 87.88 781 ASP A CA 1
ATOM 6343 C C . ASP A 1 781 ? 23.524 0.975 -51.020 1.00 87.88 781 ASP A C 1
ATOM 6345 O O . ASP A 1 781 ? 22.580 1.457 -50.379 1.00 87.88 781 ASP A O 1
ATOM 6349 N N . TYR A 1 782 ? 24.562 0.397 -50.425 1.00 94.88 782 TYR A N 1
ATOM 6350 C CA . TYR A 1 782 ? 24.720 0.352 -48.979 1.00 94.88 782 TYR A CA 1
ATOM 6351 C C . TYR A 1 782 ? 26.168 0.597 -48.572 1.00 94.88 782 TYR A C 1
ATOM 6353 O O . TYR A 1 782 ? 27.093 0.307 -49.331 1.00 94.88 782 TYR A O 1
ATOM 6361 N N . SER A 1 783 ? 26.347 1.048 -47.334 1.00 95.75 783 SER A N 1
ATOM 6362 C CA . SER A 1 783 ? 27.642 1.074 -46.657 1.00 95.75 783 SER A CA 1
ATOM 6363 C C . SER A 1 783 ? 27.471 0.599 -45.220 1.00 95.75 783 SER A C 1
ATOM 6365 O O . SER A 1 783 ? 26.553 1.036 -44.521 1.00 95.75 783 SER A O 1
ATOM 6367 N N . ILE A 1 784 ? 28.344 -0.304 -44.775 1.00 95.75 784 ILE A N 1
ATOM 6368 C CA . ILE A 1 784 ? 28.394 -0.741 -43.378 1.00 95.75 784 ILE A CA 1
ATOM 6369 C C . ILE A 1 784 ? 29.253 0.246 -42.598 1.00 95.75 784 ILE A C 1
ATOM 6371 O O . ILE A 1 784 ? 30.419 0.469 -42.918 1.00 95.75 784 ILE A O 1
ATOM 6375 N N . ILE A 1 785 ? 28.647 0.851 -41.582 1.00 91.25 785 ILE A N 1
ATOM 6376 C CA . ILE A 1 785 ? 29.259 1.901 -40.768 1.00 91.25 785 ILE A CA 1
ATOM 6377 C C . ILE A 1 785 ? 30.006 1.302 -39.580 1.00 91.25 785 ILE A C 1
ATOM 6379 O O . ILE A 1 785 ? 31.079 1.789 -39.220 1.00 91.25 785 ILE A O 1
ATOM 6383 N N . GLU A 1 786 ? 29.427 0.264 -38.972 1.00 90.81 786 GLU A N 1
ATOM 6384 C CA . GLU A 1 786 ? 29.934 -0.372 -37.759 1.00 90.81 786 GLU A CA 1
ATOM 6385 C C . GLU A 1 786 ? 29.367 -1.794 -37.603 1.00 90.81 786 GLU A C 1
ATOM 6387 O O . GLU A 1 786 ? 28.255 -2.096 -38.048 1.00 90.81 786 GLU A O 1
ATOM 6392 N N . ILE A 1 787 ? 30.114 -2.664 -36.925 1.00 93.44 787 ILE A N 1
ATOM 6393 C CA . ILE A 1 787 ? 29.672 -3.987 -36.471 1.00 93.44 787 ILE A CA 1
ATOM 6394 C C . ILE A 1 787 ? 29.870 -4.090 -34.956 1.00 93.44 787 ILE A C 1
ATOM 6396 O O . ILE A 1 787 ? 30.910 -3.719 -34.433 1.00 93.44 787 ILE A O 1
ATOM 6400 N N . ASN A 1 788 ? 28.852 -4.557 -34.236 1.00 91.69 788 ASN A N 1
ATOM 6401 C CA . ASN A 1 788 ? 28.802 -4.502 -32.776 1.00 91.69 788 ASN A CA 1
ATOM 6402 C C . ASN A 1 788 ? 28.680 -5.906 -32.162 1.00 91.69 788 ASN A C 1
ATOM 6404 O O . ASN A 1 788 ? 27.745 -6.640 -32.487 1.00 91.69 788 ASN A O 1
ATOM 6408 N N . PHE A 1 789 ? 29.552 -6.231 -31.203 1.00 88.94 789 PHE A N 1
ATOM 6409 C CA . PHE A 1 789 ? 29.601 -7.534 -30.511 1.00 88.94 789 PHE A CA 1
ATOM 6410 C C . PHE A 1 789 ? 28.551 -7.703 -29.395 1.00 88.94 789 PHE A C 1
ATOM 6412 O O . PHE A 1 789 ? 28.354 -8.795 -28.869 1.00 88.94 789 PHE A O 1
ATOM 6419 N N . ASN A 1 790 ? 27.909 -6.616 -28.955 1.00 88.94 790 ASN A N 1
ATOM 6420 C CA . ASN A 1 790 ? 26.891 -6.641 -27.898 1.00 88.94 790 ASN A CA 1
ATOM 6421 C C . ASN A 1 790 ? 25.587 -5.996 -28.376 1.00 88.94 790 ASN A C 1
ATOM 6423 O O . ASN A 1 790 ? 25.215 -4.925 -27.881 1.00 88.94 790 ASN A O 1
ATOM 6427 N N . PRO A 1 791 ? 24.913 -6.587 -29.375 1.00 90.06 791 PRO A N 1
ATOM 6428 C CA . PRO A 1 791 ? 23.705 -5.994 -29.909 1.00 90.06 791 PRO A CA 1
ATOM 6429 C C . PRO A 1 791 ? 22.568 -6.015 -28.883 1.00 90.06 791 PRO A C 1
ATOM 6431 O O . PRO A 1 791 ? 22.202 -7.054 -28.334 1.00 90.06 791 PRO A O 1
ATOM 6434 N N . ALA A 1 792 ? 21.951 -4.856 -28.667 1.00 86.62 792 ALA A N 1
ATOM 6435 C CA . ALA A 1 792 ? 20.798 -4.745 -27.787 1.00 86.62 792 ALA A CA 1
ATOM 6436 C C . ALA A 1 792 ? 19.569 -5.422 -28.418 1.00 86.62 792 ALA A C 1
ATOM 6438 O O . ALA A 1 792 ? 19.025 -4.941 -29.410 1.00 86.62 792 ALA A O 1
ATOM 6439 N N . LEU A 1 793 ? 19.066 -6.496 -27.802 1.00 89.75 793 LEU A N 1
ATOM 6440 C CA . LEU A 1 793 ? 17.873 -7.199 -28.300 1.00 89.75 793 LEU A CA 1
ATOM 6441 C C . LEU A 1 793 ? 16.610 -6.339 -28.164 1.00 89.75 793 LEU A C 1
ATOM 6443 O O . LEU A 1 793 ? 15.697 -6.418 -28.982 1.00 89.75 793 LEU A O 1
ATOM 6447 N N . GLY A 1 794 ? 16.557 -5.496 -27.130 1.00 83.38 794 GLY A N 1
ATOM 6448 C CA . GLY A 1 794 ? 15.353 -4.767 -26.740 1.00 83.38 794 GLY A CA 1
ATOM 6449 C C . GLY A 1 794 ? 14.701 -3.958 -27.864 1.00 83.38 794 GLY A C 1
ATOM 6450 O O . GLY A 1 794 ? 13.492 -4.060 -28.048 1.00 83.38 794 GLY A O 1
ATOM 6451 N N . MET A 1 795 ? 15.482 -3.193 -28.632 1.00 84.38 795 MET A N 1
ATOM 6452 C CA . MET A 1 795 ? 14.960 -2.352 -29.723 1.00 84.38 795 MET A CA 1
ATOM 6453 C C . MET A 1 795 ? 14.348 -3.155 -30.878 1.00 84.38 795 MET A C 1
ATOM 6455 O O . MET A 1 795 ? 13.492 -2.641 -31.586 1.00 84.38 795 MET A O 1
ATOM 6459 N N . HIS A 1 796 ? 14.762 -4.411 -31.050 1.00 88.75 796 HIS A N 1
ATOM 6460 C CA . HIS A 1 796 ? 14.222 -5.308 -32.068 1.00 88.75 796 HIS A CA 1
ATOM 6461 C C . HIS A 1 796 ? 13.017 -6.110 -31.564 1.00 88.75 796 HIS A C 1
ATOM 6463 O O . HIS A 1 796 ? 12.118 -6.419 -32.340 1.00 88.75 796 HIS A O 1
ATOM 6469 N N . VAL A 1 797 ? 12.995 -6.465 -30.274 1.00 84.75 797 VAL A N 1
ATOM 6470 C CA . VAL A 1 797 ? 11.879 -7.208 -29.666 1.00 84.75 797 VAL A CA 1
ATOM 6471 C C . VAL A 1 797 ? 10.678 -6.299 -29.433 1.00 84.75 797 VAL A C 1
ATOM 6473 O O . VAL A 1 797 ? 9.547 -6.722 -29.641 1.00 84.75 797 VAL A O 1
ATOM 6476 N N . PHE A 1 798 ? 10.919 -5.051 -29.028 1.00 80.19 798 PHE A N 1
ATOM 6477 C CA . PHE A 1 798 ? 9.861 -4.063 -28.845 1.00 80.19 798 PHE A CA 1
ATOM 6478 C C . PHE A 1 798 ? 10.263 -2.740 -29.517 1.00 80.19 798 PHE A C 1
ATOM 6480 O O . PHE A 1 798 ? 10.857 -1.877 -28.857 1.00 80.19 798 PHE A O 1
ATOM 6487 N N . PRO A 1 799 ? 10.013 -2.615 -30.833 1.00 82.38 799 PRO A N 1
ATOM 6488 C CA . PRO A 1 799 ? 10.224 -1.382 -31.585 1.00 82.38 799 PRO A CA 1
ATOM 6489 C C . PRO A 1 799 ? 9.163 -0.331 -31.212 1.00 82.38 799 PRO A C 1
ATOM 6491 O O . PRO A 1 799 ? 8.123 -0.665 -30.641 1.00 82.38 799 PRO A O 1
ATOM 6494 N N . SER A 1 800 ? 9.406 0.933 -31.562 1.00 76.88 800 SER A N 1
ATOM 6495 C CA . SER A 1 800 ? 8.420 2.013 -31.412 1.00 76.88 800 SER A CA 1
ATOM 6496 C C . SER A 1 800 ? 7.295 1.918 -32.439 1.00 76.88 800 SER A C 1
ATOM 6498 O O . SER A 1 800 ? 6.171 2.350 -32.186 1.00 76.88 800 SER A O 1
ATOM 6500 N N . GLN A 1 801 ? 7.583 1.324 -33.599 1.00 79.62 801 GLN A N 1
ATOM 6501 C CA . GLN A 1 801 ? 6.609 1.015 -34.641 1.00 79.62 801 GLN A CA 1
ATOM 6502 C C . GLN A 1 801 ? 6.930 -0.339 -35.283 1.00 79.62 801 GLN A C 1
ATOM 6504 O O . GLN A 1 801 ? 8.092 -0.654 -35.531 1.00 79.62 801 GLN A O 1
ATOM 6509 N N . GLY A 1 802 ? 5.893 -1.115 -35.600 1.00 80.56 802 GLY A N 1
ATOM 6510 C CA . GLY A 1 802 ? 6.009 -2.458 -36.177 1.00 80.56 802 GLY A CA 1
ATOM 6511 C C . GLY A 1 802 ? 5.812 -3.579 -35.152 1.00 80.56 802 GLY A C 1
ATOM 6512 O O . GLY A 1 802 ? 5.510 -3.323 -33.989 1.00 80.56 802 GLY A O 1
ATOM 6513 N N . GLU A 1 803 ? 5.909 -4.830 -35.605 1.00 76.75 803 GLU A N 1
ATOM 6514 C CA . GLU A 1 803 ? 5.526 -6.008 -34.807 1.00 76.75 803 GLU A CA 1
ATOM 6515 C C . GLU A 1 803 ? 6.605 -6.446 -33.805 1.00 76.75 803 GLU A C 1
ATOM 6517 O O . GLU A 1 803 ? 6.271 -6.992 -32.753 1.00 76.75 803 GLU A O 1
ATOM 6522 N N . GLY A 1 804 ? 7.884 -6.195 -34.106 1.00 84.25 804 GLY A N 1
ATOM 6523 C CA . GLY A 1 804 ? 9.003 -6.691 -33.310 1.00 84.25 804 GLY A CA 1
ATOM 6524 C C . GLY A 1 804 ? 9.257 -8.185 -33.522 1.00 84.25 804 GLY A C 1
ATOM 6525 O O . GLY A 1 804 ? 8.441 -8.916 -34.084 1.00 84.25 804 GLY A O 1
ATOM 6526 N N . GLN A 1 805 ? 10.428 -8.656 -33.096 1.00 86.56 805 GLN A N 1
ATOM 6527 C CA . GLN A 1 805 ? 10.888 -10.028 -33.338 1.00 86.56 805 GLN A CA 1
ATOM 6528 C C . GLN A 1 805 ? 11.225 -10.739 -32.023 1.00 86.56 805 GLN A C 1
ATOM 6530 O O . GLN A 1 805 ? 11.910 -10.181 -31.169 1.00 86.56 805 GLN A O 1
ATOM 6535 N N . ASN A 1 806 ? 10.796 -11.994 -31.841 1.00 85.88 806 ASN A N 1
ATOM 6536 C CA . ASN A 1 806 ? 11.190 -12.779 -30.664 1.00 85.88 806 ASN A CA 1
ATOM 6537 C C . ASN A 1 806 ? 12.620 -13.310 -30.826 1.00 85.88 806 ASN A C 1
ATOM 6539 O O . ASN A 1 806 ? 12.856 -14.316 -31.493 1.00 85.88 806 ASN A O 1
ATOM 6543 N N . LEU A 1 807 ? 13.567 -12.636 -30.178 1.00 92.25 807 LEU A N 1
ATOM 6544 C CA . LEU A 1 807 ? 14.995 -12.905 -30.331 1.00 92.25 807 LEU A CA 1
ATOM 6545 C C . LEU A 1 807 ? 15.603 -13.730 -29.194 1.00 92.25 807 LEU A C 1
ATOM 6547 O O . LEU A 1 807 ? 16.721 -14.211 -29.331 1.00 92.25 807 LEU A O 1
ATOM 6551 N N . ALA A 1 808 ? 14.880 -13.961 -28.095 1.00 91.31 808 ALA A N 1
ATOM 6552 C CA . ALA A 1 808 ? 15.370 -14.845 -27.034 1.00 91.31 808 ALA A CA 1
ATOM 6553 C C . ALA A 1 808 ? 15.450 -16.306 -27.498 1.00 91.31 808 ALA A C 1
ATOM 6555 O O . ALA A 1 808 ? 16.384 -17.020 -27.140 1.00 91.31 808 ALA A O 1
ATOM 6556 N N . VAL A 1 809 ? 14.480 -16.729 -28.317 1.00 92.25 809 VAL A N 1
ATOM 6557 C CA . VAL A 1 809 ? 14.414 -18.073 -28.909 1.00 92.25 809 VAL A CA 1
ATOM 6558 C C . VAL A 1 809 ? 15.685 -18.401 -29.702 1.00 92.25 809 VAL A C 1
ATOM 6560 O O . VAL A 1 809 ? 16.387 -19.324 -29.294 1.00 92.25 809 VAL A O 1
ATOM 6563 N N . PRO A 1 810 ? 16.055 -17.640 -30.751 1.00 94.38 810 PRO A N 1
ATOM 6564 C CA . PRO A 1 810 ? 17.250 -17.941 -31.534 1.00 94.38 810 PRO A CA 1
ATOM 6565 C C . PRO A 1 810 ? 18.550 -17.822 -30.728 1.00 94.38 810 PRO A C 1
ATOM 6567 O O . PRO A 1 810 ? 19.484 -18.570 -30.996 1.00 94.38 810 PRO A O 1
ATOM 6570 N N . VAL A 1 811 ? 18.622 -16.948 -29.712 1.00 95.62 811 VAL A N 1
ATOM 6571 C CA . VAL A 1 811 ? 19.792 -16.894 -28.813 1.00 95.62 811 VAL A CA 1
ATOM 6572 C C . VAL A 1 811 ? 19.946 -18.202 -28.037 1.00 95.62 811 VAL A C 1
ATOM 6574 O O . VAL A 1 811 ? 21.031 -18.779 -28.008 1.00 95.62 811 VAL A O 1
ATOM 6577 N N . LEU A 1 812 ? 18.870 -18.703 -27.424 1.00 95.94 812 LEU A N 1
ATOM 6578 C CA . LEU A 1 812 ? 18.910 -19.970 -26.689 1.00 95.94 812 LEU A CA 1
ATOM 6579 C C . LEU A 1 812 ? 19.139 -21.170 -27.616 1.00 95.94 812 LEU A C 1
ATOM 6581 O O . LEU A 1 812 ? 19.853 -22.095 -27.227 1.00 95.94 812 LEU A O 1
ATOM 6585 N N . ASP A 1 813 ? 18.598 -21.140 -28.834 1.00 94.81 813 ASP A N 1
ATOM 6586 C CA . ASP A 1 813 ? 18.817 -22.179 -29.845 1.00 94.81 813 ASP A CA 1
ATOM 6587 C C . ASP A 1 813 ? 20.291 -22.233 -30.271 1.00 94.81 813 ASP A C 1
ATOM 6589 O O . ASP A 1 813 ? 20.885 -23.311 -30.271 1.00 94.81 813 ASP A O 1
ATOM 6593 N N . ALA A 1 814 ? 20.920 -21.079 -30.528 1.00 93.88 814 ALA A N 1
ATOM 6594 C CA . ALA A 1 814 ? 22.347 -20.987 -30.847 1.00 93.88 814 ALA A CA 1
ATOM 6595 C C . ALA A 1 814 ? 23.221 -21.505 -29.692 1.00 93.88 814 ALA A C 1
ATOM 6597 O O . ALA A 1 814 ? 24.223 -22.197 -29.909 1.00 93.88 814 ALA A O 1
ATOM 6598 N N . LEU A 1 815 ? 22.811 -21.244 -28.445 1.00 94.69 815 LEU A N 1
ATOM 6599 C CA . LEU A 1 815 ? 23.446 -21.803 -27.251 1.00 94.69 815 LEU A CA 1
ATOM 6600 C C . LEU A 1 815 ? 23.141 -23.292 -27.057 1.00 94.69 815 LEU A C 1
ATOM 6602 O O . LEU A 1 815 ? 23.850 -23.941 -26.295 1.00 94.69 815 LEU A O 1
ATOM 6606 N N . GLY A 1 816 ? 22.154 -23.857 -27.757 1.00 91.62 816 GLY A N 1
ATOM 6607 C CA . GLY A 1 816 ? 21.747 -25.264 -27.754 1.00 91.62 816 GLY A CA 1
ATOM 6608 C C . GLY A 1 816 ? 20.913 -25.683 -26.538 1.00 91.62 816 GLY A C 1
ATOM 6609 O O . GLY A 1 816 ? 21.241 -26.704 -25.922 1.00 91.62 816 GLY A O 1
ATOM 6610 N N . PHE A 1 817 ? 19.917 -24.881 -26.148 1.00 89.81 817 PHE A N 1
ATOM 6611 C CA . PHE A 1 817 ? 19.059 -25.086 -24.969 1.00 89.81 817 PHE A CA 1
ATOM 6612 C C . PHE A 1 817 ? 17.609 -25.498 -25.246 1.00 89.81 817 PHE A C 1
ATOM 6614 O O . PHE A 1 817 ? 16.987 -24.928 -26.166 1.00 89.81 817 PHE A O 1
#

Foldseek 3Di:
DLDALVVVLVVCVPPVVLLLLLQKKKKKKWKWFKAALLFEGDPDADQLLLAFLQFQQAWHADFFRRIIIGIFDIDSDLVVNVVVLLLVQLLVLVRSVRIFIFQWQQGTQYDPQVSGHTHAGDQFPVRVQSRLASLQCCQPPTNLQVNGIFMKMWIDRDPVSLVVSCVVRPDPPDDSQQSRQQLVLLLVVLCLQCVLLLLLQAQAAFKYFPSSPDPVQVPADDQPDTMGGFPQARHCCLAPSHNDDDPQDQDSQGLVSNLVSLVQQCPAADPVQPPGGHCDRGNHVASVRDDDQKDFFDDDPDRNCGSVCCVPRNGGIMMGTSGIQQLVDLSRDDSLSVLQVSLSSQLSSSHDGDGADSVNSVLSSVSSNCCRRRVRPPQDWGADPNDTDGPLVVSVVSLVSSLSSLVSNCVNDDPSSSNVSSVLSNVCSVPVCSRNNNVNVCCCNVVSDHPNVVSSVSRVVSSVVSNPDDDDPVSSVVSSVSSVVSNLVSVASSLVSVQADPPLNLAASLLRLLVVVLVVVVWDKDQPDSNQNWIWTDDPPDIWIDTLLQPTPQDDPQLQVCQQFQVSLVVLCVVLVFFAFDWDKDQDLVVQLVCCVVPQQAWKWKAAGRDPPCQLIDIDHHNCSPSSSVSSVSRCVVHSMMIITGDDDFWKKKFKAAQLFRFWIWTQFAAKFFFQQPDFLLVRLVVVVVCCVRPNPVPFARQDDDPQLQVQQVVVVHHRRDHDHGGDMRGSDPDSDSNNRIFIATCRPPDDPVVRNSVSSSCVSSSANTKIWMWGDRNPDIHTHHIHNNDNQRCQQDTPYDDHGSPSVSSVVSVPD

pLDDT: mean 90.74, std 8.72, range [36.0, 98.62]

Radius of gyration: 34.33 Å; chains: 1; bounding box: 85×63×95 Å

Sequence (817 aa):
MIYSNKQIEEWLLKNSNFKLLAKNEHALERECFRIDKNGGIAKTRHPEVLGSPLTNPHISTDFSESQLEFITPVYTSEEGTLKFLNDIHHYTITKLQDENIWPFSPPAKLPKEKDIPLAKYGSSNLAHKKEQYRIGLRARYGAIMQTISGVHYNFSFNNDFWEKMYKKFAQEGQSLQDFKTASYFKIIRNFLEISWLDIYLFGASPAVDTSYEHRGLLYFNRHGKDTYYGKYATSLRMSKYGYCCQDRPVSFSNISEYIRDLRHLTSTPKRKYFKLEGLNDHILQIPNEYYAVIRPKRNHDAESELLNILEEKGVQYIEVRTVDIDPNSPNGVSLEHLRFLHTFMLYCLMKSDREISKKRQHDYSMNQEKVALYGRKPNLQLTKDTQKTTLKSWATQILDEMKVAAEILDKNNTDNRYTKTLTKQYEKVEDPNKTPSAQILNSILQSKKSYLQFGLDLSKEHYKHLKDLKISTDQVKRFEIEAQTSLKVKERMEAISEQTTEGYENLERSTQILIKEALKRGIKVEVLNEKASFIRLRKGRKVEYVKQATKTSKDSYISYLLMEDKQISKIILNENKISVPAGGLYNTIESALEDYEKFEDKKIIIKPNTTNFGIGVSMVLPKDKKSYTDAVKFAFEKDSSVIIEEFIEGTEYRVLVIDGKALAVVERRPANVTGDGKSTISELIESKNTDFKQCKNKWEYPIKVTAIEKAKLKSQNLTLTSVPKKNKVVYLRDNTNVSTGGDAIDHTKTFPSHLKEAAVKAAKSVDATFCGVDMITNGKDYSIIEINFNPALGMHVFPSQGEGQNLAVPVLDALGF

Secondary structure (DSSP, 8-state):
----HHHHHHHHHGGGGGGGGGG-EEEEEEEEEEE-TTSBBP-SPPPGGG--TTT-SSEEE-SBTTEEEEEPPPBSSHHHHHHHHHHHHHHHHTTSTT-EE--SSS-SB---GGGSPBP---SSHHHHHHHHHHHHHHHHH-TTGGG---EEEEEE--HHHHHHHHHHHPPTT--HHHHHHHHHHHHHHHHHHHTHHHHHHH--B-EEETTS--GGGGGSEEETTTEEE-TT-SBSTTSTTSS---S-----S-HHHHHHHHHHHTTSB-GGGTTS-SS-SBS-SSGGGS--SEEEE---SSGGGHHHHHHHH---EEEEEEE---TTSTTS--HHHHHHHHHHHHHHHHSPP----HHHHHHHHHHHHHHHHHTTSTT-EEEETTEEEEHHHHHHHHHHHHHHHHHHHHTT-SS-HHHHHHHHHHHHHH-GGGSHHHHHHHHHHHHT--HHHHHHHHHHHHHHHHHTS---HHHHHHHHHHHHHHHHHHHHHHHHHTTS-TT-TTS-HHHHHHHHHHHHTT-EEEEEETTTTEEEEEETTEEEEEETTTBSTTS-HHHHHHHH-HHHHHHHHHHTT-----EEEESSHHHHHHTHHHHTTS-EEEEESS--TTTT-EEE-TT-HHHHHHHHHHHHTT-S-EEEEEPPPSEEEEEEEETTEEEEEEEEEPSEEE--SSS-HHHHHHHHHHHHTTSS-TTSPP----HHHHHHHHHTT--TT--PPTT-EEES-SS--GGGT-EEEE-TTTS-HHHHHHHHHHHHHTT-SEEEEEEEE-SS-EEEEEEESS--SHHHHS-SBS-----HHHHHHHHT-